Protein 5ZQ3 (pdb70)

B-factor: mean 50.2, std 24.48, range [11.94, 134.72]

InterPro domains:
  IPR021014 SidE, PDE domain [PF12252] (265-471)
  IPR043934 SidE, DUB domain [PF19049] (20-191)
  IPR043935 SidE, mono-ADP-ribosyltransferase domain [PF19048] (610-945)

Organism: Legionella pneumophila (NCBI:txid446)

Sequence (847 aa):
SVPTWNGFSLYTDETVRNAARYAYDNYLGKPYTGTVEATPVNFGGQMVYRQHHGLAHTLRTMAYAEIIVEEARKAKLRGESLKTFADGRTLADVTPEELRKIMIAQAFFVTGRDDEESSKNYEKYHEQSRDAFLKYVEENKSTLIPDVFKDEKDVKFYADVIEDKDHKWADSPAHVLVNQGHMVDLVRVKQPPESYLEYYFSQLQPWIGSTATEAVFATQRQFFHATYEAVAGFDSENKEPHLVVDGLGRYVIGQDGNPIREEGELKFFSQKKKLEENQRYMRVDEYLKLDEVQKRFPGAGKKLDGGLPGLKEYQYLQRLNSINRARCENDVDFCLGQLQTAHHQTKITSVPTWNGFSLYTDETVRNAARYAYDNYLGKPYTGTVEATPVNFGGQMVYRQHHGLAHTLRTMAYAEIIVEEARKAKLRGESLKTFADGRTLADVTPEELRKIMIAQAFFVTGRDDEESSKNYEKYHEQSRDAFLKYVEENKSTLIPDVFKDEKDVKFYADVIEDKDHKWADSPAHVLVNQGHMVDLVRVKQPPESYLEYYFSQLQPWIGSTATEAVFATQRQFFHATYEAVAGFDSENKEPHLVVDGLGRYVIGQDGNPIREESSGELKFFSQKKKLEENQRYMRVDEYLKLDEVQKRFPGAGKKLDGGLPGLKEYQYLQRLNSINRARCENDVDFCLGQLQTAHHQTKIMQIFVKTLTGKTITLEVEPSDTIENVKAKIQDKEGIPPDQQRLIFAGKQLEDGRTLSDYNIQKESTLHLVLRLRMQIFVKTLTGKTITLEVEPSDTIENVKAKIQDKEGIPPDQQRLIFAGKQLEDGRTLSDYNIQKESTLHLVLRLR

Solvent-accessible surface area: 37291 Å² total; per-residue (Å²): 111,38,35,125,74,92,49,17,19,0,10,40,22,135,31,0,46,74,0,1,92,38,0,42,83,68,46,6,17,103,65,13,116,23,129,55,88,14,91,48,23,76,0,72,47,61,74,2,61,17,65,49,15,1,2,0,4,2,0,0,6,0,0,1,0,9,8,0,1,45,15,0,40,98,0,62,109,116,66,60,115,16,104,76,18,119,95,49,68,14,0,0,29,0,50,6,83,20,2,33,12,0,0,0,0,3,0,0,14,5,3,4,32,30,9,21,32,104,76,166,32,66,99,98,7,18,52,64,1,49,67,3,0,62,114,11,6,98,103,49,100,106,94,6,37,101,103,16,0,144,53,124,167,17,11,115,84,9,1,58,1,0,27,9,98,103,87,100,105,53,87,15,2,1,23,1,1,2,13,19,0,40,35,2,1,36,21,8,50,71,21,3,15,6,2,16,28,8,46,4,7,26,67,0,55,59,14,0,8,40,79,0,0,80,31,2,16,58,23,2,51,13,0,2,15,11,0,6,16,12,1,16,2,12,48,9,88,8,112,8,44,7,18,17,22,105,58,102,0,31,34,0,13,12,149,67,77,92,27,41,100,100,197,62,144,25,69,90,12,42,73,172,97,184,73,96,152,106,40,101,59,1,69,1,8,36,12,5,125,26,104,69,0,86,176,97,5,74,11,4,65,61,154,82,100,8,7,11,74,64,30,136,5,47,78,6,7,93,34,13,16,29,59,2,12,0,24,0,6,35,46,10,53,1,0,1,10,0,0,14,10,7,8,15,14,98,97,11,111,129,32,28,126,81,98,62,22,20,0,4,41,23,129,33,0,35,76,0,0,85,33,0,43,85,60,46,5,16,102,68,15,119,29,121,54,103,15,111,43,23,88,2,52,61,66,86,3,67,18,44,44,13,1,2,0,3,2,0,1,6,0,0,0,0,8,5,0,1,49,22,0,34,95,0,58,128,121,66,56,115,16,101,73,17,116,102,47,68,10,0,0,22,0,47,8,89,24,2,44,11,0,0,0,0,3,0,0,15,5,4,4,35,29,6,24,26,96,83,166,47,59,110,105,12,20,64,61,1,56,69,2,0,67,113,6,7,108,104,50,88,115,88,1,34,92,127,14,0,139,64,132,169,21,10,113,84,10,2,60,0,0,33,7,148,101,87,119,101,59,72,18,3,2,21,0,0,2,6,17,0,38,29,3,0,38,20,8,60,68,22,4,13,4,2,15,23,6,52,7,5,26,69,0,54,55,12,0,10,46,74,0,0,89,33,2,16,38,16,4,32,5,0,2,4,6,0,1,15,12,1,11,4,4,40,7,81,7,113,7,44,6,14,14,25,109,55,101,0,34,38,1,9,8,141,85,64,83,44,45,81,68,162,126,136,14,132,20,72,88,8,51,77,192,98,169,57,121,162,117,42,103,62,4,68,1,5,32,15,4,116,25,108,68,0,71,175,92,1,60,0,50,63,58,139,52,107,17,7,5,57,60,27,109,27,77,35,10,11,116,14,18,23,25,9,1,10,0,41,0,6,38,26,10,52,0,0,0,1,14,0,4,17,1,5,32,19,65,121,151,66,78,0,48,0,22,4,19,18,38,93,62,5,51,4,151,4,100,58,90,31,38,0,63,64,0,15,42,72,0,72,125,123,42,36,1,43,50,113,28,9,63,1,28,40,77,74,115,95,6,67,97,53,130,28,0,64,79,36,104,5,104,150,132,17,25,1,36,3,38,29,84,45,234,79,55,0,46,0,28,3,20,6,41,62,68,16,60,9,125,5,104,59,56,47,45,0,77,57,2,27,44,60,0,70,125,122,48,39,0,26,56,95,2,11,60,1,33,41,70,75,109,91,3,137,52,64,95,12,2,58,78,19,115,6,120,135,94,18,28,3,36,2,41,46,83,17,141

Nearest PDB structures (foldseek):
  2w9n-assembly1_A  TM=9.853E-01  e=6.434E-13  Homo sapiens
  4pig-assembly5_A  TM=9.665E-01  e=4.383E-13  Homo sapiens
  6kbe-assembly1_G  TM=9.666E-01  e=6.859E-13  Homo sapiens
  4i6l-assembly1_B  TM=9.885E-01  e=1.910E-12  Homo sapiens
  5hpt-assembly1_B  TM=9.840E-01  e=2.314E-12  Homo sapiens

Radius of gyration: 30.12 Å; Cα contacts (8 Å, |Δi|>4): 1474; chains: 4; bounding box: 98×49×79 Å

Secondary structure (DSSP, 8-state):
--PPP-S--TTT-HHHHHHHHHHIIIIITSPP-SSTT---EEETTEEES-SSSSHHHHHHHHHHHHHHHHHHHHHHHTT------TTS--GGG--HHHHHHHHHHHHTTTTT-SS---STTHHHHHHHHHHHHHHHHHHTHHHHTTTTS-SHHHHHHHHHHHH-SS--TTSSHHHHHHHHHHHHGGGGT-SSHHHHHHHHHHHHHHHH-HHHHHHHHHHHHHHHHHTT-----EETT--SBPPBTTTTBB-EE-SSSSBPB---PBPPB-TT-PPPTT-EEPBHHHHHTSHHHHHH-TTTT-EE--S-TT--HHHHHHHHTSHHHHHHHH-HHHHHHHHHHHHHHHHH-/-PPPP----TTT-HHHHHHHHHHIIIIITSPP-SSTT-S-EEETTEEES-SSSSHHHHHHHHHHHHHHHHHHHHHHHTTPPPPP-TTS--GGG--HHHHHHHHHHHHTTTTT-SS--SSTTHHHHHHHHHHHHHHHHHHTHHHHTTTTS-SHHHHHHHHHHHH-TT--TTSSHHHHHHHHHHHHGGGGT-SSHHHHHHHHHHHHHHHH-HHHHHHHHHHHHHHHHHTT-PPPPEETT--SBP-BTTTTBB-EE-SSSSB-B-----PBPPB-TTS---TT-EEPBHHHHHHSHHHHHH---TT-EE--S-TT--HHHHHHHHTSHHHHHHHH-HHHHHHHHHHHHHHTT-/-EEEEE-TTS-EEEEE--TT-BHHHHHHHHHHHH---GGGEEEEETTEEPPTT-BSGGGT--TT-EEEEEE---/-EEEEEETTS-EEEEE--TT-BHHHHHHHHHHHH---GGG--EEETTEE--BTBBTGGGT--TT-EEEE-----

Foldseek 3Di:
DFDDAPVFDCLPDPLLLVLLVLLCVPFQVDQQQDPAQRDWDQLVHRIGRCLDPHSLLLVQLLLLLRLLLVLLLVLVVVVHDADAAPVGDASRHQYSLRSSLLSSLSSLLQRQHRYDDDDDCLQNSLLSSLVSSVVVCVVVVVPCPPVRQPDVVSSVVSSCLSNCPPVPQPNDSSSVSSVLSSVVSCCLPDPPNLLSLLVSLLSSDRRRHNVSSVVSVVLSQLLCVLLLTWWAWDALPFFAFRFPPVQRFFWKAAQPNDTDQDVNHTDTGHPPDDDDPRMGTHGSNRVLVPVVSVVRHVCSHPGGGIQDPPADDVRSVVSSSHVSNVCLRNPSSSVSVSSVCSNCVVVVD/DQDDADPQDCLPDVVLLVLLVLLCVPFQVDQQQDDAVRDWDDFAHDTGRPLDPHSLLLSQLLLLLVLLLVLLLVCVVVVHDADAAPVRDASSNQYSLNSSLLSSLSSLLQRQGNYDDDPDCLQRSLLSSLVSSVVVCVVCVVVVPPVRPPDPVSSVVSSCLSSCVPVPQPNDSSSVSNPLSSVVLCCLPDPPNLLSLLVSLLSSDRRRHNVSSVLSVVLSLLLCVLLLTWFDKAALPFFAFRFPPVQRFFWKAALPRHTDADPPVHHGDTDHNPDDDDPSMDTDGSNRVCPDPVSVVRDVSNRDTGDIADPPDDPVRSVSSSSHVSNVCLRNPSSSVSVSSVVSVVVSVD/DWEWEAEPVGDIDIDDDDQQDWVVSVVVRCCVVPVDHSQFWWKAFPNDTGDGPHTNVVVPADPHGYMYIDGDHD/DWEWEAEPVGDTDIDDDDQWPWPVVVLVVVCVPPVDDSVFWWKADPNRTHDTVGTHVVVPDDPYYYIYIDTHDD

Structure (mmCIF, N/CA/C/O backbone):
data_5ZQ3
#
_entry.id   5ZQ3
#
_cell.length_a   96.628
_cell.length_b   55.888
_cell.length_c   99.745
_cell.angle_alpha   90.00
_cell.angle_beta   110.50
_cell.angle_gamma   90.00
#
_symmetry.space_group_name_H-M   'P 1 21 1'
#
loop_
_entity.id
_entity.type
_entity.pdbx_description
1 polymer SidE
2 polymer Ubiquitin
3 water water
#
loop_
_atom_site.group_PDB
_atom_site.id
_atom_site.type_symbol
_atom_site.label_atom_id
_atom_site.label_alt_id
_atom_site.label_comp_id
_atom_site.label_asym_id
_atom_site.label_entity_id
_atom_site.label_seq_id
_atom_site.pdbx_PDB_ins_code
_atom_site.Cartn_x
_atom_site.Cartn_y
_atom_site.Cartn_z
_atom_site.occupancy
_atom_site.B_iso_or_equiv
_atom_site.auth_seq_id
_atom_site.auth_comp_id
_atom_site.auth_asym_id
_atom_site.auth_atom_id
_atom_site.pdbx_PDB_model_num
ATOM 1 N N . SER A 1 2 ? 15.424 -27.303 -47.013 1.00 69.30 222 SER A N 1
ATOM 2 C CA . SER A 1 2 ? 13.969 -27.298 -47.124 1.00 68.16 222 SER A CA 1
ATOM 3 C C . SER A 1 2 ? 13.418 -25.878 -47.098 1.00 60.70 222 SER A C 1
ATOM 4 O O . SER A 1 2 ? 12.348 -25.602 -47.636 1.00 58.54 222 SER A O 1
ATOM 7 N N . VAL A 1 3 ? 14.160 -24.979 -46.465 1.00 55.31 223 VAL A N 1
ATOM 8 C CA . VAL A 1 3 ? 13.694 -23.619 -46.247 1.00 52.67 223 VAL A CA 1
ATOM 9 C C . VAL A 1 3 ? 14.716 -22.602 -46.770 1.00 51.24 223 VAL A C 1
ATOM 10 O O . VAL A 1 3 ? 15.924 -22.792 -46.611 1.00 51.89 223 VAL A O 1
ATOM 14 N N . PRO A 1 4 ? 14.231 -21.531 -47.425 1.00 49.35 224 PRO A N 1
ATOM 15 C CA . PRO A 1 4 ? 15.088 -20.501 -48.031 1.00 49.61 224 PRO A CA 1
ATOM 16 C C . PRO A 1 4 ? 16.010 -19.791 -47.031 1.00 48.90 224 PRO A C 1
ATOM 17 O O . PRO A 1 4 ? 15.583 -19.453 -45.927 1.00 46.02 224 PRO A O 1
ATOM 21 N N . THR A 1 5 ? 17.262 -19.578 -47.436 1.00 49.46 225 THR A N 1
ATOM 22 C CA . THR A 1 5 ? 18.284 -18.945 -46.598 1.00 49.45 225 THR A CA 1
ATOM 23 C C . THR A 1 5 ? 17.912 -17.500 -46.250 1.00 47.30 225 THR A C 1
ATOM 24 O O . THR A 1 5 ? 17.492 -16.736 -47.118 1.00 48.90 225 THR A O 1
ATOM 28 N N . TRP A 1 6 ? 18.070 -17.130 -44.980 1.00 45.42 226 TRP A N 1
ATOM 29 C CA . TRP A 1 6 ? 17.618 -15.823 -44.510 1.00 49.39 226 TRP A CA 1
ATOM 30 C C . TRP A 1 6 ? 18.716 -14.754 -44.529 1.00 55.16 226 TRP A C 1
ATOM 31 O O . TRP A 1 6 ? 19.905 -15.049 -44.389 1.00 54.57 226 TRP A O 1
ATOM 42 N N . ASN A 1 7 ? 18.286 -13.506 -44.702 1.00 59.62 227 ASN A N 1
ATOM 43 C CA . ASN A 1 7 ? 19.172 -12.355 -44.864 1.00 61.83 227 ASN A CA 1
ATOM 44 C C . ASN A 1 7 ? 19.745 -11.830 -43.556 1.00 59.66 227 ASN A C 1
ATOM 45 O O . ASN A 1 7 ? 20.636 -10.982 -43.554 1.00 61.48 227 ASN A O 1
ATOM 50 N N . GLY A 1 8 ? 19.212 -12.327 -42.445 1.00 57.06 228 GLY A N 1
ATOM 51 C CA . GLY A 1 8 ? 19.347 -11.645 -41.174 1.00 53.00 228 GLY A CA 1
ATOM 52 C C . GLY A 1 8 ? 18.241 -10.606 -41.146 1.00 49.37 228 GLY A C 1
ATOM 53 O O . GLY A 1 8 ? 18.160 -9.775 -40.240 1.00 50.90 228 GLY A O 1
ATOM 54 N N . PHE A 1 9 ? 17.383 -10.669 -42.162 1.00 41.55 229 PHE A N 1
ATOM 55 C CA . PHE A 1 9 ? 16.296 -9.715 -42.327 1.00 37.41 229 PHE A CA 1
ATOM 56 C C . PHE A 1 9 ? 15.283 -9.824 -41.201 1.00 32.79 229 PHE A C 1
ATOM 57 O O . PHE A 1 9 ? 14.912 -10.920 -40.782 1.00 32.27 229 PHE A O 1
ATOM 65 N N . SER A 1 10 ? 14.826 -8.671 -40.734 1.00 29.60 230 SER A N 1
ATOM 66 C CA . SER A 1 10 ? 13.809 -8.609 -39.702 1.00 27.00 230 SER A CA 1
ATOM 67 C C . SER A 1 10 ? 13.146 -7.245 -39.723 1.00 27.07 230 SER A C 1
ATOM 68 O O . SER A 1 10 ? 13.792 -6.244 -40.040 1.00 26.64 230 SER A O 1
ATOM 71 N N . LEU A 1 11 ? 11.858 -7.218 -39.390 1.00 25.84 231 LEU A N 1
ATOM 72 C CA . LEU A 1 11 ? 11.105 -5.977 -39.238 1.00 21.48 231 LEU A CA 1
ATOM 73 C C . LEU A 1 11 ? 11.792 -5.021 -38.267 1.00 22.15 231 LEU A C 1
ATOM 74 O O . LEU A 1 11 ? 11.719 -3.801 -38.423 1.00 23.29 231 LEU A O 1
ATOM 79 N N . TYR A 1 12 ? 12.474 -5.584 -37.274 1.00 20.26 232 TYR A N 1
ATOM 80 C CA . TYR A 1 12 ? 13.018 -4.794 -36.177 1.00 25.98 232 TYR A CA 1
ATOM 81 C C . TYR A 1 12 ? 14.410 -4.228 -36.447 1.00 26.56 232 TYR A C 1
ATOM 82 O O . TYR A 1 12 ? 14.905 -3.411 -35.673 1.00 32.00 232 TYR A O 1
ATOM 91 N N . THR A 1 13 ? 15.035 -4.640 -37.545 1.00 28.50 233 THR A N 1
ATOM 92 C CA . THR A 1 13 ? 16.374 -4.146 -37.870 1.00 28.97 233 THR A CA 1
ATOM 93 C C . THR A 1 13 ? 16.477 -3.547 -39.271 1.00 31.04 233 THR A C 1
ATOM 94 O O . THR A 1 13 ? 17.317 -2.684 -39.517 1.00 32.22 233 THR A O 1
ATOM 98 N N . ASP A 1 14 ? 15.624 -3.994 -40.186 1.00 31.19 234 ASP A N 1
ATOM 99 C CA . ASP A 1 14 ? 15.686 -3.514 -41.562 1.00 28.98 234 ASP A CA 1
ATOM 100 C C . ASP A 1 14 ? 15.318 -2.036 -41.661 1.00 31.50 234 ASP A C 1
ATOM 101 O O . ASP A 1 14 ? 14.231 -1.626 -41.253 1.00 27.98 234 ASP A O 1
ATOM 106 N N . GLU A 1 15 ? 16.230 -1.246 -42.216 1.00 26.73 235 GLU A N 1
ATOM 107 C CA . GLU A 1 15 ? 16.050 0.199 -42.315 1.00 40.70 235 GLU A CA 1
ATOM 108 C C . GLU A 1 15 ? 15.006 0.590 -43.364 1.00 39.03 235 GLU A C 1
ATOM 109 O O . GLU A 1 15 ? 14.291 1.576 -43.192 1.00 35.56 235 GLU A O 1
ATOM 115 N N . THR A 1 16 ? 14.915 -0.187 -44.440 1.00 28.47 236 THR A N 1
ATOM 116 C CA . THR A 1 16 ? 13.986 0.122 -45.525 1.00 36.08 236 THR A CA 1
ATOM 117 C C . THR A 1 16 ? 12.544 0.051 -45.045 1.00 34.12 236 THR A C 1
ATOM 118 O O . THR A 1 16 ? 11.740 0.949 -45.299 1.00 33.12 236 THR A O 1
ATOM 122 N N . VAL A 1 17 ? 12.232 -1.029 -44.342 1.00 31.82 237 VAL A N 1
ATOM 123 C CA . VAL A 1 17 ? 10.899 -1.257 -43.807 1.00 30.42 237 VAL A CA 1
ATOM 124 C C . VAL A 1 17 ? 10.526 -0.192 -42.779 1.00 28.33 237 VAL A C 1
ATOM 125 O O . VAL A 1 17 ? 9.405 0.318 -42.774 1.00 28.76 237 VAL A O 1
ATOM 129 N N . ARG A 1 18 ? 11.478 0.152 -41.918 1.00 28.91 238 ARG A N 1
ATOM 130 C CA . ARG A 1 18 ? 11.254 1.170 -40.903 1.00 27.50 238 ARG A CA 1
ATOM 131 C C . ARG A 1 18 ? 11.074 2.548 -41.541 1.00 33.63 238 ARG A C 1
ATOM 132 O O . ARG A 1 18 ? 10.286 3.363 -41.060 1.00 34.82 238 ARG A O 1
ATOM 140 N N . ASN A 1 19 ? 11.803 2.802 -42.626 1.00 32.85 239 ASN A N 1
ATOM 141 C CA . ASN A 1 19 ? 11.661 4.056 -43.361 1.00 30.09 239 ASN A CA 1
ATOM 142 C C . ASN A 1 19 ? 10.262 4.216 -43.942 1.00 32.07 239 ASN A C 1
ATOM 143 O O . ASN A 1 19 ? 9.687 5.303 -43.914 1.00 33.80 239 ASN A O 1
ATOM 148 N N . ALA A 1 20 ? 9.720 3.124 -44.471 1.00 33.19 240 ALA A N 1
ATOM 149 C CA . ALA A 1 20 ? 8.382 3.142 -45.048 1.00 35.05 240 ALA A CA 1
ATOM 150 C C . ALA A 1 20 ? 7.343 3.445 -43.973 1.00 33.45 240 ALA A C 1
ATOM 151 O O . ALA A 1 20 ? 6.386 4.183 -44.211 1.00 32.28 240 ALA A O 1
ATOM 153 N N . ALA A 1 21 ? 7.548 2.875 -42.789 1.00 28.89 241 ALA A N 1
ATOM 154 C CA . ALA A 1 21 ? 6.650 3.090 -41.658 1.00 29.98 241 ALA A CA 1
ATOM 155 C C . ALA A 1 21 ? 6.666 4.548 -41.214 1.00 32.77 241 ALA A C 1
ATOM 156 O O . ALA A 1 21 ? 5.610 5.147 -40.996 1.00 30.69 241 ALA A O 1
ATOM 158 N N . ARG A 1 22 ? 7.870 5.104 -41.077 1.00 35.22 242 ARG A N 1
ATOM 159 C CA . ARG A 1 22 ? 8.051 6.515 -40.745 1.00 38.87 242 ARG A CA 1
ATOM 160 C C . ARG A 1 22 ? 7.338 7.404 -41.745 1.00 39.08 242 ARG A C 1
ATOM 161 O O . ARG A 1 22 ? 6.649 8.354 -41.371 1.00 40.01 242 ARG A O 1
ATOM 169 N N . TYR A 1 23 ? 7.521 7.089 -43.022 1.00 39.87 243 TYR A N 1
ATOM 170 C CA . TYR A 1 23 ? 6.890 7.835 -44.100 1.00 40.90 243 TYR A CA 1
ATOM 171 C C . TYR A 1 23 ? 5.371 7.751 -43.998 1.00 42.86 243 TYR A C 1
ATOM 172 O O . TYR A 1 23 ? 4.678 8.763 -44.102 1.00 42.72 243 TYR A O 1
ATOM 181 N N . ALA A 1 24 ? 4.861 6.539 -43.794 1.00 40.14 244 ALA A N 1
ATOM 182 C CA . ALA A 1 24 ? 3.423 6.323 -43.681 1.00 38.77 244 ALA A CA 1
ATOM 183 C C . ALA A 1 24 ? 2.840 7.092 -42.502 1.00 38.96 244 ALA A C 1
ATOM 184 O O . ALA A 1 24 ? 1.720 7.597 -42.580 1.00 39.93 244 ALA A O 1
ATOM 186 N N . TYR A 1 25 ? 3.600 7.183 -41.413 1.00 36.83 245 TYR A N 1
ATOM 187 C CA . TYR A 1 25 ? 3.151 7.940 -40.248 1.00 37.51 245 TYR A CA 1
ATOM 188 C C . TYR A 1 25 ? 3.210 9.446 -40.501 1.00 39.67 245 TYR A C 1
ATOM 189 O O . TYR A 1 25 ? 2.222 10.153 -40.300 1.00 41.43 245 TYR A O 1
ATOM 198 N N . ASP A 1 26 ? 4.376 9.926 -40.925 1.00 39.19 246 ASP A N 1
ATOM 199 C CA . ASP A 1 26 ? 4.605 11.355 -41.129 1.00 45.99 246 ASP A CA 1
ATOM 200 C C . ASP A 1 26 ? 3.603 11.997 -42.079 1.00 48.95 246 ASP A C 1
ATOM 201 O O . ASP A 1 26 ? 3.209 13.149 -41.893 1.00 52.77 246 ASP A O 1
ATOM 206 N N . ASN A 1 27 ? 3.186 11.250 -43.093 1.00 47.68 247 ASN A N 1
ATOM 207 C CA . ASN A 1 27 ? 2.390 11.829 -44.164 1.00 50.46 247 ASN A CA 1
ATOM 208 C C . ASN A 1 27 ? 0.927 11.389 -44.175 1.00 51.13 247 ASN A C 1
ATOM 209 O O . ASN A 1 27 ? 0.132 11.923 -44.945 1.00 53.23 247 ASN A O 1
ATOM 214 N N . TYR A 1 28 ? 0.564 10.421 -43.336 1.00 45.54 248 TYR A N 1
ATOM 215 C CA . TYR A 1 28 ? -0.816 9.930 -43.327 1.00 43.57 248 TYR A CA 1
ATOM 216 C C . TYR A 1 28 ? -1.319 9.532 -41.940 1.00 45.69 248 TYR A C 1
ATOM 217 O O . TYR A 1 28 ? -2.212 10.180 -41.392 1.00 46.37 248 TYR A O 1
ATOM 226 N N . LEU A 1 29 ? -0.750 8.466 -41.381 1.00 37.99 249 LEU A N 1
ATOM 227 C CA . LEU A 1 29 ? -1.246 7.888 -40.133 1.00 37.85 249 LEU A CA 1
ATOM 228 C C . LEU A 1 29 ? -1.194 8.873 -38.964 1.00 39.56 249 LEU A C 1
ATOM 229 O O . LEU A 1 29 ? -1.990 8.783 -38.031 1.00 37.55 249 LEU A O 1
ATOM 234 N N . GLY A 1 30 ? -0.260 9.815 -39.024 1.00 40.91 250 GLY A N 1
ATOM 235 C CA . GLY A 1 30 ? -0.119 10.808 -37.976 1.00 44.13 250 GLY A CA 1
ATOM 236 C C . GLY A 1 30 ? -0.944 12.059 -38.217 1.00 46.13 250 GLY A C 1
ATOM 237 O O . GLY A 1 30 ? -0.874 13.010 -37.440 1.00 48.48 250 GLY A O 1
ATOM 238 N N . LYS A 1 31 ? -1.726 12.057 -39.294 1.00 48.39 251 LYS A N 1
ATOM 239 C CA . LYS A 1 31 ? -2.572 13.197 -39.648 1.00 53.92 251 LYS A CA 1
ATOM 240 C C . LYS A 1 31 ? -4.017 12.968 -39.210 1.00 54.78 251 LYS A C 1
ATOM 241 O O . LYS A 1 31 ? -4.478 11.826 -39.155 1.00 53.54 251 LYS A O 1
ATOM 247 N N . PRO A 1 32 ? -4.740 14.056 -38.901 1.00 56.82 252 PRO A N 1
ATOM 248 C CA . PRO A 1 32 ? -6.158 13.956 -38.537 1.00 58.50 252 PRO A CA 1
ATOM 249 C C . PRO A 1 32 ? -7.009 13.327 -39.638 1.00 58.27 252 PRO A C 1
ATOM 250 O O . PRO A 1 32 ? -6.765 13.566 -40.820 1.00 56.39 252 PRO A O 1
ATOM 254 N N . TYR A 1 33 ? -7.990 12.523 -39.243 1.00 57.52 253 TYR A N 1
ATOM 255 C CA . TYR A 1 33 ? -8.991 12.020 -40.175 1.00 59.29 253 TYR A CA 1
ATOM 256 C C . TYR A 1 33 ? -9.795 13.189 -40.744 1.00 63.65 253 TYR A C 1
ATOM 257 O O . TYR A 1 33 ? -10.128 14.128 -40.019 1.00 65.92 253 TYR A O 1
ATOM 266 N N . THR A 1 34 ? -10.104 13.133 -42.036 1.00 64.62 254 THR A N 1
ATOM 267 C CA . THR A 1 34 ? -10.872 14.193 -42.685 1.00 70.48 254 THR A CA 1
ATOM 268 C C . THR A 1 34 ? -12.327 13.795 -42.905 1.00 73.54 254 THR A C 1
ATOM 269 O O . THR A 1 34 ? -13.159 14.639 -43.230 1.00 80.38 254 THR A O 1
ATOM 273 N N . GLY A 1 35 ? -12.629 12.509 -42.740 1.00 73.37 255 GLY A N 1
ATOM 274 C CA . GLY A 1 35 ? -14.004 12.035 -42.776 1.00 77.03 255 GLY A CA 1
ATOM 275 C C . GLY A 1 35 ? -14.749 12.427 -41.504 1.00 79.53 255 GLY A C 1
ATOM 276 O O . GLY A 1 35 ? -14.346 13.365 -40.811 1.00 80.05 255 GLY A O 1
ATOM 277 N N . THR A 1 36 ? -15.834 11.720 -41.186 1.00 80.92 256 THR A N 1
ATOM 278 C CA . THR A 1 36 ? -16.639 12.047 -39.999 1.00 86.19 256 THR A CA 1
ATOM 279 C C . THR A 1 36 ? -16.947 10.883 -39.049 1.00 86.76 256 THR A C 1
ATOM 280 O O . THR A 1 36 ? -17.369 11.126 -37.905 1.00 89.56 256 THR A O 1
ATOM 284 N N . VAL A 1 37 ? -16.745 9.642 -39.494 1.00 84.37 257 VAL A N 1
ATOM 285 C CA . VAL A 1 37 ? -16.963 8.510 -38.593 1.00 82.07 257 VAL A CA 1
ATOM 286 C C . VAL A 1 37 ? -15.764 8.321 -37.676 1.00 81.40 257 VAL A C 1
ATOM 287 O O . VAL A 1 37 ? -14.679 7.947 -38.129 1.00 78.76 257 VAL A O 1
ATOM 291 N N . GLU A 1 38 ? -15.975 8.608 -36.392 1.00 83.05 258 GLU A N 1
ATOM 292 C CA . GLU A 1 38 ? -14.944 8.512 -35.367 1.00 81.41 258 GLU A CA 1
ATOM 293 C C . GLU A 1 38 ? -13.680 9.268 -35.763 1.00 76.25 258 GLU A C 1
ATOM 294 O O . GLU A 1 38 ? -12.566 8.851 -35.446 1.00 71.33 258 GLU A O 1
ATOM 300 N N . ALA A 1 39 ? -13.867 10.389 -36.449 1.00 78.14 259 ALA A N 1
ATOM 301 C CA . ALA A 1 39 ? -12.751 11.190 -36.933 1.00 76.99 259 ALA A CA 1
ATOM 302 C C . ALA A 1 39 ? -12.236 12.155 -35.872 1.00 76.98 259 ALA A C 1
ATOM 303 O O . ALA A 1 39 ? -11.242 12.847 -36.089 1.00 75.67 259 ALA A O 1
ATOM 305 N N . THR A 1 40 ? -12.829 12.141 -34.700 1.00 78.82 260 THR A N 1
ATOM 306 C CA . THR A 1 40 ? -12.374 13.020 -33.643 1.00 80.64 260 THR A CA 1
ATOM 307 C C . THR A 1 40 ? -11.158 12.464 -32.916 1.00 75.71 260 THR A C 1
ATOM 308 O O . THR A 1 40 ? -11.176 11.360 -32.456 1.00 72.84 260 THR A O 1
ATOM 312 N N . PRO A 1 41 ? -10.090 13.252 -32.816 1.00 75.28 261 PRO A N 1
ATOM 313 C CA . PRO A 1 41 ? -8.843 12.815 -32.159 1.00 73.24 261 PRO A CA 1
ATOM 314 C C . PRO A 1 41 ? -8.894 12.719 -30.622 1.00 77.01 261 PRO A C 1
ATOM 315 O O . PRO A 1 41 ? -9.679 13.433 -29.998 1.00 80.69 261 PRO A O 1
ATOM 319 N N . VAL A 1 42 ? -8.063 11.856 -30.029 1.00 77.32 262 VAL A N 1
ATOM 320 C CA . VAL A 1 42 ? -7.949 11.768 -28.588 1.00 78.34 262 VAL A CA 1
ATOM 321 C C . VAL A 1 42 ? -6.652 12.282 -28.028 1.00 78.62 262 VAL A C 1
ATOM 322 O O . VAL A 1 42 ? -5.604 12.047 -28.579 1.00 77.04 262 VAL A O 1
ATOM 326 N N . ASN A 1 43 ? -6.742 12.971 -26.896 1.00 80.77 263 ASN A N 1
ATOM 327 C CA . ASN A 1 43 ? -5.566 13.488 -26.214 1.00 84.52 263 ASN A CA 1
ATOM 328 C C . ASN A 1 43 ? -5.177 12.497 -25.124 1.00 84.05 263 ASN A C 1
ATOM 329 O O . ASN A 1 43 ? -5.487 12.701 -23.950 1.00 85.82 263 ASN A O 1
ATOM 334 N N . PHE A 1 44 ? -4.512 11.419 -25.533 1.00 81.46 264 PHE A N 1
ATOM 335 C CA . PHE A 1 44 ? -4.082 10.348 -24.631 1.00 76.10 264 PHE A CA 1
ATOM 336 C C . PHE A 1 44 ? -3.448 10.831 -23.329 1.00 75.71 264 PHE A C 1
ATOM 337 O O . PHE A 1 44 ? -2.226 10.953 -23.230 1.00 73.21 264 PHE A O 1
ATOM 345 N N . GLY A 1 45 ? -4.292 11.090 -22.333 1.00 80.12 265 GLY A N 1
ATOM 346 C CA . GLY A 1 45 ? -3.846 11.552 -21.031 1.00 81.31 265 GLY A CA 1
ATOM 347 C C . GLY A 1 45 ? -2.881 12.717 -21.106 1.00 82.54 265 GLY A C 1
ATOM 348 O O . GLY A 1 45 ? -2.477 13.269 -20.083 1.00 82.71 265 GLY A O 1
ATOM 349 N N . GLY A 1 46 ? -2.509 13.090 -22.326 1.00 82.69 266 GLY A N 1
ATOM 350 C CA . GLY A 1 46 ? -1.588 14.176 -22.528 1.00 82.36 266 GLY A CA 1
ATOM 351 C C . GLY A 1 46 ? -1.248 14.555 -23.949 1.00 80.52 266 GLY A C 1
ATOM 352 O O . GLY A 1 46 ? -0.999 15.720 -24.212 1.00 84.57 266 GLY A O 1
ATOM 353 N N . GLN A 1 47 ? -1.211 13.604 -24.864 1.00 73.78 267 GLN A N 1
ATOM 354 C CA . GLN A 1 47 ? -0.884 13.943 -26.250 1.00 70.79 267 GLN A CA 1
ATOM 355 C C . GLN A 1 47 ? -1.933 13.442 -27.231 1.00 65.45 267 GLN A C 1
ATOM 356 O O . GLN A 1 47 ? -2.772 12.636 -26.887 1.00 64.54 267 GLN A O 1
ATOM 362 N N . MET A 1 48 ? -1.892 13.919 -28.459 1.00 61.14 268 MET A N 1
ATOM 363 C CA . MET A 1 48 ? -2.920 13.534 -29.423 1.00 57.79 268 MET A CA 1
ATOM 364 C C . MET A 1 48 ? -2.795 12.222 -30.189 1.00 50.91 268 MET A C 1
ATOM 365 O O . MET A 1 48 ? -1.775 11.932 -30.724 1.00 48.27 268 MET A O 1
ATOM 370 N N . VAL A 1 49 ? -3.854 11.450 -30.245 1.00 48.18 269 VAL A N 1
ATOM 371 C CA . VAL A 1 49 ? -3.871 10.318 -31.127 1.00 45.14 269 VAL A CA 1
ATOM 372 C C . VAL A 1 49 ? -4.988 10.425 -32.136 1.00 46.39 269 VAL A C 1
ATOM 373 O O . VAL A 1 49 ? -6.129 10.331 -31.814 1.00 47.36 269 VAL A O 1
ATOM 377 N N . TYR A 1 50 ? -4.615 10.638 -33.373 1.00 44.53 270 TYR A N 1
ATOM 378 C CA . TYR A 1 50 ? -5.568 10.805 -34.446 1.00 47.49 270 TYR A CA 1
ATOM 379 C C . TYR A 1 50 ? -6.320 9.591 -34.871 1.00 47.54 270 TYR A C 1
ATOM 380 O O . TYR A 1 50 ? -7.522 9.613 -34.996 1.00 45.56 270 TYR A O 1
ATOM 389 N N . ARG A 1 51 ? -5.584 8.502 -35.027 1.00 43.96 271 ARG A N 1
ATOM 390 C CA . ARG A 1 51 ? -6.149 7.242 -35.496 1.00 42.72 271 ARG A CA 1
ATOM 391 C C . ARG A 1 51 ? -5.795 6.112 -34.535 1.00 45.09 271 ARG A C 1
ATOM 392 O O . ARG A 1 51 ? -4.857 5.346 -34.769 1.00 41.22 271 ARG A O 1
ATOM 400 N N . GLN A 1 52 ? -6.553 6.023 -33.447 1.00 47.74 272 GLN A N 1
ATOM 401 C CA . GLN A 1 52 ? -6.298 5.043 -32.400 1.00 50.69 272 GLN A CA 1
ATOM 402 C C . GLN A 1 52 ? -6.557 3.618 -32.875 1.00 48.04 272 GLN A C 1
ATOM 403 O O . GLN A 1 52 ? -5.935 2.673 -32.391 1.00 47.03 272 GLN A O 1
ATOM 409 N N . HIS A 1 53 ? -7.479 3.466 -33.819 1.00 46.73 273 HIS A N 1
ATOM 410 C CA . HIS A 1 53 ? -7.856 2.140 -34.281 1.00 49.75 273 HIS A CA 1
ATOM 411 C C . HIS A 1 53 ? -7.000 1.704 -35.466 1.00 48.24 273 HIS A C 1
ATOM 412 O O . HIS A 1 53 ? -6.237 0.747 -35.366 1.00 47.92 273 HIS A O 1
ATOM 419 N N . HIS A 1 54 ? -7.124 2.405 -36.587 1.00 46.45 274 HIS A N 1
ATOM 420 C CA . HIS A 1 54 ? -6.323 2.078 -37.760 1.00 43.93 274 HIS A CA 1
ATOM 421 C C . HIS A 1 54 ? -5.189 3.073 -37.938 1.00 39.90 274 HIS A C 1
ATOM 422 O O . HIS A 1 54 ? -5.175 3.852 -38.888 1.00 42.31 274 HIS A O 1
ATOM 429 N N . GLY A 1 55 ? -4.235 3.039 -37.014 1.00 34.08 275 GLY A N 1
ATOM 430 C CA . GLY A 1 55 ? -3.125 3.970 -37.044 1.00 36.04 275 GLY A CA 1
ATOM 431 C C . GLY A 1 55 ? -1.779 3.283 -37.119 1.00 34.69 275 GLY A C 1
ATOM 432 O O . GLY A 1 55 ? -1.648 2.199 -37.690 1.00 34.87 275 GLY A O 1
ATOM 433 N N . LEU A 1 56 ? -0.776 3.925 -36.530 1.00 32.24 276 LEU A N 1
ATOM 434 C CA . LEU A 1 56 ? 0.591 3.427 -36.555 1.00 29.01 276 LEU A CA 1
ATOM 435 C C . LEU A 1 56 ? 0.764 2.088 -35.834 1.00 28.26 276 LEU A C 1
ATOM 436 O O . LEU A 1 56 ? 1.347 1.155 -36.388 1.00 25.33 276 LEU A O 1
ATOM 441 N N . ALA A 1 57 ? 0.273 1.995 -34.600 1.00 24.64 277 ALA A N 1
ATOM 442 C CA . ALA A 1 57 ? 0.448 0.774 -33.812 1.00 27.76 277 ALA A CA 1
ATOM 443 C C . ALA A 1 57 ? -0.254 -0.412 -34.471 1.00 24.24 277 ALA A C 1
ATOM 444 O O . ALA A 1 57 ? 0.279 -1.521 -34.496 1.00 24.88 277 ALA A O 1
ATOM 446 N N . HIS A 1 58 ? -1.447 -0.171 -35.008 1.00 24.57 278 HIS A N 1
ATOM 447 C CA . HIS A 1 58 ? -2.156 -1.190 -35.776 1.00 25.63 278 HIS A CA 1
ATOM 448 C C . HIS A 1 58 ? -1.313 -1.669 -36.952 1.00 31.06 278 HIS A C 1
ATOM 449 O O . HIS A 1 58 ? -1.104 -2.867 -37.136 1.00 30.16 278 HIS A O 1
ATOM 456 N N . THR A 1 59 ? -0.840 -0.714 -37.744 1.00 22.60 279 THR A N 1
ATOM 457 C CA . THR A 1 59 ? -0.054 -0.997 -38.937 1.00 25.53 279 THR A CA 1
ATOM 458 C C . THR A 1 59 ? 1.203 -1.803 -38.623 1.00 24.33 279 THR A C 1
ATOM 459 O O . THR A 1 59 ? 1.495 -2.793 -39.293 1.00 24.08 279 THR A O 1
ATOM 463 N N . LEU A 1 60 ? 1.937 -1.383 -37.597 1.00 21.43 280 LEU A N 1
ATOM 464 C CA . LEU A 1 60 ? 3.161 -2.073 -37.203 1.00 23.97 280 LEU A CA 1
ATOM 465 C C . LEU A 1 60 ? 2.875 -3.489 -36.704 1.00 25.19 280 LEU A C 1
ATOM 466 O O . LEU A 1 60 ? 3.658 -4.409 -36.952 1.00 17.01 280 LEU A O 1
ATOM 471 N N . ARG A 1 61 ? 1.751 -3.664 -36.011 1.00 21.74 281 ARG A N 1
ATOM 472 C CA . ARG A 1 61 ? 1.355 -4.990 -35.542 1.00 21.48 281 ARG A CA 1
ATOM 473 C C . ARG A 1 61 ? 1.097 -5.935 -36.719 1.00 21.82 281 ARG A C 1
ATOM 474 O O . ARG A 1 61 ? 1.486 -7.105 -36.667 1.00 19.48 281 ARG A O 1
ATOM 482 N N . THR A 1 62 ? 0.465 -5.434 -37.781 1.00 22.10 282 THR A N 1
ATOM 483 C CA . THR A 1 62 ? 0.230 -6.263 -38.963 1.00 22.66 282 THR A CA 1
ATOM 484 C C . THR A 1 62 ? 1.557 -6.733 -39.547 1.00 24.69 282 THR A C 1
ATOM 485 O O . THR A 1 62 ? 1.701 -7.896 -39.930 1.00 25.46 282 THR A O 1
ATOM 489 N N . MET A 1 63 ? 2.528 -5.827 -39.598 1.00 23.93 283 MET A N 1
ATOM 490 C CA . MET A 1 63 ? 3.859 -6.160 -40.095 1.00 24.37 283 MET A CA 1
ATOM 491 C C . MET A 1 63 ? 4.532 -7.177 -39.180 1.00 23.06 283 MET A C 1
ATOM 492 O O . MET A 1 63 ? 5.238 -8.075 -39.645 1.00 22.32 283 MET A O 1
ATOM 497 N N . ALA A 1 64 ? 4.296 -7.043 -37.879 1.00 21.17 284 ALA A N 1
ATOM 498 C CA . ALA A 1 64 ? 4.852 -7.975 -36.905 1.00 17.87 284 ALA A CA 1
ATOM 499 C C . ALA A 1 64 ? 4.189 -9.346 -37.021 1.00 21.09 284 ALA A C 1
ATOM 500 O O . ALA A 1 64 ? 4.834 -10.374 -36.815 1.00 16.48 284 ALA A O 1
ATOM 502 N N . TYR A 1 65 ? 2.899 -9.352 -37.348 1.00 19.15 285 TYR A N 1
ATOM 503 C CA . TYR A 1 65 ? 2.181 -10.594 -37.620 1.00 21.87 285 TYR A CA 1
ATOM 504 C C . TYR A 1 65 ? 2.822 -11.328 -38.792 1.00 25.13 285 TYR A C 1
ATOM 505 O O . TYR A 1 65 ? 3.007 -12.540 -38.747 1.00 27.55 285 TYR A O 1
ATOM 514 N N . ALA A 1 66 ? 3.158 -10.581 -39.840 1.00 23.07 286 ALA A N 1
ATOM 515 C CA . ALA A 1 66 ? 3.799 -11.150 -41.021 1.00 23.80 286 ALA A CA 1
ATOM 516 C C . ALA A 1 66 ? 5.127 -11.817 -40.669 1.00 26.34 286 ALA A C 1
ATOM 517 O O . ALA A 1 66 ? 5.417 -12.917 -41.138 1.00 29.19 286 ALA A O 1
ATOM 519 N N . GLU A 1 67 ? 5.923 -11.151 -39.837 1.00 23.84 287 GLU A N 1
ATOM 520 C CA . GLU A 1 67 ? 7.215 -11.684 -39.425 1.00 26.17 287 GLU A CA 1
ATOM 521 C C . GLU A 1 67 ? 7.063 -13.000 -38.662 1.00 26.30 287 GLU A C 1
ATOM 522 O O . GLU A 1 67 ? 7.778 -13.960 -38.936 1.00 27.32 287 GLU A O 1
ATOM 528 N N . ILE A 1 68 ? 6.123 -13.056 -37.723 1.00 23.59 288 ILE A N 1
ATOM 529 C CA . ILE A 1 68 ? 5.967 -14.258 -36.909 1.00 26.39 288 ILE A CA 1
ATOM 530 C C . ILE A 1 68 ? 5.259 -15.380 -37.686 1.00 22.24 288 ILE A C 1
ATOM 531 O O . ILE A 1 68 ? 5.542 -16.556 -37.469 1.00 22.29 288 ILE A O 1
ATOM 536 N N . ILE A 1 69 ? 4.368 -15.024 -38.608 1.00 23.80 289 ILE A N 1
ATOM 537 C CA . ILE A 1 69 ? 3.668 -16.030 -39.406 1.00 23.88 289 ILE A CA 1
ATOM 538 C C . ILE A 1 69 ? 4.655 -16.768 -40.318 1.00 29.36 289 ILE A C 1
ATOM 539 O O . ILE A 1 69 ? 4.609 -17.993 -40.439 1.00 32.93 289 ILE A O 1
ATOM 544 N N . VAL A 1 70 ? 5.561 -16.025 -40.942 1.00 24.92 290 VAL A N 1
ATOM 545 C CA . VAL A 1 70 ? 6.591 -16.639 -41.769 1.00 25.21 290 VAL A CA 1
ATOM 546 C C . VAL A 1 70 ? 7.564 -17.451 -40.909 1.00 25.34 290 VAL A C 1
ATOM 547 O O . VAL A 1 70 ? 7.918 -18.573 -41.267 1.00 25.21 290 VAL A O 1
ATOM 551 N N . GLU A 1 71 ? 7.975 -16.894 -39.772 1.00 26.04 291 GLU A N 1
ATOM 552 C CA . GLU A 1 71 ? 8.865 -17.603 -38.851 1.00 32.62 291 GLU A CA 1
ATOM 553 C C . GLU A 1 71 ? 8.300 -18.966 -38.467 1.00 29.98 291 GLU A C 1
ATOM 554 O O . GLU A 1 71 ? 9.006 -19.970 -38.494 1.00 27.30 291 GLU A O 1
ATOM 560 N N . GLU A 1 72 ? 7.020 -18.989 -38.109 1.00 29.16 292 GLU A N 1
ATOM 561 C CA . GLU A 1 72 ? 6.371 -20.219 -37.678 1.00 28.21 292 GLU A CA 1
ATOM 562 C C . GLU A 1 72 ? 6.058 -21.147 -38.856 1.00 31.27 292 GLU A C 1
ATOM 563 O O . GLU A 1 72 ? 5.995 -22.364 -38.690 1.00 32.87 292 GLU A O 1
ATOM 569 N N . ALA A 1 73 ? 5.864 -20.574 -40.041 1.00 29.14 293 ALA A N 1
ATOM 570 C CA . ALA A 1 73 ? 5.638 -21.378 -41.240 1.00 29.34 293 ALA A CA 1
ATOM 571 C C . ALA A 1 73 ? 6.899 -22.153 -41.603 1.00 30.37 293 ALA A C 1
ATOM 572 O O . ALA A 1 73 ? 6.833 -23.320 -41.998 1.00 29.23 293 ALA A O 1
ATOM 574 N N . ARG A 1 74 ? 8.045 -21.492 -41.468 1.00 29.17 294 ARG A N 1
ATOM 575 C CA . ARG A 1 74 ? 9.333 -22.125 -41.724 1.00 31.21 294 ARG A CA 1
ATOM 576 C C . ARG A 1 74 ? 9.566 -23.301 -40.772 1.00 32.20 294 ARG A C 1
ATOM 577 O O . ARG A 1 74 ? 9.951 -24.385 -41.206 1.00 33.66 294 ARG A O 1
ATOM 585 N N . LYS A 1 75 ? 9.314 -23.093 -39.482 1.00 31.83 295 LYS A N 1
ATOM 586 C CA . LYS A 1 75 ? 9.457 -24.165 -38.496 1.00 36.69 295 LYS A CA 1
ATOM 587 C C . LYS A 1 75 ? 8.489 -25.312 -38.771 1.00 34.50 295 LYS A C 1
ATOM 588 O O . LYS A 1 75 ? 8.810 -26.477 -38.536 1.00 34.55 295 LYS A O 1
ATOM 594 N N . ALA A 1 76 ? 7.300 -24.970 -39.259 1.00 34.37 296 ALA A N 1
ATOM 595 C CA . ALA A 1 76 ? 6.273 -25.961 -39.562 1.00 35.05 296 ALA A CA 1
ATOM 596 C C . ALA A 1 76 ? 6.676 -26.847 -40.737 1.00 35.92 296 ALA A C 1
ATOM 597 O O . ALA A 1 76 ? 6.428 -28.053 -40.726 1.00 39.46 296 ALA A O 1
ATOM 599 N N . LYS A 1 77 ? 7.294 -26.246 -41.750 1.00 35.15 297 LYS A N 1
ATOM 600 C CA . LYS A 1 77 ? 7.753 -27.001 -42.909 1.00 37.50 297 LYS A CA 1
ATOM 601 C C . LYS A 1 77 ? 8.902 -27.929 -42.525 1.00 40.47 297 LYS A C 1
ATOM 602 O O . LYS A 1 77 ? 8.979 -29.065 -42.992 1.00 40.85 297 LYS A O 1
ATOM 608 N N . LEU A 1 78 ? 9.791 -27.434 -41.668 1.00 41.95 298 LEU A N 1
ATOM 609 C CA . LEU A 1 78 ? 10.934 -28.213 -41.202 1.00 44.85 298 LEU A CA 1
ATOM 610 C C . LEU A 1 78 ? 10.504 -29.368 -40.303 1.00 49.18 298 LEU A C 1
ATOM 611 O O . LEU A 1 78 ? 11.245 -30.335 -40.131 1.00 55.34 298 LEU A O 1
ATOM 616 N N . ARG A 1 79 ? 9.310 -29.262 -39.722 1.00 47.07 299 ARG A N 1
ATOM 617 C CA . ARG A 1 79 ? 8.753 -30.354 -38.929 1.00 47.36 299 ARG A CA 1
ATOM 618 C C . ARG A 1 79 ? 8.166 -31.427 -39.835 1.00 48.64 299 ARG A C 1
ATOM 619 O O . ARG A 1 79 ? 7.824 -32.519 -39.380 1.00 50.60 299 ARG A O 1
ATOM 627 N N . GLY A 1 80 ? 8.042 -31.107 -41.118 1.00 46.79 300 GLY A N 1
ATOM 628 C CA . GLY A 1 80 ? 7.495 -32.042 -42.082 1.00 46.50 300 GLY A CA 1
ATOM 629 C C . GLY A 1 80 ? 5.999 -31.884 -42.276 1.00 47.53 300 GLY A C 1
ATOM 630 O O . GLY A 1 80 ? 5.359 -32.731 -42.893 1.00 50.13 300 GLY A O 1
ATOM 631 N N . GLU A 1 81 ? 5.436 -30.802 -41.747 1.00 49.41 301 GLU A N 1
ATOM 632 C CA . GLU A 1 81 ? 4.019 -30.519 -41.950 1.00 51.40 301 GLU A CA 1
ATOM 633 C C . GLU A 1 81 ? 3.776 -30.117 -43.401 1.00 54.10 301 GLU A C 1
ATOM 634 O O . GLU A 1 81 ? 4.656 -29.547 -44.049 1.00 55.55 301 GLU A O 1
ATOM 640 N N . SER A 1 82 ? 2.588 -30.419 -43.916 1.00 53.28 302 SER A N 1
ATOM 641 C CA . SER A 1 82 ? 2.257 -30.051 -45.287 1.00 53.88 302 SER A CA 1
ATOM 642 C C . SER A 1 82 ? 1.303 -28.865 -45.301 1.00 50.27 302 SER A C 1
ATOM 643 O O . SER A 1 82 ? 0.133 -28.988 -44.939 1.00 52.00 302 SER A O 1
ATOM 646 N N . LEU A 1 83 ? 1.818 -27.717 -45.725 1.00 44.63 303 LEU A N 1
ATOM 647 C CA . LEU A 1 83 ? 1.064 -26.472 -45.708 1.00 40.95 303 LEU A CA 1
ATOM 648 C C . LEU A 1 83 ? 0.360 -26.233 -47.042 1.00 41.25 303 LEU A C 1
ATOM 649 O O . LEU A 1 83 ? 0.769 -26.770 -48.069 1.00 42.67 303 LEU A O 1
ATOM 654 N N . LYS A 1 84 ? -0.699 -25.428 -47.022 1.00 40.29 304 LYS A N 1
ATOM 655 C CA . LYS A 1 84 ? -1.443 -25.119 -48.242 1.00 42.96 304 LYS A CA 1
ATOM 656 C C . LYS A 1 84 ? -0.547 -24.424 -49.263 1.00 43.57 304 LYS A C 1
ATOM 657 O O . LYS A 1 84 ? 0.252 -23.560 -48.910 1.00 41.62 304 LYS A O 1
ATOM 663 N N . THR A 1 85 ? -0.679 -24.810 -50.528 1.00 43.65 305 THR A N 1
ATOM 664 C CA . THR A 1 85 ? 0.176 -24.270 -51.578 1.00 46.25 305 THR A CA 1
ATOM 665 C C . THR A 1 85 ? -0.542 -23.267 -52.473 1.00 48.01 305 THR A C 1
ATOM 666 O O . THR A 1 85 ? -1.763 -23.317 -52.636 1.00 49.56 305 THR A O 1
ATOM 670 N N . PHE A 1 86 ? 0.235 -22.357 -53.051 1.00 45.80 306 PHE A N 1
ATOM 671 C CA . PHE A 1 86 ? -0.262 -21.468 -54.091 1.00 46.70 306 PHE A CA 1
ATOM 672 C C . PHE A 1 86 ? -0.072 -22.131 -55.453 1.00 49.28 306 PHE A C 1
ATOM 673 O O . PHE A 1 86 ? 0.380 -23.273 -55.535 1.00 50.81 306 PHE A O 1
ATOM 681 N N . ALA A 1 87 ? -0.417 -21.416 -56.518 1.00 48.77 307 ALA A N 1
ATOM 682 C CA . ALA A 1 87 ? -0.369 -21.979 -57.860 1.00 50.92 307 ALA A CA 1
ATOM 683 C C . ALA A 1 87 ? 1.058 -22.285 -58.320 1.00 51.62 307 ALA A C 1
ATOM 684 O O . ALA A 1 87 ? 1.266 -23.168 -59.150 1.00 50.50 307 ALA A O 1
ATOM 686 N N . ASP A 1 88 ? 2.037 -21.562 -57.780 1.00 47.73 308 ASP A N 1
ATOM 687 C CA . ASP A 1 88 ? 3.430 -21.770 -58.172 1.00 51.22 308 ASP A CA 1
ATOM 688 C C . ASP A 1 88 ? 4.097 -22.852 -57.326 1.00 49.08 308 ASP A C 1
ATOM 689 O O . ASP A 1 88 ? 5.293 -23.107 -57.460 1.00 47.74 308 ASP A O 1
ATOM 694 N N . GLY A 1 89 ? 3.316 -23.481 -56.452 1.00 46.71 309 GLY A N 1
ATOM 695 C CA . GLY A 1 89 ? 3.806 -24.577 -55.637 1.00 45.43 309 GLY A CA 1
ATOM 696 C C . GLY A 1 89 ? 4.352 -24.162 -54.284 1.00 42.98 309 GLY A C 1
ATOM 697 O O . GLY A 1 89 ? 4.558 -25.002 -53.411 1.00 45.79 309 GLY A O 1
ATOM 698 N N . ARG A 1 90 ? 4.583 -22.867 -54.103 1.00 40.59 310 ARG A N 1
ATOM 699 C CA . ARG A 1 90 ? 5.159 -22.370 -52.858 1.00 40.00 310 ARG A CA 1
ATOM 700 C C . ARG A 1 90 ? 4.153 -22.365 -51.712 1.00 38.52 310 ARG A C 1
ATOM 701 O O . ARG A 1 90 ? 2.946 -22.259 -51.928 1.00 39.32 310 ARG A O 1
ATOM 709 N N . THR A 1 91 ? 4.664 -22.498 -50.493 1.00 36.20 311 THR A N 1
ATOM 710 C CA . THR A 1 91 ? 3.871 -22.282 -49.290 1.00 35.90 311 THR A CA 1
ATOM 711 C C . THR A 1 91 ? 4.384 -21.011 -48.624 1.00 34.34 311 THR A C 1
ATOM 712 O O . THR A 1 91 ? 5.333 -20.395 -49.114 1.00 31.53 311 THR A O 1
ATOM 716 N N . LEU A 1 92 ? 3.771 -20.617 -47.512 1.00 30.59 312 LEU A N 1
ATOM 717 C CA . LEU A 1 92 ? 4.234 -19.440 -46.780 1.00 28.64 312 LEU A CA 1
ATOM 718 C C . LEU A 1 92 ? 5.638 -19.656 -46.212 1.00 30.20 312 LEU A C 1
ATOM 719 O O . LEU A 1 92 ? 6.339 -18.698 -45.885 1.00 30.84 312 LEU A O 1
ATOM 724 N N . ALA A 1 93 ? 6.048 -20.917 -46.105 1.00 30.10 313 ALA A N 1
ATOM 725 C CA . ALA A 1 93 ? 7.386 -21.243 -45.627 1.00 31.69 313 ALA A CA 1
ATOM 726 C C . ALA A 1 93 ? 8.434 -20.927 -46.684 1.00 31.79 313 ALA A C 1
ATOM 727 O O . ALA A 1 93 ? 9.626 -20.867 -46.385 1.00 33.10 313 ALA A O 1
ATOM 729 N N . ASP A 1 94 ? 7.990 -20.728 -47.920 1.00 32.28 314 ASP A N 1
ATOM 730 C CA . ASP A 1 94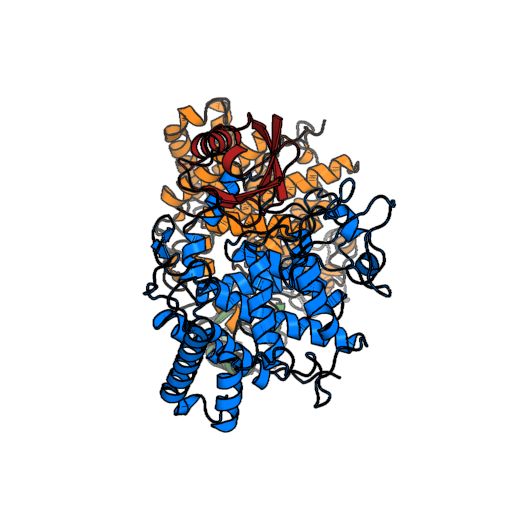 ? 8.919 -20.496 -49.022 1.00 35.58 314 ASP A CA 1
ATOM 731 C C . ASP A 1 94 ? 9.042 -19.012 -49.358 1.00 33.19 314 ASP A C 1
ATOM 732 O O . ASP A 1 94 ? 9.581 -18.647 -50.400 1.00 34.92 314 ASP A O 1
ATOM 737 N N . VAL A 1 95 ? 8.541 -18.157 -48.473 1.00 30.59 315 VAL A N 1
ATOM 738 C CA . VAL A 1 95 ? 8.713 -16.719 -48.640 1.00 30.13 315 VAL A CA 1
ATOM 739 C C . VAL A 1 95 ? 10.181 -16.347 -48.428 1.00 35.65 315 VAL A C 1
ATOM 740 O O . VAL A 1 95 ? 10.799 -16.749 -47.441 1.00 35.29 315 VAL A O 1
ATOM 744 N N . THR A 1 96 ? 10.738 -15.599 -49.374 1.00 36.51 316 THR A N 1
ATOM 745 C CA . THR A 1 96 ? 12.127 -15.157 -49.301 1.00 36.08 316 THR A CA 1
ATOM 746 C C . THR A 1 96 ? 12.237 -13.876 -48.468 1.00 32.55 316 THR A C 1
ATOM 747 O O . THR A 1 96 ? 11.231 -13.196 -48.249 1.00 29.69 316 THR A O 1
ATOM 751 N N . PRO A 1 97 ? 13.453 -13.548 -47.989 1.00 32.73 317 PRO A N 1
ATOM 752 C CA . PRO A 1 97 ? 13.646 -12.299 -47.238 1.00 32.77 317 PRO A CA 1
ATOM 753 C C . PRO A 1 97 ? 13.301 -11.056 -48.053 1.00 30.68 317 PRO A C 1
ATOM 754 O O . PRO A 1 97 ? 12.688 -10.126 -47.524 1.00 28.94 317 PRO A O 1
ATOM 758 N N . GLU A 1 98 ? 13.701 -11.050 -49.321 1.00 29.80 318 GLU A N 1
ATOM 759 C CA . GLU A 1 98 ? 13.446 -9.928 -50.218 1.00 35.03 318 GLU A CA 1
ATOM 760 C C . GLU A 1 98 ? 11.955 -9.744 -50.443 1.00 32.97 318 GLU A C 1
ATOM 761 O O . GLU A 1 98 ? 11.476 -8.624 -50.614 1.00 31.01 318 GLU A O 1
ATOM 767 N N . GLU A 1 99 ? 11.231 -10.858 -50.450 1.00 34.44 319 GLU A N 1
ATOM 768 C CA . GLU A 1 99 ? 9.791 -10.840 -50.661 1.00 34.79 319 GLU A CA 1
ATOM 769 C C . GLU A 1 99 ? 9.060 -10.333 -49.422 1.00 32.63 319 GLU A C 1
ATOM 770 O O . GLU A 1 99 ? 8.118 -9.548 -49.527 1.00 31.16 319 GLU A O 1
ATOM 776 N N . LEU A 1 100 ? 9.498 -10.784 -48.249 1.00 28.50 320 LEU A N 1
ATOM 777 C CA . LEU A 1 100 ? 8.866 -10.374 -47.002 1.00 28.82 320 LEU A CA 1
ATOM 778 C C . LEU A 1 100 ? 9.059 -8.881 -46.780 1.00 26.01 320 LEU A C 1
ATOM 779 O O . LEU A 1 100 ? 8.193 -8.214 -46.221 1.00 27.97 320 LEU A O 1
ATOM 784 N N . ARG A 1 101 ? 10.196 -8.363 -47.231 1.00 29.23 321 ARG A N 1
ATOM 785 C CA . ARG A 1 101 ? 10.482 -6.938 -47.131 1.00 31.06 321 ARG A CA 1
ATOM 786 C C . ARG A 1 101 ? 9.490 -6.120 -47.947 1.00 30.04 321 ARG A C 1
ATOM 787 O O . ARG A 1 101 ? 8.968 -5.113 -47.474 1.00 29.12 321 ARG A O 1
ATOM 795 N N . LYS A 1 102 ? 9.244 -6.555 -49.179 1.00 29.19 322 LYS A N 1
ATOM 796 C CA . LYS A 1 102 ? 8.299 -5.880 -50.058 1.00 31.85 322 LYS A CA 1
ATOM 797 C C . LYS A 1 102 ? 6.875 -5.956 -49.512 1.00 30.41 322 LYS A C 1
ATOM 798 O O . LYS A 1 102 ? 6.101 -5.010 -49.648 1.00 33.78 322 LYS A O 1
ATOM 804 N N . ILE A 1 103 ? 6.538 -7.083 -48.892 1.00 28.68 323 ILE A N 1
ATOM 805 C CA . ILE A 1 103 ? 5.217 -7.275 -48.302 1.00 28.91 323 ILE A CA 1
ATOM 806 C C . ILE A 1 103 ? 4.988 -6.305 -47.143 1.00 29.16 323 ILE A C 1
ATOM 807 O O . ILE A 1 103 ? 3.927 -5.680 -47.038 1.00 29.44 323 ILE A O 1
ATOM 812 N N . MET A 1 104 ? 5.995 -6.170 -46.285 1.00 24.51 324 MET A N 1
ATOM 813 C CA . MET A 1 104 ? 5.894 -5.297 -45.121 1.00 24.50 324 MET A CA 1
ATOM 814 C C . MET A 1 104 ? 5.784 -3.831 -45.518 1.00 25.80 324 MET A C 1
ATOM 815 O O . MET A 1 104 ? 5.061 -3.066 -44.883 1.00 25.63 324 MET A O 1
ATOM 820 N N . ILE A 1 105 ? 6.503 -3.442 -46.567 1.00 26.96 325 ILE A N 1
ATOM 821 C CA . ILE A 1 105 ? 6.395 -2.086 -47.094 1.00 28.25 325 ILE A CA 1
ATOM 822 C C . ILE A 1 105 ? 4.969 -1.826 -47.573 1.00 29.45 325 ILE A C 1
ATOM 823 O O . ILE A 1 105 ? 4.402 -0.758 -47.328 1.00 29.62 325 ILE A O 1
ATOM 828 N N . ALA A 1 106 ? 4.387 -2.813 -48.246 1.00 28.96 326 ALA A N 1
ATOM 829 C CA . ALA A 1 106 ? 3.004 -2.704 -48.692 1.00 33.45 326 ALA A CA 1
ATOM 830 C C . ALA A 1 106 ? 2.079 -2.585 -47.486 1.00 29.02 326 ALA A C 1
ATOM 831 O O . ALA A 1 106 ? 1.144 -1.788 -47.490 1.00 30.31 326 ALA A O 1
ATOM 833 N N . GLN A 1 107 ? 2.362 -3.374 -46.451 1.00 29.15 327 GLN A N 1
ATOM 834 C CA . GLN A 1 107 ? 1.569 -3.365 -45.224 1.00 27.19 327 GLN A CA 1
ATOM 835 C C . GLN A 1 107 ? 1.576 -2.008 -44.540 1.00 26.06 327 GLN A C 1
ATOM 836 O O . GLN A 1 107 ? 0.564 -1.583 -43.982 1.00 25.95 327 GLN A O 1
ATOM 842 N N . ALA A 1 108 ? 2.723 -1.338 -44.580 1.00 28.60 328 ALA A N 1
ATOM 843 C CA . ALA A 1 108 ? 2.867 -0.016 -43.982 1.00 29.65 328 ALA A CA 1
ATOM 844 C C . ALA A 1 108 ? 1.871 0.982 -44.564 1.00 29.27 328 ALA A C 1
ATOM 845 O O . ALA A 1 108 ? 1.474 1.932 -43.894 1.00 30.69 328 ALA A O 1
ATOM 847 N N . PHE A 1 109 ? 1.456 0.756 -45.806 1.00 33.07 329 PHE A N 1
ATOM 848 C CA . PHE A 1 109 ? 0.587 1.705 -46.495 1.00 38.79 329 PHE A CA 1
ATOM 849 C C . PHE A 1 109 ? -0.869 1.261 -46.580 1.00 37.76 329 PHE A C 1
ATOM 850 O O . PHE A 1 109 ? -1.696 1.962 -47.159 1.00 39.63 329 PHE A O 1
ATOM 858 N N . PHE A 1 110 ? -1.185 0.113 -45.991 1.00 36.10 330 PHE A N 1
ATOM 859 C CA . PHE A 1 110 ? -2.461 -0.539 -46.261 1.00 37.39 330 PHE A CA 1
ATOM 860 C C . PHE A 1 110 ? -3.680 0.256 -45.777 1.00 38.56 330 PHE A C 1
ATOM 861 O O . PHE A 1 110 ? -4.755 0.152 -46.367 1.00 40.43 330 PHE A O 1
ATOM 869 N N . VAL A 1 111 ? -3.520 1.052 -44.723 1.00 37.29 331 VAL A N 1
ATOM 870 C CA . VAL A 1 111 ? -4.631 1.877 -44.242 1.00 39.97 331 VAL A CA 1
ATOM 871 C C . VAL A 1 111 ? -4.306 3.372 -44.238 1.00 38.42 331 VAL A C 1
ATOM 872 O O . VAL A 1 111 ? -4.996 4.159 -43.590 1.00 41.65 331 VAL A O 1
ATOM 876 N N . THR A 1 112 ? -3.266 3.764 -44.966 1.00 35.84 332 THR A N 1
ATOM 877 C CA . THR A 1 112 ? -2.921 5.178 -45.089 1.00 40.31 332 THR A CA 1
ATOM 878 C C . THR A 1 112 ? -3.998 5.955 -45.837 1.00 41.69 332 THR A C 1
ATOM 879 O O . THR A 1 112 ? -4.163 7.154 -45.630 1.00 44.17 332 THR A O 1
ATOM 883 N N . GLY A 1 113 ? -4.730 5.264 -46.703 1.00 45.75 333 GLY A N 1
ATOM 884 C CA . GLY A 1 113 ? -5.704 5.907 -47.565 1.00 50.98 333 GLY A CA 1
ATOM 885 C C . GLY A 1 113 ? -7.038 6.230 -46.919 1.00 51.48 333 GLY A C 1
ATOM 886 O O . GLY A 1 113 ? -7.865 6.919 -47.515 1.00 53.23 333 GLY A O 1
ATOM 887 N N . ARG A 1 114 ? -7.258 5.736 -45.705 1.00 49.92 334 ARG A N 1
ATOM 888 C CA . ARG A 1 114 ? -8.518 5.983 -45.008 1.00 53.16 334 ARG A CA 1
ATOM 889 C C . ARG A 1 114 ? -8.704 7.459 -44.676 1.00 55.97 334 ARG A C 1
ATOM 890 O O . ARG A 1 114 ? -7.732 8.189 -44.482 1.00 54.87 334 ARG A O 1
ATOM 898 N N . ASP A 1 115 ? -9.960 7.889 -44.613 1.00 57.44 335 ASP A N 1
ATOM 899 C CA . ASP A 1 115 ? -10.285 9.254 -44.216 1.00 60.16 335 ASP A CA 1
ATOM 900 C C . ASP A 1 115 ? -11.069 9.257 -42.908 1.00 58.13 335 ASP A C 1
ATOM 901 O O . ASP A 1 115 ? -11.271 10.305 -42.297 1.00 60.35 335 ASP A O 1
ATOM 906 N N . ASP A 1 116 ? -11.503 8.070 -42.494 1.00 55.78 336 ASP A N 1
ATOM 907 C CA . ASP A 1 116 ? -12.095 7.854 -41.176 1.00 59.18 336 ASP A CA 1
ATOM 908 C C . ASP A 1 116 ? -12.207 6.355 -40.906 1.00 58.49 336 ASP A C 1
ATOM 909 O O . ASP A 1 116 ? -11.617 5.544 -41.621 1.00 55.77 336 ASP A O 1
ATOM 914 N N . GLU A 1 117 ? -12.971 5.991 -39.882 1.00 61.72 337 GLU A N 1
ATOM 915 C CA . GLU A 1 117 ? -13.115 4.589 -39.506 1.00 62.89 337 GLU A CA 1
ATOM 916 C C . GLU A 1 117 ? -14.398 3.971 -40.053 1.00 71.11 337 GLU A C 1
ATOM 917 O O . GLU A 1 117 ? -14.928 3.027 -39.469 1.00 71.92 337 GLU A O 1
ATOM 923 N N . GLU A 1 118 ? -14.897 4.499 -41.169 1.00 77.75 338 GLU A N 1
ATOM 924 C CA . GLU A 1 118 ? -16.136 3.996 -41.758 1.00 84.04 338 GLU A CA 1
ATOM 925 C C . GLU A 1 118 ? -15.993 2.547 -42.199 1.00 81.72 338 GLU A C 1
ATOM 926 O O . GLU A 1 118 ? -15.043 2.179 -42.893 1.00 77.03 338 GLU A O 1
ATOM 932 N N . SER A 1 119 ? -16.959 1.736 -41.785 1.00 86.81 339 SER A N 1
ATOM 933 C CA . SER A 1 119 ? -16.919 0.296 -41.984 1.00 88.59 339 SER A CA 1
ATOM 934 C C . SER A 1 119 ? -16.994 -0.122 -43.450 1.00 89.61 339 SER A C 1
ATOM 935 O O . SER A 1 119 ? -16.122 -0.839 -43.939 1.00 86.78 339 SER A O 1
ATOM 938 N N . SER A 1 120 ? -18.029 0.331 -44.151 1.00 93.25 340 SER A N 1
ATOM 939 C CA . SER A 1 120 ? -18.415 -0.309 -45.407 1.00 93.83 340 SER A CA 1
ATOM 940 C C . SER A 1 120 ? -18.244 0.526 -46.686 1.00 94.11 340 SER A C 1
ATOM 941 O O . SER A 1 120 ? -17.422 0.191 -47.536 1.00 93.02 340 SER A O 1
ATOM 944 N N . LYS A 1 121 ? -19.016 1.604 -46.815 1.00 95.70 341 LYS A N 1
ATOM 945 C CA . LYS A 1 121 ? -19.244 2.251 -48.116 1.00 96.97 341 LYS A CA 1
ATOM 946 C C . LYS A 1 121 ? -18.061 2.990 -48.756 1.00 93.10 341 LYS A C 1
ATOM 947 O O . LYS A 1 121 ? -18.169 3.457 -49.898 1.00 95.81 341 LYS A O 1
ATOM 953 N N . ASN A 1 122 ? -16.936 3.074 -48.055 1.00 85.24 342 ASN A N 1
ATOM 954 C CA . ASN A 1 122 ? -15.752 3.697 -48.633 1.00 80.64 342 ASN A CA 1
ATOM 955 C C . ASN A 1 122 ? -14.592 2.729 -48.877 1.00 77.49 342 ASN A C 1
ATOM 956 O O . ASN A 1 122 ? -13.437 3.153 -48.912 1.00 75.54 342 ASN A O 1
ATOM 961 N N . TYR A 1 123 ? -14.888 1.442 -49.054 1.00 77.09 343 TYR A N 1
ATOM 962 C CA . TYR A 1 123 ? -13.829 0.438 -49.177 1.00 74.20 343 TYR A CA 1
ATOM 963 C C . TYR A 1 123 ? -12.933 0.668 -50.396 1.00 70.95 343 TYR A C 1
ATOM 964 O O . TYR A 1 123 ? -11.710 0.755 -50.256 1.00 66.56 343 TYR A O 1
ATOM 973 N N . GLU A 1 124 ? -13.533 0.748 -51.582 1.00 71.86 344 GLU A N 1
ATOM 974 C CA . GLU A 1 124 ? -12.761 0.949 -52.807 1.00 73.53 344 GLU A CA 1
ATOM 975 C C . GLU A 1 124 ? -11.961 2.240 -52.750 1.00 69.33 344 GLU A C 1
ATOM 976 O O . GLU A 1 124 ? -10.754 2.235 -52.980 1.00 66.71 344 GLU A O 1
ATOM 982 N N . LYS A 1 125 ? -12.643 3.338 -52.443 1.00 69.72 345 LYS A N 1
ATOM 983 C CA . LYS A 1 125 ? -12.002 4.643 -52.358 1.00 67.35 345 LYS A CA 1
ATOM 984 C C . LYS A 1 125 ? -10.800 4.614 -51.417 1.00 63.50 345 LYS A C 1
ATOM 985 O O . L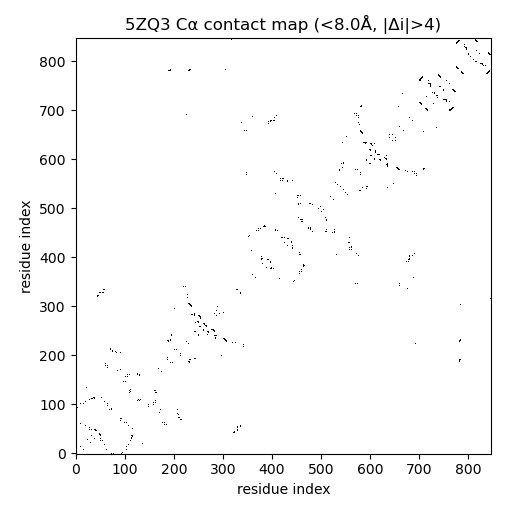YS A 1 125 ? -9.728 5.103 -51.763 1.00 60.79 345 LYS A O 1
ATOM 991 N N . TYR A 1 126 ? -10.973 4.015 -50.241 1.00 61.89 346 TYR A N 1
ATOM 992 C CA . TYR A 1 126 ? -9.927 4.028 -49.219 1.00 61.00 346 TYR A CA 1
ATOM 993 C C . TYR A 1 126 ? -8.670 3.245 -49.606 1.00 57.70 346 TYR A C 1
ATOM 994 O O . TYR A 1 126 ? -7.558 3.684 -49.304 1.00 59.04 346 TYR A O 1
ATOM 1003 N N . HIS A 1 127 ? -8.835 2.099 -50.265 1.00 55.91 347 HIS A N 1
ATOM 1004 C CA . HIS A 1 127 ? -7.679 1.323 -50.715 1.00 52.72 347 HIS A CA 1
ATOM 1005 C C . HIS A 1 127 ? -7.004 1.934 -51.938 1.00 53.59 347 HIS A C 1
ATOM 1006 O O . HIS A 1 127 ? -5.788 1.814 -52.096 1.00 49.31 347 HIS A O 1
ATOM 1013 N N . GLU A 1 128 ? -7.785 2.580 -52.801 1.00 51.51 348 GLU A N 1
ATOM 1014 C CA . GLU A 1 128 ? -7.215 3.323 -53.924 1.00 53.83 348 GLU A CA 1
ATOM 1015 C C . GLU A 1 128 ? -6.283 4.413 -53.414 1.00 56.37 348 GLU A C 1
ATOM 1016 O O . GLU A 1 128 ? -5.173 4.575 -53.918 1.00 55.61 348 GLU A O 1
ATOM 1022 N N . GLN A 1 129 ? -6.734 5.156 -52.408 1.00 53.40 349 GLN A N 1
ATOM 1023 C CA . GLN A 1 129 ? -5.907 6.206 -51.824 1.00 56.19 349 GLN A CA 1
ATOM 1024 C C . GLN A 1 129 ? -4.756 5.608 -51.018 1.00 54.26 349 GLN A C 1
ATOM 1025 O O . GLN A 1 129 ? -3.725 6.253 -50.832 1.00 55.38 349 GLN A O 1
ATOM 1031 N N . SER A 1 130 ? -4.926 4.373 -50.554 1.00 51.26 350 SER A N 1
ATOM 1032 C CA . SER A 1 130 ? -3.828 3.641 -49.927 1.00 48.04 350 SER A CA 1
ATOM 1033 C C . SER A 1 130 ? -2.811 3.215 -50.983 1.00 45.62 350 SER A C 1
ATOM 1034 O O . SER A 1 130 ? -1.602 3.317 -50.775 1.00 41.36 350 SER A O 1
ATOM 1037 N N . ARG A 1 131 ? -3.315 2.737 -52.116 1.00 49.52 351 ARG A N 1
ATOM 1038 C CA . ARG A 1 131 ? -2.470 2.386 -53.252 1.00 51.62 351 ARG A CA 1
ATOM 1039 C C . ARG A 1 131 ? -1.704 3.602 -53.763 1.00 54.30 351 ARG A C 1
ATOM 1040 O O . ARG A 1 131 ? -0.504 3.523 -54.029 1.00 52.95 351 ARG A O 1
ATOM 1048 N N . ASP A 1 132 ? -2.406 4.724 -53.892 1.00 55.27 352 ASP A N 1
ATOM 1049 C CA . ASP A 1 132 ? -1.805 5.956 -54.391 1.00 58.05 352 ASP A CA 1
ATOM 1050 C C . ASP A 1 132 ? -0.685 6.452 -53.476 1.00 53.38 352 ASP A C 1
ATOM 1051 O O . ASP A 1 132 ? 0.327 6.972 -53.947 1.00 53.68 352 ASP A O 1
ATOM 1056 N N . ALA A 1 133 ? -0.867 6.287 -52.170 1.00 49.89 353 ALA A N 1
ATOM 1057 C CA . ALA A 1 133 ? 0.157 6.677 -51.206 1.00 47.77 353 ALA A CA 1
ATOM 1058 C C . ALA A 1 133 ? 1.411 5.830 -51.386 1.00 45.45 353 ALA A C 1
ATOM 1059 O O . ALA A 1 133 ? 2.528 6.349 -51.374 1.00 47.07 353 ALA A O 1
ATOM 1061 N N . PHE A 1 134 ? 1.212 4.527 -51.562 1.00 44.72 354 PHE A N 1
ATOM 1062 C CA . PHE A 1 134 ? 2.313 3.592 -51.775 1.00 45.35 354 PHE A CA 1
ATOM 1063 C C . PHE A 1 134 ? 3.114 3.920 -53.032 1.00 46.87 354 PHE A C 1
ATOM 1064 O O . PHE A 1 134 ? 4.344 3.913 -53.011 1.00 46.52 354 PHE A O 1
ATOM 1072 N N . LEU A 1 135 ? 2.408 4.201 -54.123 1.00 49.27 355 LEU A N 1
ATOM 1073 C CA . LEU A 1 135 ? 3.054 4.531 -55.389 1.00 51.27 355 LEU A CA 1
ATOM 1074 C C . LEU A 1 135 ? 3.798 5.859 -55.308 1.00 50.64 355 LEU A C 1
ATOM 1075 O O . LEU A 1 135 ? 4.869 6.014 -55.893 1.00 51.87 355 LEU A O 1
ATOM 1080 N N . LYS A 1 136 ? 3.230 6.813 -54.578 1.00 51.11 356 LYS A N 1
ATOM 1081 C CA . LYS A 1 136 ? 3.867 8.112 -54.398 1.00 55.28 356 LYS A CA 1
ATOM 1082 C C . LYS A 1 136 ? 5.182 7.970 -53.634 1.00 53.12 356 LYS A C 1
ATOM 1083 O O . LYS A 1 136 ? 6.184 8.587 -53.988 1.00 56.27 356 LYS A O 1
ATOM 1089 N N . TYR A 1 137 ? 5.169 7.151 -52.587 1.00 50.42 357 TYR A N 1
ATOM 1090 C CA . TYR A 1 137 ? 6.365 6.901 -51.789 1.00 48.73 357 TYR A CA 1
ATOM 1091 C C . TYR A 1 137 ? 7.477 6.261 -52.617 1.00 50.65 357 TYR A C 1
ATOM 1092 O O . TYR A 1 137 ? 8.643 6.630 -52.486 1.00 46.16 357 TYR A O 1
ATOM 1101 N N . VAL A 1 138 ? 7.110 5.303 -53.464 1.00 50.79 358 VAL A N 1
ATOM 1102 C CA . VAL A 1 138 ? 8.078 4.612 -54.312 1.00 52.26 358 VAL A CA 1
ATOM 1103 C C . VAL A 1 138 ? 8.691 5.569 -55.327 1.00 56.23 358 VAL A C 1
ATOM 1104 O O . VAL A 1 138 ? 9.905 5.592 -55.524 1.00 59.00 358 VAL A O 1
ATOM 1108 N N . GLU A 1 139 ? 7.831 6.359 -55.960 1.00 58.90 359 GLU A N 1
ATOM 1109 C CA . GLU A 1 139 ? 8.241 7.345 -56.957 1.00 63.22 359 GLU A CA 1
ATOM 1110 C C . GLU A 1 139 ? 9.210 8.370 -56.389 1.00 63.52 359 GLU A C 1
ATOM 1111 O O . GLU A 1 139 ? 10.164 8.772 -57.058 1.00 66.30 359 GLU A O 1
ATOM 1117 N N . GLU A 1 140 ? 8.950 8.795 -55.156 1.00 62.67 360 GLU A N 1
ATOM 1118 C CA . GLU A 1 140 ? 9.802 9.762 -54.482 1.00 66.42 360 GLU A CA 1
ATOM 1119 C C . GLU A 1 140 ? 11.104 9.121 -54.010 1.00 65.33 360 GLU A C 1
ATOM 1120 O O . GLU A 1 140 ? 12.044 9.818 -53.623 1.00 68.75 360 GLU A O 1
ATOM 1126 N N . ASN A 1 141 ? 11.156 7.793 -54.049 1.00 59.68 361 ASN A N 1
ATOM 1127 C CA . ASN A 1 141 ? 12.354 7.070 -53.648 1.00 55.83 361 ASN A CA 1
ATOM 1128 C C . ASN A 1 141 ? 12.793 5.999 -54.653 1.00 56.61 361 ASN A C 1
ATOM 1129 O O . ASN A 1 141 ? 13.338 4.974 -54.242 1.00 53.52 361 ASN A O 1
ATOM 1134 N N . LYS A 1 142 ? 12.555 6.228 -55.952 1.00 58.45 362 LYS A N 1
ATOM 1135 C CA . LYS A 1 142 ? 13.048 5.316 -57.000 1.00 60.63 362 LYS A CA 1
ATOM 1136 C C . LYS A 1 142 ? 14.505 4.955 -56.833 1.00 62.22 362 LYS A C 1
ATOM 1137 O O . LYS A 1 142 ? 14.880 3.785 -56.894 1.00 60.30 362 LYS A O 1
ATOM 1143 N N . SER A 1 143 ? 15.319 5.993 -56.669 1.00 66.69 363 SER A N 1
ATOM 1144 C CA . SER A 1 143 ? 16.770 5.882 -56.633 1.00 69.60 363 SER A CA 1
ATOM 1145 C C . SER A 1 143 ? 17.253 4.782 -55.694 1.00 65.51 363 SER A C 1
ATOM 1146 O O . SER A 1 143 ? 18.167 4.029 -56.026 1.00 65.32 363 SER A O 1
ATOM 1149 N N . THR A 1 144 ? 16.621 4.679 -54.532 1.00 61.11 364 THR A N 1
ATOM 1150 C CA . THR A 1 144 ? 17.051 3.724 -53.520 1.00 58.01 364 THR A CA 1
ATOM 1151 C C . THR A 1 144 ? 16.249 2.423 -53.546 1.00 54.85 364 THR A C 1
ATOM 1152 O O . THR A 1 144 ? 16.741 1.382 -53.113 1.00 54.88 364 THR A O 1
ATOM 1156 N N . LEU A 1 145 ? 15.025 2.477 -54.063 1.00 55.59 365 LEU A N 1
ATOM 1157 C CA . LEU A 1 145 ? 14.124 1.324 -54.011 1.00 51.71 365 LEU A CA 1
ATOM 1158 C C . LEU A 1 145 ? 14.227 0.401 -55.225 1.00 53.62 365 LEU A C 1
ATOM 1159 O O . LEU A 1 145 ? 13.991 -0.801 -55.115 1.00 51.55 365 LEU A O 1
ATOM 1164 N N . ILE A 1 146 ? 14.565 0.962 -56.381 1.00 57.98 366 ILE A N 1
ATOM 1165 C CA . ILE A 1 146 ? 14.665 0.178 -57.609 1.00 61.28 366 ILE A CA 1
ATOM 1166 C C . ILE A 1 146 ? 16.072 0.277 -58.192 1.00 66.14 366 ILE A C 1
ATOM 1167 O O . ILE A 1 146 ? 16.589 1.379 -58.375 1.00 70.15 366 ILE A O 1
ATOM 1172 N N . PRO A 1 147 ? 16.696 -0.874 -58.501 1.00 67.14 367 PRO A N 1
ATOM 1173 C CA . PRO A 1 147 ? 16.163 -2.238 -58.402 1.00 66.40 367 PRO A CA 1
ATOM 1174 C C . PRO A 1 147 ? 16.485 -2.955 -57.089 1.00 65.64 367 PRO A C 1
ATOM 1175 O O . PRO A 1 147 ? 16.287 -4.166 -56.998 1.00 63.67 367 PRO A O 1
ATOM 1179 N N . ASP A 1 148 ? 16.961 -2.218 -56.092 1.00 64.87 368 ASP A N 1
ATOM 1180 C CA . ASP A 1 148 ? 17.508 -2.827 -54.883 1.00 64.07 368 ASP A CA 1
ATOM 1181 C C . ASP A 1 148 ? 16.461 -3.500 -53.990 1.00 59.47 368 ASP A C 1
ATOM 1182 O O . ASP A 1 148 ? 16.788 -4.398 -53.214 1.00 59.38 368 ASP A O 1
ATOM 1187 N N . VAL A 1 149 ? 15.207 -3.069 -54.096 1.00 54.07 369 VAL A N 1
ATOM 1188 C CA . VAL A 1 149 ? 14.143 -3.621 -53.261 1.00 49.37 369 VAL A CA 1
ATOM 1189 C C . VAL A 1 149 ? 13.010 -4.180 -54.114 1.00 46.85 369 VAL A C 1
ATOM 1190 O O . VAL A 1 149 ? 12.635 -5.346 -53.978 1.00 45.76 369 VAL A O 1
ATOM 1194 N N . PHE A 1 150 ? 12.456 -3.335 -54.975 1.00 45.97 370 PHE A N 1
ATOM 1195 C CA . PHE A 1 150 ? 11.520 -3.784 -55.997 1.00 46.39 370 PHE A CA 1
ATOM 1196 C C . PHE A 1 150 ? 12.284 -3.914 -57.311 1.00 52.77 370 PHE A C 1
ATOM 1197 O O . PHE A 1 150 ? 12.994 -2.989 -57.708 1.00 54.75 370 PHE A O 1
ATOM 1205 N N . LYS A 1 151 ? 12.148 -5.061 -57.972 1.00 53.85 371 LYS A N 1
ATOM 1206 C CA . LYS A 1 151 ? 12.912 -5.342 -59.186 1.00 58.29 371 LYS A CA 1
ATOM 1207 C C . LYS A 1 151 ? 12.656 -4.298 -60.267 1.00 61.02 371 LYS A C 1
ATOM 1208 O O . LYS A 1 151 ? 13.594 -3.764 -60.859 1.00 64.32 371 LYS A O 1
ATOM 1214 N N . ASP A 1 152 ? 11.383 -4.009 -60.515 1.00 59.31 372 ASP A N 1
ATOM 1215 C CA . ASP A 1 152 ? 11.009 -2.983 -61.482 1.00 64.05 372 ASP A CA 1
ATOM 1216 C C . ASP A 1 152 ? 9.586 -2.484 -61.250 1.00 63.20 372 ASP A C 1
ATOM 1217 O O . ASP A 1 152 ? 9.013 -2.678 -60.179 1.00 58.69 372 ASP A O 1
ATOM 1222 N N . GLU A 1 153 ? 9.021 -1.848 -62.270 1.00 67.28 373 GLU A N 1
ATOM 1223 C CA . GLU A 1 153 ? 7.687 -1.265 -62.181 1.00 68.79 373 GLU A CA 1
ATOM 1224 C C . GLU A 1 153 ? 6.618 -2.350 -62.112 1.00 64.01 373 GLU A C 1
ATOM 1225 O O . GLU A 1 153 ? 5.577 -2.171 -61.480 1.00 62.66 373 GLU A O 1
ATOM 1231 N N . LYS A 1 154 ? 6.885 -3.475 -62.767 1.00 62.51 374 LYS A N 1
ATOM 1232 C CA . LYS A 1 154 ? 5.988 -4.624 -62.724 1.00 61.34 374 LYS A CA 1
ATOM 1233 C C . LYS A 1 154 ? 5.932 -5.192 -61.307 1.00 55.21 374 LYS A C 1
ATOM 1234 O O . LYS A 1 154 ? 4.863 -5.559 -60.815 1.00 48.84 374 LYS A O 1
ATOM 1240 N N . ASP A 1 155 ? 7.089 -5.248 -60.654 1.00 51.78 375 ASP A N 1
ATOM 1241 C CA . ASP A 1 155 ? 7.172 -5.683 -59.266 1.00 49.08 375 ASP A CA 1
ATOM 1242 C C . ASP A 1 155 ? 6.405 -4.712 -58.371 1.00 50.24 375 ASP A C 1
ATOM 1243 O O . ASP A 1 155 ? 5.581 -5.125 -57.555 1.00 50.95 375 ASP A O 1
ATOM 1248 N N . VAL A 1 156 ? 6.679 -3.421 -58.541 1.00 51.77 376 VAL A N 1
ATOM 1249 C CA . VAL A 1 156 ? 5.973 -2.365 -57.819 1.00 50.29 376 VAL A CA 1
ATOM 1250 C C . VAL A 1 156 ? 4.461 -2.459 -58.020 1.00 50.35 376 VAL A C 1
ATOM 1251 O O . VAL A 1 156 ? 3.690 -2.323 -57.069 1.00 45.87 376 VAL A O 1
ATOM 1255 N N . LYS A 1 157 ? 4.051 -2.707 -59.261 1.00 47.54 377 LYS A N 1
ATOM 1256 C CA . LYS A 1 157 ? 2.636 -2.790 -59.611 1.00 51.60 377 LYS A CA 1
ATOM 1257 C C . LYS A 1 157 ? 1.923 -3.909 -58.857 1.00 47.91 377 LYS A C 1
ATOM 1258 O O . LYS A 1 157 ? 0.782 -3.746 -58.424 1.00 46.43 377 LYS A O 1
ATOM 1264 N N . PHE A 1 158 ? 2.601 -5.043 -58.707 1.00 46.95 378 PHE A N 1
ATOM 1265 C CA . PHE A 1 158 ? 2.025 -6.201 -58.033 1.00 45.28 378 PHE A CA 1
ATOM 1266 C C . PHE A 1 158 ? 1.609 -5.865 -56.605 1.00 43.48 378 PHE A C 1
ATOM 1267 O O . PHE A 1 158 ? 0.521 -6.225 -56.163 1.00 41.24 378 PHE A O 1
ATOM 1275 N N . TYR A 1 159 ? 2.479 -5.171 -55.884 1.00 43.98 379 TYR A N 1
ATOM 1276 C CA . TYR A 1 159 ? 2.198 -4.847 -54.494 1.00 40.36 379 TYR A CA 1
ATOM 1277 C C . TYR A 1 159 ? 1.226 -3.679 -54.389 1.00 43.18 379 TYR A C 1
ATOM 1278 O O . TYR A 1 159 ? 0.462 -3.586 -53.430 1.00 42.94 379 TYR A O 1
ATOM 1287 N N . ALA A 1 160 ? 1.240 -2.805 -55.389 1.00 40.14 380 ALA A N 1
ATOM 1288 C CA . ALA A 1 160 ? 0.260 -1.731 -55.467 1.00 45.70 380 ALA A CA 1
ATOM 1289 C C . ALA A 1 160 ? -1.141 -2.312 -55.641 1.00 47.71 380 ALA A C 1
ATOM 1290 O O . ALA A 1 160 ? -2.118 -1.780 -55.113 1.00 48.98 380 ALA A O 1
ATOM 1292 N N . ASP A 1 161 ? -1.227 -3.411 -56.384 1.00 46.98 381 ASP A N 1
ATOM 1293 C CA . ASP A 1 161 ? -2.500 -4.078 -56.623 1.00 45.79 381 ASP A CA 1
ATOM 1294 C C . ASP A 1 161 ? -2.981 -4.823 -55.380 1.00 44.34 381 ASP A C 1
ATOM 1295 O O . ASP A 1 161 ? -4.177 -4.845 -55.088 1.00 42.47 381 ASP A O 1
ATOM 1300 N N . VAL A 1 162 ? -2.048 -5.437 -54.658 1.00 39.06 382 VAL A N 1
ATOM 1301 C CA . VAL A 1 162 ? -2.370 -6.101 -53.398 1.00 38.16 382 VAL A CA 1
ATOM 1302 C C . VAL A 1 162 ? -3.011 -5.112 -52.433 1.00 39.56 382 VAL A C 1
ATOM 1303 O O . VAL A 1 162 ? -4.026 -5.405 -51.800 1.00 40.22 382 VAL A O 1
ATOM 1307 N N . ILE A 1 163 ? -2.407 -3.933 -52.340 1.00 39.30 383 ILE A N 1
ATOM 1308 C CA . ILE A 1 163 ? -2.927 -2.853 -51.513 1.00 38.90 383 ILE A CA 1
ATOM 1309 C C . ILE A 1 163 ? -4.294 -2.410 -52.011 1.00 45.36 383 ILE A C 1
ATOM 1310 O O . ILE A 1 163 ? -5.236 -2.239 -51.234 1.00 46.65 383 ILE A O 1
ATOM 1315 N N . GLU A 1 164 ? -4.386 -2.239 -53.324 1.00 47.43 384 GLU A N 1
ATOM 1316 C CA . GLU A 1 164 ? -5.612 -1.803 -53.969 1.00 50.36 384 GLU A CA 1
ATOM 1317 C C . GLU A 1 164 ? -6.753 -2.788 -53.703 1.00 50.15 384 GLU A C 1
ATOM 1318 O O . GLU A 1 164 ? -7.857 -2.378 -53.346 1.00 48.87 384 GLU A O 1
ATOM 1324 N N . ASP A 1 165 ? -6.473 -4.080 -53.869 1.00 52.19 385 ASP A N 1
ATOM 1325 C CA . ASP A 1 165 ? -7.426 -5.149 -53.555 1.00 56.61 385 ASP A CA 1
ATOM 1326 C C . ASP A 1 165 ? -8.776 -4.976 -54.259 1.00 61.50 385 ASP A C 1
ATOM 1327 O O . ASP A 1 165 ? -9.833 -5.104 -53.640 1.00 63.33 385 ASP A O 1
ATOM 1332 N N . LYS A 1 166 ? -8.745 -4.691 -55.555 1.00 63.95 386 LYS A N 1
ATOM 1333 C CA . LYS A 1 166 ? -9.975 -4.392 -56.285 1.00 71.76 386 LYS A CA 1
ATOM 1334 C C . LYS A 1 166 ? -10.864 -5.601 -56.530 1.00 72.75 386 LYS A C 1
ATOM 1335 O O . LYS A 1 166 ? -12.051 -5.450 -56.824 1.00 75.57 386 LYS A O 1
ATOM 1341 N N . ASP A 1 167 ? -10.302 -6.795 -56.408 1.00 71.79 387 ASP A N 1
ATOM 1342 C CA . ASP A 1 167 ? -11.064 -7.991 -56.719 1.00 76.39 387 ASP A CA 1
ATOM 1343 C C . ASP A 1 167 ? -11.104 -8.985 -55.561 1.00 73.33 387 ASP A C 1
ATOM 1344 O O . ASP A 1 167 ? -11.785 -10.007 -55.641 1.00 74.11 387 ASP A O 1
ATOM 1349 N N . HIS A 1 168 ? -10.388 -8.663 -54.486 1.00 69.75 388 HIS A N 1
ATOM 1350 C CA . HIS A 1 168 ? -10.396 -9.447 -53.248 1.00 67.08 388 HIS A CA 1
ATOM 1351 C C . HIS A 1 168 ? -9.825 -10.854 -53.426 1.00 63.03 388 HIS A C 1
ATOM 1352 O O . HIS A 1 168 ? -10.396 -11.828 -52.931 1.00 62.20 388 HIS A O 1
ATOM 1359 N N . LYS A 1 169 ? -8.697 -10.952 -54.129 1.00 60.18 389 LYS A N 1
ATOM 1360 C CA . LYS A 1 169 ? -7.967 -12.214 -54.250 1.00 55.62 389 LYS A CA 1
ATOM 1361 C C . LYS A 1 169 ? -7.064 -12.427 -53.036 1.00 47.45 389 LYS A C 1
ATOM 1362 O O . LYS A 1 169 ? -5.840 -12.390 -53.147 1.00 41.33 389 LYS A O 1
ATOM 1368 N N . TRP A 1 170 ? -7.668 -12.667 -51.880 1.00 46.11 390 TRP A N 1
ATOM 1369 C CA . TRP A 1 170 ? -6.924 -12.674 -50.625 1.00 46.56 390 TRP A CA 1
ATOM 1370 C C . TRP A 1 170 ? -6.061 -13.921 -50.428 1.00 43.97 390 TRP A C 1
ATOM 1371 O O . TRP A 1 170 ? -5.366 -14.040 -49.421 1.00 38.49 390 TRP A O 1
ATOM 1382 N N . ALA A 1 171 ? -6.088 -14.840 -51.387 1.00 45.04 391 ALA A N 1
ATOM 1383 C CA . ALA A 1 171 ? -5.317 -16.072 -51.257 1.00 42.09 391 ALA A CA 1
ATOM 1384 C C . ALA A 1 171 ? -4.446 -16.349 -52.481 1.00 43.49 391 ALA A C 1
ATOM 1385 O O . ALA A 1 171 ? -3.883 -17.435 -52.613 1.00 46.15 391 ALA A O 1
ATOM 1387 N N . ASP A 1 172 ? -4.324 -15.361 -53.364 1.00 44.25 392 ASP A N 1
ATOM 1388 C CA . ASP A 1 172 ? -3.594 -15.537 -54.619 1.00 49.44 392 ASP A CA 1
ATOM 1389 C C . ASP A 1 172 ? -2.092 -15.738 -54.435 1.00 47.67 392 ASP A C 1
ATOM 1390 O O . ASP A 1 172 ? -1.444 -16.392 -55.252 1.00 49.97 392 ASP A O 1
ATOM 1395 N N . SER A 1 173 ? -1.541 -15.177 -53.366 1.00 42.23 393 SER A N 1
ATOM 1396 C CA . SER A 1 173 ? -0.096 -15.186 -53.169 1.00 40.79 393 SER A CA 1
ATOM 1397 C C . SER A 1 173 ? 0.253 -14.936 -51.704 1.00 37.63 393 SER A C 1
ATOM 1398 O O . SER A 1 173 ? -0.594 -14.465 -50.939 1.00 33.55 393 SER A O 1
ATOM 1401 N N . PRO A 1 174 ? 1.497 -15.267 -51.305 1.00 36.83 394 PRO A N 1
ATOM 1402 C CA . PRO A 1 174 ? 1.964 -14.951 -49.952 1.00 34.61 394 PRO A CA 1
ATOM 1403 C C . PRO A 1 174 ? 1.715 -13.493 -49.579 1.00 36.46 394 PRO A C 1
ATOM 1404 O O . PRO A 1 174 ? 1.316 -13.212 -48.448 1.00 34.43 394 PRO A O 1
ATOM 1408 N N . ALA A 1 175 ? 1.939 -12.582 -50.522 1.00 35.38 395 ALA A N 1
ATOM 1409 C CA . ALA A 1 175 ? 1.666 -11.167 -50.295 1.00 35.43 395 ALA A CA 1
ATOM 1410 C C . ALA A 1 175 ? 0.190 -10.928 -49.977 1.00 35.02 395 ALA A C 1
ATOM 1411 O O . ALA A 1 175 ? -0.133 -10.187 -49.052 1.00 35.03 395 ALA A O 1
ATOM 1413 N N . HIS A 1 176 ? -0.700 -11.556 -50.741 1.00 35.05 396 HIS A N 1
ATOM 1414 C CA . HIS A 1 176 ? -2.137 -11.388 -50.528 1.00 33.79 396 HIS A CA 1
ATOM 1415 C C . HIS A 1 176 ? -2.577 -11.943 -49.175 1.00 33.59 396 HIS A C 1
ATOM 1416 O O . HIS A 1 176 ? -3.303 -11.284 -48.429 1.00 34.31 396 HIS A O 1
ATOM 1423 N N . VAL A 1 177 ? -2.132 -13.156 -48.867 1.00 32.19 397 VAL A N 1
ATOM 1424 C CA . VAL A 1 177 ? -2.485 -13.816 -47.614 1.00 29.63 397 VAL A CA 1
ATOM 1425 C C . VAL A 1 177 ? -1.999 -13.034 -46.392 1.00 29.01 397 VAL A C 1
ATOM 1426 O O . VAL A 1 177 ? -2.755 -12.811 -45.450 1.00 29.38 397 VAL A O 1
ATOM 1430 N N . LEU A 1 178 ? -0.741 -12.607 -46.415 1.00 31.70 398 LEU A N 1
ATOM 1431 C CA . LEU A 1 178 ? -0.142 -11.952 -45.251 1.00 30.87 398 LEU A CA 1
ATOM 1432 C C . LEU A 1 178 ? -0.687 -10.543 -45.024 1.00 29.46 398 LEU A C 1
ATOM 1433 O O . LEU A 1 178 ? -0.927 -10.149 -43.886 1.00 22.84 398 LEU A O 1
ATOM 1438 N N . VAL A 1 179 ? -0.880 -9.786 -46.100 1.00 30.86 399 VAL A N 1
ATOM 1439 C CA . VAL A 1 179 ? -1.416 -8.434 -45.981 1.00 31.18 399 VAL A CA 1
ATOM 1440 C C . VAL A 1 179 ? -2.856 -8.460 -45.473 1.00 35.56 399 VAL A C 1
ATOM 1441 O O . VAL A 1 179 ? -3.226 -7.687 -44.589 1.00 33.98 399 VAL A O 1
ATOM 1445 N N . ASN A 1 180 ? -3.663 -9.364 -46.017 1.00 33.90 400 ASN A N 1
ATOM 1446 C CA . ASN A 1 180 ? -5.073 -9.421 -45.650 1.00 34.83 400 ASN A CA 1
ATOM 1447 C C . ASN A 1 180 ? -5.338 -10.089 -44.301 1.00 33.40 400 ASN A C 1
ATOM 1448 O O . ASN A 1 180 ? -6.127 -9.583 -43.509 1.00 31.11 400 ASN A O 1
ATOM 1453 N N . GLN A 1 181 ? -4.689 -11.217 -44.031 1.00 32.83 401 GLN A N 1
ATOM 1454 C CA . GLN A 1 181 ? -4.907 -11.894 -42.753 1.00 34.49 401 GLN A CA 1
ATOM 1455 C C . GLN A 1 181 ? -4.215 -11.151 -41.613 1.00 33.53 401 GLN A C 1
ATOM 1456 O O . GLN A 1 181 ? -4.714 -11.133 -40.490 1.00 32.31 401 GLN A O 1
ATOM 1462 N N . GLY A 1 182 ? -3.078 -10.526 -41.905 1.00 29.26 402 GLY A N 1
ATOM 1463 C CA . GLY A 1 182 ? -2.394 -9.708 -40.919 1.00 27.16 402 GLY A CA 1
ATOM 1464 C C . GLY A 1 182 ? -3.267 -8.545 -40.487 1.00 29.02 402 GLY A C 1
ATOM 1465 O O . GLY A 1 182 ? -3.383 -8.239 -39.298 1.00 29.32 402 GLY A O 1
ATOM 1466 N N . HIS A 1 183 ? -3.892 -7.899 -41.465 1.00 31.38 403 HIS A N 1
ATOM 1467 C CA . HIS A 1 183 ? -4.837 -6.823 -41.200 1.00 31.25 403 HIS A CA 1
ATOM 1468 C C . HIS A 1 183 ? -6.033 -7.344 -40.420 1.00 35.01 403 HIS A C 1
ATOM 1469 O O . HIS A 1 183 ? -6.531 -6.687 -39.507 1.00 34.51 403 HIS A O 1
ATOM 1476 N N . MET A 1 184 ? -6.481 -8.540 -40.782 1.00 37.90 404 MET A N 1
ATOM 1477 C CA . MET A 1 184 ? -7.710 -9.098 -40.233 1.00 40.05 404 MET A CA 1
ATOM 1478 C C . MET A 1 184 ? -7.557 -9.565 -38.785 1.00 34.10 404 MET A C 1
ATOM 1479 O O . MET A 1 184 ? -8.420 -9.290 -37.951 1.00 30.81 404 MET A O 1
ATOM 1484 N N . VAL A 1 185 ? -6.466 -10.265 -38.483 1.00 31.43 405 VAL A N 1
ATOM 1485 C CA . VAL A 1 185 ? -6.293 -10.844 -37.153 1.00 29.10 405 VAL A CA 1
ATOM 1486 C C . VAL A 1 185 ? -6.154 -9.778 -36.068 1.00 27.57 405 VAL A C 1
ATOM 1487 O O . VAL A 1 185 ? -6.316 -10.072 -34.883 1.00 25.39 405 VAL A O 1
ATOM 1491 N N . ASP A 1 186 ? -5.868 -8.541 -36.464 1.00 27.93 406 ASP A N 1
ATOM 1492 C CA . ASP A 1 186 ? -5.687 -7.475 -35.485 1.00 28.46 406 ASP A CA 1
ATOM 1493 C C . ASP A 1 186 ? -7.009 -7.094 -34.835 1.00 31.06 406 ASP A C 1
ATOM 1494 O O . ASP A 1 186 ? -7.029 -6.412 -33.814 1.00 29.42 406 ASP A O 1
ATOM 1499 N N . LEU A 1 187 ? -8.113 -7.548 -35.422 1.00 31.20 407 LEU A N 1
ATOM 1500 C CA . LEU A 1 187 ? -9.443 -7.242 -34.903 1.00 31.33 407 LEU A CA 1
ATOM 1501 C C . LEU A 1 187 ? -9.756 -7.998 -33.612 1.00 29.82 407 LEU A C 1
ATOM 1502 O O . LEU A 1 187 ? -10.776 -7.746 -32.973 1.00 33.05 407 LEU A O 1
ATOM 1507 N N . VAL A 1 188 ? -8.875 -8.921 -33.233 1.00 31.72 408 VAL A N 1
ATOM 1508 C CA . VAL A 1 188 ? -8.999 -9.645 -31.971 1.00 29.43 408 VAL A CA 1
ATOM 1509 C C . VAL A 1 188 ? -8.992 -8.654 -30.801 1.00 32.32 408 VAL A C 1
ATOM 1510 O O . VAL A 1 188 ? -9.543 -8.921 -29.731 1.00 30.44 408 VAL A O 1
ATOM 1514 N N . ARG A 1 189 ? -8.400 -7.487 -31.032 1.00 30.10 409 ARG A N 1
ATOM 1515 C CA . ARG A 1 189 ? -8.340 -6.445 -30.019 1.00 34.28 409 ARG A CA 1
ATOM 1516 C C . ARG A 1 189 ? -9.702 -5.829 -29.694 1.00 34.99 409 ARG A C 1
ATOM 1517 O O . ARG A 1 189 ? -9.808 -5.059 -28.744 1.00 31.78 409 ARG A O 1
ATOM 1525 N N . VAL A 1 190 ? -10.741 -6.155 -30.461 1.00 34.24 410 VAL A N 1
ATOM 1526 C CA . VAL A 1 190 ? -12.020 -5.470 -30.274 1.00 40.23 410 VAL A CA 1
ATOM 1527 C C . VAL A 1 190 ? -13.272 -6.352 -30.438 1.00 39.53 410 VAL A C 1
ATOM 1528 O O . VAL A 1 190 ? -14.308 -6.073 -29.840 1.00 41.95 410 VAL A O 1
ATOM 1532 N N . LYS A 1 191 ? -13.178 -7.422 -31.221 1.00 41.33 411 LYS A N 1
ATOM 1533 C CA . LYS A 1 191 ? -14.370 -8.176 -31.616 1.00 41.74 411 LYS A CA 1
ATOM 1534 C C . LYS A 1 191 ? -14.957 -9.071 -30.517 1.00 39.45 411 LYS A C 1
ATOM 1535 O O . LYS A 1 191 ? -14.228 -9.696 -29.744 1.00 33.19 411 LYS A O 1
ATOM 1541 N N . GLN A 1 192 ? -16.288 -9.124 -30.468 1.00 35.48 412 GLN A N 1
ATOM 1542 C CA . GLN A 1 192 ? -17.017 -9.992 -29.544 1.00 44.67 412 GLN A CA 1
ATOM 1543 C C . GLN A 1 192 ? -18.141 -10.729 -30.276 1.00 43.35 412 GLN A C 1
ATOM 1544 O O . GLN A 1 192 ? -18.745 -10.178 -31.194 1.00 42.05 412 GLN A O 1
ATOM 1550 N N . PRO A 1 193 ? -18.438 -11.975 -29.867 1.00 47.16 413 PRO A N 1
ATOM 1551 C CA . PRO A 1 193 ? -17.775 -12.729 -28.795 1.00 47.53 413 PRO A CA 1
ATOM 1552 C C . PRO A 1 193 ? -16.374 -13.197 -29.183 1.00 45.43 413 PRO A C 1
ATOM 1553 O O . PRO A 1 193 ? -16.181 -13.706 -30.288 1.00 42.90 413 PRO A O 1
ATOM 1557 N N . PRO A 1 194 ? -15.401 -13.010 -28.280 1.00 40.76 414 PRO A N 1
ATOM 1558 C CA . PRO A 1 194 ? -13.998 -13.345 -28.549 1.00 36.24 414 PRO A CA 1
ATOM 1559 C C . PRO A 1 194 ? -13.805 -14.802 -28.971 1.00 35.83 414 PRO A C 1
ATOM 1560 O O . PRO A 1 194 ? -12.973 -15.072 -29.832 1.00 30.67 414 PRO A O 1
ATOM 1564 N N . GLU A 1 195 ? -14.570 -15.718 -28.385 1.00 37.25 415 GLU A N 1
ATOM 1565 C CA . GLU A 1 195 ? -14.436 -17.136 -28.710 1.00 41.05 415 GLU A CA 1
ATOM 1566 C C . GLU A 1 195 ? -14.796 -17.423 -30.167 1.00 44.22 415 GLU A C 1
ATOM 1567 O O . GLU A 1 195 ? -14.128 -18.211 -30.839 1.00 40.65 415 GLU A O 1
ATOM 1573 N N . SER A 1 196 ? -15.857 -16.782 -30.649 1.00 43.90 416 SER A N 1
ATOM 1574 C CA . SER A 1 196 ? -16.301 -16.973 -32.022 1.00 41.96 416 SER A CA 1
ATOM 1575 C C . SER A 1 196 ? -15.270 -16.443 -33.005 1.00 38.99 416 SER A C 1
ATOM 1576 O O . SER A 1 196 ? -14.937 -17.105 -33.988 1.00 37.67 416 SER A O 1
ATOM 1579 N N . TYR A 1 197 ? -14.765 -15.244 -32.739 1.00 34.25 417 TYR A N 1
ATOM 1580 C CA . TYR A 1 197 ? -13.801 -14.624 -33.639 1.00 38.46 417 TYR A CA 1
ATOM 1581 C C . TYR A 1 197 ? -12.453 -15.337 -33.620 1.00 34.66 417 TYR A C 1
ATOM 1582 O O . TYR A 1 197 ? -11.828 -15.508 -34.666 1.00 33.43 417 TYR A O 1
ATOM 1591 N N . LEU A 1 198 ? -12.003 -15.759 -32.442 1.00 35.43 418 LEU A N 1
ATOM 1592 C CA . LEU A 1 198 ? -10.731 -16.468 -32.359 1.00 35.81 418 LEU A CA 1
ATOM 1593 C C . LEU A 1 198 ? -10.787 -17.771 -33.152 1.00 37.43 418 LEU A C 1
ATOM 1594 O O . LEU A 1 198 ? -9.880 -18.062 -33.927 1.00 36.42 418 LEU A O 1
ATOM 1599 N N . GLU A 1 199 ? -11.855 -18.543 -32.965 1.00 38.49 419 GLU A N 1
ATOM 1600 C CA . GLU A 1 199 ? -12.025 -19.790 -33.705 1.00 42.36 419 GLU A CA 1
ATOM 1601 C C . GLU A 1 199 ? -12.037 -19.521 -35.206 1.00 40.01 419 GLU A C 1
ATOM 1602 O O . GLU A 1 199 ? -11.446 -20.272 -35.983 1.00 40.39 419 GLU A O 1
ATOM 1608 N N . TYR A 1 200 ? -12.707 -18.446 -35.610 1.00 37.17 420 TYR A N 1
ATOM 1609 C CA . TYR A 1 200 ? -12.793 -18.102 -37.023 1.00 37.76 420 TYR A CA 1
ATOM 1610 C C . TYR A 1 200 ? -11.426 -17.772 -37.616 1.00 35.03 420 TYR A C 1
ATOM 1611 O O . TYR A 1 200 ? -10.997 -18.402 -38.585 1.00 31.53 420 TYR A O 1
ATOM 1620 N N . TYR A 1 201 ? -10.750 -16.783 -37.036 1.00 32.59 421 TYR A N 1
ATOM 1621 C CA . TYR A 1 201 ? -9.443 -16.354 -37.531 1.00 35.51 421 TYR A CA 1
ATOM 1622 C C . TYR A 1 201 ? -8.430 -17.493 -37.506 1.00 34.23 421 TYR A C 1
ATOM 1623 O O . TYR A 1 201 ? -7.595 -17.610 -38.405 1.00 38.20 421 TYR A O 1
ATOM 1632 N N . PHE A 1 202 ? -8.510 -18.326 -36.473 1.00 33.11 422 PHE A N 1
ATOM 1633 C CA . PHE A 1 202 ? -7.646 -19.498 -36.355 1.00 34.30 422 PHE A CA 1
ATOM 1634 C C . PHE A 1 202 ? -7.824 -20.395 -37.571 1.00 35.53 422 PHE A C 1
ATOM 1635 O O . PHE A 1 202 ? -6.848 -20.846 -38.165 1.00 36.72 422 PHE A O 1
ATOM 1643 N N . SER A 1 203 ? -9.077 -20.647 -37.936 1.00 33.51 423 SER A N 1
ATOM 1644 C CA . SER A 1 203 ? -9.382 -21.548 -39.041 1.00 36.84 423 SER A CA 1
ATOM 1645 C C . SER A 1 203 ? -9.014 -20.938 -40.392 1.00 34.74 423 SER A C 1
ATOM 1646 O O . SER A 1 203 ? -8.835 -21.657 -41.373 1.00 36.68 423 SER A O 1
ATOM 1649 N N . GLN A 1 204 ? -8.904 -19.614 -40.442 1.00 34.52 424 GLN A N 1
ATOM 1650 C CA . GLN A 1 204 ? -8.494 -18.933 -41.666 1.00 34.69 424 GLN A CA 1
ATOM 1651 C C . GLN A 1 204 ? -6.995 -19.071 -41.886 1.00 33.37 424 GLN A C 1
ATOM 1652 O O . GLN A 1 204 ? -6.527 -19.183 -43.018 1.00 36.73 424 GLN A O 1
ATOM 1658 N N . LEU A 1 205 ? -6.249 -19.066 -40.789 1.00 31.98 425 LEU A N 1
ATOM 1659 C CA . LEU A 1 205 ? -4.795 -19.077 -40.843 1.00 31.36 425 LEU A CA 1
ATOM 1660 C C . LEU A 1 205 ? -4.241 -20.499 -40.868 1.00 34.44 425 LEU A C 1
ATOM 1661 O O . LEU A 1 205 ? -3.255 -20.776 -41.552 1.00 33.96 425 LEU A O 1
ATOM 1666 N N . GLN A 1 206 ? -4.893 -21.390 -40.126 1.00 32.37 426 GLN A N 1
ATOM 1667 C CA . GLN A 1 206 ? -4.415 -22.759 -39.916 1.00 35.31 426 GLN A CA 1
ATOM 1668 C C . GLN A 1 206 ? -4.006 -23.535 -41.184 1.00 34.18 426 GLN A C 1
ATOM 1669 O O . GLN A 1 206 ? -2.982 -24.223 -41.166 1.00 30.19 426 GLN A O 1
ATOM 1675 N N . PRO A 1 207 ? -4.795 -23.452 -42.277 1.00 32.22 427 PRO A N 1
ATOM 1676 C CA . PRO A 1 207 ? -4.387 -24.236 -43.452 1.00 36.45 427 PRO A CA 1
ATOM 1677 C C . PRO A 1 207 ? -3.035 -23.822 -44.031 1.00 37.38 427 PRO A C 1
ATOM 1678 O O . PRO A 1 207 ? -2.374 -24.632 -44.679 1.00 39.01 427 PRO A O 1
ATOM 1682 N N . TRP A 1 208 ? -2.628 -22.580 -43.793 1.00 36.03 428 TRP A N 1
ATOM 1683 C CA . TRP A 1 208 ? -1.406 -22.062 -44.389 1.00 34.06 428 TRP A CA 1
ATOM 1684 C C . TRP A 1 208 ? -0.149 -22.416 -43.595 1.00 34.77 428 TRP A C 1
ATOM 1685 O O . TRP A 1 208 ? 0.926 -22.563 -44.175 1.00 34.73 428 TRP A O 1
ATOM 1696 N N . ILE A 1 209 ? -0.271 -22.546 -42.275 1.00 30.94 429 ILE A N 1
ATOM 1697 C CA . ILE A 1 209 ? 0.919 -22.744 -41.450 1.00 31.25 429 ILE A CA 1
ATOM 1698 C C . ILE A 1 209 ? 0.802 -23.885 -40.438 1.00 31.44 429 ILE A C 1
ATOM 1699 O O . ILE A 1 209 ? 1.770 -24.212 -39.757 1.00 32.20 429 ILE A O 1
ATOM 1704 N N . GLY A 1 210 ? -0.372 -24.497 -40.340 1.00 29.98 430 GLY A N 1
ATOM 1705 C CA . GLY A 1 210 ? -0.557 -25.605 -39.419 1.00 31.53 430 GLY A CA 1
ATOM 1706 C C . GLY A 1 210 ? -1.004 -25.151 -38.042 1.00 35.77 430 GLY A C 1
ATOM 1707 O O . GLY A 1 210 ? -0.811 -23.993 -37.670 1.00 30.74 430 GLY A O 1
ATOM 1708 N N . SER A 1 211 ? -1.593 -26.070 -37.281 1.00 41.08 431 SER A N 1
ATOM 1709 C CA . SER A 1 211 ? -2.187 -25.744 -35.987 1.00 41.75 431 SER A CA 1
ATOM 1710 C C . SER A 1 211 ? -1.175 -25.229 -34.967 1.00 38.04 431 SER A C 1
ATOM 1711 O O . SER A 1 211 ? -1.447 -24.265 -34.252 1.00 37.99 431 SER A O 1
ATOM 1714 N N . THR A 1 212 ? -0.014 -25.872 -34.892 1.00 36.43 432 THR A N 1
ATOM 1715 C CA . THR A 1 212 ? 0.991 -25.498 -33.902 1.00 34.49 432 THR A CA 1
ATOM 1716 C C . THR A 1 212 ? 1.516 -24.091 -34.163 1.00 34.87 432 THR A C 1
ATOM 1717 O O . THR A 1 212 ? 1.687 -23.300 -33.232 1.00 32.22 432 THR A O 1
ATOM 1721 N N . ALA A 1 213 ? 1.756 -23.778 -35.432 1.00 31.42 433 ALA A N 1
ATOM 1722 C CA . ALA A 1 213 ? 2.244 -22.456 -35.808 1.00 31.03 433 ALA A CA 1
ATOM 1723 C C . ALA A 1 213 ? 1.188 -21.386 -35.539 1.00 31.85 433 ALA A C 1
ATOM 1724 O O . ALA A 1 213 ? 1.509 -20.276 -35.116 1.00 28.36 433 ALA A O 1
ATOM 1726 N N . THR A 1 214 ? -0.072 -21.730 -35.784 1.00 28.76 434 THR A N 1
ATOM 1727 C CA . THR A 1 214 ? -1.171 -20.790 -35.607 1.00 29.08 434 THR A CA 1
ATOM 1728 C C . THR A 1 214 ? -1.347 -20.421 -34.135 1.00 29.39 434 THR A C 1
ATOM 1729 O O . THR A 1 214 ? -1.543 -19.249 -33.804 1.00 30.16 434 THR A O 1
ATOM 1733 N N . GLU A 1 215 ? -1.271 -21.420 -33.258 1.00 29.76 435 GLU A N 1
ATOM 1734 C CA . GLU A 1 215 ? -1.325 -21.187 -31.814 1.00 32.84 435 GLU A CA 1
ATOM 1735 C C . GLU A 1 215 ? -0.239 -20.220 -31.349 1.00 27.89 435 GLU A C 1
ATOM 1736 O O . GLU A 1 215 ? -0.492 -19.323 -30.542 1.00 27.44 435 GLU A O 1
ATOM 1742 N N . ALA A 1 216 ? 0.972 -20.419 -31.856 1.00 23.92 436 ALA A N 1
ATOM 1743 C CA . ALA A 1 216 ? 2.100 -19.564 -31.510 1.00 23.99 436 ALA A CA 1
ATOM 1744 C C . ALA A 1 216 ? 1.856 -18.121 -31.959 1.00 28.39 436 ALA A C 1
ATOM 1745 O O . ALA A 1 216 ? 2.271 -17.177 -31.285 1.00 23.81 436 ALA A O 1
ATOM 1747 N N . VAL A 1 217 ? 1.176 -17.956 -33.091 1.00 30.36 437 VAL A N 1
ATOM 1748 C CA . VAL A 1 217 ? 0.872 -16.624 -33.608 1.00 26.02 437 VAL A CA 1
ATOM 1749 C C . VAL A 1 217 ? -0.082 -15.871 -32.677 1.00 21.94 437 VAL A C 1
ATOM 1750 O O . VAL A 1 217 ? 0.171 -14.722 -32.310 1.00 22.53 437 VAL A O 1
ATOM 1754 N N . PHE A 1 218 ? -1.171 -16.521 -32.280 1.00 25.75 438 PHE A N 1
ATOM 1755 C CA . PHE A 1 218 ? -2.150 -15.867 -31.422 1.00 25.04 438 PHE A CA 1
ATOM 1756 C C . PHE A 1 218 ? -1.649 -15.713 -29.988 1.00 25.06 438 PHE A C 1
ATOM 1757 O O . PHE A 1 218 ? -2.026 -14.768 -29.299 1.00 31.24 438 PHE A O 1
ATOM 1765 N N . ALA A 1 219 ? -0.790 -16.625 -29.547 1.00 24.04 439 ALA A N 1
ATOM 1766 C CA . ALA A 1 219 ? -0.141 -16.481 -28.248 1.00 25.38 439 ALA A CA 1
ATOM 1767 C C . ALA A 1 219 ? 0.804 -15.280 -28.260 1.00 24.22 439 ALA A C 1
ATOM 1768 O O . ALA A 1 219 ? 0.878 -14.520 -27.296 1.00 19.75 439 ALA A O 1
ATOM 1770 N N . THR A 1 220 ? 1.524 -15.107 -29.363 1.00 24.09 440 THR A N 1
ATOM 1771 C CA . THR A 1 220 ? 2.432 -13.978 -29.498 1.00 21.61 440 THR A CA 1
ATOM 1772 C C . THR A 1 220 ? 1.645 -12.679 -29.665 1.00 21.13 440 THR A C 1
ATOM 1773 O O . THR A 1 220 ? 2.036 -11.633 -29.145 1.00 21.48 440 THR A O 1
ATOM 1777 N N . GLN A 1 221 ? 0.527 -12.757 -30.384 1.00 20.18 441 GLN A N 1
ATOM 1778 C CA . GLN A 1 221 ? -0.327 -11.595 -30.600 1.00 20.14 441 GLN A CA 1
ATOM 1779 C C . GLN A 1 221 ? -0.769 -10.972 -29.276 1.00 22.83 441 GLN A C 1
ATOM 1780 O O . GLN A 1 221 ? -0.780 -9.747 -29.129 1.00 17.19 441 GLN A O 1
ATOM 1786 N N . ARG A 1 222 ? -1.122 -11.820 -28.315 1.00 21.30 442 ARG A N 1
ATOM 1787 C CA . ARG A 1 222 ? -1.576 -11.346 -27.013 1.00 22.93 442 ARG A CA 1
ATOM 1788 C C . ARG A 1 222 ? -0.504 -10.478 -26.370 1.00 22.57 442 ARG A C 1
ATOM 1789 O O . ARG A 1 222 ? -0.803 -9.429 -25.795 1.00 22.45 442 ARG A O 1
ATOM 1797 N N . GLN A 1 223 ? 0.747 -10.908 -26.493 1.00 22.58 443 GLN A N 1
ATOM 1798 C CA . GLN A 1 223 ? 1.865 -10.160 -25.937 1.00 16.07 443 GLN A CA 1
ATOM 1799 C C . GLN A 1 223 ? 2.147 -8.901 -26.762 1.00 22.53 443 GLN A C 1
ATOM 1800 O O . GLN A 1 223 ? 2.577 -7.885 -26.213 1.00 15.89 443 GLN A O 1
ATOM 1806 N N . PHE A 1 224 ? 1.905 -8.971 -28.073 1.00 20.30 444 PHE A N 1
ATOM 1807 C CA . PHE A 1 224 ? 1.955 -7.780 -28.927 1.00 16.98 444 PHE A CA 1
ATOM 1808 C C . PHE A 1 224 ? 0.960 -6.728 -28.430 1.00 20.11 444 PHE A C 1
ATOM 1809 O O . PHE A 1 224 ? 1.249 -5.534 -28.428 1.00 18.57 444 PHE A O 1
ATOM 1817 N N . PHE A 1 225 ? -0.220 -7.183 -28.021 1.00 23.18 445 PHE A N 1
ATOM 1818 C CA . PHE A 1 225 ? -1.256 -6.286 -27.523 1.00 23.78 445 PHE A CA 1
ATOM 1819 C C . PHE A 1 225 ? -0.861 -5.662 -26.185 1.00 25.14 445 PHE A C 1
ATOM 1820 O O . PHE A 1 225 ? -0.969 -4.447 -26.010 1.00 26.82 445 PHE A O 1
ATOM 1828 N N . HIS A 1 226 ? -0.409 -6.488 -25.244 1.00 20.36 446 HIS A N 1
ATOM 1829 C CA . HIS A 1 226 ? 0.061 -5.979 -23.952 1.00 22.61 446 HIS A CA 1
ATOM 1830 C C . HIS A 1 226 ? 1.164 -4.940 -24.130 1.00 20.01 446 HIS A C 1
ATOM 1831 O O . HIS A 1 226 ? 1.149 -3.894 -23.480 1.00 20.01 446 HIS A O 1
ATOM 1838 N N . ALA A 1 227 ? 2.101 -5.223 -25.031 1.00 18.96 447 ALA A N 1
ATOM 1839 C CA . ALA A 1 227 ? 3.260 -4.359 -25.242 1.00 17.00 447 ALA A CA 1
ATOM 1840 C C . ALA A 1 227 ? 2.892 -3.034 -25.912 1.00 23.34 447 ALA A C 1
ATOM 1841 O O . ALA A 1 227 ? 3.597 -2.039 -25.750 1.00 18.05 447 ALA A O 1
ATOM 1843 N N . THR A 1 228 ? 1.798 -3.018 -26.669 1.00 22.57 448 THR A N 1
ATOM 1844 C CA . THR A 1 228 ? 1.367 -1.785 -27.325 1.00 21.89 448 THR A CA 1
ATOM 1845 C C . THR A 1 228 ? 0.112 -1.199 -26.677 1.00 27.15 448 THR A C 1
ATOM 1846 O O . THR A 1 228 ? -0.589 -0.394 -27.287 1.00 24.29 448 THR A O 1
ATOM 1850 N N . TYR A 1 229 ? -0.151 -1.607 -25.438 1.00 27.17 449 TYR A N 1
ATOM 1851 C CA . TYR A 1 229 ? -1.249 -1.068 -24.638 1.00 25.59 449 TYR A CA 1
ATOM 1852 C C . TYR A 1 229 ? -2.584 -1.192 -25.360 1.00 29.68 449 TYR A C 1
ATOM 1853 O O . TYR A 1 229 ? -3.390 -0.261 -25.392 1.00 29.51 449 TYR A O 1
ATOM 1862 N N . GLU A 1 230 ? -2.792 -2.371 -25.933 1.00 23.81 450 GLU A N 1
ATOM 1863 C CA . GLU A 1 230 ? -4.020 -2.713 -26.626 1.00 27.22 450 GLU A CA 1
ATOM 1864 C C . GLU A 1 230 ? -4.719 -3.826 -25.844 1.00 29.72 450 GLU A C 1
ATOM 1865 O O . GLU A 1 230 ? -4.074 -4.580 -25.115 1.00 27.90 450 GLU A O 1
ATOM 1871 N N . ALA A 1 231 ? -6.036 -3.920 -25.983 1.00 29.90 451 ALA A N 1
ATOM 1872 C CA . ALA A 1 231 ? -6.831 -4.820 -25.152 1.00 29.65 451 ALA A CA 1
ATOM 1873 C C . ALA A 1 231 ? -6.622 -6.296 -25.489 1.00 30.33 451 ALA A C 1
ATOM 1874 O O . ALA A 1 231 ? -6.576 -6.676 -26.661 1.00 28.52 451 ALA A O 1
ATOM 1876 N N . VAL A 1 232 ? -6.500 -7.122 -24.452 1.00 29.41 452 VAL A N 1
ATOM 1877 C CA . VAL A 1 232 ? -6.349 -8.565 -24.630 1.00 30.81 452 VAL A CA 1
ATOM 1878 C C . VAL A 1 232 ? -7.634 -9.279 -24.224 1.00 35.38 452 VAL A C 1
ATOM 1879 O O . VAL A 1 232 ? -8.051 -9.222 -23.066 1.00 36.97 452 VAL A O 1
ATOM 1883 N N . ALA A 1 233 ? -8.254 -9.952 -25.186 1.00 33.73 453 ALA A N 1
ATOM 1884 C CA . ALA A 1 233 ? -9.570 -10.548 -24.988 1.00 34.94 453 ALA A CA 1
ATOM 1885 C C . ALA A 1 233 ? -9.543 -11.747 -24.049 1.00 37.28 453 ALA A C 1
ATOM 1886 O O . ALA A 1 233 ? -8.523 -12.423 -23.902 1.00 36.06 453 ALA A O 1
ATOM 18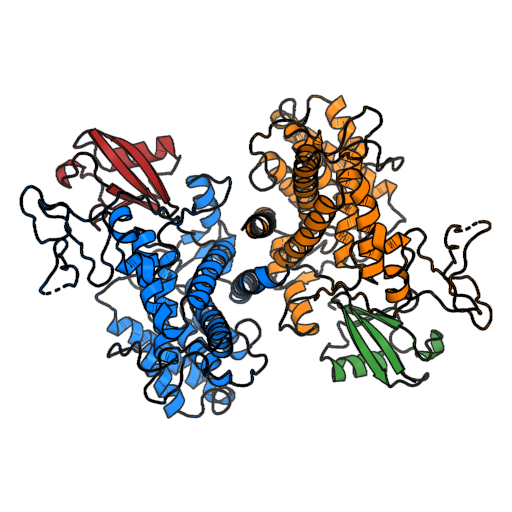88 N N . GLY A 1 234 ? -10.678 -12.005 -23.412 1.00 39.96 454 GLY A N 1
ATOM 1889 C CA . GLY A 1 234 ? -10.832 -13.189 -22.593 1.00 40.43 454 GLY A CA 1
ATOM 1890 C C . GLY A 1 234 ? -11.335 -14.338 -23.442 1.00 43.43 454 GLY A C 1
ATOM 1891 O O . GLY A 1 234 ? -11.833 -14.131 -24.547 1.00 42.73 454 GLY A O 1
ATOM 1892 N N . PHE A 1 235 ? -11.190 -15.555 -22.930 1.00 44.64 455 PHE A N 1
ATOM 1893 C CA . PHE A 1 235 ? -11.730 -16.732 -23.594 1.00 44.76 455 PHE A CA 1
ATOM 1894 C C . PHE A 1 235 ? -12.359 -17.650 -22.559 1.00 48.69 455 PHE A C 1
ATOM 1895 O O . PHE A 1 235 ? -11.695 -18.088 -21.616 1.00 48.21 455 PHE A O 1
ATOM 1903 N N . ASP A 1 236 ? -13.643 -17.933 -22.741 1.00 50.68 456 ASP A N 1
ATOM 1904 C CA . ASP A 1 236 ? -14.353 -18.872 -21.888 1.00 51.12 456 ASP A CA 1
ATOM 1905 C C . ASP A 1 236 ? -15.102 -19.871 -22.757 1.00 49.96 456 ASP A C 1
ATOM 1906 O O . ASP A 1 236 ? -15.991 -19.500 -23.520 1.00 44.89 456 ASP A O 1
ATOM 1911 N N . SER A 1 237 ? -14.734 -21.142 -22.636 1.00 54.48 457 SER A N 1
ATOM 1912 C CA . SER A 1 237 ? -15.359 -22.197 -23.420 1.00 57.83 457 SER A CA 1
ATOM 1913 C C . SER A 1 237 ? -16.761 -22.515 -22.916 1.00 60.57 457 SER A C 1
ATOM 1914 O O . SER A 1 237 ? -17.482 -23.296 -23.533 1.00 62.65 457 SER A O 1
ATOM 1917 N N . GLU A 1 238 ? -17.139 -21.915 -21.791 1.00 60.82 458 GLU A N 1
ATOM 1918 C CA . GLU A 1 238 ? -18.469 -22.114 -21.226 1.00 63.24 458 GLU A CA 1
ATOM 1919 C C . GLU A 1 238 ? -19.323 -20.863 -21.396 1.00 61.39 458 GLU A C 1
ATOM 1920 O O . GLU A 1 238 ? -20.349 -20.706 -20.735 1.00 65.45 458 GLU A O 1
ATOM 1926 N N . ASN A 1 239 ? -18.882 -19.971 -22.279 1.00 57.03 459 ASN A N 1
ATOM 1927 C CA . ASN A 1 239 ? -19.644 -18.775 -22.617 1.00 56.43 459 ASN A CA 1
ATOM 1928 C C . ASN A 1 239 ? -21.020 -19.161 -23.154 1.00 58.44 459 ASN A C 1
ATOM 1929 O O . ASN A 1 239 ? -21.126 -19.964 -24.081 1.00 58.62 459 ASN A O 1
ATOM 1934 N N . LYS A 1 240 ? -22.071 -18.596 -22.565 1.00 59.05 460 LYS A N 1
ATOM 1935 C CA . LYS A 1 240 ? -23.436 -18.986 -22.913 1.00 60.95 460 LYS A CA 1
ATOM 1936 C C . LYS A 1 240 ? -24.101 -18.041 -23.911 1.00 58.54 460 LYS A C 1
ATOM 1937 O O . LYS A 1 240 ? -25.233 -18.276 -24.327 1.00 59.38 460 LYS A O 1
ATOM 1943 N N . GLU A 1 241 ? -23.412 -16.970 -24.290 1.00 56.10 461 GLU A N 1
ATOM 1944 C CA . GLU A 1 241 ? -23.971 -16.036 -25.262 1.00 57.89 461 GLU A CA 1
ATOM 1945 C C . GLU A 1 241 ? -24.026 -16.700 -26.639 1.00 59.10 461 GLU A C 1
ATOM 1946 O O . GLU A 1 241 ? -23.281 -17.647 -26.898 1.00 57.41 461 GLU A O 1
ATOM 1952 N N . PRO A 1 242 ? -24.925 -16.225 -27.519 1.00 59.11 462 PRO A N 1
ATOM 1953 C CA . PRO A 1 242 ? -25.075 -16.854 -28.837 1.00 59.78 462 PRO A CA 1
ATOM 1954 C C . PRO A 1 242 ? -23.796 -16.827 -29.672 1.00 59.49 462 PRO A C 1
ATOM 1955 O O . PRO A 1 242 ? -23.131 -15.792 -29.763 1.00 54.92 462 PRO A O 1
ATOM 1959 N N . HIS A 1 243 ? -23.457 -17.969 -30.264 1.00 60.62 463 HIS A N 1
ATOM 1960 C CA . HIS A 1 243 ? -22.324 -18.061 -31.177 1.00 60.08 463 HIS A CA 1
ATOM 1961 C C . HIS A 1 243 ? -22.550 -17.174 -32.393 1.00 55.44 463 HIS A C 1
ATOM 1962 O O . HIS A 1 243 ? -23.648 -17.132 -32.946 1.00 58.44 463 HIS A O 1
ATOM 1969 N N . LEU A 1 244 ? -21.515 -16.451 -32.798 1.00 52.86 464 LEU A N 1
ATOM 1970 C CA . LEU A 1 244 ? -21.606 -15.619 -33.988 1.00 50.15 464 LEU A CA 1
ATOM 1971 C C . LEU A 1 244 ? -20.886 -16.272 -35.160 1.00 48.68 464 LEU A C 1
ATOM 1972 O O . LEU A 1 244 ? -19.685 -16.539 -35.093 1.00 45.72 464 LEU A O 1
ATOM 1977 N N . VAL A 1 245 ? -21.631 -16.539 -36.228 1.00 50.30 465 VAL A N 1
ATOM 1978 C CA . VAL A 1 245 ? -21.035 -16.999 -37.473 1.00 49.22 465 VAL A CA 1
ATOM 1979 C C . VAL A 1 245 ? -20.416 -15.797 -38.172 1.00 50.65 465 VAL A C 1
ATOM 1980 O O . VAL A 1 245 ? -21.121 -15.004 -38.794 1.00 53.30 465 VAL A O 1
ATOM 1984 N N . VAL A 1 246 ? -19.099 -15.667 -38.059 1.00 49.50 466 VAL A N 1
ATOM 1985 C CA . VAL A 1 246 ? -18.400 -14.459 -38.489 1.00 50.97 466 VAL A CA 1
ATOM 1986 C C . VAL A 1 246 ? -18.574 -14.156 -39.976 1.00 52.29 466 VAL A C 1
ATOM 1987 O O . VAL A 1 246 ? -18.900 -13.028 -40.345 1.00 53.38 466 VAL A O 1
ATOM 1991 N N . ASP A 1 247 ? -18.358 -15.154 -40.827 1.00 53.35 467 ASP A N 1
ATOM 1992 C CA . ASP A 1 247 ? -18.558 -14.975 -42.260 1.00 56.64 467 ASP A CA 1
ATOM 1993 C C . ASP A 1 247 ? -20.041 -14.781 -42.549 1.00 58.82 467 ASP A C 1
ATOM 1994 O O . ASP A 1 247 ? -20.817 -15.736 -42.520 1.00 61.51 467 ASP A O 1
ATOM 1999 N N . GLY A 1 248 ? -20.430 -13.540 -42.819 1.00 59.59 468 GLY A N 1
ATOM 2000 C CA . GLY A 1 248 ? -21.820 -13.226 -43.094 1.00 60.71 468 GLY A CA 1
ATOM 2001 C C . GLY A 1 248 ? -22.577 -12.757 -41.864 1.00 60.93 468 GLY A C 1
ATOM 2002 O O . GLY A 1 248 ? -23.765 -12.444 -41.948 1.00 65.49 468 GLY A O 1
ATOM 2003 N N . LEU A 1 249 ? -21.884 -12.715 -40.727 1.00 54.41 469 LEU A N 1
ATOM 2004 C CA . LEU A 1 249 ? -22.450 -12.231 -39.466 1.00 53.94 469 LEU A CA 1
ATOM 2005 C C . LEU A 1 249 ? -23.796 -12.873 -39.133 1.00 54.05 469 LEU A C 1
ATOM 2006 O O . LEU A 1 249 ? -24.783 -12.179 -38.903 1.00 56.45 469 LEU A O 1
ATOM 2011 N N . GLY A 1 250 ? -23.827 -14.201 -39.103 1.00 54.53 470 GLY A N 1
ATOM 2012 C CA . GLY A 1 250 ? -25.067 -14.925 -38.899 1.00 56.95 470 GLY A CA 1
ATOM 2013 C C . GLY A 1 250 ? -25.113 -15.772 -37.642 1.00 56.54 470 GLY A C 1
ATOM 2014 O O . GLY A 1 250 ? -24.365 -15.538 -36.692 1.00 55.31 470 GLY A O 1
ATOM 2015 N N . ARG A 1 251 ? -26.005 -16.760 -37.643 1.00 55.60 471 ARG A N 1
ATOM 2016 C CA . ARG A 1 251 ? -26.222 -17.619 -36.483 1.00 56.35 471 ARG A CA 1
ATOM 2017 C C . ARG A 1 251 ? -26.383 -19.088 -36.876 1.00 57.83 471 ARG A C 1
ATOM 2018 O O . ARG A 1 251 ? -26.596 -19.413 -38.043 1.00 57.55 471 ARG A O 1
ATOM 2026 N N . TYR A 1 252 ? -26.270 -19.969 -35.887 1.00 59.88 472 TYR A N 1
ATOM 2027 C CA . TYR A 1 252 ? -26.695 -21.357 -36.028 1.00 62.30 472 TYR A CA 1
ATOM 2028 C C . TYR A 1 252 ? -27.858 -21.587 -35.070 1.00 64.87 472 TYR A C 1
ATOM 2029 O O . TYR A 1 252 ? -27.968 -20.906 -34.051 1.00 64.20 472 TYR A O 1
ATOM 2038 N N . VAL A 1 253 ? -28.727 -22.538 -35.394 1.00 67.29 473 VAL A N 1
ATOM 2039 C CA . VAL A 1 253 ? -29.949 -22.724 -34.623 1.00 72.10 473 VAL A CA 1
ATOM 2040 C C . VAL A 1 253 ? -30.131 -24.161 -34.135 1.00 75.97 473 VAL A C 1
ATOM 2041 O O . VAL A 1 253 ? -29.874 -25.120 -34.866 1.00 76.43 473 VAL A O 1
ATOM 2045 N N . ILE A 1 254 ? -30.555 -24.290 -32.881 1.00 77.59 474 ILE A N 1
ATOM 2046 C CA . ILE A 1 254 ? -31.017 -25.558 -32.335 1.00 81.45 474 ILE A CA 1
ATOM 2047 C C . ILE A 1 254 ? -32.536 -25.648 -32.511 1.00 85.05 474 ILE A C 1
ATOM 2048 O O . ILE A 1 254 ? -33.261 -24.749 -32.087 1.00 86.57 474 ILE A O 1
ATOM 2053 N N . GLY A 1 255 ? -33.014 -26.718 -33.144 1.00 88.89 475 GLY A N 1
ATOM 2054 C CA . GLY A 1 255 ? -34.446 -26.960 -33.276 1.00 93.86 475 GLY A CA 1
ATOM 2055 C C . GLY A 1 255 ? -35.068 -27.594 -32.036 1.00 97.73 475 GLY A C 1
ATOM 2056 O O . GLY A 1 255 ? -34.621 -27.335 -30.920 1.00 96.93 475 GLY A O 1
ATOM 2057 N N . GLN A 1 256 ? -36.095 -28.427 -32.226 1.00 101.18 476 GLN A N 1
ATOM 2058 C CA . GLN A 1 256 ? -36.786 -29.067 -31.098 1.00 103.30 476 GLN A CA 1
ATOM 2059 C C . GLN A 1 256 ? -36.100 -30.370 -30.772 1.00 102.45 476 GLN A C 1
ATOM 2060 O O . GLN A 1 256 ? -36.090 -30.824 -29.620 1.00 102.24 476 GLN A O 1
ATOM 2066 N N . ASP A 1 257 ? -35.537 -30.969 -31.810 1.00 102.74 477 ASP A N 1
ATOM 2067 C CA . ASP A 1 257 ? -34.515 -31.970 -31.642 1.00 104.07 477 ASP A CA 1
ATOM 2068 C C . ASP A 1 257 ? -33.466 -31.481 -30.650 1.00 99.77 477 ASP A C 1
ATOM 2069 O O . ASP A 1 257 ? -33.300 -30.278 -30.461 1.00 98.05 477 ASP A O 1
ATOM 2074 N N . GLY A 1 258 ? -32.739 -32.397 -30.024 1.00 99.34 478 GLY A N 1
ATOM 2075 C CA . GLY A 1 258 ? -31.607 -31.980 -29.218 1.00 96.27 478 GLY A CA 1
ATOM 2076 C C . GLY A 1 258 ? -30.555 -31.368 -30.128 1.00 91.54 478 GLY A C 1
ATOM 2077 O O . GLY A 1 258 ? -29.668 -30.632 -29.693 1.00 87.52 478 GLY A O 1
ATOM 2078 N N . ASN A 1 259 ? -30.697 -31.669 -31.415 1.00 92.74 479 ASN A N 1
ATOM 2079 C CA . ASN A 1 259 ? -29.713 -31.368 -32.442 1.00 90.24 479 ASN A CA 1
ATOM 2080 C C . ASN A 1 259 ? -29.808 -29.958 -33.027 1.00 86.38 479 ASN A C 1
ATOM 2081 O O . ASN A 1 259 ? -30.856 -29.313 -32.949 1.00 86.04 479 ASN A O 1
ATOM 2086 N N . PRO A 1 260 ? -28.702 -29.477 -33.619 1.00 85.03 480 PRO A N 1
ATOM 2087 C CA . PRO A 1 260 ? -28.716 -28.239 -34.403 1.00 83.44 480 PRO A CA 1
ATOM 2088 C C . PRO A 1 260 ? -29.114 -28.499 -35.855 1.00 85.27 480 PRO A C 1
ATOM 2089 O O . PRO A 1 260 ? -28.884 -29.592 -36.372 1.00 85.73 480 PRO A O 1
ATOM 2093 N N . ILE A 1 261 ? -29.705 -27.497 -36.498 1.00 86.18 481 ILE A N 1
ATOM 2094 C CA . ILE A 1 261 ? -30.234 -27.652 -37.848 1.00 88.53 481 ILE A CA 1
ATOM 2095 C C . ILE A 1 261 ? -29.135 -27.661 -38.903 1.00 86.94 481 ILE A C 1
ATOM 2096 O O . ILE A 1 261 ? -28.314 -26.745 -38.968 1.00 84.73 481 ILE A O 1
ATOM 2101 N N . ARG A 1 262 ? -29.131 -28.699 -39.734 1.00 88.49 482 ARG A N 1
ATOM 2102 C CA . ARG A 1 262 ? -28.126 -28.837 -40.780 1.00 88.71 482 ARG A CA 1
ATOM 2103 C C . ARG A 1 262 ? -28.747 -28.928 -42.169 1.00 91.86 482 ARG A C 1
ATOM 2104 O O . ARG A 1 262 ? -29.905 -29.317 -42.326 1.00 95.95 482 ARG A O 1
ATOM 2112 N N . GLU A 1 263 ? -27.959 -28.559 -43.172 1.00 91.02 483 GLU A N 1
ATOM 2113 C CA . GLU A 1 263 ? -28.368 -28.658 -44.566 1.00 94.05 483 GLU A CA 1
ATOM 2114 C C . GLU A 1 263 ? -28.154 -30.066 -45.099 1.00 97.15 483 GLU A C 1
ATOM 2115 O O . GLU A 1 263 ? -27.642 -30.938 -44.396 1.00 96.66 483 GLU A O 1
ATOM 2121 N N . GLU A 1 264 ? -28.549 -30.283 -46.348 1.00 99.84 484 GLU A N 1
ATOM 2122 C CA . GLU A 1 264 ? -28.159 -31.489 -47.062 1.00 101.63 484 GLU A CA 1
ATOM 2123 C C . GLU A 1 264 ? -27.928 -31.171 -48.534 1.00 100.51 484 GLU A C 1
ATOM 2124 O O . GLU A 1 264 ? -27.056 -30.368 -48.870 1.00 95.81 484 GLU A O 1
ATOM 2130 N N . GLY A 1 274 ? -24.265 -33.486 -42.406 1.00 92.04 494 GLY A N 1
ATOM 2131 C CA . GLY A 1 274 ? -24.214 -32.391 -43.357 1.00 91.56 494 GLY A CA 1
ATOM 2132 C C . GLY A 1 274 ? -23.810 -31.082 -42.708 1.00 89.86 494 GLY A C 1
ATOM 2133 O O . GLY A 1 274 ? -23.787 -30.969 -41.483 1.00 89.17 494 GLY A O 1
ATOM 2134 N N . GLU A 1 275 ? -23.497 -30.087 -43.533 1.00 88.49 495 GLU A N 1
ATOM 2135 C CA . GLU A 1 275 ? -23.034 -28.793 -43.043 1.00 84.67 495 GLU A CA 1
ATOM 2136 C C . GLU A 1 275 ? -24.099 -28.056 -42.236 1.00 80.94 495 GLU A C 1
ATOM 2137 O O . GLU A 1 275 ? -25.292 -28.148 -42.530 1.00 82.73 495 GLU A O 1
ATOM 2143 N N . LEU A 1 276 ? -23.652 -27.329 -41.215 1.00 75.36 496 LEU A N 1
ATOM 2144 C CA . LEU A 1 276 ? -24.539 -26.526 -40.381 1.00 72.20 49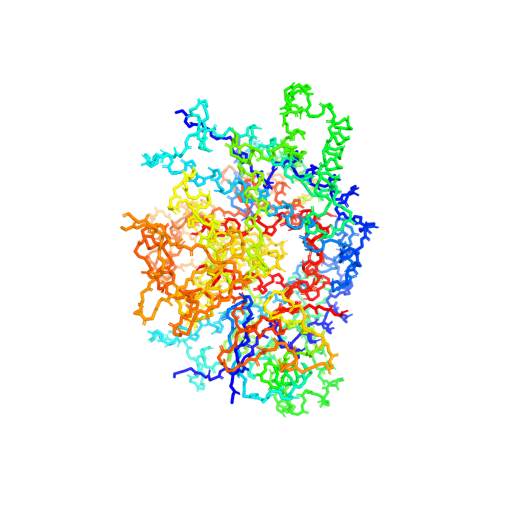6 LEU A CA 1
ATOM 2145 C C . LEU A 1 276 ? -25.227 -25.443 -41.205 1.00 70.75 496 LEU A C 1
ATOM 2146 O O . LEU A 1 276 ? -24.592 -24.773 -42.018 1.00 70.19 496 LEU A O 1
ATOM 2151 N N . LYS A 1 277 ? -26.527 -25.274 -40.992 1.00 71.38 497 LYS A N 1
ATOM 2152 C CA . LYS A 1 277 ? -27.301 -24.316 -41.770 1.00 70.75 497 LYS A CA 1
ATOM 2153 C C . LYS A 1 277 ? -27.094 -22.889 -41.282 1.00 66.79 497 LYS A C 1
ATOM 2154 O O . LYS A 1 277 ? -27.358 -22.576 -40.122 1.00 66.27 497 LYS A O 1
ATOM 2160 N N . PHE A 1 278 ? -26.620 -22.028 -42.177 1.00 65.89 498 PHE A N 1
ATOM 2161 C CA . PHE A 1 278 ? -26.447 -20.614 -41.865 1.00 64.45 498 PHE A CA 1
ATOM 2162 C C . PHE A 1 278 ? -27.800 -19.933 -41.693 1.00 66.62 498 PHE A C 1
ATOM 2163 O O . PHE A 1 278 ? -28.726 -20.168 -42.467 1.00 67.12 498 PHE A O 1
ATOM 2171 N N . PHE A 1 279 ? -27.898 -19.086 -40.674 1.00 68.09 499 PHE A N 1
ATOM 2172 C CA . PHE A 1 279 ? -29.103 -18.308 -40.407 1.00 73.46 499 PHE A CA 1
ATOM 2173 C C . PHE A 1 279 ? -28.760 -16.821 -40.332 1.00 74.27 499 PHE A C 1
ATOM 2174 O O . PHE A 1 279 ? -27.827 -16.433 -39.629 1.00 70.97 499 PHE A O 1
ATOM 2182 N N . SER A 1 280 ? -29.504 -15.992 -41.060 1.00 77.60 500 SER A N 1
ATOM 2183 C CA . SER A 1 280 ? -29.302 -14.546 -41.005 1.00 77.72 500 SER A CA 1
ATOM 2184 C C . SER A 1 280 ? -29.827 -13.986 -39.688 1.00 78.84 500 SER A C 1
ATOM 2185 O O . SER A 1 280 ? -30.644 -14.618 -39.021 1.00 80.15 500 SER A O 1
ATOM 2188 N N . GLN A 1 281 ? -29.356 -12.799 -39.317 1.00 78.59 501 GLN A N 1
ATOM 2189 C CA . GLN A 1 281 ? -29.776 -12.164 -38.071 1.00 81.39 501 GLN A CA 1
ATOM 2190 C C . GLN A 1 281 ? -31.254 -11.787 -38.089 1.00 85.08 501 GLN A C 1
ATOM 2191 O O . GLN A 1 281 ? -31.905 -11.753 -37.045 1.00 85.03 501 GLN A O 1
ATOM 2197 N N . LYS A 1 282 ? -31.782 -11.507 -39.276 1.00 89.05 502 LYS A N 1
ATOM 2198 C CA . LYS A 1 282 ? -33.163 -11.053 -39.399 1.00 95.28 502 LYS A CA 1
ATOM 2199 C C . LYS A 1 282 ? -34.135 -12.173 -39.749 1.00 98.74 502 LYS A C 1
ATOM 2200 O O . LYS A 1 282 ? -35.340 -11.943 -39.852 1.00 102.15 502 LYS A O 1
ATOM 2206 N N . LYS A 1 283 ? -33.623 -13.383 -39.938 1.00 98.26 503 LYS A N 1
ATOM 2207 C CA . LYS A 1 283 ? -34.505 -14.503 -40.231 1.00 101.04 503 LYS A CA 1
ATOM 2208 C C . LYS A 1 283 ? -35.106 -15.026 -38.931 1.00 101.93 503 LYS A C 1
ATOM 2209 O O . LYS A 1 283 ? -34.480 -15.810 -38.215 1.00 100.44 503 LYS A O 1
ATOM 2215 N N . LYS A 1 284 ? -36.368 -14.707 -38.697 1.00 104.85 504 LYS A N 1
ATOM 2216 C CA . LYS A 1 284 ? -37.092 -15.132 -37.517 1.00 106.57 504 LYS A CA 1
ATOM 2217 C C . LYS A 1 284 ? -37.306 -16.640 -37.408 1.00 103.82 504 LYS A C 1
ATOM 2218 O O . LYS A 1 284 ? -37.398 -17.316 -38.408 1.00 102.14 504 LYS A O 1
ATOM 2224 N N . LEU A 1 285 ? -37.330 -17.144 -36.174 1.00 103.37 505 LEU A N 1
ATOM 2225 C CA . LEU A 1 285 ? -37.375 -18.575 -35.843 1.00 103.89 505 LEU A CA 1
ATOM 2226 C C . LEU A 1 285 ? -38.745 -19.239 -35.540 1.00 109.89 505 LEU A C 1
ATOM 2227 O O . LEU A 1 285 ? -39.722 -18.586 -35.229 1.00 111.43 505 LEU A O 1
ATOM 2232 N N . GLU A 1 286 ? -38.769 -20.562 -35.632 1.00 112.47 506 GLU A N 1
ATOM 2233 C CA . GLU A 1 286 ? -39.865 -21.384 -35.151 1.00 118.48 506 GLU A CA 1
ATOM 2234 C C . GLU A 1 286 ? -39.893 -21.410 -33.628 1.00 116.52 506 GLU A C 1
ATOM 2235 O O . GLU A 1 286 ? -38.880 -21.234 -32.972 1.00 112.30 506 GLU A O 1
ATOM 2241 N N . GLU A 1 287 ? -41.068 -21.671 -33.079 1.00 117.57 507 GLU A N 1
ATOM 2242 C CA . GLU A 1 287 ? -41.200 -21.801 -31.646 1.00 117.45 507 GLU A CA 1
ATOM 2243 C C . GLU A 1 287 ? -40.392 -23.007 -31.279 1.00 114.32 507 GLU A C 1
ATOM 2244 O O . GLU A 1 287 ? -40.352 -23.960 -32.019 1.00 114.71 507 GLU A O 1
ATOM 2250 N N . ASN A 1 288 ? -39.739 -22.959 -30.137 1.00 110.95 508 ASN A N 1
ATOM 2251 C CA . ASN A 1 288 ? -38.864 -24.042 -29.723 1.00 107.25 508 ASN A CA 1
ATOM 2252 C C . ASN A 1 288 ? -37.644 -24.315 -30.616 1.00 108.49 508 ASN A C 1
ATOM 2253 O O . ASN A 1 288 ? -37.152 -25.433 -30.691 1.00 108.41 508 ASN A O 1
ATOM 2258 N N . GLN A 1 289 ? -37.156 -23.260 -31.246 1.00 102.71 509 GLN A N 1
ATOM 2259 C CA . GLN A 1 289 ? -35.865 -23.241 -31.888 1.00 94.55 509 GLN A CA 1
ATOM 2260 C C . GLN A 1 289 ? -35.107 -22.241 -31.065 1.00 89.03 509 GLN A C 1
ATOM 2261 O O . GLN A 1 289 ? -35.707 -21.395 -30.431 1.00 89.10 509 GLN A O 1
ATOM 2267 N N . ARG A 1 290 ? -33.793 -22.366 -31.026 1.00 84.28 510 ARG A N 1
ATOM 2268 C CA . ARG A 1 290 ? -32.942 -21.327 -30.465 1.00 78.07 510 ARG A CA 1
ATOM 2269 C C . ARG A 1 290 ? -31.568 -21.279 -31.099 1.00 73.05 510 ARG A C 1
ATOM 2270 O O . ARG A 1 290 ? -31.078 -22.260 -31.618 1.00 71.72 510 ARG A O 1
ATOM 2278 N N . TYR A 1 291 ? -30.954 -20.112 -31.001 1.00 70.97 511 TYR A N 1
ATOM 2279 C CA . TYR A 1 291 ? -29.603 -19.889 -31.463 1.00 67.62 511 TYR A CA 1
ATOM 2280 C C . TYR A 1 291 ? -28.650 -20.753 -30.688 1.00 67.33 511 TYR A C 1
ATOM 2281 O O . TYR A 1 291 ? -28.813 -20.976 -29.509 1.00 64.91 511 TYR A O 1
ATOM 2290 N N . MET A 1 292 ? -27.645 -21.239 -31.387 1.00 64.06 512 MET A N 1
ATOM 2291 C CA . MET A 1 292 ? -26.583 -22.046 -30.799 1.00 62.45 512 MET A CA 1
ATOM 2292 C C . MET A 1 292 ? -25.667 -21.170 -29.948 1.00 60.35 512 MET A C 1
ATOM 2293 O O . MET A 1 292 ? -25.259 -20.090 -30.374 1.00 58.77 512 MET A O 1
ATOM 2298 N N . ARG A 1 293 ? -25.352 -21.633 -28.743 1.00 59.65 513 ARG A N 1
ATOM 2299 C CA . ARG A 1 293 ? -24.483 -20.880 -27.849 1.00 57.14 513 ARG A CA 1
ATOM 2300 C C . ARG A 1 293 ? -23.013 -21.131 -28.176 1.00 55.19 513 ARG A C 1
ATOM 2301 O O . ARG A 1 293 ? -22.675 -22.109 -28.848 1.00 52.00 513 ARG A O 1
ATOM 2309 N N . VAL A 1 294 ? -22.148 -20.240 -27.699 1.00 53.20 514 VAL A N 1
ATOM 2310 C CA . VAL A 1 294 ? -20.710 -20.369 -27.911 1.00 52.24 514 VAL A CA 1
ATOM 2311 C C . VAL A 1 294 ? -20.189 -21.692 -27.357 1.00 54.86 514 VAL A C 1
ATOM 2312 O O . VAL A 1 294 ? -19.410 -22.385 -28.014 1.00 53.23 514 VAL A O 1
ATOM 2316 N N . ASP A 1 295 ? -20.635 -22.048 -26.155 1.00 56.87 515 ASP A N 1
ATOM 2317 C CA . ASP A 1 295 ? -20.155 -23.265 -25.510 1.00 56.73 515 ASP A CA 1
ATOM 2318 C C . ASP A 1 295 ? -20.577 -24.500 -26.302 1.00 55.44 515 ASP A C 1
ATOM 2319 O O . ASP A 1 295 ? -19.831 -25.470 -26.376 1.00 53.35 515 ASP A O 1
ATOM 2324 N N . GLU A 1 296 ? -21.759 -24.448 -26.913 1.00 55.68 516 GLU A N 1
ATOM 2325 C CA . GLU A 1 296 ? -22.245 -25.549 -27.741 1.00 57.96 516 GLU A CA 1
ATOM 2326 C C . GLU A 1 296 ? -21.422 -25.704 -29.015 1.00 52.89 516 GLU A C 1
ATOM 2327 O O . GLU A 1 296 ? -21.091 -26.819 -29.418 1.00 53.40 516 GLU A O 1
ATOM 2333 N N . TYR A 1 297 ? -21.104 -24.581 -29.650 1.00 51.27 517 TYR A N 1
ATOM 2334 C CA . TYR A 1 297 ? -20.322 -24.599 -30.881 1.00 55.60 517 TYR A CA 1
ATOM 2335 C C . TYR A 1 297 ? -18.932 -25.181 -30.654 1.00 56.42 517 TYR A C 1
ATOM 2336 O O . TYR A 1 297 ? -18.396 -25.883 -31.510 1.00 58.05 517 TYR A O 1
ATOM 2345 N N . LEU A 1 298 ? -18.354 -24.888 -29.495 1.00 55.68 518 LEU A N 1
ATOM 2346 C CA . LEU A 1 298 ? -16.978 -25.280 -29.218 1.00 55.46 518 LEU A CA 1
ATOM 2347 C C . LEU A 1 298 ? -16.817 -26.785 -28.990 1.00 62.80 518 LEU A C 1
ATOM 2348 O O . LEU A 1 298 ? -15.741 -27.329 -29.229 1.00 64.35 518 LEU A O 1
ATOM 2353 N N . LYS A 1 299 ? -17.867 -27.466 -28.537 1.00 66.83 519 LYS A N 1
ATOM 2354 C CA . LYS A 1 299 ? -17.762 -28.916 -28.376 1.00 70.89 519 LYS A CA 1
ATOM 2355 C C . LYS A 1 299 ? -18.317 -29.674 -29.576 1.00 72.31 519 LYS A C 1
ATOM 2356 O O . LYS A 1 299 ? -18.395 -30.901 -29.550 1.00 74.82 519 LYS A O 1
ATOM 2362 N N . LEU A 1 300 ? -18.701 -28.948 -30.622 1.00 72.41 520 LEU A N 1
ATOM 2363 C CA . LEU A 1 300 ? -19.008 -29.584 -31.897 1.00 72.83 520 LEU A CA 1
ATOM 2364 C C . LEU A 1 300 ? -17.763 -30.329 -32.355 1.00 72.54 520 LEU A C 1
ATOM 2365 O O . LEU A 1 300 ? -16.667 -29.768 -32.357 1.00 71.32 520 LEU A O 1
ATOM 2370 N N . ASP A 1 301 ? -17.932 -31.594 -32.725 1.00 72.70 521 ASP A N 1
ATOM 2371 C CA . ASP A 1 301 ? -16.794 -32.460 -33.012 1.00 71.90 521 ASP A CA 1
ATOM 2372 C C . ASP A 1 301 ? -15.915 -31.941 -34.146 1.00 66.76 521 ASP A C 1
ATOM 2373 O O . ASP A 1 301 ? -14.696 -32.116 -34.117 1.00 63.54 521 ASP A O 1
ATOM 2378 N N . GLU A 1 302 ? -16.525 -31.298 -35.137 1.00 67.11 522 GLU A N 1
ATOM 2379 C CA . GLU A 1 302 ? -15.758 -30.768 -36.257 1.00 66.45 522 GLU A CA 1
ATOM 2380 C C . GLU A 1 302 ? -14.939 -29.562 -35.808 1.00 62.91 522 GLU A C 1
ATOM 2381 O O . GLU A 1 302 ? -13.883 -29.276 -36.371 1.00 63.43 522 GLU A O 1
ATOM 2387 N N . VAL A 1 303 ? -15.426 -28.868 -34.783 1.00 60.01 523 VAL A N 1
ATOM 2388 C CA . VAL A 1 303 ? -14.732 -27.706 -34.236 1.00 55.34 523 VAL A CA 1
ATOM 2389 C C . VAL A 1 303 ? -13.631 -28.155 -33.282 1.00 56.61 523 VAL A C 1
ATOM 2390 O O . VAL A 1 303 ? -12.541 -27.582 -33.259 1.00 54.69 523 VAL A O 1
ATOM 2394 N N . GLN A 1 304 ? -13.926 -29.192 -32.502 1.00 61.01 524 GLN A N 1
ATOM 2395 C CA . GLN A 1 304 ? -12.953 -29.790 -31.594 1.00 63.86 524 GLN A CA 1
ATOM 2396 C C . GLN A 1 304 ? -11.703 -30.262 -32.333 1.00 63.86 524 GLN A C 1
ATOM 2397 O O . GLN A 1 304 ? -10.584 -30.097 -31.847 1.00 62.33 524 GLN A O 1
ATOM 2403 N N . LYS A 1 305 ? -11.908 -30.847 -33.511 1.00 66.47 525 LYS A N 1
ATOM 2404 C CA . LYS A 1 305 ? -10.815 -31.404 -34.303 1.00 67.33 525 LYS A CA 1
ATOM 2405 C C . LYS A 1 305 ? -9.917 -30.335 -34.923 1.00 64.45 525 LYS A C 1
ATOM 2406 O O . LYS A 1 305 ? -8.707 -30.530 -35.035 1.00 66.33 525 LYS A O 1
ATOM 2412 N N . ARG A 1 306 ? -10.503 -29.209 -35.324 1.00 61.94 526 ARG A N 1
ATOM 2413 C CA . ARG A 1 306 ? -9.746 -28.172 -36.022 1.00 56.20 526 ARG A CA 1
ATOM 2414 C C . ARG A 1 306 ? -9.217 -27.087 -35.085 1.00 51.20 526 ARG A C 1
ATOM 2415 O O . ARG A 1 306 ? -8.231 -26.420 -35.396 1.00 47.24 526 ARG A O 1
ATOM 2423 N N . PHE A 1 307 ? -9.867 -26.911 -33.940 1.00 52.79 527 PHE A N 1
ATOM 2424 C CA . PHE A 1 307 ? -9.502 -25.836 -33.024 1.00 51.74 527 PHE A CA 1
ATOM 2425 C C . PHE A 1 307 ? -9.106 -26.380 -31.652 1.00 57.83 527 PHE A C 1
ATOM 2426 O O . PHE A 1 307 ? -9.966 -26.709 -30.835 1.00 60.68 527 PHE A O 1
ATOM 2434 N N . PRO A 1 308 ? -7.791 -26.475 -31.399 1.00 58.41 528 PRO A N 1
ATOM 2435 C CA . PRO A 1 308 ? -7.240 -27.069 -30.173 1.00 60.49 528 PRO A CA 1
ATOM 2436 C C . PRO A 1 308 ? -7.552 -26.287 -28.895 1.00 60.10 528 PRO A C 1
ATOM 2437 O O . PRO A 1 308 ? -7.447 -26.851 -27.806 1.00 60.75 528 PRO A O 1
ATOM 2441 N N . GLY A 1 309 ? -7.925 -25.019 -29.020 1.00 57.86 529 GLY A N 1
ATOM 2442 C CA . GLY A 1 309 ? -8.227 -24.208 -27.853 1.00 55.88 529 GLY A CA 1
ATOM 2443 C C . GLY A 1 309 ? -9.707 -24.182 -27.525 1.00 57.47 529 GLY A C 1
ATOM 2444 O O . GLY A 1 309 ? -10.189 -23.262 -26.864 1.00 59.05 529 GLY A O 1
ATOM 2445 N N . ALA A 1 310 ? -10.427 -25.204 -27.977 1.00 56.95 530 ALA A N 1
ATOM 2446 C CA . ALA A 1 310 ? -11.883 -25.230 -27.870 1.00 58.71 530 ALA A CA 1
ATOM 2447 C C . ALA A 1 310 ? -12.388 -25.321 -26.429 1.00 60.09 530 ALA A C 1
ATOM 2448 O O . ALA A 1 310 ? -13.429 -24.753 -26.102 1.00 60.06 530 ALA A O 1
ATOM 2450 N N . GLY A 1 311 ? -11.660 -26.035 -25.575 1.00 61.00 531 GLY A N 1
ATOM 2451 C CA . GLY A 1 311 ? -12.091 -26.245 -24.202 1.00 61.80 531 GLY A CA 1
ATOM 2452 C C . GLY A 1 311 ? -11.297 -25.446 -23.186 1.00 58.90 531 GLY A C 1
ATOM 2453 O O . GLY A 1 311 ? -11.377 -25.694 -21.981 1.00 59.83 531 GLY A O 1
ATOM 2454 N N . LYS A 1 312 ? -10.532 -24.479 -23.681 1.00 54.49 532 LYS A N 1
ATOM 2455 C CA . LYS A 1 312 ? -9.669 -23.655 -22.845 1.00 53.57 532 LYS A CA 1
ATOM 2456 C C . LYS A 1 312 ? -10.462 -22.623 -22.038 1.00 53.57 532 LYS A C 1
ATOM 2457 O O . LYS A 1 312 ? -11.551 -22.206 -22.437 1.00 52.43 532 LYS A O 1
ATOM 2463 N N . LYS A 1 313 ? -9.926 -22.246 -20.881 1.00 52.75 533 LYS A N 1
ATOM 2464 C CA . LYS A 1 313 ? -10.414 -21.081 -20.156 1.00 54.39 533 LYS A CA 1
ATOM 2465 C C . LYS A 1 313 ? -9.235 -20.162 -19.869 1.00 51.50 533 LYS A C 1
ATOM 2466 O O . LYS A 1 313 ? -8.289 -20.546 -19.180 1.00 50.23 533 LYS A O 1
ATOM 2472 N N . LEU A 1 314 ? -9.288 -18.952 -20.412 1.00 50.77 534 LEU A N 1
ATOM 2473 C CA . LEU A 1 314 ? -8.167 -18.026 -20.318 1.00 48.54 534 LEU A CA 1
ATOM 2474 C C . LEU A 1 314 ? -8.667 -16.597 -20.139 1.00 49.90 534 LEU A C 1
ATOM 2475 O O . LEU A 1 314 ? -9.231 -16.010 -21.062 1.00 50.35 534 LEU A O 1
ATOM 2480 N N . ASP A 1 315 ? -8.466 -16.043 -18.948 1.00 49.68 535 ASP A N 1
ATOM 2481 C CA . ASP A 1 315 ? -8.940 -14.697 -18.646 1.00 50.90 535 ASP A CA 1
ATOM 2482 C C . ASP A 1 315 ? -8.205 -13.650 -19.480 1.00 42.83 535 ASP A C 1
ATOM 2483 O O . ASP A 1 315 ? -7.044 -13.837 -19.841 1.00 39.00 535 ASP A O 1
ATOM 2488 N N . GLY A 1 316 ? -8.894 -12.556 -19.793 1.00 41.75 536 GLY A N 1
ATOM 2489 C CA . GLY A 1 316 ? -8.304 -11.466 -20.549 1.00 38.45 536 GLY A CA 1
ATOM 2490 C C . GLY A 1 316 ? -7.826 -10.358 -19.631 1.00 40.04 536 GLY A C 1
ATOM 2491 O O . GLY A 1 316 ? -7.813 -10.521 -18.411 1.00 39.34 536 GLY A O 1
ATOM 2492 N N . GLY A 1 317 ? -7.441 -9.227 -20.214 1.00 38.45 537 GLY A N 1
ATOM 2493 C CA . GLY A 1 317 ? -6.897 -8.127 -19.441 1.00 40.78 537 GLY A CA 1
ATOM 2494 C C . GLY A 1 317 ? -5.597 -8.524 -18.765 1.00 41.49 537 GLY A C 1
ATOM 2495 O O . GLY A 1 317 ? -4.841 -9.343 -19.289 1.00 41.12 537 GLY A O 1
ATOM 2496 N N . LEU A 1 318 ? -5.340 -7.950 -17.595 1.00 43.07 538 LEU A N 1
ATOM 2497 C CA . LEU A 1 318 ? -4.139 -8.274 -16.834 1.00 42.05 538 LEU A CA 1
ATOM 2498 C C . LEU A 1 318 ? -4.476 -8.813 -15.452 1.00 43.34 538 LEU A C 1
ATOM 2499 O O . LEU A 1 318 ? -5.467 -8.405 -14.848 1.00 45.36 538 LEU A O 1
ATOM 2504 N N . PRO A 1 319 ? -3.645 -9.737 -14.946 1.00 46.60 539 PRO A N 1
ATOM 2505 C CA . PRO A 1 319 ? -3.792 -10.264 -13.585 1.00 45.56 539 PRO A CA 1
ATOM 2506 C C . PRO A 1 319 ? -3.793 -9.160 -12.532 1.00 45.27 539 PRO A C 1
ATOM 2507 O O . PRO A 1 319 ? -2.878 -8.338 -12.504 1.00 46.04 539 PRO A O 1
ATOM 2511 N N . GLY A 1 320 ? -4.818 -9.137 -11.685 1.00 42.86 540 GLY A N 1
ATOM 2512 C CA . GLY A 1 320 ? -4.862 -8.205 -10.574 1.00 44.17 540 GLY A CA 1
ATOM 2513 C C . GLY A 1 320 ? -5.512 -6.863 -10.861 1.00 47.81 540 GLY A C 1
ATOM 2514 O O . GLY A 1 320 ? -5.727 -6.074 -9.943 1.00 52.31 540 GLY A O 1
ATOM 2515 N N . LEU A 1 321 ? -5.823 -6.595 -12.127 1.00 48.49 541 LEU A N 1
ATOM 2516 C CA . LEU A 1 321 ? -6.494 -5.350 -12.500 1.00 48.89 541 LEU A CA 1
ATOM 2517 C C . LEU A 1 321 ? -7.987 -5.575 -12.746 1.00 51.85 541 LEU A C 1
ATOM 2518 O O . LEU A 1 321 ? -8.382 -6.599 -13.303 1.00 51.41 541 LEU A O 1
ATOM 2523 N N . LYS A 1 322 ? -8.809 -4.614 -12.328 1.00 54.38 542 LYS A N 1
ATOM 2524 C CA . LYS A 1 322 ? -10.249 -4.655 -12.586 1.00 55.83 542 LYS A CA 1
ATOM 2525 C C . LYS A 1 322 ? -10.568 -3.824 -13.834 1.00 53.74 542 LYS A C 1
ATOM 2526 O O . LYS A 1 322 ? -9.693 -3.116 -14.333 1.00 55.08 542 LYS A O 1
ATOM 2532 N N . GLU A 1 323 ? -11.801 -3.920 -14.339 1.00 49.60 543 GLU A N 1
ATOM 2533 C CA . GLU A 1 323 ? -12.155 -3.323 -15.635 1.00 49.67 543 GLU A CA 1
ATOM 2534 C C . GLU A 1 323 ? -11.699 -1.892 -15.852 1.00 50.59 543 GLU A C 1
ATOM 2535 O O . GLU A 1 323 ? -11.064 -1.582 -16.865 1.00 46.69 543 GLU A O 1
ATOM 2541 N N . TYR A 1 324 ? -12.050 -1.012 -14.923 1.00 50.77 544 TYR A N 1
ATOM 2542 C CA . TYR A 1 324 ? -11.745 0.391 -15.117 1.00 52.75 544 TYR A CA 1
ATOM 2543 C C . TYR A 1 324 ? -10.258 0.646 -14.917 1.00 49.83 544 TYR A C 1
ATOM 2544 O O . TYR A 1 324 ? -9.693 1.542 -15.538 1.00 49.85 544 TYR A O 1
ATOM 2553 N N . GLN A 1 325 ? -9.631 -0.140 -14.048 1.00 49.62 545 GLN A N 1
ATOM 2554 C CA . GLN A 1 325 ? -8.186 -0.071 -13.877 1.00 49.80 545 GLN A CA 1
ATOM 2555 C C . GLN A 1 325 ? -7.482 -0.453 -15.174 1.00 44.09 545 GLN A C 1
ATOM 2556 O O . GLN A 1 325 ? -6.594 0.260 -15.641 1.00 41.50 545 GLN A O 1
ATOM 2562 N N . TYR A 1 326 ? -7.890 -1.578 -15.755 1.00 40.26 546 TYR A N 1
ATOM 2563 C CA . TYR A 1 326 ? -7.321 -2.036 -17.018 1.00 37.77 546 TYR A CA 1
ATOM 2564 C C . TYR A 1 326 ? -7.550 -1.004 -18.116 1.00 36.00 546 TYR A C 1
ATOM 2565 O O . TYR A 1 326 ? -6.655 -0.722 -18.908 1.00 37.62 546 TYR A O 1
ATOM 2574 N N . LEU A 1 327 ? -8.750 -0.432 -18.143 1.00 42.03 547 LEU A N 1
ATOM 2575 C CA . LEU A 1 327 ? -9.098 0.581 -19.134 1.00 40.21 547 LEU A CA 1
ATOM 2576 C C . LEU A 1 327 ? -8.207 1.808 -18.982 1.00 40.81 547 LEU A C 1
ATOM 2577 O O . LEU A 1 327 ? -7.733 2.369 -19.972 1.00 41.22 547 LEU A O 1
ATOM 2582 N N . GLN A 1 328 ? -7.983 2.220 -17.737 1.00 40.80 548 GLN A N 1
ATOM 2583 C CA . GLN A 1 328 ? -7.114 3.354 -17.453 1.00 43.37 548 GLN A CA 1
ATOM 2584 C C . GLN A 1 328 ? -5.682 3.093 -17.920 1.00 41.41 548 GLN A C 1
ATOM 2585 O O . GLN A 1 328 ? -4.993 4.012 -18.361 1.00 40.09 548 GLN A O 1
ATOM 2591 N N . ARG A 1 329 ? -5.239 1.842 -17.832 1.00 42.95 549 ARG A N 1
ATOM 2592 C CA . ARG A 1 329 ? -3.919 1.474 -18.340 1.00 41.08 549 ARG A CA 1
ATOM 2593 C C . ARG A 1 329 ? -3.864 1.627 -19.855 1.00 39.36 549 ARG A C 1
ATOM 2594 O O . ARG A 1 329 ? -2.897 2.160 -20.401 1.00 38.37 549 ARG A O 1
ATOM 2602 N N . LEU A 1 330 ? -4.911 1.159 -20.530 1.00 40.27 550 LEU A N 1
ATOM 2603 C CA . LEU A 1 330 ? -5.000 1.266 -21.983 1.00 41.55 550 LEU A CA 1
ATOM 2604 C C . LEU A 1 330 ? -5.153 2.727 -22.410 1.00 47.28 550 LEU A C 1
ATOM 2605 O O . LEU A 1 330 ? -5.013 3.058 -23.588 1.00 50.75 550 LEU A O 1
ATOM 2610 N N . ASN A 1 331 ? -5.435 3.587 -21.433 1.00 49.86 551 ASN A N 1
ATOM 2611 C CA . ASN A 1 331 ? -5.649 5.017 -21.648 1.00 54.76 551 ASN A CA 1
ATOM 2612 C C . ASN A 1 331 ? -4.387 5.853 -21.505 1.00 48.32 551 ASN A C 1
ATOM 2613 O O . ASN A 1 331 ? -4.366 7.027 -21.876 1.00 48.88 551 ASN A O 1
ATOM 2618 N N . SER A 1 332 ? -3.350 5.251 -20.937 1.00 43.70 552 SER A N 1
ATOM 2619 C CA . SER A 1 332 ? -2.169 5.993 -20.519 1.00 43.88 552 SER A CA 1
ATOM 2620 C C . SER A 1 332 ? -1.429 6.644 -21.684 1.00 40.91 552 SER A C 1
ATOM 2621 O O . SER A 1 332 ? -1.712 6.372 -22.850 1.00 31.22 552 SER A O 1
ATOM 2624 N N . ILE A 1 333 ? -0.473 7.504 -21.348 1.00 37.58 553 ILE A N 1
ATOM 2625 C CA . ILE A 1 333 ? 0.338 8.199 -22.339 1.00 38.33 553 ILE A CA 1
ATOM 2626 C C . ILE A 1 333 ? 1.227 7.227 -23.115 1.00 40.47 553 ILE A C 1
ATOM 2627 O O . ILE A 1 333 ? 1.661 7.521 -24.231 1.00 38.99 553 ILE A O 1
ATOM 2632 N N . ASN A 1 334 ? 1.477 6.060 -22.526 1.00 34.88 554 ASN A N 1
ATOM 2633 C CA . ASN A 1 334 ? 2.320 5.053 -23.155 1.00 34.24 554 ASN A CA 1
ATOM 2634 C C . ASN A 1 334 ? 1.662 4.430 -24.374 1.00 25.91 554 ASN A C 1
ATOM 2635 O O . ASN A 1 334 ? 2.345 3.998 -25.300 1.00 25.59 554 ASN A O 1
ATOM 2640 N N . ARG A 1 335 ? 0.337 4.381 -24.380 1.00 30.66 555 ARG A N 1
ATOM 2641 C CA . ARG A 1 335 ? -0.374 3.927 -25.565 1.00 30.91 555 ARG A CA 1
ATOM 2642 C C . ARG A 1 335 ? -0.202 4.947 -26.688 1.00 34.71 555 ARG A C 1
ATOM 2643 O O . ARG A 1 335 ? 0.012 4.582 -27.844 1.00 37.59 555 ARG A O 1
ATOM 2651 N N . ALA A 1 336 ? -0.285 6.225 -26.330 1.00 36.09 556 ALA A N 1
ATOM 2652 C CA . ALA A 1 336 ? -0.092 7.316 -27.282 1.00 39.18 556 ALA A CA 1
ATOM 2653 C C . ALA A 1 336 ? 1.306 7.289 -27.886 1.00 38.00 556 ALA A C 1
ATOM 2654 O O . ALA A 1 336 ? 1.493 7.616 -29.058 1.00 35.77 556 ALA A O 1
ATOM 2656 N N . ARG A 1 337 ? 2.287 6.906 -27.075 1.00 33.39 557 ARG A N 1
ATOM 2657 C CA . ARG A 1 337 ? 3.663 6.813 -27.541 1.00 37.20 557 ARG A CA 1
ATOM 2658 C C . ARG A 1 337 ? 3.807 5.709 -28.582 1.00 36.61 557 ARG A C 1
ATOM 2659 O O . ARG A 1 337 ? 4.591 5.834 -29.523 1.00 34.12 557 ARG A O 1
ATOM 2667 N N . CYS A 1 338 ? 3.038 4.636 -28.418 1.00 35.88 558 CYS A N 1
ATOM 2668 C CA . CYS A 1 338 ? 3.031 3.556 -29.398 1.00 34.14 558 CYS A CA 1
ATOM 2669 C C . CYS A 1 338 ? 2.379 4.016 -30.697 1.00 32.27 558 CYS A C 1
ATOM 2670 O O . CYS A 1 338 ? 2.757 3.574 -31.779 1.00 30.91 558 CYS A O 1
ATOM 2673 N N . GLU A 1 339 ? 1.404 4.913 -30.583 1.00 35.41 559 GLU A N 1
ATOM 2674 C CA . GLU A 1 339 ? 0.659 5.385 -31.748 1.00 35.55 559 GLU A CA 1
ATOM 2675 C C . GLU A 1 339 ? 1.338 6.547 -32.480 1.00 35.12 559 GLU A C 1
ATOM 2676 O O . GLU A 1 339 ? 0.862 6.976 -33.531 1.00 39.75 559 GLU A O 1
ATOM 2682 N N . ASN A 1 340 ? 2.442 7.055 -31.937 1.00 30.35 560 ASN A N 1
ATOM 2683 C CA . ASN A 1 340 ? 3.064 8.259 -32.490 1.00 34.50 560 ASN A CA 1
ATOM 2684 C C . ASN A 1 340 ? 4.576 8.166 -32.691 1.00 36.27 560 ASN A C 1
ATOM 2685 O O . ASN A 1 340 ? 5.172 9.031 -33.334 1.00 40.37 560 ASN A O 1
ATOM 2690 N N . ASP A 1 341 ? 5.192 7.121 -32.146 1.00 34.03 561 ASP A N 1
ATOM 2691 C CA . ASP A 1 341 ? 6.639 6.946 -32.237 1.00 32.03 561 ASP A CA 1
ATOM 2692 C C . ASP A 1 341 ? 6.977 5.576 -32.830 1.00 29.97 561 ASP A C 1
ATOM 2693 O O . ASP A 1 341 ? 6.878 4.549 -32.154 1.00 26.61 561 ASP A O 1
ATOM 2698 N N . VAL A 1 342 ? 7.387 5.578 -34.096 1.00 28.84 562 VAL A N 1
ATOM 2699 C CA . VAL A 1 342 ? 7.722 4.356 -34.819 1.00 25.97 562 VAL A CA 1
ATOM 2700 C C . VAL A 1 342 ? 8.767 3.506 -34.095 1.00 25.51 562 VAL A C 1
ATOM 2701 O O . VAL A 1 342 ? 8.585 2.299 -33.933 1.00 25.85 562 VAL A O 1
ATOM 2705 N N . ASP A 1 343 ? 9.857 4.135 -33.661 1.00 27.60 563 ASP A N 1
ATOM 2706 C CA . ASP A 1 343 ? 10.931 3.418 -32.977 1.00 28.62 563 ASP A CA 1
ATOM 2707 C C . ASP A 1 343 ? 10.453 2.791 -31.672 1.00 25.46 563 ASP A C 1
ATOM 2708 O O . ASP A 1 343 ? 10.753 1.635 -31.385 1.00 24.60 563 ASP A O 1
ATOM 2713 N N . PHE A 1 344 ? 9.714 3.565 -30.885 1.00 25.91 564 PHE A N 1
ATOM 2714 C CA . PHE A 1 344 ? 9.225 3.106 -29.591 1.00 24.17 564 PHE A CA 1
ATOM 2715 C C . PHE A 1 344 ? 8.283 1.917 -29.756 1.00 21.37 564 PHE A C 1
ATOM 2716 O O . PHE A 1 344 ? 8.375 0.930 -29.025 1.00 19.32 564 PHE A O 1
ATOM 2724 N N . CYS A 1 345 ? 7.384 2.010 -30.730 1.00 20.00 565 CYS A N 1
ATOM 2725 C CA . CYS A 1 345 ? 6.426 0.939 -30.970 1.00 19.54 565 CYS A CA 1
ATOM 2726 C C . CYS A 1 345 ? 7.126 -0.326 -31.462 1.00 24.33 565 CYS A C 1
ATOM 2727 O O . CYS A 1 345 ? 6.822 -1.426 -31.002 1.00 21.95 565 CYS A O 1
ATOM 2730 N N . LEU A 1 346 ? 8.071 -0.168 -32.386 1.00 23.72 566 LEU A N 1
ATOM 2731 C CA . LEU A 1 346 ? 8.850 -1.306 -32.871 1.00 23.55 566 LEU A CA 1
ATOM 2732 C C . LEU A 1 346 ? 9.673 -1.942 -31.749 1.00 17.74 566 LEU A C 1
ATOM 2733 O O . LEU A 1 346 ? 9.826 -3.163 -31.700 1.00 19.32 566 LEU A O 1
ATOM 2738 N N . GLY A 1 347 ? 10.196 -1.114 -30.850 1.00 17.90 567 GLY A N 1
ATOM 2739 C CA . GLY A 1 347 ? 10.905 -1.610 -29.684 1.00 17.56 567 GLY A CA 1
ATOM 2740 C C . GLY A 1 347 ? 10.024 -2.505 -28.828 1.00 18.11 567 GLY A C 1
ATOM 2741 O O . GLY A 1 347 ? 10.438 -3.586 -28.417 1.00 18.51 567 GLY A O 1
ATOM 2742 N N . GLN A 1 348 ? 8.800 -2.052 -28.567 1.00 19.26 568 GLN A N 1
ATOM 2743 C CA . GLN A 1 348 ? 7.842 -2.823 -27.777 1.00 17.49 568 GLN A CA 1
ATOM 2744 C C . GLN A 1 348 ? 7.513 -4.166 -28.430 1.00 15.76 568 GLN A C 1
ATOM 2745 O O . GLN A 1 348 ? 7.469 -5.202 -27.763 1.00 16.23 568 GLN A O 1
ATOM 2751 N N . LEU A 1 349 ? 7.282 -4.138 -29.738 1.00 15.61 569 LEU A N 1
ATOM 2752 C CA . LEU A 1 349 ? 6.927 -5.338 -30.485 1.00 15.34 569 LEU A CA 1
ATOM 2753 C C . LEU A 1 349 ? 8.089 -6.319 -30.510 1.00 15.92 569 LEU A C 1
ATOM 2754 O O . LEU A 1 349 ? 7.898 -7.525 -30.326 1.00 17.91 569 LEU A O 1
ATOM 2759 N N . GLN A 1 350 ? 9.294 -5.794 -30.720 1.00 16.73 570 GLN A N 1
ATOM 2760 C CA . GLN A 1 350 ? 10.497 -6.613 -30.723 1.00 18.05 570 GLN A CA 1
ATOM 2761 C C . GLN A 1 350 ? 10.680 -7.330 -29.389 1.00 19.83 570 GLN A C 1
ATOM 2762 O O . GLN A 1 350 ? 11.043 -8.509 -29.348 1.00 17.04 570 GLN A O 1
ATOM 2768 N N . THR A 1 351 ? 10.423 -6.611 -28.301 1.00 16.70 571 THR A N 1
ATOM 2769 C CA . THR A 1 351 ? 10.532 -7.172 -26.959 1.00 14.12 571 THR A CA 1
ATOM 2770 C C . THR A 1 351 ? 9.551 -8.325 -26.743 1.00 20.55 571 THR A C 1
ATOM 2771 O O . THR A 1 351 ? 9.914 -9.367 -26.194 1.00 16.84 571 THR A O 1
ATOM 2775 N N . ALA A 1 352 ? 8.306 -8.133 -27.172 1.00 16.66 572 ALA A N 1
ATOM 2776 C CA . ALA A 1 352 ? 7.273 -9.156 -27.015 1.00 17.80 572 ALA A CA 1
ATOM 2777 C C . ALA A 1 352 ? 7.522 -10.349 -27.939 1.00 19.06 572 ALA A C 1
ATOM 2778 O O . ALA A 1 352 ? 7.235 -11.494 -27.595 1.00 18.20 572 ALA A O 1
ATOM 2780 N N . HIS A 1 353 ? 8.058 -10.065 -29.116 1.00 14.59 573 HIS A N 1
ATOM 2781 C CA . HIS A 1 353 ? 8.347 -11.094 -30.102 1.00 21.96 573 HIS A CA 1
ATOM 2782 C C . HIS A 1 353 ? 9.364 -12.111 -29.591 1.00 27.31 573 HIS A C 1
ATOM 2783 O O . HIS A 1 353 ? 9.213 -13.316 -29.802 1.00 20.99 573 HIS A O 1
ATOM 2790 N N . HIS A 1 354 ? 10.395 -11.626 -28.908 1.00 26.22 574 HIS A N 1
ATOM 2791 C CA . HIS A 1 354 ? 11.517 -12.484 -28.545 1.00 28.48 574 HIS A CA 1
ATOM 2792 C C . HIS A 1 354 ? 11.487 -12.923 -27.093 1.00 29.12 574 HIS A C 1
ATOM 2793 O O . HIS A 1 354 ? 12.346 -13.681 -26.654 1.00 33.10 574 HIS A O 1
ATOM 2800 N N . GLN A 1 355 ? 10.479 -12.462 -26.362 1.00 29.49 575 GLN A N 1
ATOM 2801 C CA . GLN A 1 355 ? 10.407 -12.677 -24.924 1.00 36.68 575 GLN A CA 1
ATOM 2802 C C . GLN A 1 355 ? 10.485 -14.154 -24.507 1.00 40.50 575 GLN A C 1
ATOM 2803 O O . GLN A 1 355 ? 11.232 -14.493 -23.592 1.00 40.22 575 GLN A O 1
ATOM 2809 N N . THR A 1 356 ? 9.731 -15.027 -25.173 1.00 44.71 576 THR A N 1
ATOM 2810 C CA . THR A 1 356 ? 9.737 -16.453 -24.824 1.00 48.86 576 THR A CA 1
ATOM 2811 C C . THR A 1 356 ? 11.095 -17.111 -25.061 1.00 48.48 576 THR A C 1
ATOM 2812 O O . THR A 1 356 ? 11.405 -18.143 -24.467 1.00 50.25 576 THR A O 1
ATOM 2816 N N . LYS A 1 357 ? 11.899 -16.506 -25.926 1.00 47.16 577 LYS A N 1
ATOM 2817 C CA . LYS A 1 357 ? 13.183 -17.078 -26.310 1.00 47.08 577 LYS A CA 1
ATOM 2818 C C . LYS A 1 357 ? 14.306 -16.752 -25.320 1.00 45.55 577 LYS A C 1
ATOM 2819 O O . LYS A 1 357 ? 15.388 -17.333 -25.394 1.00 48.50 577 LYS A O 1
ATOM 2825 N N . ILE A 1 358 ? 14.053 -15.831 -24.396 1.00 41.28 578 ILE A N 1
ATOM 2826 C CA . ILE A 1 358 ? 15.059 -15.468 -23.401 1.00 39.98 578 ILE A CA 1
ATOM 2827 C C . ILE A 1 358 ? 15.143 -16.556 -22.327 1.00 44.87 578 ILE A C 1
ATOM 2828 O O . ILE A 1 358 ? 16.229 -16.888 -21.850 1.00 47.61 578 ILE A O 1
ATOM 2833 N N . THR A 1 359 ? 13.994 -17.123 -21.967 1.00 46.80 579 THR A N 1
ATOM 2834 C CA . THR A 1 359 ? 13.954 -18.271 -21.065 1.00 48.66 579 THR A CA 1
ATOM 2835 C C . THR A 1 359 ? 13.268 -19.457 -21.734 1.00 49.32 579 THR A C 1
ATOM 2836 O O . THR A 1 359 ? 13.930 -20.391 -22.184 1.00 49.21 579 THR A O 1
ATOM 2840 N N . SER B 1 2 ? 2.931 -21.751 9.539 1.00 75.94 222 SER B N 1
ATOM 2841 C CA . SER B 1 2 ? 3.291 -20.409 9.980 1.00 73.34 222 SER B CA 1
ATOM 2842 C C . SER B 1 2 ? 3.486 -19.472 8.792 1.00 65.40 222 SER B C 1
ATOM 2843 O O . SER B 1 2 ? 3.624 -18.259 8.965 1.00 64.63 222 SER B O 1
ATOM 2846 N N . VAL B 1 3 ? 3.512 -20.041 7.590 1.00 56.04 223 VAL B N 1
ATOM 2847 C CA . VAL B 1 3 ? 3.529 -19.240 6.371 1.00 44.99 223 VAL B CA 1
ATOM 2848 C C . VAL B 1 3 ? 2.247 -18.426 6.312 1.00 39.49 223 VAL B C 1
ATOM 2849 O O . VAL B 1 3 ? 1.150 -18.984 6.366 1.00 38.42 223 VAL B O 1
ATOM 2853 N N . PRO B 1 4 ? 2.379 -17.096 6.226 1.00 34.38 224 PRO B N 1
ATOM 2854 C CA . PRO B 1 4 ? 1.193 -16.236 6.222 1.00 32.40 224 PRO B CA 1
ATOM 2855 C C . PRO B 1 4 ? 0.365 -16.405 4.953 1.00 32.77 224 PRO B C 1
ATOM 2856 O O . PRO B 1 4 ? 0.922 -16.633 3.877 1.00 31.96 224 PRO B O 1
ATOM 2860 N N . THR B 1 5 ? -0.952 -16.310 5.090 1.00 30.82 225 THR B N 1
ATOM 2861 C CA . THR B 1 5 ? -1.838 -16.220 3.940 1.00 31.18 225 THR B CA 1
ATOM 2862 C C . THR B 1 5 ? -1.515 -14.956 3.149 1.00 33.96 225 THR B C 1
ATOM 2863 O O . THR B 1 5 ? -1.003 -13.983 3.707 1.00 32.80 225 THR B O 1
ATOM 2867 N N . TRP B 1 6 ? -1.800 -14.965 1.852 1.00 32.36 226 TRP B N 1
ATOM 2868 C CA . TRP B 1 6 ? -1.572 -13.775 1.041 1.00 29.20 226 TRP B CA 1
ATOM 2869 C C . TRP B 1 6 ? -2.893 -13.074 0.752 1.00 28.92 226 TRP B C 1
ATOM 2870 O O . TRP B 1 6 ? -3.955 -13.697 0.794 1.00 31.55 226 TRP B O 1
ATOM 2881 N N . ASN B 1 7 ? -2.820 -11.779 0.460 1.00 30.24 227 ASN B N 1
ATOM 2882 C CA . ASN B 1 7 ? -4.015 -10.967 0.258 1.00 33.06 227 ASN B CA 1
ATOM 2883 C C . ASN B 1 7 ? -4.053 -10.290 -1.109 1.00 33.56 227 ASN B C 1
ATOM 2884 O O . ASN B 1 7 ? -4.742 -9.287 -1.291 1.00 31.50 227 ASN B O 1
ATOM 2889 N N . GLY B 1 8 ? -3.294 -10.824 -2.060 1.00 31.18 228 GLY B N 1
ATOM 2890 C CA . GLY B 1 8 ? -3.272 -10.276 -3.404 1.00 30.15 228 GLY B CA 1
ATOM 2891 C C . GLY B 1 8 ? -2.305 -9.121 -3.592 1.00 28.38 228 GLY B C 1
ATOM 2892 O O . GLY B 1 8 ? -2.241 -8.533 -4.673 1.00 30.82 228 GLY B O 1
ATOM 2893 N N . PHE B 1 9 ? -1.553 -8.791 -2.545 1.00 25.05 229 PHE B N 1
ATOM 2894 C CA . PHE B 1 9 ? -0.553 -7.732 -2.637 1.00 25.55 229 PHE B CA 1
ATOM 2895 C C . PHE B 1 9 ? 0.436 -7.969 -3.773 1.00 26.58 229 PHE B C 1
ATOM 2896 O O . PHE B 1 9 ? 0.960 -9.071 -3.939 1.00 26.51 229 PHE B O 1
ATOM 2904 N N . SER B 1 10 ? 0.702 -6.919 -4.540 1.00 25.67 230 SER B N 1
ATOM 2905 C CA . SER B 1 10 ? 1.642 -7.008 -5.648 1.00 24.84 230 SER B CA 1
ATOM 2906 C C . SER B 1 10 ? 2.285 -5.661 -5.938 1.00 21.73 230 SER B C 1
ATOM 2907 O O . SER B 1 10 ? 1.633 -4.613 -5.858 1.00 20.79 230 SER B O 1
ATOM 2910 N N . LEU B 1 11 ? 3.569 -5.701 -6.280 1.00 20.41 231 LEU B N 1
ATOM 2911 C CA . LEU B 1 11 ? 4.313 -4.514 -6.679 1.00 21.07 231 LEU B CA 1
ATOM 2912 C C . LEU B 1 11 ? 3.616 -3.767 -7.814 1.00 17.01 231 LEU B C 1
ATOM 2913 O O . LEU B 1 11 ? 3.668 -2.544 -7.895 1.00 18.30 231 LEU B O 1
ATOM 2918 N N . TYR B 1 12 ? 2.945 -4.518 -8.675 1.00 15.97 232 TYR B N 1
ATOM 2919 C CA . TYR B 1 12 ? 2.407 -3.975 -9.911 1.00 21.34 232 TYR B CA 1
ATOM 2920 C C . TYR B 1 12 ? 1.004 -3.397 -9.774 1.00 23.54 232 TYR B C 1
ATOM 2921 O O . TYR B 1 12 ? 0.488 -2.803 -10.723 1.00 20.31 232 TYR B O 1
ATOM 2930 N N . THR B 1 13 ? 0.384 -3.558 -8.606 1.00 19.75 233 THR B N 1
ATOM 2931 C CA . THR B 1 13 ? -0.970 -3.039 -8.407 1.00 22.93 233 THR B CA 1
ATOM 2932 C C . THR B 1 13 ? -1.104 -2.161 -7.161 1.00 24.13 233 THR B C 1
ATOM 2933 O O . THR B 1 13 ? -2.014 -1.336 -7.078 1.00 29.10 233 THR B O 1
ATOM 2937 N N . ASP B 1 14 ? -0.205 -2.334 -6.196 1.00 22.53 234 ASP B N 1
ATOM 2938 C CA . ASP B 1 14 ? -0.267 -1.553 -4.960 1.00 23.50 234 ASP B CA 1
ATOM 2939 C C . ASP B 1 14 ? 0.173 -0.110 -5.199 1.00 25.62 234 ASP B C 1
ATOM 2940 O O . ASP B 1 14 ? 1.316 0.141 -5.584 1.00 20.83 234 ASP B O 1
ATOM 2945 N N . GLU B 1 15 ? -0.733 0.835 -4.955 1.00 23.37 235 GLU B N 1
ATOM 2946 C CA . GLU B 1 15 ? -0.481 2.240 -5.276 1.00 29.52 235 GLU B CA 1
ATOM 2947 C C . GLU B 1 15 ? 0.424 2.948 -4.274 1.00 26.73 235 GLU B C 1
ATOM 2948 O O . GLU B 1 15 ? 1.053 3.953 -4.610 1.00 24.66 235 GLU B O 1
ATOM 2954 N N . THR B 1 16 ? 0.489 2.436 -3.048 1.00 26.15 236 THR B N 1
ATOM 2955 C CA . THR B 1 16 ? 1.384 3.006 -2.044 1.00 25.89 236 THR B CA 1
ATOM 2956 C C . THR B 1 16 ? 2.836 2.812 -2.471 1.00 22.08 236 THR B C 1
ATOM 2957 O O . THR B 1 16 ? 3.636 3.745 -2.447 1.00 25.43 236 THR B O 1
ATOM 2961 N N . VAL B 1 17 ? 3.159 1.591 -2.875 1.00 22.47 237 VAL B N 1
ATOM 2962 C CA . VAL B 1 17 ? 4.498 1.255 -3.341 1.00 19.91 237 VAL B CA 1
ATOM 2963 C C . VAL B 1 17 ? 4.849 2.028 -4.624 1.00 19.53 237 VAL B C 1
ATOM 2964 O O . VAL B 1 17 ? 5.974 2.508 -4.784 1.00 19.45 237 VAL B O 1
ATOM 2968 N N . ARG B 1 18 ? 3.875 2.165 -5.520 1.00 17.82 238 ARG B N 1
ATOM 2969 C CA . ARG B 1 18 ? 4.069 2.902 -6.768 1.00 21.94 238 ARG B CA 1
ATOM 2970 C C . ARG B 1 18 ? 4.347 4.391 -6.537 1.00 24.59 238 ARG B C 1
ATOM 2971 O O . ARG B 1 18 ? 5.176 4.988 -7.226 1.00 22.77 238 ARG B O 1
ATOM 2979 N N . ASN B 1 19 ? 3.655 4.991 -5.572 1.00 24.36 239 ASN B N 1
ATOM 2980 C CA . ASN B 1 19 ? 3.843 6.412 -5.291 1.00 25.69 239 ASN B CA 1
ATOM 2981 C C . ASN B 1 19 ? 5.150 6.689 -4.564 1.00 22.94 239 ASN B C 1
ATOM 2982 O O . ASN B 1 19 ? 5.713 7.776 -4.682 1.00 26.81 239 ASN B O 1
ATOM 2987 N N . ALA B 1 20 ? 5.624 5.708 -3.804 1.00 21.64 240 ALA B N 1
ATOM 2988 C CA . ALA B 1 20 ? 6.949 5.799 -3.205 1.00 24.25 240 ALA B CA 1
ATOM 2989 C C . ALA B 1 20 ? 7.991 5.909 -4.315 1.00 23.31 240 ALA B C 1
ATOM 2990 O O . ALA B 1 20 ? 8.929 6.696 -4.218 1.00 25.53 240 ALA B O 1
ATOM 2992 N N . ALA B 1 21 ? 7.803 5.125 -5.375 1.00 22.49 241 ALA B N 1
ATOM 2993 C CA . ALA B 1 21 ? 8.707 5.137 -6.523 1.00 22.07 241 ALA B CA 1
ATOM 2994 C C . ALA B 1 21 ? 8.590 6.436 -7.312 1.00 24.46 241 ALA B C 1
ATOM 2995 O O . ALA B 1 21 ? 9.603 6.999 -7.732 1.00 21.31 241 ALA B O 1
ATOM 2997 N N . ARG B 1 22 ? 7.360 6.905 -7.517 1.00 25.65 242 ARG B N 1
ATOM 2998 C CA . ARG B 1 22 ? 7.136 8.210 -8.137 1.00 27.04 242 ARG B CA 1
ATOM 2999 C C . ARG B 1 22 ? 7.872 9.298 -7.379 1.00 26.21 242 ARG B C 1
ATOM 3000 O O . ARG B 1 22 ? 8.576 10.115 -7.974 1.00 26.74 242 ARG B O 1
ATOM 3008 N N . TYR B 1 23 ? 7.680 9.316 -6.062 1.00 25.73 243 TYR B N 1
ATOM 3009 C CA . TYR B 1 23 ? 8.306 10.322 -5.217 1.00 28.19 243 TYR B CA 1
ATOM 3010 C C . TYR B 1 23 ? 9.824 10.234 -5.325 1.00 26.79 243 TYR B C 1
ATOM 3011 O O . TYR B 1 23 ? 10.507 11.256 -5.414 1.00 30.11 243 TYR B O 1
ATOM 3020 N N . ALA B 1 24 ? 10.343 9.011 -5.313 1.00 23.68 244 ALA B N 1
ATOM 3021 C CA . ALA B 1 24 ? 11.784 8.794 -5.399 1.00 26.39 244 ALA B CA 1
ATOM 3022 C C . ALA B 1 24 ? 12.336 9.297 -6.731 1.00 23.17 244 ALA B C 1
ATOM 3023 O O . ALA B 1 24 ? 13.447 9.820 -6.791 1.00 27.96 244 ALA B O 1
ATOM 3025 N N . TYR B 1 25 ? 11.561 9.137 -7.799 1.00 23.85 245 TYR B N 1
ATOM 3026 C CA . TYR B 1 25 ? 11.993 9.624 -9.102 1.00 26.90 245 TYR B CA 1
ATOM 3027 C C . TYR B 1 25 ? 11.832 11.139 -9.202 1.00 27.75 245 TYR B C 1
ATOM 3028 O O . TYR B 1 25 ? 12.770 11.834 -9.588 1.00 26.88 245 TYR B O 1
ATOM 3037 N N . ASP B 1 26 ? 10.673 11.649 -8.827 1.00 24.87 246 ASP B N 1
ATOM 3038 C CA . ASP B 1 26 ? 10.326 13.043 -8.974 1.00 26.58 246 ASP B CA 1
ATOM 3039 C C . ASP B 1 26 ? 11.329 13.893 -8.190 1.00 28.12 246 ASP B C 1
ATOM 3040 O O . ASP B 1 26 ? 11.793 14.866 -8.661 1.00 30.06 246 ASP B O 1
ATOM 3045 N N . ASN B 1 27 ? 11.683 13.466 -7.006 1.00 27.53 247 ASN B N 1
ATOM 3046 C CA . ASN B 1 27 ? 12.597 14.197 -6.170 1.00 32.72 247 ASN B CA 1
ATOM 3047 C C . ASN B 1 27 ? 14.091 13.854 -6.145 1.00 30.79 247 ASN B C 1
ATOM 3048 O O . ASN B 1 27 ? 14.852 14.618 -5.664 1.00 31.44 247 ASN B O 1
ATOM 3053 N N . TYR B 1 28 ? 14.487 12.712 -6.662 1.00 27.55 248 TYR B N 1
ATOM 3054 C CA . TYR B 1 28 ? 15.868 12.296 -6.628 1.00 32.70 248 TYR B CA 1
ATOM 3055 C C . TYR B 1 28 ? 16.396 11.630 -7.888 1.00 32.63 248 TYR B C 1
ATOM 3056 O O . TYR B 1 28 ? 17.333 12.078 -8.484 1.00 28.24 248 TYR B O 1
ATOM 3065 N N . LEU B 1 29 ? 15.804 10.506 -8.244 1.00 24.99 249 LEU B N 1
ATOM 3066 C CA . LEU B 1 29 ? 16.309 9.655 -9.298 1.00 28.99 249 LEU B CA 1
ATOM 3067 C C . LEU B 1 29 ? 16.285 10.356 -10.634 1.00 28.44 249 LEU B C 1
ATOM 3068 O O . LEU B 1 29 ? 17.064 10.078 -11.467 1.00 28.07 249 LEU B O 1
ATOM 3073 N N . GLY B 1 30 ? 15.328 11.239 -10.803 1.00 29.15 250 GLY B N 1
ATOM 3074 C CA . GLY B 1 30 ? 15.157 11.944 -12.060 1.00 33.50 250 GLY B CA 1
ATOM 3075 C C . GLY B 1 30 ? 15.966 13.226 -12.143 1.00 34.90 250 GLY B C 1
ATOM 3076 O O . GLY B 1 30 ? 15.893 13.948 -13.136 1.00 36.72 250 GLY B O 1
ATOM 3077 N N . LYS B 1 31 ? 16.734 13.504 -11.094 1.00 35.03 251 LYS B N 1
ATOM 3078 C CA . LYS B 1 31 ? 17.596 14.681 -11.040 1.00 38.65 251 LYS B CA 1
ATOM 3079 C C . LYS B 1 31 ? 18.991 14.376 -11.573 1.00 41.13 251 LYS B C 1
ATOM 3080 O O . LYS B 1 31 ? 19.461 13.241 -11.472 1.00 32.23 251 LYS B O 1
ATOM 3086 N N . PRO B 1 32 ? 19.664 15.397 -12.129 1.00 39.27 252 PRO B N 1
ATOM 3087 C CA . PRO B 1 32 ? 21.075 15.275 -12.509 1.00 43.14 252 PRO B CA 1
ATOM 3088 C C . PRO B 1 32 ? 21.950 14.891 -11.323 1.00 43.06 252 PRO B C 1
ATOM 3089 O O . PRO B 1 32 ? 21.702 15.352 -10.209 1.00 44.78 252 PRO B O 1
ATOM 3093 N N . TYR B 1 33 ? 22.949 14.049 -11.559 1.00 42.13 253 TYR B N 1
ATOM 3094 C CA . TYR B 1 33 ? 23.978 13.796 -10.560 1.00 41.56 253 TYR B CA 1
ATOM 3095 C C . TYR B 1 33 ? 24.749 15.085 -10.290 1.00 45.91 253 TYR B C 1
ATOM 3096 O O . TYR B 1 33 ? 24.994 15.865 -11.209 1.00 49.48 253 TYR B O 1
ATOM 3105 N N . THR B 1 34 ? 25.127 15.311 -9.036 1.00 46.21 254 THR B N 1
ATOM 3106 C CA . THR B 1 34 ? 25.926 16.484 -8.686 1.00 50.52 254 THR B CA 1
ATOM 3107 C C . THR B 1 34 ? 27.394 16.112 -8.498 1.00 51.75 254 THR B C 1
ATOM 3108 O O . THR B 1 34 ? 28.261 16.982 -8.433 1.00 53.54 254 THR B O 1
ATOM 3112 N N . GLY B 1 35 ? 27.663 14.812 -8.417 1.00 51.51 255 GLY B N 1
ATOM 3113 C CA . GLY B 1 35 ? 29.009 14.320 -8.185 1.00 51.40 255 GLY B CA 1
ATOM 3114 C C . GLY B 1 35 ? 29.880 14.318 -9.426 1.00 54.97 255 GLY B C 1
ATOM 3115 O O . GLY B 1 35 ? 29.665 15.102 -10.350 1.00 48.04 255 GLY B O 1
ATOM 3116 N N . THR B 1 36 ? 30.862 13.422 -9.448 1.00 57.21 256 THR B N 1
ATOM 3117 C CA . THR B 1 36 ? 31.868 13.400 -10.505 1.00 61.26 256 THR B CA 1
ATOM 3118 C C . THR B 1 36 ? 31.777 12.170 -11.406 1.00 61.90 256 THR B C 1
ATOM 3119 O O . THR B 1 36 ? 31.719 12.289 -12.631 1.00 63.57 256 THR B O 1
ATOM 3123 N N . VAL B 1 37 ? 31.768 10.993 -10.788 1.00 59.07 257 VAL B N 1
ATOM 3124 C CA . VAL B 1 37 ? 31.862 9.729 -11.513 1.00 58.47 257 VAL B CA 1
ATOM 3125 C C . VAL B 1 37 ? 30.636 9.430 -12.373 1.00 59.89 257 VAL B C 1
ATOM 3126 O O . VAL B 1 37 ? 29.536 9.237 -11.851 1.00 57.98 257 VAL B O 1
ATOM 3130 N N . GLU B 1 38 ? 30.846 9.385 -13.689 1.00 62.17 258 GLU B N 1
ATOM 3131 C CA . GLU B 1 38 ? 29.796 9.081 -14.662 1.00 62.97 258 GLU B CA 1
ATOM 3132 C C . GLU B 1 38 ? 28.546 9.922 -14.427 1.00 60.54 258 GLU B C 1
ATOM 3133 O O . GLU B 1 38 ? 27.423 9.427 -14.525 1.00 59.76 258 GLU B O 1
ATOM 3139 N N . ALA B 1 39 ? 28.753 11.198 -14.115 1.00 59.83 259 ALA B N 1
ATOM 3140 C CA . ALA B 1 39 ? 27.662 12.082 -13.727 1.00 56.46 259 ALA B CA 1
ATOM 3141 C C . ALA B 1 39 ? 27.003 12.756 -14.925 1.00 53.22 259 ALA B C 1
ATOM 3142 O O . ALA B 1 39 ? 25.903 13.296 -14.809 1.00 52.93 259 ALA B O 1
ATOM 3144 N N . THR B 1 40 ? 27.675 12.732 -16.072 1.00 52.92 260 THR B N 1
ATOM 3145 C CA . THR B 1 40 ? 27.108 13.322 -17.280 1.00 53.07 260 THR B CA 1
ATOM 3146 C C . THR B 1 40 ? 25.879 12.542 -17.725 1.00 52.17 260 THR B C 1
ATOM 3147 O O . THR B 1 40 ? 25.952 11.332 -17.948 1.00 50.84 260 THR B O 1
ATOM 3151 N N . PRO B 1 41 ? 24.738 13.235 -17.840 1.00 51.87 261 PRO B N 1
ATOM 3152 C CA . PRO B 1 41 ? 23.522 12.600 -18.352 1.00 49.09 261 PRO B CA 1
ATOM 3153 C C . PRO B 1 41 ? 23.705 12.208 -19.811 1.00 49.69 261 PRO B C 1
ATOM 3154 O O . PRO B 1 41 ? 24.462 12.866 -20.524 1.00 53.87 261 PRO B O 1
ATOM 3158 N N . VAL B 1 42 ? 23.034 11.146 -20.240 1.00 47.68 262 VAL B N 1
ATOM 3159 C CA . VAL B 1 42 ? 23.133 10.689 -21.620 1.00 46.02 262 VAL B CA 1
ATOM 3160 C C . VAL B 1 42 ? 21.795 10.866 -22.337 1.00 44.60 262 VAL B C 1
ATOM 3161 O O . VAL B 1 42 ? 20.764 11.079 -21.701 1.00 43.06 262 VAL B O 1
ATOM 3165 N N . ASN B 1 43 ? 21.822 10.789 -23.663 1.00 49.65 263 ASN B N 1
ATOM 3166 C CA . ASN B 1 43 ? 20.628 10.984 -24.478 1.00 53.66 263 ASN B CA 1
ATOM 3167 C C . ASN B 1 43 ? 20.255 9.643 -25.103 1.00 49.54 263 ASN B C 1
ATOM 3168 O O . ASN B 1 43 ? 20.988 9.114 -25.935 1.00 51.04 263 ASN B O 1
ATOM 3173 N N . PHE B 1 44 ? 19.123 9.089 -24.674 1.00 46.00 264 PHE B N 1
ATOM 3174 C CA . PHE B 1 44 ? 18.602 7.845 -25.238 1.00 41.53 264 PHE B CA 1
ATOM 3175 C C . PHE B 1 44 ? 17.370 8.126 -26.093 1.00 42.52 264 PHE B C 1
ATOM 3176 O O . PHE B 1 44 ? 16.277 8.332 -25.567 1.00 44.01 264 PHE B O 1
ATOM 3184 N N . GLY B 1 45 ? 17.562 8.153 -27.408 1.00 45.02 265 GLY B N 1
ATOM 3185 C CA . GLY B 1 45 ? 16.469 8.252 -28.362 1.00 47.44 265 GLY B CA 1
ATOM 3186 C C . GLY B 1 45 ? 15.502 9.419 -28.238 1.00 50.70 265 GLY B C 1
ATOM 3187 O O . GLY B 1 45 ? 14.333 9.287 -28.598 1.00 50.05 265 GLY B O 1
ATOM 3188 N N . GLY B 1 46 ? 15.976 10.559 -27.744 1.00 55.21 266 GLY B N 1
ATOM 3189 C CA . GLY B 1 46 ? 15.132 11.736 -27.636 1.00 54.53 266 GLY B CA 1
ATOM 3190 C C . GLY B 1 46 ? 14.993 12.275 -26.224 1.00 53.76 266 GLY B C 1
ATOM 3191 O O . GLY B 1 46 ? 14.741 13.464 -26.034 1.00 55.64 266 GLY B O 1
ATOM 3192 N N . GLN B 1 47 ? 15.154 11.404 -25.231 1.00 51.22 267 GLN B N 1
ATOM 3193 C CA . GLN B 1 47 ? 15.037 11.814 -23.835 1.00 49.70 267 GLN B CA 1
ATOM 3194 C C . GLN B 1 47 ? 16.374 11.749 -23.109 1.00 47.16 267 GLN B C 1
ATOM 3195 O O . GLN B 1 47 ? 17.228 10.921 -23.426 1.00 48.13 267 GLN B O 1
ATOM 3201 N N . MET B 1 48 ? 16.546 12.626 -22.127 1.00 43.28 268 MET B N 1
ATOM 3202 C CA . MET B 1 48 ? 17.740 12.614 -21.296 1.00 39.98 268 MET B CA 1
ATOM 3203 C C . MET B 1 48 ? 17.590 11.602 -20.168 1.00 37.78 268 MET B C 1
ATOM 3204 O O . MET B 1 48 ? 16.526 11.492 -19.560 1.00 36.88 268 MET B O 1
ATOM 3209 N N . VAL B 1 49 ? 18.655 10.853 -19.905 1.00 33.09 269 VAL B N 1
ATOM 3210 C CA . VAL B 1 49 ? 18.688 9.942 -18.770 1.00 32.07 269 VAL B CA 1
ATOM 3211 C C . VAL B 1 49 ? 19.827 10.332 -17.840 1.00 31.66 269 VAL B C 1
ATOM 3212 O O . VAL B 1 49 ? 20.997 10.275 -18.219 1.00 33.02 269 VAL B O 1
ATOM 3216 N N . TYR B 1 50 ? 19.483 10.730 -16.623 1.00 31.03 270 TYR B N 1
ATOM 3217 C CA . TYR B 1 50 ? 20.483 11.225 -15.688 1.00 36.87 270 TYR B CA 1
ATOM 3218 C C . TYR B 1 50 ? 21.206 10.110 -14.937 1.00 33.93 270 TYR B C 1
ATOM 3219 O O . TYR B 1 50 ? 22.396 10.229 -14.642 1.00 36.65 270 TYR B O 1
ATOM 3228 N N . ARG B 1 51 ? 20.496 9.029 -14.627 1.00 28.54 271 ARG B N 1
ATOM 3229 C CA . ARG B 1 51 ? 21.090 7.926 -13.876 1.00 27.51 271 ARG B CA 1
ATOM 3230 C C . ARG B 1 51 ? 20.758 6.586 -14.520 1.00 30.84 271 ARG B C 1
ATOM 3231 O O . ARG B 1 51 ? 19.867 5.867 -14.058 1.00 30.56 271 ARG B O 1
ATOM 3239 N N . GLN B 1 52 ? 21.474 6.248 -15.588 1.00 29.74 272 GLN B N 1
ATOM 3240 C CA . GLN B 1 52 ? 21.161 5.037 -16.342 1.00 31.11 272 GLN B CA 1
ATOM 3241 C C . GLN B 1 52 ? 21.508 3.774 -15.565 1.00 30.53 272 GLN B C 1
ATOM 3242 O O . GLN B 1 52 ? 20.922 2.717 -15.805 1.00 32.73 272 GLN B O 1
ATOM 3248 N N . HIS B 1 53 ? 22.452 3.870 -14.634 1.00 29.91 273 HIS B N 1
ATOM 3249 C CA . HIS B 1 53 ? 22.854 2.684 -13.887 1.00 34.27 273 HIS B CA 1
ATOM 3250 C C . HIS B 1 53 ? 22.050 2.542 -12.594 1.00 30.36 273 HIS B C 1
ATOM 3251 O O . HIS B 1 53 ? 21.227 1.638 -12.471 1.00 30.99 273 HIS B O 1
ATOM 3258 N N . HIS B 1 54 ? 22.275 3.430 -11.634 1.00 30.20 274 HIS B N 1
ATOM 3259 C CA . HIS B 1 54 ? 21.497 3.394 -10.401 1.00 25.57 274 HIS B CA 1
ATOM 3260 C C . HIS B 1 54 ? 20.357 4.411 -10.436 1.00 29.07 274 HIS B C 1
ATOM 3261 O O . HIS B 1 54 ? 20.350 5.388 -9.686 1.00 22.96 274 HIS B O 1
ATOM 3268 N N . GLY B 1 55 ? 19.390 4.162 -11.313 1.00 21.24 275 GLY B N 1
ATOM 3269 C CA . GLY B 1 55 ? 18.264 5.059 -11.488 1.00 24.58 275 GLY B CA 1
ATOM 3270 C C . GLY B 1 55 ? 16.936 4.383 -11.225 1.00 20.51 275 GLY B C 1
ATOM 3271 O O . GLY B 1 55 ? 16.837 3.508 -10.366 1.00 19.57 275 GLY B O 1
ATOM 3272 N N . LEU B 1 56 ? 15.913 4.787 -11.972 1.00 21.35 276 LEU B N 1
ATOM 3273 C CA . LEU B 1 56 ? 14.557 4.294 -11.751 1.00 23.17 276 LEU B CA 1
ATOM 3274 C C . LEU B 1 56 ? 14.393 2.817 -12.122 1.00 19.70 276 LEU B C 1
ATOM 3275 O O . LEU B 1 56 ? 13.836 2.035 -11.348 1.00 17.69 276 LEU B O 1
ATOM 3280 N N . ALA B 1 57 ? 14.861 2.443 -13.309 1.00 17.18 277 ALA B N 1
ATOM 3281 C CA . ALA B 1 57 ? 14.703 1.072 -13.785 1.00 19.31 277 ALA B CA 1
ATOM 3282 C C . ALA B 1 57 ? 15.404 0.083 -12.857 1.00 18.18 277 ALA B C 1
ATOM 3283 O O . ALA B 1 57 ? 14.848 -0.963 -12.520 1.00 17.44 277 ALA B O 1
ATOM 3285 N N . HIS B 1 58 ? 16.623 0.424 -12.449 1.00 20.04 278 HIS B N 1
ATOM 3286 C CA . HIS B 1 58 ? 17.352 -0.356 -11.454 1.00 22.32 278 HIS B CA 1
ATOM 3287 C C . HIS B 1 58 ? 16.562 -0.520 -10.164 1.00 22.02 278 HIS B C 1
ATOM 3288 O O . HIS B 1 58 ? 16.399 -1.629 -9.657 1.00 24.94 278 HIS B O 1
ATOM 3295 N N . THR B 1 59 ? 16.094 0.600 -9.628 1.00 16.88 279 THR B N 1
ATOM 3296 C CA . THR B 1 59 ? 15.366 0.599 -8.369 1.00 19.15 279 THR B CA 1
ATOM 3297 C C . THR B 1 59 ? 14.127 -0.286 -8.452 1.00 20.96 279 THR B C 1
ATOM 3298 O O . THR B 1 59 ? 13.881 -1.109 -7.570 1.00 18.90 279 THR B O 1
ATOM 3302 N N . LEU B 1 60 ? 13.362 -0.127 -9.528 1.00 18.50 280 LEU B N 1
ATOM 3303 C CA . LEU B 1 60 ? 12.140 -0.904 -9.710 1.00 19.13 280 LEU B CA 1
ATOM 3304 C C . LEU B 1 60 ? 12.443 -2.389 -9.866 1.00 17.65 280 LEU B C 1
ATOM 3305 O O . LEU B 1 60 ? 11.670 -3.236 -9.412 1.00 17.89 280 LEU B O 1
ATOM 3310 N N . ARG B 1 61 ? 13.569 -2.706 -10.500 1.00 16.66 281 ARG B N 1
ATOM 3311 C CA . ARG B 1 61 ? 13.974 -4.099 -10.651 1.00 18.30 281 ARG B CA 1
ATOM 3312 C C . ARG B 1 61 ? 14.313 -4.724 -9.299 1.00 20.30 281 ARG B C 1
ATOM 3313 O O . ARG B 1 61 ? 14.041 -5.904 -9.085 1.00 20.21 281 ARG B O 1
ATOM 3321 N N . THR B 1 62 ? 14.888 -3.942 -8.383 1.00 17.89 282 THR B N 1
ATOM 3322 C CA . THR B 1 62 ? 15.212 -4.473 -7.056 1.00 15.44 282 THR B CA 1
ATOM 3323 C C . THR B 1 62 ? 13.940 -4.814 -6.293 1.00 13.63 282 THR B C 1
ATOM 3324 O O . THR B 1 62 ? 13.877 -5.818 -5.587 1.00 18.00 282 THR B O 1
ATOM 3328 N N . MET B 1 63 ? 12.926 -3.972 -6.445 1.00 14.04 283 MET B N 1
ATOM 3329 C CA . MET B 1 63 ? 11.627 -4.224 -5.840 1.00 16.86 283 MET B CA 1
ATOM 3330 C C . MET B 1 63 ? 10.977 -5.455 -6.471 1.00 19.00 283 MET B C 1
ATOM 3331 O O . MET B 1 63 ? 10.359 -6.259 -5.775 1.00 19.31 283 MET B O 1
ATOM 3336 N N . ALA B 1 64 ? 11.140 -5.612 -7.784 1.00 16.16 284 ALA B N 1
ATOM 3337 C CA . ALA B 1 64 ? 10.620 -6.785 -8.485 1.00 12.04 284 ALA B CA 1
ATOM 3338 C C . ALA B 1 64 ? 11.333 -8.064 -8.046 1.00 20.62 284 ALA B C 1
ATOM 3339 O O . ALA B 1 64 ? 10.715 -9.124 -7.961 1.00 18.35 284 ALA B O 1
ATOM 3341 N N . TYR B 1 65 ? 12.633 -7.965 -7.773 1.00 16.98 285 TYR B N 1
ATOM 3342 C CA . TYR B 1 65 ? 13.376 -9.103 -7.236 1.00 14.82 285 TYR B CA 1
ATOM 3343 C C . TYR B 1 65 ? 12.812 -9.517 -5.883 1.00 16.22 285 TYR B C 1
ATOM 3344 O O . TYR B 1 65 ? 12.596 -10.700 -5.632 1.00 20.27 285 TYR B O 1
ATOM 3353 N N . ALA B 1 66 ? 12.586 -8.537 -5.010 1.00 17.16 286 ALA B N 1
ATOM 3354 C CA . ALA B 1 66 ? 12.048 -8.807 -3.679 1.00 18.18 286 ALA B CA 1
ATOM 3355 C C . ALA B 1 66 ? 10.739 -9.579 -3.772 1.00 18.07 286 ALA B C 1
ATOM 3356 O O . ALA B 1 66 ? 10.512 -10.526 -3.017 1.00 22.44 286 ALA B O 1
ATOM 3358 N N . GLU B 1 67 ? 9.886 -9.174 -4.709 1.00 19.34 287 GLU B N 1
ATOM 3359 C CA . GLU B 1 67 ? 8.602 -9.835 -4.916 1.00 23.38 287 GLU B CA 1
ATOM 3360 C C . GLU B 1 67 ? 8.752 -11.313 -5.297 1.00 21.53 287 GLU B C 1
ATOM 3361 O O . GLU B 1 67 ? 8.081 -12.168 -4.726 1.00 21.27 287 GLU B O 1
ATOM 3367 N N . ILE B 1 68 ? 9.623 -11.623 -6.254 1.00 18.37 288 ILE B N 1
ATOM 3368 C CA . ILE B 1 68 ? 9.713 -13.005 -6.715 1.00 20.25 288 ILE B CA 1
ATOM 3369 C C . ILE B 1 68 ? 10.519 -13.864 -5.753 1.00 20.79 288 ILE B C 1
ATOM 3370 O O . ILE B 1 68 ? 10.280 -15.066 -5.652 1.00 20.62 288 ILE B O 1
ATOM 3375 N N . ILE B 1 69 ? 11.455 -13.253 -5.035 1.00 20.32 289 ILE B N 1
ATOM 3376 C CA . ILE B 1 69 ? 12.202 -13.979 -4.016 1.00 20.63 289 ILE B CA 1
ATOM 3377 C C . ILE B 1 69 ? 11.255 -14.463 -2.921 1.00 20.30 289 ILE B C 1
ATOM 3378 O O . ILE B 1 69 ? 11.285 -15.635 -2.532 1.00 23.33 289 ILE B O 1
ATOM 3383 N N . VAL B 1 70 ? 10.402 -13.565 -2.435 1.00 16.82 290 VAL B N 1
ATOM 3384 C CA . VAL B 1 70 ? 9.422 -13.933 -1.419 1.00 17.77 290 VAL B CA 1
ATOM 3385 C C . VAL B 1 70 ? 8.434 -14.960 -1.970 1.00 20.80 290 VAL B C 1
ATOM 3386 O O . VAL B 1 70 ? 8.131 -15.951 -1.307 1.00 24.54 290 VAL B O 1
ATOM 3390 N N . GLU B 1 71 ? 7.951 -14.724 -3.189 1.00 20.87 291 GLU B N 1
ATOM 3391 C CA . GLU B 1 71 ? 7.065 -15.667 -3.873 1.00 22.89 291 GLU B CA 1
ATOM 3392 C C . GLU B 1 71 ? 7.676 -17.061 -3.933 1.00 24.83 291 GLU B C 1
ATOM 3393 O O . GLU B 1 71 ? 7.032 -18.053 -3.591 1.00 24.48 291 GLU B O 1
ATOM 3399 N N . GLU B 1 72 ? 8.927 -17.130 -4.371 1.00 22.90 292 GLU B N 1
ATOM 3400 C CA . GLU B 1 72 ? 9.591 -18.414 -4.534 1.00 19.88 292 GLU B CA 1
ATOM 3401 C C . GLU B 1 72 ? 9.970 -19.038 -3.192 1.00 21.55 292 GLU B C 1
ATOM 3402 O O . GLU B 1 72 ? 9.997 -20.262 -3.068 1.00 25.53 292 GLU B O 1
ATOM 3408 N N . ALA B 1 73 ? 10.249 -18.208 -2.188 1.00 20.84 293 ALA B N 1
ATOM 3409 C CA . ALA B 1 73 ? 10.546 -18.725 -0.849 1.00 26.21 293 ALA B CA 1
ATOM 3410 C C . ALA B 1 73 ? 9.300 -19.366 -0.252 1.00 24.89 293 ALA B C 1
ATOM 3411 O O . ALA B 1 73 ? 9.372 -20.412 0.399 1.00 25.37 293 ALA B O 1
ATOM 3413 N N . ARG B 1 74 ? 8.158 -18.729 -0.482 1.00 22.57 294 ARG B N 1
ATOM 3414 C CA . ARG B 1 74 ? 6.884 -19.240 0.006 1.00 28.12 294 ARG B CA 1
ATOM 3415 C C . ARG B 1 74 ? 6.584 -20.615 -0.584 1.00 28.67 294 ARG B C 1
ATOM 3416 O O . ARG B 1 74 ? 6.203 -21.532 0.144 1.00 29.46 294 ARG B O 1
ATOM 3424 N N . LYS B 1 75 ? 6.768 -20.761 -1.896 1.00 27.91 295 LYS B N 1
ATOM 3425 C CA . LYS B 1 75 ? 6.565 -22.057 -2.542 1.00 27.10 295 LYS B CA 1
ATOM 3426 C C . LYS B 1 75 ? 7.513 -23.105 -1.979 1.00 29.21 295 LYS B C 1
ATOM 3427 O O . LYS B 1 75 ? 7.136 -24.266 -1.810 1.00 29.26 295 LYS B O 1
ATOM 3433 N N . ALA B 1 76 ? 8.747 -22.690 -1.704 1.00 26.42 296 ALA B N 1
ATOM 3434 C CA . ALA B 1 76 ? 9.763 -23.591 -1.177 1.00 28.23 296 ALA B CA 1
ATOM 3435 C C . ALA B 1 76 ? 9.344 -24.168 0.172 1.00 32.23 296 ALA B C 1
ATOM 3436 O O . ALA B 1 76 ? 9.406 -25.382 0.379 1.00 32.38 296 ALA B O 1
ATOM 3438 N N . LYS B 1 77 ? 8.914 -23.301 1.085 1.00 29.87 297 LYS B N 1
ATOM 3439 C CA . LYS B 1 77 ? 8.529 -23.751 2.418 1.00 36.11 297 LYS B CA 1
ATOM 3440 C C . LYS B 1 77 ? 7.268 -24.609 2.374 1.00 33.94 297 LYS B C 1
ATOM 3441 O O . LYS B 1 77 ? 7.143 -25.572 3.128 1.00 38.52 297 LYS B O 1
ATOM 3447 N N . LEU B 1 78 ? 6.346 -24.265 1.478 1.00 33.52 298 LEU B N 1
ATOM 3448 C CA . LEU B 1 78 ? 5.122 -25.039 1.299 1.00 35.47 298 LEU B CA 1
ATOM 3449 C C . LEU B 1 78 ? 5.415 -26.421 0.712 1.00 39.85 298 LEU B C 1
ATOM 3450 O O . LEU B 1 78 ? 4.619 -27.346 0.867 1.00 45.36 298 LEU B O 1
ATOM 3455 N N . ARG B 1 79 ? 6.557 -26.559 0.043 1.00 37.48 299 ARG B N 1
ATOM 3456 C CA . ARG B 1 79 ? 7.013 -27.867 -0.426 1.00 39.09 299 ARG B CA 1
ATOM 3457 C C . ARG B 1 79 ? 7.702 -28.651 0.685 1.00 40.80 299 ARG B C 1
ATOM 3458 O O . ARG B 1 79 ? 8.067 -29.811 0.499 1.00 45.22 299 ARG B O 1
ATOM 3466 N N . GLY B 1 80 ? 7.893 -28.013 1.834 1.00 39.31 300 GLY B N 1
ATOM 3467 C CA . GLY B 1 80 ? 8.539 -28.671 2.953 1.00 40.97 300 GLY B CA 1
ATOM 3468 C C . GLY B 1 80 ? 10.049 -28.522 2.952 1.00 47.93 300 GLY B C 1
ATOM 3469 O O . GLY B 1 80 ? 10.740 -29.175 3.731 1.00 48.30 300 GLY B O 1
ATOM 3470 N N . GLU B 1 81 ? 10.569 -27.669 2.073 1.00 46.55 301 GLU B N 1
ATOM 3471 C CA . GLU B 1 81 ? 11.993 -27.354 2.085 1.00 45.07 301 GLU B CA 1
ATOM 3472 C C . GLU B 1 81 ? 12.327 -26.588 3.356 1.00 43.53 301 GLU B C 1
ATOM 3473 O O . GLU B 1 81 ? 11.513 -25.807 3.846 1.00 43.06 301 GLU B O 1
ATOM 3479 N N . SER B 1 82 ? 13.516 -26.817 3.898 1.00 46.54 302 SER B N 1
ATOM 3480 C CA . SER B 1 82 ? 13.947 -26.076 5.074 1.00 50.77 302 SER B CA 1
ATOM 3481 C C . SER B 1 82 ? 14.834 -24.916 4.648 1.00 46.52 302 SER B C 1
ATOM 3482 O O . SER B 1 82 ? 15.850 -25.105 3.980 1.00 47.73 302 SER B O 1
ATOM 3485 N N . LEU B 1 83 ? 14.429 -23.712 5.028 1.00 43.98 303 LEU B N 1
ATOM 3486 C CA . LEU B 1 83 ? 15.123 -22.501 4.621 1.00 38.33 303 LEU B CA 1
ATOM 3487 C C . LEU B 1 83 ? 15.969 -21.964 5.766 1.00 41.35 303 LEU B C 1
ATOM 3488 O O . LEU B 1 83 ? 15.701 -22.261 6.930 1.00 39.94 303 LEU B O 1
ATOM 3493 N N . LYS B 1 84 ? 16.989 -21.178 5.437 1.00 40.25 304 LYS B N 1
ATOM 3494 C CA . LYS B 1 84 ? 17.860 -20.617 6.462 1.00 41.75 304 LYS B CA 1
ATOM 3495 C C . LYS B 1 84 ? 17.073 -19.676 7.367 1.00 40.70 304 LYS B C 1
ATOM 3496 O O . LYS B 1 84 ? 16.257 -18.878 6.900 1.00 33.68 304 LYS B O 1
ATOM 3502 N N . THR B 1 85 ? 17.319 -19.781 8.666 1.00 38.10 305 THR B N 1
ATOM 3503 C CA . THR B 1 85 ? 16.582 -19.000 9.647 1.00 40.72 305 THR B CA 1
ATOM 3504 C C . THR B 1 85 ? 17.363 -17.788 10.134 1.00 40.99 305 THR B C 1
ATOM 3505 O O . THR B 1 85 ? 18.595 -17.788 10.152 1.00 43.43 305 THR B O 1
ATOM 3509 N N . PHE B 1 86 ? 16.630 -16.756 10.533 1.00 37.22 306 PHE B N 1
ATOM 3510 C CA . PHE B 1 86 ? 17.220 -15.631 11.239 1.00 45.54 306 PHE B CA 1
ATOM 3511 C C . PHE B 1 86 ? 17.306 -15.957 12.732 1.00 50.48 306 PHE B C 1
ATOM 3512 O O . PHE B 1 86 ? 17.049 -17.093 13.141 1.00 50.44 306 PHE B O 1
ATOM 3520 N N . ALA B 1 87 ? 17.667 -14.967 13.543 1.00 51.72 307 ALA B N 1
ATOM 3521 C CA . ALA B 1 87 ? 17.868 -15.190 14.970 1.00 58.56 307 ALA B CA 1
ATOM 3522 C C . ALA B 1 87 ? 16.565 -15.541 15.686 1.00 59.23 307 ALA B C 1
ATOM 3523 O O . ALA B 1 87 ? 16.568 -16.297 16.660 1.00 62.93 307 ALA B O 1
ATOM 3525 N N . ASP B 1 88 ? 15.452 -14.999 15.199 1.00 53.34 308 ASP B N 1
ATOM 3526 C CA . ASP B 1 88 ? 14.161 -15.221 15.841 1.00 52.28 308 ASP B CA 1
ATOM 3527 C C . ASP B 1 88 ? 13.421 -16.434 15.275 1.00 52.07 308 ASP B C 1
ATOM 3528 O O . ASP B 1 88 ? 12.254 -16.657 15.592 1.00 53.44 308 ASP B O 1
ATOM 3533 N N . GLY B 1 89 ? 14.101 -17.209 14.435 1.00 47.74 309 GLY B N 1
ATOM 3534 C CA . GLY B 1 89 ? 13.523 -18.423 13.887 1.00 46.85 309 GLY B CA 1
ATOM 3535 C C . GLY B 1 89 ? 12.776 -18.244 12.577 1.00 44.21 309 GLY B C 1
ATOM 3536 O O . GLY B 1 89 ? 12.411 -19.226 11.928 1.00 43.59 309 GLY B O 1
ATOM 3537 N N . ARG B 1 90 ? 12.545 -16.996 12.182 1.00 41.57 310 ARG B N 1
ATOM 3538 C CA . ARG B 1 90 ? 11.843 -16.717 10.933 1.00 41.37 310 ARG B CA 1
ATOM 3539 C C . ARG B 1 90 ? 12.680 -17.065 9.708 1.00 39.16 310 ARG B C 1
ATOM 3540 O O . ARG B 1 90 ? 13.905 -17.165 9.785 1.00 38.91 310 ARG B O 1
ATOM 3548 N N . THR B 1 91 ? 12.002 -17.250 8.578 1.00 33.27 311 THR B N 1
ATOM 3549 C CA . THR B 1 91 ? 12.664 -17.388 7.286 1.00 31.31 311 THR B CA 1
ATOM 3550 C C . THR B 1 91 ? 12.090 -16.343 6.336 1.00 31.44 311 THR B C 1
ATOM 3551 O O . THR B 1 91 ? 11.191 -15.588 6.709 1.00 32.74 311 THR B O 1
ATOM 3555 N N . LEU B 1 92 ? 12.598 -16.304 5.109 1.00 28.46 312 LEU B N 1
ATOM 3556 C CA . LEU B 1 92 ? 12.064 -15.387 4.105 1.00 24.68 312 LEU B CA 1
ATOM 3557 C C . LEU B 1 92 ? 10.623 -15.729 3.747 1.00 25.62 312 LEU B C 1
ATOM 3558 O O . LEU B 1 92 ? 9.886 -14.886 3.242 1.00 25.19 312 LEU B O 1
ATOM 3563 N N . ALA B 1 93 ? 10.228 -16.970 4.012 1.00 26.82 313 ALA B N 1
ATOM 3564 C CA . ALA B 1 93 ? 8.874 -17.419 3.717 1.00 31.40 313 ALA B CA 1
ATOM 3565 C C . ALA B 1 93 ? 7.868 -16.875 4.728 1.00 33.60 313 ALA B C 1
ATOM 3566 O O . ALA B 1 93 ? 6.658 -17.003 4.540 1.00 34.57 313 ALA B O 1
ATOM 3568 N N . ASP B 1 94 ? 8.366 -16.269 5.801 1.00 32.65 314 ASP B N 1
ATOM 3569 C CA . ASP B 1 94 ? 7.488 -15.758 6.849 1.00 34.51 314 ASP B CA 1
ATOM 3570 C C . ASP B 1 94 ? 7.133 -14.292 6.633 1.00 31.16 314 ASP B C 1
ATOM 3571 O O . ASP B 1 94 ? 6.409 -13.704 7.430 1.00 34.78 314 ASP B O 1
ATOM 3576 N N . VAL B 1 95 ? 7.640 -13.709 5.551 1.00 29.88 315 VAL B N 1
ATOM 3577 C CA . VAL B 1 95 ? 7.365 -12.310 5.231 1.00 26.38 315 VAL B CA 1
ATOM 3578 C C . VAL B 1 95 ? 5.888 -12.086 4.908 1.00 29.04 315 VAL B C 1
ATOM 3579 O O . VAL B 1 95 ? 5.332 -12.737 4.026 1.00 27.88 315 VAL B O 1
ATOM 3583 N N . THR B 1 96 ? 5.256 -11.165 5.632 1.00 31.42 316 THR B N 1
ATOM 3584 C CA . THR B 1 96 ? 3.841 -10.863 5.431 1.00 30.36 316 THR B CA 1
ATOM 3585 C C . THR B 1 96 ? 3.661 -9.839 4.305 1.00 27.82 316 THR B C 1
ATOM 3586 O O . THR B 1 96 ? 4.611 -9.140 3.947 1.00 27.54 316 THR B O 1
ATOM 3590 N N . PRO B 1 97 ? 2.445 -9.755 3.733 1.00 26.67 317 PRO B N 1
ATOM 3591 C CA . PRO B 1 97 ? 2.187 -8.726 2.716 1.00 24.83 317 PRO B CA 1
ATOM 3592 C C . PRO B 1 97 ? 2.468 -7.306 3.218 1.00 24.85 317 PRO B C 1
ATOM 3593 O O . PRO B 1 97 ? 3.037 -6.500 2.485 1.00 23.78 317 PRO B O 1
ATOM 3597 N N . GLU B 1 98 ? 2.074 -7.009 4.453 1.00 25.53 318 GLU B N 1
ATOM 3598 C CA . GLU B 1 98 ? 2.300 -5.686 5.023 1.00 29.13 318 GLU B CA 1
ATOM 3599 C C . GLU B 1 98 ? 3.793 -5.400 5.155 1.00 28.16 318 GLU B C 1
ATOM 3600 O O . GLU B 1 98 ? 4.247 -4.276 4.928 1.00 21.61 318 GLU B O 1
ATOM 3606 N N . GLU B 1 99 ? 4.552 -6.427 5.524 1.00 27.05 319 GLU B N 1
ATOM 3607 C CA . GLU B 1 99 ? 5.991 -6.290 5.710 1.00 28.34 319 GLU B CA 1
ATOM 3608 C C . GLU B 1 99 ? 6.730 -6.143 4.381 1.00 28.62 319 GLU B C 1
ATOM 3609 O O . GLU B 1 99 ? 7.723 -5.419 4.291 1.00 28.83 319 GLU B O 1
ATOM 3615 N N . LEU B 1 100 ? 6.250 -6.827 3.348 1.00 23.97 320 LEU B N 1
ATOM 3616 C CA . LEU B 1 100 ? 6.887 -6.727 2.041 1.00 21.04 320 LEU B CA 1
ATOM 3617 C C . LEU B 1 100 ? 6.674 -5.338 1.444 1.00 22.39 320 LEU B C 1
ATOM 3618 O O . LEU B 1 100 ? 7.544 -4.819 0.750 1.00 24.34 320 LEU B O 1
ATOM 3623 N N . ARG B 1 101 ? 5.522 -4.732 1.721 1.00 26.05 321 ARG B N 1
ATOM 3624 C CA . ARG B 1 101 ? 5.257 -3.385 1.226 1.00 28.75 321 ARG B CA 1
ATOM 3625 C C . ARG B 1 101 ? 6.252 -2.388 1.810 1.00 27.40 321 ARG B C 1
ATOM 3626 O O . ARG B 1 101 ? 6.811 -1.562 1.089 1.00 22.68 321 ARG B O 1
ATOM 3634 N N . LYS B 1 102 ? 6.470 -2.471 3.118 1.00 28.77 322 LYS B N 1
ATOM 3635 C CA . LYS B 1 102 ? 7.432 -1.597 3.781 1.00 30.58 322 LYS B CA 1
ATOM 3636 C C . LYS B 1 102 ? 8.843 -1.804 3.227 1.00 26.96 322 LYS B C 1
ATOM 3637 O O . LYS B 1 102 ? 9.585 -0.845 3.022 1.00 27.62 322 LYS B O 1
ATOM 3643 N N . ILE B 1 103 ? 9.203 -3.060 2.979 1.00 26.28 323 ILE B N 1
ATOM 3644 C CA . ILE B 1 103 ? 10.504 -3.390 2.410 1.00 24.52 323 ILE B CA 1
ATOM 3645 C C . ILE B 1 103 ? 10.686 -2.759 1.027 1.00 24.68 323 ILE B C 1
ATOM 3646 O O . ILE B 1 103 ? 11.744 -2.202 0.728 1.00 27.40 323 ILE B O 1
ATOM 3651 N N . MET B 1 104 ? 9.649 -2.836 0.195 1.00 21.98 324 MET B N 1
ATOM 3652 C CA . MET B 1 104 ? 9.698 -2.278 -1.156 1.00 23.19 324 MET B CA 1
ATOM 3653 C C . MET B 1 104 ? 9.747 -0.754 -1.139 1.00 25.12 324 MET B C 1
ATOM 3654 O O . MET B 1 104 ? 10.321 -0.128 -2.034 1.00 23.74 324 MET B O 1
ATOM 3659 N N . ILE B 1 105 ? 9.120 -0.160 -0.129 1.00 25.07 325 ILE B N 1
ATOM 3660 C CA . ILE B 1 105 ? 9.159 1.283 0.038 1.00 24.64 325 ILE B CA 1
ATOM 3661 C C . ILE B 1 105 ? 10.578 1.711 0.400 1.00 23.18 325 ILE B C 1
ATOM 3662 O O . ILE B 1 105 ? 11.085 2.707 -0.115 1.00 22.58 325 ILE B O 1
ATOM 3667 N N . ALA B 1 106 ? 11.220 0.942 1.276 1.00 22.81 326 ALA B N 1
ATOM 3668 C CA . ALA B 1 106 ? 12.624 1.173 1.601 1.00 27.53 326 ALA B CA 1
ATOM 3669 C C . ALA B 1 106 ? 13.491 1.035 0.351 1.00 25.75 326 ALA B C 1
ATOM 3670 O O . ALA B 1 106 ? 14.373 1.859 0.105 1.00 27.07 326 ALA B O 1
ATOM 3672 N N . GLN B 1 107 ? 13.232 -0.006 -0.436 1.00 25.34 327 GLN B N 1
ATOM 3673 C CA . GLN B 1 107 ? 13.983 -0.246 -1.667 1.00 23.09 327 GLN B CA 1
ATOM 3674 C C . GLN B 1 107 ? 13.896 0.920 -2.646 1.00 20.70 327 GLN B C 1
ATOM 3675 O O . GLN B 1 107 ? 14.867 1.233 -3.337 1.00 19.12 327 GLN B O 1
ATOM 3681 N N . ALA B 1 108 ? 12.730 1.558 -2.704 1.00 22.05 328 ALA B N 1
ATOM 3682 C CA . ALA B 1 108 ? 12.509 2.653 -3.644 1.00 22.89 328 ALA B CA 1
ATOM 3683 C C . ALA B 1 108 ? 13.443 3.829 -3.373 1.00 22.83 328 ALA B C 1
ATOM 3684 O O . ALA B 1 108 ? 13.699 4.638 -4.262 1.00 21.73 328 ALA B O 1
ATOM 3686 N N . PHE B 1 109 ? 13.964 3.913 -2.152 1.00 27.37 329 PHE B N 1
ATOM 3687 C CA . PHE B 1 109 ? 14.835 5.021 -1.774 1.00 27.27 329 PHE B CA 1
ATOM 3688 C C . PHE B 1 109 ? 16.301 4.629 -1.595 1.00 26.90 329 PHE B C 1
ATOM 3689 O O . PHE B 1 109 ? 17.133 5.471 -1.259 1.00 30.88 329 PHE B O 1
ATOM 3697 N N . PHE B 1 110 ? 16.618 3.362 -1.843 1.00 23.37 330 PHE B N 1
ATOM 3698 C CA . PHE B 1 110 ? 17.928 2.822 -1.480 1.00 26.64 330 PHE B CA 1
ATOM 3699 C C . PHE B 1 110 ? 19.108 3.496 -2.191 1.00 24.41 330 PHE B C 1
ATOM 3700 O O . PHE B 1 110 ? 20.223 3.487 -1.676 1.00 25.67 330 PHE B O 1
ATOM 3708 N N . VAL B 1 111 ? 18.880 4.083 -3.362 1.00 25.69 331 VAL B N 1
ATOM 3709 C CA . VAL B 1 111 ? 19.966 4.791 -4.045 1.00 27.28 331 VAL B CA 1
ATOM 3710 C C . VAL B 1 111 ? 19.600 6.228 -4.404 1.00 26.91 331 VAL B C 1
ATOM 3711 O O . VAL B 1 111 ? 20.228 6.837 -5.270 1.00 30.61 331 VAL B O 1
ATOM 3715 N N . THR B 1 112 ? 18.594 6.778 -3.730 1.00 24.59 332 THR B N 1
ATOM 3716 C CA . THR B 1 112 ? 18.203 8.161 -3.979 1.00 26.22 332 THR B CA 1
ATOM 3717 C C . THR B 1 112 ? 19.257 9.138 -3.476 1.00 26.83 332 THR B C 1
ATOM 3718 O O . THR B 1 112 ? 19.354 10.259 -3.968 1.00 27.94 332 THR B O 1
ATOM 3722 N N . GLY B 1 113 ? 20.054 8.705 -2.504 1.00 27.26 333 GLY B N 1
ATOM 3723 C CA . GLY B 1 113 ? 21.070 9.564 -1.920 1.00 32.82 333 GLY B CA 1
ATOM 3724 C C . GLY B 1 113 ? 22.373 9.668 -2.698 1.00 33.19 333 GLY B C 1
ATOM 3725 O O . GLY B 1 113 ? 23.262 10.429 -2.314 1.00 34.43 333 GLY B O 1
ATOM 3726 N N . ARG B 1 114 ? 22.496 8.912 -3.786 1.00 33.00 334 ARG B N 1
ATOM 3727 C CA . ARG B 1 114 ? 23.717 8.941 -4.594 1.00 37.49 334 ARG B CA 1
ATOM 3728 C C . ARG B 1 114 ? 23.935 10.286 -5.284 1.00 38.33 334 ARG B C 1
ATOM 3729 O O . ARG B 1 114 ? 23.001 10.873 -5.835 1.00 37.78 334 ARG B O 1
ATOM 3737 N N . ASP B 1 115 ? 25.178 10.762 -5.254 1.00 38.72 335 ASP B N 1
ATOM 3738 C CA . ASP B 1 115 ? 25.554 11.985 -5.954 1.00 42.71 335 ASP B CA 1
ATOM 3739 C C . ASP B 1 115 ? 26.201 11.663 -7.297 1.00 41.63 335 ASP B C 1
ATOM 3740 O O . ASP B 1 115 ? 26.303 12.528 -8.168 1.00 43.12 335 ASP B O 1
ATOM 3745 N N . ASP B 1 116 ? 26.643 10.416 -7.450 1.00 39.60 336 ASP B N 1
ATOM 3746 C CA . ASP B 1 116 ? 27.172 9.918 -8.719 1.00 41.59 336 ASP B CA 1
ATOM 3747 C C . ASP B 1 116 ? 27.315 8.401 -8.669 1.00 42.56 336 ASP B C 1
ATOM 3748 O O . ASP B 1 116 ? 26.713 7.744 -7.820 1.00 45.93 336 ASP B O 1
ATOM 3753 N N . GLU B 1 117 ? 28.122 7.848 -9.569 1.00 44.23 337 GLU B N 1
ATOM 3754 C CA . GLU B 1 117 ? 28.285 6.400 -9.649 1.00 44.32 337 GLU B CA 1
ATOM 3755 C C . GLU B 1 117 ? 29.564 5.905 -8.977 1.00 50.53 337 GLU B C 1
ATOM 3756 O O . GLU B 1 117 ? 30.097 4.860 -9.351 1.00 51.70 337 GLU B O 1
ATOM 3762 N N . GLU B 1 118 ? 30.050 6.646 -7.987 1.00 56.13 338 GLU B N 1
ATOM 3763 C CA . GLU B 1 118 ? 31.255 6.246 -7.264 1.00 64.57 338 GLU B CA 1
ATOM 3764 C C . GLU B 1 118 ? 31.058 4.909 -6.549 1.00 67.76 338 GLU B C 1
ATOM 3765 O O . GLU B 1 118 ? 30.059 4.691 -5.862 1.00 66.32 338 GLU B O 1
ATOM 3771 N N . SER B 1 119 ? 32.036 4.027 -6.729 1.00 74.19 339 SER B N 1
ATOM 3772 C CA . SER B 1 119 ? 32.016 2.672 -6.197 1.00 77.31 339 SER B CA 1
ATOM 3773 C C . SER B 1 119 ? 31.894 2.601 -4.683 1.00 79.41 339 SER B C 1
ATOM 3774 O O . SER B 1 119 ? 30.914 2.085 -4.145 1.00 78.02 339 SER B O 1
ATOM 3777 N N . SER B 1 120 ? 32.912 3.113 -4.001 1.00 81.59 340 SER B N 1
ATOM 3778 C CA . SER B 1 120 ? 33.133 2.768 -2.604 1.00 82.34 340 SER B CA 1
ATOM 3779 C C . SER B 1 120 ? 33.322 3.971 -1.691 1.00 81.84 340 SER B C 1
ATOM 3780 O O . SER B 1 120 ? 32.907 3.956 -0.533 1.00 81.58 340 SER B O 1
ATOM 3783 N N . LYS B 1 121 ? 33.960 5.005 -2.228 1.00 79.72 341 LYS B N 1
ATOM 3784 C CA . LYS B 1 121 ? 34.460 6.132 -1.447 1.00 77.98 341 LYS B CA 1
ATOM 3785 C C . LYS B 1 121 ? 33.399 6.868 -0.620 1.00 73.80 341 LYS B C 1
ATOM 3786 O O . LYS B 1 121 ? 33.674 7.295 0.502 1.00 76.92 341 LYS B O 1
ATOM 3792 N N . ASN B 1 122 ? 32.190 7.002 -1.156 1.00 65.01 342 ASN B N 1
ATOM 3793 C CA . ASN B 1 122 ? 31.154 7.789 -0.486 1.00 58.35 342 ASN B CA 1
ATOM 3794 C C . ASN B 1 122 ? 29.985 6.957 0.029 1.00 54.34 342 ASN B C 1
ATOM 3795 O O . ASN B 1 122 ? 28.841 7.411 0.001 1.00 51.95 342 ASN B O 1
ATOM 3800 N N . TYR B 1 123 ? 30.274 5.751 0.508 1.00 51.78 343 TYR B N 1
ATOM 3801 C CA . TYR B 1 123 ? 29.221 4.826 0.920 1.00 49.14 343 TYR B CA 1
ATOM 3802 C C . TYR B 1 123 ? 28.325 5.409 2.012 1.00 47.05 343 TYR B C 1
ATOM 3803 O O . TYR B 1 123 ? 27.106 5.466 1.851 1.00 45.31 343 TYR B O 1
ATOM 3812 N N . GLU B 1 124 ? 28.929 5.841 3.115 1.00 44.69 344 GLU B N 1
ATOM 3813 C CA . GLU B 1 124 ? 28.168 6.380 4.237 1.00 49.71 344 GLU B CA 1
ATOM 3814 C C . GLU B 1 124 ? 27.339 7.595 3.834 1.00 47.46 344 GLU B C 1
ATOM 3815 O O . GLU B 1 124 ? 26.153 7.675 4.153 1.00 45.64 344 GLU B O 1
ATOM 3821 N N . LYS B 1 125 ? 27.967 8.529 3.127 1.00 44.19 345 LYS B N 1
ATOM 3822 C CA . LYS B 1 125 ? 27.298 9.752 2.697 1.00 43.55 345 LYS B CA 1
ATOM 3823 C C . LYS B 1 125 ? 26.045 9.466 1.866 1.00 42.06 345 LYS B C 1
ATOM 3824 O O . LYS B 1 125 ? 24.961 9.969 2.169 1.00 38.27 345 LYS B O 1
ATOM 3830 N N . TYR B 1 126 ? 26.197 8.649 0.828 1.00 38.68 346 TYR B N 1
ATOM 3831 C CA . TYR B 1 126 ? 25.096 8.373 -0.087 1.00 37.66 346 TYR B CA 1
ATOM 3832 C C . TYR B 1 126 ? 23.971 7.618 0.614 1.00 37.27 346 TYR B C 1
ATOM 3833 O O . TYR B 1 126 ? 22.792 7.866 0.356 1.00 37.15 346 TYR B O 1
ATOM 3842 N N . HIS B 1 127 ? 24.336 6.703 1.504 1.00 36.79 347 HIS B N 1
ATOM 3843 C CA . HIS B 1 127 ? 23.342 5.927 2.236 1.00 39.63 347 HIS B CA 1
ATOM 3844 C C . HIS B 1 127 ? 22.630 6.769 3.291 1.00 39.63 347 HIS B C 1
ATOM 3845 O O . HIS B 1 127 ? 21.430 6.606 3.512 1.00 35.23 347 HIS B O 1
ATOM 3852 N N . GLU B 1 128 ? 23.366 7.672 3.934 1.00 38.14 348 GLU B N 1
ATOM 3853 C CA . GLU B 1 128 ? 22.756 8.615 4.863 1.00 43.41 348 GLU B CA 1
ATOM 3854 C C . GLU B 1 128 ? 21.810 9.561 4.123 1.00 44.40 348 GLU B C 1
ATOM 3855 O O . GLU B 1 128 ? 20.743 9.909 4.630 1.00 34.21 348 GLU B O 1
ATOM 3861 N N . GLN B 1 129 ? 22.202 9.967 2.919 1.00 40.45 349 GLN B N 1
ATOM 3862 C CA . GLN B 1 129 ? 21.379 10.870 2.124 1.00 42.58 349 GLN B CA 1
ATOM 3863 C C . GLN B 1 129 ? 20.161 10.127 1.577 1.00 41.46 349 GLN B C 1
ATOM 3864 O O . GLN B 1 129 ? 19.111 10.725 1.347 1.00 40.02 349 GLN B O 1
ATOM 3870 N N . SER B 1 130 ? 20.297 8.817 1.396 1.00 34.19 350 SER B N 1
ATOM 3871 C CA . SER B 1 130 ? 19.161 7.991 1.009 1.00 31.40 350 SER B CA 1
ATOM 3872 C C . SER B 1 130 ? 18.200 7.826 2.183 1.00 31.66 350 SER B C 1
ATOM 3873 O O . SER B 1 130 ? 16.983 7.820 2.002 1.00 30.04 350 SER B O 1
ATOM 3876 N N . ARG B 1 131 ? 18.753 7.692 3.384 1.00 29.86 351 ARG B N 1
ATOM 3877 C CA . ARG B 1 131 ? 17.938 7.607 4.588 1.00 31.63 351 ARG B CA 1
ATOM 3878 C C . ARG B 1 131 ? 17.130 8.888 4.774 1.00 33.78 351 ARG B C 1
ATOM 3879 O O . ARG B 1 131 ? 15.935 8.842 5.076 1.00 31.82 351 ARG B O 1
ATOM 3887 N N . ASP B 1 132 ? 17.788 10.028 4.577 1.00 32.76 352 ASP B N 1
ATOM 3888 C CA . ASP B 1 132 ? 17.137 11.327 4.720 1.00 37.18 352 ASP B CA 1
ATOM 3889 C C . ASP B 1 132 ? 16.008 11.506 3.708 1.00 37.33 352 ASP B C 1
ATOM 3890 O O . ASP B 1 132 ? 14.980 12.110 4.016 1.00 32.13 352 ASP B O 1
ATOM 3895 N N . ALA B 1 133 ? 16.205 10.978 2.502 1.00 31.81 353 ALA B N 1
ATOM 3896 C CA . ALA B 1 133 ? 15.187 11.056 1.462 1.00 30.96 353 ALA B CA 1
ATOM 3897 C C . ALA B 1 133 ? 13.940 10.277 1.877 1.00 31.55 353 ALA B C 1
ATOM 3898 O O . ALA B 1 133 ? 12.823 10.788 1.801 1.00 32.65 353 ALA B O 1
ATOM 3900 N N . PHE B 1 134 ? 14.147 9.040 2.318 1.00 30.42 354 PHE B N 1
ATOM 3901 C CA . PHE B 1 134 ? 13.065 8.195 2.817 1.00 30.54 354 PHE B CA 1
ATOM 3902 C C . PHE B 1 134 ? 12.292 8.889 3.940 1.00 27.11 354 PHE B C 1
ATOM 3903 O O . PHE B 1 134 ? 11.063 8.864 3.969 1.00 29.92 354 PHE B O 1
ATOM 3911 N N . LEU B 1 135 ? 13.022 9.538 4.840 1.00 28.93 355 LEU B N 1
ATOM 3912 C CA . LEU B 1 135 ? 12.419 10.217 5.984 1.00 32.35 355 LEU B CA 1
ATOM 3913 C C . LEU B 1 135 ? 11.602 11.451 5.593 1.00 34.60 355 LEU B C 1
ATOM 3914 O O . LEU B 1 135 ? 10.562 11.721 6.191 1.00 32.30 355 LEU B O 1
ATOM 3919 N N . LYS B 1 136 ? 12.074 12.205 4.605 1.00 31.65 356 LYS B N 1
ATOM 3920 C CA . LYS B 1 136 ? 11.333 13.369 4.131 1.00 32.61 356 LYS B CA 1
ATOM 3921 C C . LYS B 1 136 ? 10.036 12.930 3.453 1.00 31.16 356 LYS B C 1
ATOM 3922 O O . LYS B 1 136 ? 8.982 13.536 3.646 1.00 32.10 356 LYS B O 1
ATOM 3928 N N . TYR B 1 137 ? 10.132 11.868 2.660 1.00 29.07 357 TYR B N 1
ATOM 3929 C CA . TYR B 1 137 ? 8.978 11.271 1.997 1.00 27.66 357 TYR B CA 1
ATOM 3930 C C . TYR B 1 137 ? 7.913 10.836 3.000 1.00 31.58 357 TYR B C 1
ATOM 3931 O O . TYR B 1 137 ? 6.731 11.126 2.820 1.00 33.17 357 TYR B O 1
ATOM 3940 N N . VAL B 1 138 ? 8.342 10.150 4.056 1.00 28.03 358 VAL B N 1
ATOM 3941 C CA . VAL B 1 138 ? 7.430 9.687 5.096 1.00 28.56 358 VAL B CA 1
ATOM 3942 C C . VAL B 1 138 ? 6.728 10.860 5.783 1.00 35.74 358 VAL B C 1
ATOM 3943 O O . VAL B 1 138 ? 5.513 10.844 5.966 1.00 31.12 358 VAL B O 1
ATOM 3947 N N . GLU B 1 139 ? 7.481 11.877 6.123 1.00 35.12 359 GLU B N 1
ATOM 3948 C CA . GLU B 1 139 ? 6.969 13.047 6.774 1.00 37.90 359 GLU B CA 1
ATOM 3949 C C . GLU B 1 139 ? 5.918 13.739 5.933 1.00 39.17 359 GLU B C 1
ATOM 3950 O O . GLU B 1 139 ? 4.874 14.052 6.401 1.00 36.29 359 GLU B O 1
ATOM 3956 N N . GLU B 1 140 ? 6.193 13.861 4.658 1.00 34.22 360 GLU B N 1
ATOM 3957 C CA . GLU B 1 140 ? 5.297 14.538 3.722 1.00 34.17 360 GLU B CA 1
ATOM 3958 C C . GLU B 1 140 ? 4.109 13.658 3.328 1.00 33.87 360 GLU B C 1
ATOM 3959 O O . GLU B 1 140 ? 3.161 14.128 2.698 1.00 34.75 360 GLU B O 1
ATOM 3965 N N . ASN B 1 141 ? 4.163 12.384 3.704 1.00 33.25 361 ASN B N 1
ATOM 3966 C CA . ASN B 1 141 ? 3.088 11.443 3.403 1.00 30.17 361 ASN B CA 1
ATOM 3967 C C . ASN B 1 141 ? 2.595 10.703 4.645 1.00 30.55 361 ASN B C 1
ATOM 3968 O O . ASN B 1 141 ? 2.100 9.576 4.556 1.00 29.38 361 ASN B O 1
ATOM 3973 N N . LYS B 1 142 ? 2.723 11.353 5.796 1.00 32.48 362 LYS B N 1
ATOM 3974 C CA . LYS B 1 142 ? 2.489 10.713 7.087 1.00 37.11 362 LYS B CA 1
ATOM 3975 C C . LYS B 1 142 ? 1.051 10.247 7.297 1.00 36.82 362 LYS B C 1
ATOM 3976 O O . LYS B 1 142 ? 0.824 9.163 7.833 1.00 33.31 362 LYS B O 1
ATOM 3982 N N . SER B 1 143 ? 0.086 11.065 6.886 1.00 36.86 363 SER B N 1
ATOM 3983 C CA . SER B 1 143 ? -1.324 10.738 7.092 1.00 39.59 363 SER B CA 1
ATOM 3984 C C . SER B 1 143 ? -1.705 9.430 6.420 1.00 40.49 363 SER B C 1
ATOM 3985 O O . SER B 1 143 ? -2.499 8.650 6.945 1.00 41.40 363 SER B O 1
ATOM 3988 N N . THR B 1 144 ? -1.128 9.206 5.248 1.00 37.66 364 THR B N 1
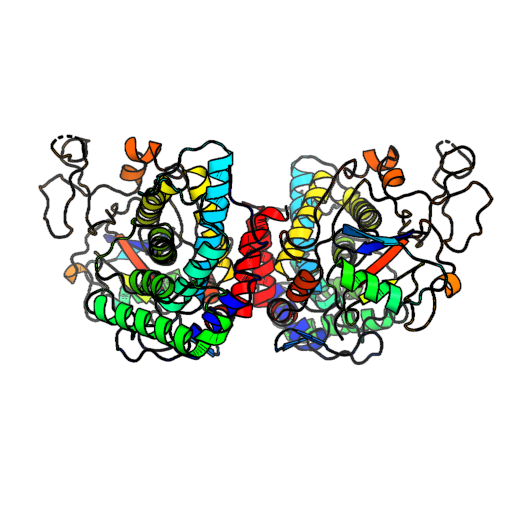ATOM 3989 C CA . THR B 1 144 ? -1.374 8.004 4.476 1.00 39.33 364 THR B CA 1
ATOM 3990 C C . THR B 1 144 ? -0.543 6.824 4.983 1.00 35.26 364 THR B C 1
ATOM 3991 O O . THR B 1 144 ? -1.005 5.680 4.983 1.00 33.10 364 THR B O 1
ATOM 3995 N N . LEU B 1 145 ? 0.700 7.094 5.304 1.00 34.46 365 LEU B N 1
ATOM 3996 C CA . LEU B 1 145 ? 1.621 6.116 5.815 1.00 30.11 365 LEU B CA 1
ATOM 3997 C C . LEU B 1 145 ? 1.450 5.557 7.210 1.00 34.34 365 LEU B C 1
ATOM 3998 O O . LEU B 1 145 ? 1.695 4.424 7.425 1.00 35.44 365 LEU B O 1
ATOM 4003 N N . ILE B 1 146 ? 1.074 6.383 8.162 1.00 37.12 366 ILE B N 1
ATOM 4004 C CA . ILE B 1 146 ? 1.007 5.989 9.548 1.00 45.21 366 ILE B CA 1
ATOM 4005 C C . ILE B 1 146 ? -0.393 6.197 10.055 1.00 52.75 366 ILE B C 1
ATOM 4006 O O . ILE B 1 146 ? -0.910 7.231 9.847 1.00 58.46 366 ILE B O 1
ATOM 4011 N N . PRO B 1 147 ? -0.969 5.189 10.706 1.00 53.39 367 PRO B N 1
ATOM 4012 C CA . PRO B 1 147 ? -0.276 3.913 10.947 1.00 47.86 367 PRO B CA 1
ATOM 4013 C C . PRO B 1 147 ? -0.588 2.770 9.966 1.00 40.29 367 PRO B C 1
ATOM 4014 O O . PRO B 1 147 ? -0.032 1.684 10.132 1.00 38.16 367 PRO B O 1
ATOM 4018 N N . ASP B 1 148 ? -1.453 2.994 8.980 1.00 38.84 368 ASP B N 1
ATOM 4019 C CA . ASP B 1 148 ? -1.859 1.942 8.075 1.00 37.54 368 ASP B CA 1
ATOM 4020 C C . ASP B 1 148 ? -0.697 1.206 7.359 1.00 36.25 368 ASP B C 1
ATOM 4021 O O . ASP B 1 148 ? -0.820 0.073 7.023 1.00 33.51 368 ASP B O 1
ATOM 4026 N N . VAL B 1 149 ? 0.406 1.881 7.109 1.00 35.01 369 VAL B N 1
ATOM 4027 C CA . VAL B 1 149 ? 1.528 1.251 6.404 1.00 34.16 369 VAL B CA 1
ATOM 4028 C C . VAL B 1 149 ? 2.707 1.021 7.346 1.00 36.21 369 VAL B C 1
ATOM 4029 O O . VAL B 1 149 ? 3.156 -0.111 7.527 1.00 37.77 369 VAL B O 1
ATOM 4033 N N . PHE B 1 150 ? 3.212 2.098 7.936 1.00 35.28 370 PHE B N 1
ATOM 4034 C CA . PHE B 1 150 ? 4.175 1.983 9.021 1.00 34.56 370 PHE B CA 1
ATOM 4035 C C . PHE B 1 150 ? 3.440 2.173 10.338 1.00 37.45 370 PHE B C 1
ATOM 4036 O O . PHE B 1 150 ? 2.672 3.124 10.495 1.00 41.25 370 PHE B O 1
ATOM 4044 N N . LYS B 1 151 ? 3.668 1.264 11.278 1.00 37.86 371 LYS B N 1
ATOM 4045 C CA . LYS B 1 151 ? 2.945 1.280 12.545 1.00 44.52 371 LYS B CA 1
ATOM 4046 C C . LYS B 1 151 ? 3.192 2.568 13.326 1.00 44.43 371 LYS B C 1
ATOM 4047 O O . LYS B 1 151 ? 2.248 3.215 13.780 1.00 47.33 371 LYS B O 1
ATOM 4053 N N . ASP B 1 152 ? 4.460 2.941 13.471 1.00 40.87 372 ASP B N 1
ATOM 4054 C CA . ASP B 1 152 ? 4.826 4.123 14.247 1.00 43.76 372 ASP B CA 1
ATOM 4055 C C . ASP B 1 152 ? 6.211 4.645 13.875 1.00 40.86 372 ASP B C 1
ATOM 4056 O O . ASP B 1 152 ? 6.805 4.205 12.892 1.00 35.08 372 ASP B O 1
ATOM 4061 N N . GLU B 1 153 ? 6.717 5.580 14.674 1.00 43.56 373 GLU B N 1
ATOM 4062 C CA . GLU B 1 153 ? 8.047 6.147 14.469 1.00 48.43 373 GLU B CA 1
ATOM 4063 C C . GLU B 1 153 ? 9.135 5.088 14.590 1.00 43.40 373 GLU B C 1
ATOM 4064 O O . GLU B 1 153 ? 10.132 5.129 13.872 1.00 46.87 373 GLU B O 1
ATOM 4070 N N . LYS B 1 154 ? 8.939 4.144 15.505 1.00 42.48 374 LYS B N 1
ATOM 4071 C CA . LYS B 1 154 ? 9.899 3.065 15.706 1.00 44.15 374 LYS B CA 1
ATOM 4072 C C . LYS B 1 154 ? 9.938 2.149 14.488 1.00 40.93 374 LYS B C 1
ATOM 4073 O O . LYS B 1 154 ? 11.004 1.697 14.073 1.00 39.65 374 LYS B O 1
ATOM 4079 N N . ASP B 1 155 ? 8.767 1.880 13.920 1.00 34.86 375 ASP B N 1
ATOM 4080 C CA . ASP B 1 155 ? 8.669 1.043 12.732 1.00 33.97 375 ASP B CA 1
ATOM 4081 C C . ASP B 1 155 ? 9.332 1.750 11.550 1.00 33.36 375 ASP B C 1
ATOM 4082 O O . ASP B 1 155 ? 10.086 1.138 10.794 1.00 33.37 375 ASP B O 1
ATOM 4087 N N . VAL B 1 156 ? 9.060 3.045 11.407 1.00 31.93 376 VAL B N 1
ATOM 4088 C CA . VAL B 1 156 ? 9.694 3.856 10.369 1.00 34.18 376 VAL B CA 1
ATOM 4089 C C . VAL B 1 156 ? 11.212 3.832 10.515 1.00 35.31 376 VAL B C 1
ATOM 4090 O O . VAL B 1 156 ? 11.938 3.642 9.539 1.00 35.09 376 VAL B O 1
ATOM 4094 N N . LYS B 1 157 ? 11.676 4.018 11.747 1.00 39.56 377 LYS B N 1
ATOM 4095 C CA . LYS B 1 157 ? 13.101 4.053 12.058 1.00 41.74 377 LYS B CA 1
ATOM 4096 C C . LYS B 1 157 ? 13.815 2.766 11.648 1.00 38.74 377 LYS B C 1
ATOM 4097 O O . LYS B 1 157 ? 14.973 2.804 11.234 1.00 42.26 377 LYS B O 1
ATOM 4103 N N . PHE B 1 158 ? 13.124 1.634 11.755 1.00 33.39 378 PHE B N 1
ATOM 4104 C CA . PHE B 1 158 ? 13.725 0.348 11.407 1.00 35.14 378 PHE B CA 1
ATOM 4105 C C . PHE B 1 158 ? 14.141 0.304 9.940 1.00 32.36 378 PHE B C 1
ATOM 4106 O O . PHE B 1 158 ? 15.221 -0.184 9.605 1.00 32.33 378 PHE B O 1
ATOM 4114 N N . TYR B 1 159 ? 13.282 0.816 9.066 1.00 32.76 379 TYR B N 1
ATOM 4115 C CA . TYR B 1 159 ? 13.546 0.772 7.634 1.00 31.56 379 TYR B CA 1
ATOM 4116 C C . TYR B 1 159 ? 14.454 1.918 7.209 1.00 31.77 379 TYR B C 1
ATOM 4117 O O . TYR B 1 159 ? 15.213 1.788 6.250 1.00 33.07 379 TYR B O 1
ATOM 4126 N N . ALA B 1 160 ? 14.388 3.029 7.933 1.00 29.97 380 ALA B N 1
ATOM 4127 C CA . ALA B 1 160 ? 15.370 4.093 7.764 1.00 35.13 380 ALA B CA 1
ATOM 4128 C C . ALA B 1 160 ? 16.759 3.549 8.082 1.00 34.20 380 ALA B C 1
ATOM 4129 O O . ALA B 1 160 ? 17.729 3.852 7.389 1.00 33.73 380 ALA B O 1
ATOM 4131 N N . ASP B 1 161 ? 16.840 2.732 9.130 1.00 34.43 381 ASP B N 1
ATOM 4132 C CA . ASP B 1 161 ? 18.097 2.105 9.535 1.00 36.82 381 ASP B CA 1
ATOM 4133 C C . ASP B 1 161 ? 18.612 1.136 8.475 1.00 35.69 381 ASP B C 1
ATOM 4134 O O . ASP B 1 161 ? 19.808 1.102 8.189 1.00 34.61 381 ASP B O 1
ATOM 4139 N N . VAL B 1 162 ? 17.707 0.345 7.903 1.00 32.58 382 VAL B N 1
ATOM 4140 C CA . VAL B 1 162 ? 18.074 -0.595 6.847 1.00 31.48 382 VAL B CA 1
ATOM 4141 C C . VAL B 1 162 ? 18.729 0.138 5.679 1.00 32.76 382 VAL B C 1
ATOM 4142 O O . VAL B 1 162 ? 19.764 -0.289 5.160 1.00 31.93 382 VAL B O 1
ATOM 4146 N N . ILE B 1 163 ? 18.129 1.258 5.288 1.00 29.31 383 ILE B N 1
ATOM 4147 C CA . ILE B 1 163 ? 18.630 2.059 4.175 1.00 29.70 383 ILE B CA 1
ATOM 4148 C C . ILE B 1 163 ? 19.997 2.693 4.470 1.00 33.52 383 ILE B C 1
ATOM 4149 O O . ILE B 1 163 ? 20.872 2.700 3.606 1.00 33.38 383 ILE B O 1
ATOM 4154 N N . GLU B 1 164 ? 20.188 3.215 5.682 1.00 34.59 384 GLU B N 1
ATOM 4155 C CA . GLU B 1 164 ? 21.474 3.810 6.043 1.00 40.75 384 GLU B CA 1
ATOM 4156 C C . GLU B 1 164 ? 22.577 2.751 6.065 1.00 42.46 384 GLU B C 1
ATOM 4157 O O . GLU B 1 164 ? 23.720 3.034 5.701 1.00 32.56 384 GLU B O 1
ATOM 4163 N N . ASP B 1 165 ? 22.221 1.542 6.498 1.00 38.75 385 ASP B N 1
ATOM 4164 C CA . ASP B 1 165 ? 23.138 0.402 6.516 1.00 40.85 385 ASP B CA 1
ATOM 4165 C C . ASP B 1 165 ? 24.454 0.743 7.218 1.00 45.39 385 ASP B C 1
ATOM 4166 O O . ASP B 1 165 ? 25.536 0.534 6.668 1.00 46.88 385 ASP B O 1
ATOM 4171 N N . LYS B 1 166 ? 24.358 1.270 8.434 1.00 46.54 386 LYS B N 1
ATOM 4172 C CA . LYS B 1 166 ? 25.526 1.843 9.091 1.00 54.48 386 LYS B CA 1
ATOM 4173 C C . LYS B 1 166 ? 26.586 0.790 9.439 1.00 58.40 386 LYS B C 1
ATOM 4174 O O . LYS B 1 166 ? 27.785 1.062 9.344 1.00 59.92 386 LYS B O 1
ATOM 4180 N N . ASP B 1 167 ? 26.156 -0.412 9.818 1.00 58.77 387 ASP B N 1
ATOM 4181 C CA . ASP B 1 167 ? 27.114 -1.452 10.198 1.00 63.13 387 ASP B CA 1
ATOM 4182 C C . ASP B 1 167 ? 27.042 -2.702 9.317 1.00 59.85 387 ASP B C 1
ATOM 4183 O O . ASP B 1 167 ? 27.573 -3.751 9.682 1.00 59.39 387 ASP B O 1
ATOM 4188 N N . HIS B 1 168 ? 26.377 -2.585 8.171 1.00 58.63 388 HIS B N 1
ATOM 4189 C CA . HIS B 1 168 ? 26.381 -3.630 7.143 1.00 60.43 388 HIS B CA 1
ATOM 4190 C C . HIS B 1 168 ? 25.897 -4.999 7.627 1.00 54.76 388 HIS B C 1
ATOM 4191 O O . HIS B 1 168 ? 26.500 -6.024 7.306 1.00 54.40 388 HIS B O 1
ATOM 4198 N N . LYS B 1 169 ? 24.808 -5.015 8.390 1.00 49.27 389 LYS B N 1
ATOM 4199 C CA . LYS B 1 169 ? 24.202 -6.269 8.826 1.00 45.73 389 LYS B CA 1
ATOM 4200 C C . LYS B 1 169 ? 23.239 -6.784 7.758 1.00 42.43 389 LYS B C 1
ATOM 4201 O O . LYS B 1 169 ? 22.018 -6.734 7.932 1.00 38.29 389 LYS B O 1
ATOM 4207 N N . TRP B 1 170 ? 23.802 -7.290 6.663 1.00 37.38 390 TRP B N 1
ATOM 4208 C CA . TRP B 1 170 ? 23.029 -7.638 5.472 1.00 38.64 390 TRP B CA 1
ATOM 4209 C C . TRP B 1 170 ? 22.158 -8.881 5.636 1.00 37.47 390 TRP B C 1
ATOM 4210 O O . TRP B 1 170 ? 21.273 -9.126 4.822 1.00 36.18 390 TRP B O 1
ATOM 4221 N N . ALA B 1 171 ? 22.414 -9.668 6.676 1.00 39.27 391 ALA B N 1
ATOM 4222 C CA . ALA B 1 171 ? 21.650 -10.892 6.904 1.00 40.07 391 ALA B CA 1
ATOM 4223 C C . ALA B 1 171 ? 20.934 -10.852 8.249 1.00 39.04 391 ALA B C 1
ATOM 4224 O O . ALA B 1 171 ? 20.597 -11.890 8.814 1.00 42.72 391 ALA B O 1
ATOM 4226 N N . ASP B 1 172 ? 20.693 -9.645 8.749 1.00 37.60 392 ASP B N 1
ATOM 4227 C CA . ASP B 1 172 ? 20.149 -9.463 10.089 1.00 44.10 392 ASP B CA 1
ATOM 4228 C C . ASP B 1 172 ? 18.655 -9.774 10.172 1.00 40.46 392 ASP B C 1
ATOM 4229 O O . ASP B 1 172 ? 18.171 -10.244 11.200 1.00 41.94 392 ASP B O 1
ATOM 4234 N N . SER B 1 173 ? 17.931 -9.505 9.091 1.00 35.50 393 SER B N 1
ATOM 4235 C CA . SER B 1 173 ? 16.483 -9.679 9.064 1.00 32.05 393 SER B CA 1
ATOM 4236 C C . SER B 1 173 ? 16.024 -9.884 7.620 1.00 35.05 393 SER B C 1
ATOM 4237 O O . SER B 1 173 ? 16.806 -9.666 6.696 1.00 32.37 393 SER B O 1
ATOM 4240 N N . PRO B 1 174 ? 14.768 -10.328 7.417 1.00 33.76 394 PRO B N 1
ATOM 4241 C CA . PRO B 1 174 ? 14.234 -10.429 6.053 1.00 30.37 394 PRO B CA 1
ATOM 4242 C C . PRO B 1 174 ? 14.409 -9.142 5.248 1.00 27.27 394 PRO B C 1
ATOM 4243 O O . PRO B 1 174 ? 14.769 -9.198 4.074 1.00 28.81 394 PRO B O 1
ATOM 4247 N N . ALA B 1 175 ? 14.173 -7.999 5.883 1.00 28.43 395 ALA B N 1
ATOM 4248 C CA . ALA B 1 175 ? 14.330 -6.709 5.222 1.00 26.72 395 ALA B CA 1
ATOM 4249 C C . ALA B 1 175 ? 15.765 -6.481 4.765 1.00 26.73 395 ALA B C 1
ATOM 4250 O O . ALA B 1 175 ? 16.001 -5.998 3.656 1.00 25.64 395 ALA B O 1
ATOM 4252 N N . HIS B 1 176 ? 16.723 -6.833 5.618 1.00 29.41 396 HIS B N 1
ATOM 4253 C CA . HIS B 1 176 ? 18.134 -6.622 5.304 1.00 30.51 396 HIS B CA 1
ATOM 4254 C C . HIS B 1 176 ? 18.594 -7.488 4.133 1.00 29.86 396 HIS B C 1
ATOM 4255 O O . HIS B 1 176 ? 19.355 -7.037 3.281 1.00 30.73 396 HIS B O 1
ATOM 4262 N N . VAL B 1 177 ? 18.130 -8.732 4.098 1.00 30.55 397 VAL B N 1
ATOM 4263 C CA . VAL B 1 177 ? 18.494 -9.654 3.027 1.00 32.53 397 VAL B CA 1
ATOM 4264 C C . VAL B 1 177 ? 17.904 -9.216 1.686 1.00 29.25 397 VAL B C 1
ATOM 4265 O O . VAL B 1 177 ? 18.606 -9.153 0.681 1.00 25.58 397 VAL B O 1
ATOM 4269 N N . LEU B 1 178 ? 16.615 -8.902 1.677 1.00 30.43 398 LEU B N 1
ATOM 4270 C CA . LEU B 1 178 ? 15.937 -8.531 0.438 1.00 28.29 398 LEU B CA 1
ATOM 4271 C C . LEU B 1 178 ? 16.444 -7.212 -0.143 1.00 24.29 398 LEU B C 1
ATOM 4272 O O . LEU B 1 178 ? 16.631 -7.093 -1.354 1.00 20.87 398 LEU B O 1
ATOM 4277 N N . VAL B 1 179 ? 16.670 -6.223 0.715 1.00 23.21 399 VAL B N 1
ATOM 4278 C CA . VAL B 1 179 ? 17.150 -4.928 0.246 1.00 24.24 399 VAL B CA 1
ATOM 4279 C C . VAL B 1 179 ? 18.574 -5.029 -0.307 1.00 24.76 399 VAL B C 1
ATOM 4280 O O . VAL B 1 179 ? 18.854 -4.555 -1.404 1.00 24.09 399 VAL B O 1
ATOM 4284 N N . ASN B 1 180 ? 19.474 -5.657 0.441 1.00 25.39 400 ASN B N 1
ATOM 4285 C CA . ASN B 1 180 ? 20.872 -5.688 0.022 1.00 25.65 400 ASN B CA 1
ATOM 4286 C C . ASN B 1 180 ? 21.138 -6.672 -1.115 1.00 25.08 400 ASN B C 1
ATOM 4287 O O . ASN B 1 180 ? 21.835 -6.336 -2.068 1.00 25.69 400 ASN B O 1
ATOM 4292 N N . GLN B 1 181 ? 20.572 -7.873 -1.038 1.00 25.80 401 GLN B N 1
ATOM 4293 C CA . GLN B 1 181 ? 20.748 -8.840 -2.122 1.00 28.17 401 GLN B CA 1
ATOM 4294 C C . GLN B 1 181 ? 19.972 -8.416 -3.371 1.00 27.39 401 GLN B C 1
ATOM 4295 O O . GLN B 1 181 ? 20.415 -8.660 -4.492 1.00 20.87 401 GLN B O 1
ATOM 4301 N N . GLY B 1 182 ? 18.816 -7.786 -3.175 1.00 25.43 402 GLY B N 1
ATOM 4302 C CA . GLY B 1 182 ? 18.053 -7.247 -4.289 1.00 23.09 402 GLY B CA 1
ATOM 4303 C C . GLY B 1 182 ? 18.868 -6.199 -5.026 1.00 26.29 402 GLY B C 1
ATOM 4304 O O . GLY B 1 182 ? 18.892 -6.159 -6.253 1.00 23.10 402 GLY B O 1
ATOM 4305 N N . HIS B 1 183 ? 19.550 -5.355 -4.262 1.00 22.87 403 HIS B N 1
ATOM 4306 C CA . HIS B 1 183 ? 20.453 -4.363 -4.826 1.00 25.29 403 HIS B CA 1
ATOM 4307 C C . HIS B 1 183 ? 21.638 -5.013 -5.544 1.00 25.46 403 HIS B C 1
ATOM 4308 O O . HIS B 1 183 ? 22.002 -4.605 -6.648 1.00 22.32 403 HIS B O 1
ATOM 4315 N N . MET B 1 184 ? 22.225 -6.032 -4.923 1.00 27.23 404 MET B N 1
ATOM 4316 C CA . MET B 1 184 ? 23.436 -6.666 -5.452 1.00 27.74 404 MET B CA 1
ATOM 4317 C C . MET B 1 184 ? 23.222 -7.430 -6.756 1.00 23.84 404 MET B C 1
ATOM 4318 O O . MET B 1 184 ? 23.999 -7.277 -7.697 1.00 25.34 404 MET B O 1
ATOM 4323 N N . VAL B 1 185 ? 22.181 -8.257 -6.814 1.00 19.40 405 VAL B N 1
ATOM 4324 C CA . VAL B 1 185 ? 22.002 -9.148 -7.960 1.00 23.80 405 VAL B CA 1
ATOM 4325 C C . VAL B 1 185 ? 21.707 -8.401 -9.259 1.00 18.76 405 VAL B C 1
ATOM 4326 O O . VAL B 1 185 ? 21.805 -8.977 -10.338 1.00 18.14 405 VAL B O 1
ATOM 4330 N N . ASP B 1 186 ? 21.361 -7.121 -9.171 1.00 19.00 406 ASP B N 1
ATOM 4331 C CA . ASP B 1 186 ? 21.119 -6.342 -10.384 1.00 20.45 406 ASP B CA 1
ATOM 4332 C C . ASP B 1 186 ? 22.425 -6.127 -11.143 1.00 21.04 406 ASP B C 1
ATOM 4333 O O . ASP B 1 186 ? 22.415 -5.752 -12.311 1.00 19.61 406 ASP B O 1
ATOM 4338 N N . LEU B 1 187 ? 23.550 -6.378 -10.479 1.00 20.12 407 LEU B N 1
ATOM 4339 C CA . LEU B 1 187 ? 24.863 -6.197 -11.093 1.00 20.77 407 LEU B CA 1
ATOM 4340 C C . LEU B 1 187 ? 25.150 -7.240 -12.167 1.00 16.21 407 LEU B C 1
ATOM 4341 O O . LEU B 1 187 ? 26.142 -7.139 -12.884 1.00 24.74 407 LEU B O 1
ATOM 4346 N N . VAL B 1 188 ? 24.277 -8.237 -12.281 1.00 22.71 408 VAL B N 1
ATOM 4347 C CA . VAL B 1 188 ? 24.380 -9.241 -13.334 1.00 25.15 408 VAL B CA 1
ATOM 4348 C C . VAL B 1 188 ? 24.281 -8.571 -14.715 1.00 24.04 408 VAL B C 1
ATOM 4349 O O . VAL B 1 188 ? 24.706 -9.132 -15.724 1.00 26.13 408 VAL B O 1
ATOM 4353 N N . ARG B 1 189 ? 23.757 -7.348 -14.751 1.00 22.57 409 ARG B N 1
ATOM 4354 C CA . ARG B 1 189 ? 23.657 -6.602 -16.005 1.00 23.51 409 ARG B CA 1
ATOM 4355 C C . ARG B 1 189 ? 25.006 -6.054 -16.491 1.00 24.78 409 ARG B C 1
ATOM 4356 O O . ARG B 1 189 ? 25.108 -5.612 -17.634 1.00 20.93 409 ARG B O 1
ATOM 4364 N N . VAL B 1 190 ? 26.035 -6.090 -15.643 1.00 25.52 410 VAL B N 1
ATOM 4365 C CA . VAL B 1 190 ? 27.320 -5.476 -15.999 1.00 31.18 410 VAL B CA 1
ATOM 4366 C C . VAL B 1 190 ? 28.575 -6.308 -15.645 1.00 29.82 410 VAL B C 1
ATOM 4367 O O . VAL B 1 190 ? 29.633 -6.109 -16.240 1.00 31.63 410 VAL B O 1
ATOM 4371 N N . LYS B 1 191 ? 28.463 -7.265 -14.728 1.00 24.67 411 LYS B N 1
ATOM 4372 C CA . LYS B 1 191 ? 29.660 -7.947 -14.215 1.00 26.62 411 LYS B CA 1
ATOM 4373 C C . LYS B 1 191 ? 30.186 -9.080 -15.106 1.00 27.43 411 LYS B C 1
ATOM 4374 O O . LYS B 1 191 ? 29.412 -9.882 -15.624 1.00 26.03 411 LYS B O 1
ATOM 4380 N N . GLN B 1 192 ? 31.510 -9.127 -15.265 1.00 24.86 412 GLN B N 1
ATOM 4381 C CA . GLN B 1 192 ? 32.206 -10.177 -16.017 1.00 25.95 412 GLN B CA 1
ATOM 4382 C C . GLN B 1 192 ? 33.384 -10.743 -15.221 1.00 29.99 412 GLN B C 1
ATOM 4383 O O . GLN B 1 192 ? 34.041 -10.002 -14.490 1.00 34.82 412 GLN B O 1
ATOM 4389 N N . PRO B 1 193 ? 33.682 -12.049 -15.379 1.00 30.40 413 PRO B N 1
ATOM 4390 C CA . PRO B 1 193 ? 32.969 -13.046 -16.191 1.00 29.44 413 PRO B CA 1
ATOM 4391 C C . PRO B 1 193 ? 31.607 -13.399 -15.612 1.00 28.45 413 PRO B C 1
ATOM 4392 O O . PRO B 1 193 ? 31.480 -13.544 -14.398 1.00 29.27 413 PRO B O 1
ATOM 4396 N N . PRO B 1 194 ? 30.599 -13.532 -16.482 1.00 24.75 414 PRO B N 1
ATOM 4397 C CA . PRO B 1 194 ? 29.201 -13.722 -16.074 1.00 25.05 414 PRO B CA 1
ATOM 4398 C C . PRO B 1 194 ? 29.010 -14.966 -15.220 1.00 23.07 414 PRO B C 1
ATOM 4399 O O . PRO B 1 194 ? 28.217 -14.953 -14.278 1.00 24.18 414 PRO B O 1
ATOM 4403 N N . GLU B 1 195 ? 29.750 -16.022 -15.536 1.00 23.27 415 GLU B N 1
ATOM 4404 C CA . GLU B 1 195 ? 29.608 -17.291 -14.834 1.00 26.60 415 GLU B CA 1
ATOM 4405 C C . GLU B 1 195 ? 30.075 -17.198 -13.384 1.00 29.96 415 GLU B C 1
ATOM 4406 O O . GLU B 1 195 ? 29.406 -17.702 -12.478 1.00 29.75 415 GLU B O 1
ATOM 4412 N N . SER B 1 196 ? 31.219 -16.555 -13.166 1.00 30.86 416 SER B N 1
ATOM 4413 C CA . SER B 1 196 ? 31.760 -16.410 -11.817 1.00 30.74 416 SER B CA 1
ATOM 4414 C C . SER B 1 196 ? 30.808 -15.608 -10.940 1.00 31.35 416 SER B C 1
ATOM 4415 O O . SER B 1 196 ? 30.586 -15.945 -9.779 1.00 32.49 416 SER B O 1
ATOM 4418 N N . TYR B 1 197 ? 30.242 -14.546 -11.503 1.00 24.01 417 TYR B N 1
ATOM 4419 C CA . TYR B 1 197 ? 29.338 -13.694 -10.746 1.00 32.45 417 TYR B CA 1
ATOM 4420 C C . TYR B 1 197 ? 27.990 -14.365 -10.500 1.00 24.87 417 TYR B C 1
ATOM 4421 O O . TYR B 1 197 ? 27.425 -14.231 -9.418 1.00 25.99 417 TYR B O 1
ATOM 4430 N N . LEU B 1 198 ? 27.482 -15.092 -11.490 1.00 26.12 418 LEU B N 1
ATOM 4431 C CA . LEU B 1 198 ? 26.196 -15.765 -11.334 1.00 27.66 418 LEU B CA 1
ATOM 4432 C C . LEU B 1 198 ? 26.271 -16.848 -10.257 1.00 26.78 418 LEU B C 1
ATOM 4433 O O . LEU B 1 198 ? 25.351 -16.995 -9.460 1.00 26.39 418 LEU B O 1
ATOM 4438 N N . GLU B 1 199 ? 27.368 -17.595 -10.224 1.00 25.65 419 GLU B N 1
ATOM 4439 C CA . GLU B 1 199 ? 27.528 -18.625 -9.208 1.00 28.94 419 GLU B CA 1
ATOM 4440 C C . GLU B 1 199 ? 27.637 -17.993 -7.829 1.00 31.21 419 GLU B C 1
ATOM 4441 O O . GLU B 1 199 ? 27.110 -18.524 -6.852 1.00 28.34 419 GLU B O 1
ATOM 4447 N N . TYR B 1 200 ? 28.327 -16.860 -7.749 1.00 30.63 420 TYR B N 1
ATOM 4448 C CA . TYR B 1 200 ? 28.484 -16.174 -6.474 1.00 34.20 420 TYR B CA 1
ATOM 4449 C C . TYR B 1 200 ? 27.144 -15.652 -5.945 1.00 33.73 420 TYR B C 1
ATOM 4450 O O . TYR B 1 200 ? 26.776 -15.923 -4.804 1.00 35.24 420 TYR B O 1
ATOM 4459 N N . TYR B 1 201 ? 26.423 -14.901 -6.771 1.00 27.09 421 TYR B N 1
ATOM 4460 C CA . TYR B 1 201 ? 25.120 -14.381 -6.369 1.00 28.57 421 TYR B CA 1
ATOM 4461 C C . TYR B 1 201 ? 24.153 -15.519 -6.054 1.00 29.12 421 TYR B C 1
ATOM 4462 O O . TYR B 1 201 ? 23.367 -15.434 -5.112 1.00 29.22 421 TYR B O 1
ATOM 4471 N N . PHE B 1 202 ? 24.226 -16.585 -6.847 1.00 30.08 422 PHE B N 1
ATOM 4472 C CA . PHE B 1 202 ? 23.413 -17.776 -6.621 1.00 27.26 422 PHE B CA 1
ATOM 4473 C C . PHE B 1 202 ? 23.667 -18.343 -5.227 1.00 28.99 422 PHE B C 1
ATOM 4474 O O . PHE B 1 202 ? 22.734 -18.714 -4.514 1.00 29.16 422 PHE B O 1
ATOM 4482 N N . SER B 1 203 ? 24.937 -18.399 -4.844 1.00 27.58 423 SER B N 1
ATOM 4483 C CA . SER B 1 203 ? 25.326 -19.014 -3.581 1.00 32.45 423 SER B CA 1
ATOM 4484 C C . SER B 1 203 ? 24.978 -18.134 -2.385 1.00 31.76 423 SER B C 1
ATOM 4485 O O . SER B 1 203 ? 24.800 -18.626 -1.275 1.00 34.54 423 SER B O 1
ATOM 4488 N N . GLN B 1 204 ? 24.881 -16.831 -2.618 1.00 33.41 424 GLN B N 1
ATOM 4489 C CA . GLN B 1 204 ? 24.503 -15.897 -1.566 1.00 32.83 424 GLN B CA 1
ATOM 4490 C C . GLN B 1 204 ? 23.022 -16.009 -1.227 1.00 31.62 424 GLN B C 1
ATOM 4491 O O . GLN B 1 204 ? 22.624 -15.830 -0.078 1.00 32.06 424 GLN B O 1
ATOM 4497 N N . LEU B 1 205 ? 22.211 -16.311 -2.235 1.00 29.41 425 LEU B N 1
ATOM 4498 C CA . LEU B 1 205 ? 20.759 -16.315 -2.081 1.00 26.16 425 LEU B CA 1
ATOM 4499 C C . LEU B 1 205 ? 20.203 -17.696 -1.732 1.00 28.84 425 LEU B C 1
ATOM 4500 O O . LEU B 1 205 ? 19.249 -17.811 -0.964 1.00 30.20 425 LEU B O 1
ATOM 4505 N N . GLN B 1 206 ? 20.814 -18.736 -2.292 1.00 30.17 426 GLN B N 1
ATOM 4506 C CA . GLN B 1 206 ? 20.307 -20.107 -2.188 1.00 31.13 426 GLN B CA 1
ATOM 4507 C C . GLN B 1 206 ? 19.989 -20.607 -0.766 1.00 30.46 426 GLN B C 1
ATOM 4508 O O . GLN B 1 206 ? 18.965 -21.262 -0.573 1.00 33.05 426 GLN B O 1
ATOM 4514 N N . PRO B 1 207 ? 20.858 -20.329 0.227 1.00 31.40 427 PRO B N 1
ATOM 4515 C CA . PRO B 1 207 ? 20.492 -20.849 1.555 1.00 34.19 427 PRO B CA 1
ATOM 4516 C C . PRO B 1 207 ? 19.190 -20.264 2.111 1.00 33.06 427 PRO B C 1
ATOM 4517 O O . PRO B 1 207 ? 18.525 -20.911 2.921 1.00 30.74 427 PRO B O 1
ATOM 4521 N N . TRP B 1 208 ? 18.823 -19.069 1.665 1.00 30.27 428 TRP B N 1
ATOM 4522 C CA . TRP B 1 208 ? 17.643 -18.399 2.192 1.00 29.65 428 TRP B CA 1
ATOM 4523 C C . TRP B 1 208 ? 16.335 -18.918 1.601 1.00 29.51 428 TRP B C 1
ATOM 4524 O O . TRP B 1 208 ? 15.292 -18.829 2.244 1.00 29.52 428 TRP B O 1
ATOM 4535 N N . ILE B 1 209 ? 16.379 -19.449 0.381 1.00 30.05 429 ILE B N 1
ATOM 4536 C CA . ILE B 1 209 ? 15.141 -19.823 -0.309 1.00 26.02 429 ILE B CA 1
ATOM 4537 C C . ILE B 1 209 ? 15.215 -21.184 -1.007 1.00 25.62 429 ILE B C 1
ATOM 4538 O O . ILE B 1 209 ? 14.210 -21.673 -1.522 1.00 26.28 429 ILE B O 1
ATOM 4543 N N . GLY B 1 210 ? 16.395 -21.796 -1.026 1.00 27.09 430 GLY B N 1
ATOM 4544 C CA . GLY B 1 210 ? 16.556 -23.093 -1.665 1.00 26.11 430 GLY B CA 1
ATOM 4545 C C . GLY B 1 210 ? 16.941 -22.966 -3.128 1.00 31.84 430 GLY B C 1
ATOM 4546 O O . GLY B 1 210 ? 16.785 -21.903 -3.728 1.00 31.14 430 GLY B O 1
ATOM 4547 N N . SER B 1 211 ? 17.432 -24.054 -3.711 1.00 32.49 431 SER B N 1
ATOM 4548 C CA . SER B 1 211 ? 18.003 -24.004 -5.053 1.00 34.35 431 SER B CA 1
ATOM 4549 C C . SER B 1 211 ? 16.948 -23.908 -6.155 1.00 32.97 431 SER B C 1
ATOM 4550 O O . SER B 1 211 ? 17.148 -23.207 -7.149 1.00 31.23 431 SER B O 1
ATOM 4553 N N . THR B 1 212 ? 15.832 -24.611 -5.984 1.00 31.38 432 THR B N 1
ATOM 4554 C CA . THR B 1 212 ? 14.740 -24.547 -6.953 1.00 29.80 432 THR B CA 1
ATOM 4555 C C . THR B 1 212 ? 14.209 -23.123 -7.073 1.00 30.42 432 THR B C 1
ATOM 4556 O O . THR B 1 212 ? 14.032 -22.600 -8.177 1.00 25.31 432 THR B O 1
ATOM 4560 N N . ALA B 1 213 ? 13.964 -22.504 -5.924 1.00 27.14 433 ALA B N 1
ATOM 4561 C CA . ALA B 1 213 ? 13.514 -21.123 -5.874 1.00 28.25 433 ALA B CA 1
ATOM 4562 C C . ALA B 1 213 ? 14.564 -20.184 -6.470 1.00 27.58 433 ALA B C 1
ATOM 4563 O O . ALA B 1 213 ? 14.234 -19.271 -7.226 1.00 24.59 433 ALA B O 1
ATOM 4565 N N . THR B 1 214 ? 15.828 -20.420 -6.134 1.00 25.83 434 THR B N 1
ATOM 4566 C CA . THR B 1 214 ? 16.909 -19.554 -6.593 1.00 26.14 434 THR B CA 1
ATOM 4567 C C . THR B 1 214 ? 17.051 -19.599 -8.114 1.00 26.29 434 THR B C 1
ATOM 4568 O O . THR B 1 214 ? 17.285 -18.568 -8.749 1.00 18.98 434 THR B O 1
ATOM 4572 N N . GLU B 1 215 ? 16.895 -20.784 -8.700 1.00 28.54 435 GLU B N 1
ATOM 4573 C CA . GLU B 1 215 ? 16.922 -20.908 -10.156 1.00 27.09 435 GLU B CA 1
ATOM 4574 C C . GLU B 1 215 ? 15.849 -20.039 -10.798 1.00 22.63 435 GLU B C 1
ATOM 4575 O O . GLU B 1 215 ? 16.115 -19.320 -11.759 1.00 24.35 435 GLU B O 1
ATOM 4581 N N . ALA B 1 216 ? 14.635 -20.115 -10.260 1.00 21.89 436 ALA B N 1
ATOM 4582 C CA . ALA B 1 216 ? 13.504 -19.376 -10.808 1.00 18.42 436 ALA B CA 1
ATOM 4583 C C . ALA B 1 216 ? 13.731 -17.866 -10.718 1.00 18.92 436 ALA B C 1
ATOM 4584 O O . ALA B 1 216 ? 13.366 -17.123 -11.627 1.00 20.19 436 ALA B O 1
ATOM 4586 N N . VAL B 1 217 ? 14.346 -17.422 -9.625 1.00 21.96 437 VAL B N 1
ATOM 4587 C CA . VAL B 1 217 ? 14.639 -16.006 -9.429 1.00 16.30 437 VAL B CA 1
ATOM 4588 C C . VAL B 1 217 ? 15.573 -15.466 -10.521 1.00 21.04 437 VAL B C 1
ATOM 4589 O O . VAL B 1 217 ? 15.329 -14.399 -11.086 1.00 16.16 437 VAL B O 1
ATOM 4593 N N . PHE B 1 218 ? 16.631 -16.209 -10.828 1.00 21.17 438 PHE B N 1
ATOM 4594 C CA . PHE B 1 218 ? 17.610 -15.751 -11.808 1.00 20.14 438 PHE B CA 1
ATOM 4595 C C . PHE B 1 218 ? 17.127 -15.939 -13.236 1.00 17.57 438 PHE B C 1
ATOM 4596 O O . PHE B 1 218 ? 17.516 -15.182 -14.126 1.00 20.38 438 PHE B O 1
ATOM 4604 N N . ALA B 1 219 ? 16.272 -16.932 -13.456 1.00 19.16 439 ALA B N 1
ATOM 4605 C CA . ALA B 1 219 ? 15.635 -17.094 -14.760 1.00 18.36 439 ALA B CA 1
ATOM 4606 C C . ALA B 1 219 ? 14.691 -15.925 -15.033 1.00 17.75 439 ALA B C 1
ATOM 4607 O O . ALA B 1 219 ? 14.656 -15.390 -16.140 1.00 17.71 439 ALA B O 1
ATOM 4609 N N . THR B 1 220 ? 13.929 -15.529 -14.017 1.00 18.19 440 THR B N 1
ATOM 4610 C CA . THR B 1 220 ? 13.000 -14.405 -14.146 1.00 19.17 440 THR B CA 1
ATOM 4611 C C . THR B 1 220 ? 13.748 -13.077 -14.314 1.00 18.70 440 THR B C 1
ATOM 4612 O O . THR B 1 220 ? 13.273 -12.164 -14.997 1.00 17.58 440 THR B O 1
ATOM 4616 N N . GLN B 1 221 ? 14.921 -12.979 -13.693 1.00 17.79 441 GLN B N 1
ATOM 4617 C CA . GLN B 1 221 ? 15.749 -11.781 -13.807 1.00 17.91 441 GLN B CA 1
ATOM 4618 C C . GLN B 1 221 ? 16.101 -11.480 -15.263 1.00 15.19 441 GLN B C 1
ATOM 4619 O O . GLN B 1 221 ? 16.037 -10.329 -15.701 1.00 18.25 441 GLN B O 1
ATOM 4625 N N . ARG B 1 222 ? 16.471 -12.523 -16.003 1.00 15.07 442 ARG B N 1
ATOM 4626 C CA . ARG B 1 222 ? 16.752 -12.400 -17.432 1.00 18.67 442 ARG B CA 1
ATOM 4627 C C . ARG B 1 222 ? 15.569 -11.777 -18.171 1.00 15.26 442 ARG B C 1
ATOM 4628 O O . ARG B 1 222 ? 15.749 -10.928 -19.048 1.00 12.95 442 ARG B O 1
ATOM 4636 N N . GLN B 1 223 ? 14.359 -12.185 -17.798 1.00 15.01 443 GLN B N 1
ATOM 4637 C CA . GLN B 1 223 ? 13.149 -11.608 -18.383 1.00 13.35 443 GLN B CA 1
ATOM 4638 C C . GLN B 1 223 ? 12.983 -10.147 -17.972 1.00 14.80 443 GLN B C 1
ATOM 4639 O O . GLN B 1 223 ? 12.583 -9.312 -18.781 1.00 20.49 443 GLN B O 1
ATOM 4645 N N . PHE B 1 224 ? 13.294 -9.842 -16.714 1.00 14.38 444 PHE B N 1
ATOM 4646 C CA . PHE B 1 224 ? 13.196 -8.475 -16.212 1.00 14.57 444 PHE B CA 1
ATOM 4647 C C . PHE B 1 224 ? 14.179 -7.535 -16.922 1.00 15.59 444 PHE B C 1
ATOM 4648 O O . PHE B 1 224 ? 13.845 -6.387 -17.210 1.00 15.76 444 PHE B O 1
ATOM 4656 N N . PHE B 1 225 ? 15.390 -8.021 -17.188 1.00 15.90 445 PHE B N 1
ATOM 4657 C CA . PHE B 1 225 ? 16.387 -7.252 -17.938 1.00 17.09 445 PHE B CA 1
ATOM 4658 C C . PHE B 1 225 ? 15.912 -7.018 -19.365 1.00 19.22 445 PHE B C 1
ATOM 4659 O O . PHE B 1 225 ? 15.950 -5.894 -19.877 1.00 17.59 445 PHE B O 1
ATOM 4667 N N . HIS B 1 226 ? 15.471 -8.097 -20.001 1.00 17.50 446 HIS B N 1
ATOM 4668 C CA . HIS B 1 226 ? 14.950 -8.039 -21.358 1.00 17.43 446 HIS B CA 1
ATOM 4669 C C . HIS B 1 226 ? 13.846 -6.987 -21.491 1.00 20.46 446 HIS B C 1
ATOM 4670 O O . HIS B 1 226 ? 13.873 -6.170 -22.403 1.00 19.78 446 HIS B O 1
ATOM 4677 N N . ALA B 1 227 ? 12.896 -6.994 -20.559 1.00 18.68 447 ALA B N 1
ATOM 4678 C CA . ALA B 1 227 ? 11.724 -6.128 -20.657 1.00 14.98 447 ALA B CA 1
ATOM 4679 C C . ALA B 1 227 ? 12.026 -4.665 -20.328 1.00 16.65 447 ALA B C 1
ATOM 4680 O O . ALA B 1 227 ? 11.289 -3.768 -20.739 1.00 17.96 447 ALA B O 1
ATOM 4682 N N . THR B 1 228 ? 13.102 -4.418 -19.590 1.00 18.81 448 THR B N 1
ATOM 4683 C CA . THR B 1 228 ? 13.457 -3.044 -19.251 1.00 17.21 448 THR B CA 1
ATOM 4684 C C . THR B 1 228 ? 14.653 -2.566 -20.070 1.00 16.91 448 THR B C 1
ATOM 4685 O O . THR B 1 228 ? 15.344 -1.636 -19.670 1.00 21.50 448 THR B O 1
ATOM 4689 N N . TYR B 1 229 ? 14.876 -3.213 -21.214 1.00 17.53 449 TYR B N 1
ATOM 4690 C CA . TYR B 1 229 ? 15.859 -2.783 -22.209 1.00 17.61 449 TYR B CA 1
ATOM 4691 C C . TYR B 1 229 ? 17.254 -2.649 -21.605 1.00 19.02 449 TYR B C 1
ATOM 4692 O O . TYR B 1 229 ? 17.996 -1.711 -21.905 1.00 19.62 449 TYR B O 1
ATOM 4701 N N . GLU B 1 230 ? 17.590 -3.627 -20.767 1.00 19.02 450 GLU B N 1
ATOM 4702 C CA . GLU B 1 230 ? 18.862 -3.700 -20.057 1.00 20.37 450 GLU B CA 1
ATOM 4703 C C . GLU B 1 230 ? 19.592 -4.966 -20.505 1.00 20.93 450 GLU B C 1
ATOM 4704 O O . GLU B 1 230 ? 18.966 -5.878 -21.041 1.00 20.92 450 GLU B O 1
ATOM 4710 N N . ALA B 1 231 ? 20.908 -5.020 -20.304 1.00 22.03 451 ALA B N 1
ATOM 4711 C CA . ALA B 1 231 ? 21.727 -6.104 -20.853 1.00 23.49 451 ALA B CA 1
ATOM 4712 C C . ALA B 1 231 ? 21.406 -7.477 -20.264 1.00 23.44 451 ALA B C 1
ATOM 4713 O O . ALA B 1 231 ? 21.338 -7.647 -19.046 1.00 19.78 451 ALA B O 1
ATOM 4715 N N . VAL B 1 232 ? 21.216 -8.453 -21.146 1.00 24.21 452 VAL B N 1
ATOM 4716 C CA . VAL B 1 232 ? 21.036 -9.843 -20.745 1.00 24.41 452 VAL B CA 1
ATOM 4717 C C . VAL B 1 232 ? 22.340 -10.611 -20.964 1.00 31.53 452 VAL B C 1
ATOM 4718 O O . VAL B 1 232 ? 22.806 -10.746 -22.094 1.00 32.19 452 VAL B O 1
ATOM 4722 N N . ALA B 1 233 ? 22.927 -11.104 -19.877 1.00 29.02 453 ALA B N 1
ATOM 4723 C CA . ALA B 1 233 ? 24.226 -11.766 -19.934 1.00 27.41 453 ALA B CA 1
ATOM 4724 C C . ALA B 1 233 ? 24.143 -13.147 -20.568 1.00 29.64 453 ALA B C 1
ATOM 4725 O O . ALA B 1 233 ? 23.109 -13.814 -20.508 1.00 29.29 453 ALA B O 1
ATOM 4727 N N . GLY B 1 234 ? 25.243 -13.570 -21.180 1.00 28.26 454 GLY B N 1
ATOM 4728 C CA . GLY B 1 234 ? 25.367 -14.938 -21.645 1.00 25.13 454 GLY B CA 1
ATOM 4729 C C . GLY B 1 234 ? 25.896 -15.779 -20.505 1.00 26.71 454 GLY B C 1
ATOM 4730 O O . GLY B 1 234 ? 26.414 -15.239 -19.530 1.00 28.84 454 GLY B O 1
ATOM 4731 N N . PHE B 1 235 ? 25.737 -17.095 -20.606 1.00 30.02 455 PHE B N 1
ATOM 4732 C CA . PHE B 1 235 ? 26.378 -18.023 -19.681 1.00 31.58 455 PHE B CA 1
ATOM 4733 C C . PHE B 1 235 ? 26.961 -19.170 -20.484 1.00 35.23 455 PHE B C 1
ATOM 4734 O O . PHE B 1 235 ? 26.251 -19.857 -21.218 1.00 34.81 455 PHE B O 1
ATOM 4742 N N . ASP B 1 236 ? 28.260 -19.378 -20.335 1.00 36.30 456 ASP B N 1
ATOM 4743 C CA . ASP B 1 236 ? 28.941 -20.427 -21.067 1.00 40.73 456 ASP B CA 1
ATOM 4744 C C . ASP B 1 236 ? 29.831 -21.213 -20.110 1.00 40.74 456 ASP B C 1
ATOM 4745 O O . ASP B 1 236 ? 30.803 -20.684 -19.570 1.00 36.57 456 ASP B O 1
ATOM 4750 N N . SER B 1 237 ? 29.478 -22.477 -19.895 1.00 38.57 457 SER B N 1
ATOM 4751 C CA . SER B 1 237 ? 30.220 -23.339 -18.982 1.00 41.11 457 SER B CA 1
ATOM 4752 C C . SER B 1 237 ? 31.559 -23.767 -19.570 1.00 40.75 457 SER B C 1
ATOM 4753 O O . SER B 1 237 ? 32.368 -24.393 -18.886 1.00 40.17 457 SER B O 1
ATOM 4756 N N . GLU B 1 238 ? 31.789 -23.435 -20.837 1.00 40.50 458 GLU B N 1
ATOM 4757 C CA . GLU B 1 238 ? 33.055 -23.756 -21.487 1.00 42.82 458 GLU B CA 1
ATOM 4758 C C . GLU B 1 238 ? 33.951 -22.525 -21.596 1.00 43.01 458 GLU B C 1
ATOM 4759 O O . GLU B 1 238 ? 34.965 -22.548 -22.293 1.00 44.67 458 GLU B O 1
ATOM 4765 N N . ASN B 1 239 ? 33.568 -21.453 -20.905 1.00 41.01 459 ASN B N 1
ATOM 4766 C CA . ASN B 1 239 ? 34.372 -20.236 -20.865 1.00 38.48 459 ASN B CA 1
ATOM 4767 C C . ASN B 1 239 ? 35.760 -20.529 -20.291 1.00 37.49 459 ASN B C 1
ATOM 4768 O O . ASN B 1 239 ? 35.887 -21.030 -19.172 1.00 37.84 459 ASN B O 1
ATOM 4773 N N . LYS B 1 240 ? 36.793 -20.215 -21.069 1.00 37.85 460 LYS B N 1
ATOM 4774 C CA . LYS B 1 240 ? 38.166 -20.560 -20.713 1.00 41.08 460 LYS B CA 1
ATOM 4775 C C . LYS B 1 240 ? 38.909 -19.411 -20.034 1.00 39.39 460 LYS B C 1
ATOM 4776 O O . LYS B 1 240 ? 40.056 -19.569 -19.623 1.00 39.41 460 LYS B O 1
ATOM 4782 N N . GLU B 1 241 ? 38.264 -18.255 -19.918 1.00 38.18 461 GLU B N 1
ATOM 4783 C CA . GLU B 1 241 ? 38.905 -17.103 -19.287 1.00 37.64 461 GLU B CA 1
ATOM 4784 C C . GLU B 1 241 ? 39.112 -17.373 -17.797 1.00 36.81 461 GLU B C 1
ATOM 4785 O O . GLU B 1 241 ? 38.417 -18.210 -17.219 1.00 36.64 461 GLU B O 1
ATOM 4791 N N . PRO B 1 242 ? 40.077 -16.678 -17.172 1.00 35.72 462 PRO B N 1
ATOM 4792 C CA . PRO B 1 242 ? 40.324 -16.918 -15.747 1.00 38.01 462 PRO B CA 1
ATOM 4793 C C . PRO B 1 242 ? 39.080 -16.695 -14.894 1.00 37.34 462 PRO B C 1
ATOM 4794 O O . PRO B 1 242 ? 38.376 -15.702 -15.071 1.00 35.94 462 PRO B O 1
ATOM 4798 N N . HIS B 1 243 ? 38.806 -17.639 -14.000 1.00 35.79 463 HIS B N 1
ATOM 4799 C CA . HIS B 1 243 ? 37.718 -17.502 -13.049 1.00 34.41 463 HIS B CA 1
ATOM 4800 C C . HIS B 1 243 ? 38.018 -16.380 -12.068 1.00 35.07 463 HIS B C 1
ATOM 4801 O O . HIS B 1 243 ? 39.156 -16.216 -11.631 1.00 36.28 463 HIS B O 1
ATOM 4808 N N . LEU B 1 244 ? 36.994 -15.605 -11.729 1.00 32.89 464 LEU B N 1
ATOM 4809 C CA . LEU B 1 244 ? 37.146 -14.536 -10.756 1.00 36.11 464 LEU B CA 1
ATOM 4810 C C . LEU B 1 244 ? 36.542 -14.919 -9.408 1.00 34.98 464 LEU B C 1
ATOM 4811 O O . LEU B 1 244 ? 35.356 -15.225 -9.317 1.00 33.19 464 LEU B O 1
ATOM 4816 N N . VAL B 1 245 ? 37.367 -14.917 -8.367 1.00 37.82 465 VAL B N 1
ATOM 4817 C CA . VAL B 1 245 ? 36.866 -15.084 -7.008 1.00 36.54 465 VAL B CA 1
ATOM 4818 C C . VAL B 1 245 ? 36.247 -13.764 -6.566 1.00 35.73 465 VAL B C 1
ATOM 4819 O O . VAL B 1 245 ? 36.960 -12.831 -6.193 1.00 37.42 465 VAL B O 1
ATOM 4823 N N . VAL B 1 246 ? 34.922 -13.690 -6.627 1.00 33.68 466 VAL B N 1
ATOM 4824 C CA . VAL B 1 246 ? 34.203 -12.431 -6.433 1.00 37.35 466 VAL B CA 1
ATOM 4825 C C . VAL B 1 246 ? 34.475 -11.797 -5.068 1.00 40.21 466 VAL B C 1
ATOM 4826 O O . VAL B 1 246 ? 34.716 -10.593 -4.976 1.00 39.96 466 VAL B O 1
ATOM 4830 N N . ASP B 1 247 ? 34.444 -12.605 -4.014 1.00 42.00 467 ASP B N 1
ATOM 4831 C CA . ASP B 1 247 ? 34.767 -12.112 -2.680 1.00 49.46 467 ASP B CA 1
ATOM 4832 C C . ASP B 1 247 ? 36.274 -11.890 -2.560 1.00 51.47 467 ASP B C 1
ATOM 4833 O O . ASP B 1 247 ? 37.031 -12.828 -2.307 1.00 51.49 467 ASP B O 1
ATOM 4838 N N . GLY B 1 248 ? 36.701 -10.645 -2.753 1.00 51.00 468 GLY B N 1
ATOM 4839 C CA . GLY B 1 248 ? 38.108 -10.300 -2.675 1.00 49.96 468 GLY B CA 1
ATOM 4840 C C . GLY B 1 248 ? 38.720 -9.997 -4.030 1.00 50.05 468 GLY B C 1
AT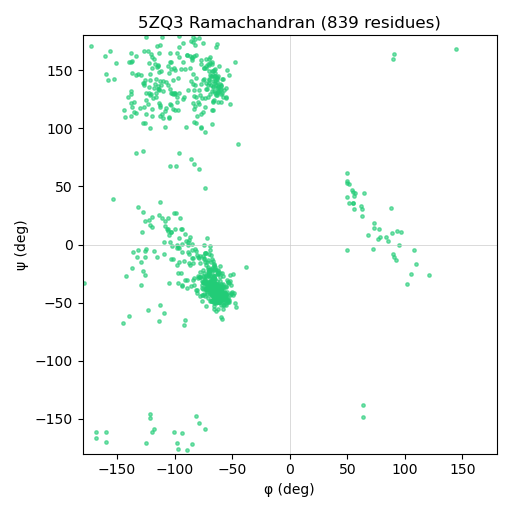OM 4841 O O . GLY B 1 248 ? 39.885 -9.595 -4.112 1.00 50.76 468 GLY B O 1
ATOM 4842 N N . LEU B 1 249 ? 37.930 -10.188 -5.087 1.00 45.45 469 LEU B N 1
ATOM 4843 C CA . LEU B 1 249 ? 38.374 -9.982 -6.468 1.00 42.76 469 LEU B CA 1
ATOM 4844 C C . LEU B 1 249 ? 39.702 -10.685 -6.755 1.00 40.61 469 LEU B C 1
ATOM 4845 O O . LEU B 1 249 ? 40.650 -10.064 -7.236 1.00 40.63 469 LEU B O 1
ATOM 4850 N N . GLY B 1 250 ? 39.764 -11.979 -6.457 1.00 40.86 470 GLY B N 1
ATOM 4851 C CA . GLY B 1 250 ? 40.995 -12.734 -6.605 1.00 44.83 470 GLY B CA 1
ATOM 4852 C C . GLY B 1 250 ? 40.918 -13.907 -7.564 1.00 47.08 470 GLY B C 1
ATOM 4853 O O . GLY B 1 250 ? 40.024 -13.981 -8.407 1.00 47.72 470 GLY B O 1
ATOM 4854 N N . ARG B 1 251 ? 41.869 -14.828 -7.429 1.00 46.97 471 ARG B N 1
ATOM 4855 C CA . ARG B 1 251 ? 41.977 -15.974 -8.327 1.00 45.04 471 ARG B CA 1
ATOM 4856 C C . ARG B 1 251 ? 42.175 -17.284 -7.569 1.00 45.00 471 ARG B C 1
ATOM 4857 O O . ARG B 1 251 ? 42.546 -17.290 -6.395 1.00 45.27 471 ARG B O 1
ATOM 4865 N N . TYR B 1 252 ? 41.915 -18.392 -8.254 1.00 45.15 472 TYR B N 1
ATOM 4866 C CA . TYR B 1 252 ? 42.320 -19.711 -7.786 1.00 45.81 472 TYR B CA 1
ATOM 4867 C C . TYR B 1 252 ? 43.366 -20.228 -8.768 1.00 50.09 472 TYR B C 1
ATOM 4868 O O . TYR B 1 252 ? 43.322 -19.902 -9.954 1.00 46.23 472 TYR B O 1
ATOM 4877 N N . VAL B 1 253 ? 44.316 -21.018 -8.295 1.00 51.28 473 VAL B N 1
ATOM 4878 C CA . VAL B 1 253 ? 45.495 -21.384 -9.065 1.00 52.51 473 VAL B CA 1
ATOM 4879 C C . VAL B 1 253 ? 45.615 -22.864 -9.238 1.00 53.17 473 VAL B C 1
ATOM 4880 O O . VAL B 1 253 ? 45.313 -23.615 -8.367 1.00 54.11 473 VAL B O 1
ATOM 4884 N N . ILE B 1 254 ? 46.048 -23.263 -10.404 1.00 53.49 474 ILE B N 1
ATOM 4885 C CA . ILE B 1 254 ? 46.298 -24.637 -10.686 1.00 65.50 474 ILE B CA 1
ATOM 4886 C C . ILE B 1 254 ? 47.801 -24.891 -10.621 1.00 68.53 474 ILE B C 1
ATOM 4887 O O . ILE B 1 254 ? 48.572 -24.194 -11.231 1.00 67.48 474 ILE B O 1
ATOM 4892 N N . GLY B 1 255 ? 48.179 -25.919 -9.880 1.00 73.35 475 GLY B N 1
ATOM 4893 C CA . GLY B 1 255 ? 49.563 -26.307 -9.640 1.00 77.37 475 GLY B CA 1
ATOM 4894 C C . GLY B 1 255 ? 50.333 -27.004 -10.753 1.00 81.64 475 GLY B C 1
ATOM 4895 O O . GLY B 1 255 ? 49.807 -27.303 -11.811 1.00 81.35 475 GLY B O 1
ATOM 4896 N N . GLN B 1 256 ? 51.625 -27.203 -10.522 1.00 83.83 476 GLN B N 1
ATOM 4897 C CA . GLN B 1 256 ? 52.490 -27.784 -11.532 1.00 85.97 476 GLN B CA 1
ATOM 4898 C C . GLN B 1 256 ? 51.985 -29.172 -11.872 1.00 84.92 476 GLN B C 1
ATOM 4899 O O . GLN B 1 256 ? 51.898 -29.538 -13.026 1.00 80.43 476 GLN B O 1
ATOM 4905 N N . ASP B 1 257 ? 51.600 -29.925 -10.862 1.00 91.19 477 ASP B N 1
ATOM 4906 C CA . ASP B 1 257 ? 50.747 -31.067 -11.074 1.00 94.72 477 ASP B CA 1
ATOM 4907 C C . ASP B 1 257 ? 49.436 -30.415 -11.372 1.00 90.81 477 ASP B C 1
ATOM 4908 O O . ASP B 1 257 ? 49.089 -29.471 -10.681 1.00 91.14 477 ASP B O 1
ATOM 4913 N N . GLY B 1 258 ? 48.661 -30.903 -12.325 1.00 87.26 478 GLY B N 1
ATOM 4914 C CA . GLY B 1 258 ? 47.570 -30.087 -12.823 1.00 80.75 478 GLY B CA 1
ATOM 4915 C C . GLY B 1 258 ? 46.423 -30.146 -11.854 1.00 75.78 478 GLY B C 1
ATOM 4916 O O . GLY B 1 258 ? 45.363 -30.638 -12.148 1.00 73.81 478 GLY B O 1
ATOM 4917 N N . ASN B 1 259 ? 46.664 -29.622 -10.674 1.00 75.60 479 ASN B N 1
ATOM 4918 C CA . ASN B 1 259 ? 45.713 -29.729 -9.605 1.00 72.92 479 ASN B CA 1
ATOM 4919 C C . ASN B 1 259 ? 45.586 -28.430 -8.868 1.00 66.40 479 ASN B C 1
ATOM 4920 O O . ASN B 1 259 ? 46.529 -27.681 -8.750 1.00 66.94 479 ASN B O 1
ATOM 4925 N N . PRO B 1 260 ? 44.388 -28.153 -8.367 1.00 62.10 480 PRO B N 1
ATOM 4926 C CA . PRO B 1 260 ? 44.130 -26.895 -7.658 1.00 58.36 480 PRO B CA 1
ATOM 4927 C C . PRO B 1 260 ? 44.930 -26.777 -6.363 1.00 59.65 480 PRO B C 1
ATOM 4928 O O . PRO B 1 260 ? 45.085 -27.762 -5.641 1.00 62.45 480 PRO B O 1
ATOM 4932 N N . ILE B 1 261 ? 45.425 -25.577 -6.076 1.00 60.23 481 ILE B N 1
ATOM 4933 C CA . ILE B 1 261 ? 46.126 -25.321 -4.860 1.00 62.40 481 ILE B CA 1
ATOM 4934 C C . ILE B 1 261 ? 45.166 -25.004 -3.737 1.00 64.75 481 ILE B C 1
ATOM 4935 O O . ILE B 1 261 ? 44.436 -24.042 -3.772 1.00 60.34 481 ILE B O 1
ATOM 4940 N N . ARG B 1 262 ? 45.247 -25.803 -2.696 1.00 68.92 482 ARG B N 1
ATOM 4941 C CA . ARG B 1 262 ? 44.409 -25.600 -1.525 1.00 71.15 482 ARG B CA 1
ATOM 4942 C C . ARG B 1 262 ? 45.238 -25.253 -0.289 1.00 74.52 482 ARG B C 1
ATOM 4943 O O . ARG B 1 262 ? 46.466 -25.332 -0.303 1.00 75.03 482 ARG B O 1
ATOM 4951 N N . GLU B 1 263 ? 44.553 -24.865 0.779 1.00 76.41 483 GLU B N 1
ATOM 4952 C CA . GLU B 1 263 ? 45.206 -24.564 2.046 1.00 79.91 483 GLU B CA 1
ATOM 4953 C C . GLU B 1 263 ? 45.485 -25.820 2.855 1.00 81.34 483 GLU B C 1
ATOM 4954 O O . GLU B 1 263 ? 45.050 -26.911 2.485 1.00 79.15 483 GLU B O 1
ATOM 4960 N N . GLU B 1 264 ? 46.228 -25.654 3.948 1.00 85.82 484 GLU B N 1
ATOM 4961 C CA . GLU B 1 264 ? 46.581 -26.768 4.821 1.00 91.61 484 GLU B CA 1
ATOM 4962 C C . GLU B 1 264 ? 45.338 -27.550 5.222 1.00 86.42 484 GLU B C 1
ATOM 4963 O O . GLU B 1 264 ? 44.399 -26.996 5.793 1.00 81.33 484 GLU B O 1
ATOM 4969 N N . SER B 1 265 ? 45.338 -28.836 4.889 1.00 86.92 485 SER B N 1
ATOM 4970 C CA . SER B 1 265 ? 44.202 -29.707 5.153 1.00 85.68 485 SER B CA 1
ATOM 4971 C C . SER B 1 265 ? 44.439 -30.556 6.397 1.00 87.71 485 SER B C 1
ATOM 4972 O O . SER B 1 265 ? 45.171 -31.545 6.357 1.00 89.24 485 SER B O 1
ATOM 4975 N N . SER B 1 273 ? 39.025 -32.579 1.146 1.00 93.45 493 SER B N 1
ATOM 4976 C CA . SER B 1 273 ? 40.243 -31.776 1.162 1.00 92.94 493 SER B CA 1
ATOM 4977 C C . SER B 1 273 ? 39.967 -30.354 1.652 1.00 90.40 493 SER B C 1
ATOM 4978 O O . SER B 1 273 ? 38.825 -29.998 1.944 1.00 88.41 493 SER B O 1
ATOM 4981 N N . GLY B 1 274 ? 41.018 -29.545 1.736 1.00 90.98 494 GLY B N 1
ATOM 4982 C CA . GLY B 1 274 ? 40.905 -28.199 2.267 1.00 89.37 494 GLY B CA 1
ATOM 4983 C C . GLY B 1 274 ? 40.336 -27.188 1.290 1.00 85.95 494 GLY B C 1
ATOM 4984 O O . GLY B 1 274 ? 40.051 -27.511 0.137 1.00 85.27 494 GLY B O 1
ATOM 4985 N N . GLU B 1 275 ? 40.172 -25.956 1.762 1.00 87.40 495 GLU B N 1
ATOM 4986 C CA . GLU B 1 275 ? 39.642 -24.871 0.945 1.00 81.40 495 GLU B CA 1
ATOM 4987 C C . GLU B 1 275 ? 40.644 -24.441 -0.120 1.00 76.16 495 GLU B C 1
ATOM 4988 O O . GLU B 1 275 ? 41.848 -24.420 0.128 1.00 79.03 495 GLU B O 1
ATOM 4994 N N . LEU B 1 276 ? 40.141 -24.103 -1.303 1.00 68.10 496 LEU B N 1
ATOM 4995 C CA . LEU B 1 276 ? 40.970 -23.550 -2.368 1.00 62.01 496 LEU B CA 1
ATOM 4996 C C . LEU B 1 276 ? 41.628 -22.256 -1.884 1.00 61.34 496 LEU B C 1
ATOM 4997 O O . LEU B 1 276 ? 40.949 -21.380 -1.351 1.00 60.16 496 LEU B O 1
ATOM 5002 N N . LYS B 1 277 ? 42.943 -22.143 -2.048 1.00 60.41 497 LYS B N 1
ATOM 5003 C CA . LYS B 1 277 ? 43.656 -20.957 -1.586 1.00 61.16 497 LYS B CA 1
ATOM 5004 C C . LYS B 1 277 ? 43.388 -19.750 -2.480 1.00 55.37 497 LYS B C 1
ATOM 5005 O O . LYS B 1 277 ? 43.552 -19.807 -3.699 1.00 52.82 497 LYS B O 1
ATOM 5011 N N . PHE B 1 278 ? 42.949 -18.670 -1.845 1.00 53.96 498 PHE B N 1
ATOM 5012 C CA . PHE B 1 278 ? 42.751 -17.383 -2.491 1.00 53.09 498 PHE B CA 1
ATOM 5013 C C . PHE B 1 278 ? 44.090 -16.797 -2.919 1.00 54.74 498 PHE B C 1
ATOM 5014 O O . PHE B 1 278 ? 45.041 -16.774 -2.141 1.00 58.82 498 PHE B O 1
ATOM 5022 N N . PHE B 1 279 ? 44.167 -16.339 -4.163 1.00 53.28 499 PHE B N 1
ATOM 5023 C CA . PHE B 1 279 ? 45.338 -15.608 -4.625 1.00 54.26 499 PHE B CA 1
ATOM 5024 C C . PHE B 1 279 ? 44.946 -14.187 -4.985 1.00 55.39 499 PHE B C 1
ATOM 5025 O O . PHE B 1 279 ? 43.973 -13.969 -5.710 1.00 50.71 499 PHE B O 1
ATOM 5033 N N . SER B 1 280 ? 45.693 -13.220 -4.468 1.00 59.88 500 SER B N 1
ATOM 5034 C CA . SER B 1 280 ? 45.558 -11.851 -4.935 1.00 63.66 500 SER B CA 1
ATOM 5035 C C . SER B 1 280 ? 45.926 -11.826 -6.411 1.00 62.08 500 SER B C 1
ATOM 5036 O O . SER B 1 280 ? 46.806 -12.567 -6.844 1.00 62.22 500 SER B O 1
ATOM 5039 N N . GLN B 1 281 ? 45.271 -10.993 -7.175 1.00 58.03 501 GLN B N 1
ATOM 5040 C CA . GLN B 1 281 ? 45.620 -10.881 -8.564 1.00 59.36 501 GLN B CA 1
ATOM 5041 C C . GLN B 1 281 ? 47.071 -10.468 -8.603 1.00 65.28 501 GLN B C 1
ATOM 5042 O O . GLN B 1 281 ? 47.814 -10.866 -9.486 1.00 66.76 501 GLN B O 1
ATOM 5048 N N . LYS B 1 282 ? 47.437 -9.651 -7.628 1.00 65.30 502 LYS B N 1
ATOM 5049 C CA . LYS B 1 282 ? 48.755 -9.121 -7.436 1.00 69.77 502 LYS B CA 1
ATOM 5050 C C . LYS B 1 282 ? 49.797 -10.187 -7.171 1.00 73.77 502 LYS B C 1
ATOM 5051 O O . LYS B 1 282 ? 50.938 -9.942 -7.402 1.00 78.41 502 LYS B O 1
ATOM 5057 N N . LYS B 1 283 ? 49.424 -11.345 -6.658 1.00 75.21 503 LYS B N 1
ATOM 5058 C CA . LYS B 1 283 ? 50.419 -12.359 -6.323 1.00 80.96 503 LYS B CA 1
ATOM 5059 C C . LYS B 1 283 ? 51.185 -12.899 -7.501 1.00 85.43 503 LYS B C 1
ATOM 5060 O O . LYS B 1 283 ? 50.611 -13.396 -8.435 1.00 84.02 503 LYS B O 1
ATOM 5066 N N . LYS B 1 284 ? 52.505 -12.895 -7.392 1.00 90.32 504 LYS B N 1
ATOM 5067 C CA . LYS B 1 284 ? 53.351 -13.448 -8.432 1.00 95.47 504 LYS B CA 1
ATOM 5068 C C . LYS B 1 284 ? 53.200 -14.934 -8.464 1.00 96.87 504 LYS B C 1
ATOM 5069 O O . LYS B 1 284 ? 53.030 -15.548 -7.442 1.00 96.66 504 LYS B O 1
ATOM 5075 N N . LEU B 1 285 ? 53.291 -15.510 -9.645 1.00 98.47 505 LEU B N 1
ATOM 5076 C CA . LEU B 1 285 ? 53.033 -16.924 -9.834 1.00 99.40 505 LEU B CA 1
ATOM 5077 C C . LEU B 1 285 ? 54.263 -17.741 -10.253 1.00 101.41 505 LEU B C 1
ATOM 5078 O O . LEU B 1 285 ? 54.987 -17.392 -11.156 1.00 102.49 505 LEU B O 1
ATOM 5083 N N . GLU B 1 286 ? 54.456 -18.870 -9.618 1.00 101.07 506 GLU B N 1
ATOM 5084 C CA . GLU B 1 286 ? 55.598 -19.705 -9.896 1.00 102.62 506 GLU B CA 1
ATOM 5085 C C . GLU B 1 286 ? 55.468 -20.310 -11.271 1.00 101.33 506 GLU B C 1
ATOM 5086 O O . GLU B 1 286 ? 54.408 -20.303 -11.855 1.00 97.03 506 GLU B O 1
ATOM 5092 N N . GLU B 1 287 ? 56.573 -20.782 -11.815 1.00 105.04 507 GLU B N 1
ATOM 5093 C CA . GLU B 1 287 ? 56.568 -21.348 -13.148 1.00 106.40 507 GLU B CA 1
ATOM 5094 C C . GLU B 1 287 ? 55.683 -22.563 -13.115 1.00 103.45 507 GLU B C 1
ATOM 5095 O O . GLU B 1 287 ? 55.622 -23.241 -12.119 1.00 109.13 507 GLU B O 1
ATOM 5101 N N . ASN B 1 288 ? 54.962 -22.815 -14.187 1.00 93.60 508 ASN B N 1
ATOM 5102 C CA . ASN B 1 288 ? 54.093 -23.972 -14.224 1.00 87.44 508 ASN B CA 1
ATOM 5103 C C . ASN B 1 288 ? 52.834 -23.846 -13.368 1.00 83.40 508 ASN B C 1
ATOM 5104 O O . ASN B 1 288 ? 52.211 -24.826 -13.038 1.00 84.16 508 ASN B O 1
ATOM 5109 N N . GLN B 1 289 ? 52.465 -22.641 -12.998 1.00 80.07 509 GLN B N 1
ATOM 5110 C CA . GLN B 1 289 ? 51.186 -22.425 -12.342 1.00 73.43 509 GLN B CA 1
ATOM 5111 C C . GLN B 1 289 ? 50.360 -21.560 -13.263 1.00 66.60 509 GLN B C 1
ATOM 5112 O O . GLN B 1 289 ? 50.894 -20.720 -13.925 1.00 65.16 509 GLN B O 1
ATOM 5118 N N . ARG B 1 290 ? 49.062 -21.806 -13.343 1.00 63.74 510 ARG B N 1
ATOM 5119 C CA . ARG B 1 290 ? 48.138 -20.937 -14.071 1.00 56.77 510 ARG B CA 1
ATOM 5120 C C . ARG B 1 290 ? 46.833 -20.758 -13.323 1.00 53.35 510 ARG B C 1
ATOM 5121 O O . ARG B 1 290 ? 46.470 -21.580 -12.519 1.00 52.50 510 ARG B O 1
ATOM 5129 N N . TYR B 1 291 ? 46.136 -19.673 -13.609 1.00 49.69 511 TYR B N 1
ATOM 5130 C CA . TYR B 1 291 ? 44.875 -19.413 -12.972 1.00 46.65 511 TYR B CA 1
ATOM 5131 C C . TYR B 1 291 ? 43.876 -20.432 -13.368 1.00 46.07 511 TYR B C 1
ATOM 5132 O O . TYR B 1 291 ? 43.877 -20.928 -14.471 1.00 43.42 511 TYR B O 1
ATOM 5141 N N . MET B 1 292 ? 43.020 -20.762 -12.428 1.00 44.94 512 MET B N 1
ATOM 5142 C CA . MET B 1 292 ? 41.892 -21.626 -12.731 1.00 43.64 512 MET B CA 1
ATOM 5143 C C . MET B 1 292 ? 40.933 -20.931 -13.683 1.00 41.83 512 MET B C 1
ATOM 5144 O O . MET B 1 292 ? 40.574 -19.773 -13.479 1.00 38.97 512 MET B O 1
ATOM 5149 N N . ARG B 1 293 ? 40.525 -21.644 -14.726 1.00 42.39 513 ARG B N 1
ATOM 5150 C CA . ARG B 1 293 ? 39.577 -21.106 -15.688 1.00 39.30 513 ARG B CA 1
ATOM 5151 C C . ARG B 1 293 ? 38.148 -21.238 -15.173 1.00 36.42 513 ARG B C 1
ATOM 5152 O O . ARG B 1 293 ? 37.880 -22.007 -14.246 1.00 38.91 513 ARG B O 1
ATOM 5160 N N . VAL B 1 294 ? 37.235 -20.487 -15.780 1.00 44.30 514 VAL B N 1
ATOM 5161 C CA . VAL B 1 294 ? 35.823 -20.556 -15.426 1.00 37.36 514 VAL B CA 1
ATOM 5162 C C . VAL B 1 294 ? 35.269 -21.967 -15.617 1.00 38.15 514 VAL B C 1
ATOM 5163 O O . VAL B 1 294 ? 34.556 -22.481 -14.754 1.00 37.80 514 VAL B O 1
ATOM 5167 N N . ASP B 1 295 ? 35.608 -22.596 -16.740 1.00 39.43 515 ASP B N 1
ATOM 5168 C CA . ASP B 1 295 ? 35.077 -23.918 -17.050 1.00 40.44 515 ASP B CA 1
ATOM 5169 C C . ASP B 1 295 ? 35.560 -24.953 -16.040 1.00 41.94 515 ASP B C 1
ATOM 5170 O O . ASP B 1 295 ? 34.865 -25.929 -15.763 1.00 45.31 515 ASP B O 1
ATOM 5175 N N . GLU B 1 296 ? 36.744 -24.728 -15.481 1.00 42.82 516 GLU B N 1
ATOM 5176 C CA . GLU B 1 296 ? 37.294 -25.635 -14.482 1.00 44.39 516 GLU B CA 1
ATOM 5177 C C . GLU B 1 296 ? 36.600 -25.460 -13.138 1.00 43.25 516 GLU B C 1
ATOM 5178 O O . GLU B 1 296 ? 36.275 -26.440 -12.469 1.00 44.15 516 GLU B O 1
ATOM 5184 N N . TYR B 1 297 ? 36.385 -24.208 -12.742 1.00 41.47 517 TYR B N 1
ATOM 5185 C CA . TYR B 1 297 ? 35.722 -23.908 -11.476 1.00 41.49 517 TYR B CA 1
ATOM 5186 C C . TYR B 1 297 ? 34.319 -24.498 -11.446 1.00 43.07 517 TYR B C 1
ATOM 5187 O O . TYR B 1 297 ? 33.901 -25.075 -10.444 1.00 40.13 517 TYR B O 1
ATOM 5196 N N . LEU B 1 298 ? 33.603 -24.362 -12.558 1.00 44.09 518 LEU B N 1
ATOM 5197 C CA . LEU B 1 298 ? 32.231 -24.845 -12.658 1.00 44.46 518 LEU B CA 1
ATOM 5198 C C . LEU B 1 298 ? 32.158 -26.372 -12.613 1.00 48.37 518 LEU B C 1
ATOM 5199 O O . LEU B 1 298 ? 31.107 -26.940 -12.318 1.00 50.58 518 LEU B O 1
ATOM 5204 N N . LYS B 1 299 ? 33.274 -27.034 -12.902 1.00 47.83 519 LYS B N 1
ATOM 5205 C CA . LYS B 1 299 ? 33.300 -28.494 -12.924 1.00 51.23 519 LYS B CA 1
ATOM 5206 C C . LYS B 1 299 ? 33.746 -29.089 -11.591 1.00 52.49 519 LYS B C 1
ATOM 5207 O O . LYS B 1 299 ? 33.703 -30.304 -11.407 1.00 47.48 519 LYS B O 1
ATOM 5213 N N . LEU B 1 300 ? 34.168 -28.233 -10.664 1.00 51.67 520 LEU B N 1
ATOM 5214 C CA . LEU B 1 300 ? 34.497 -28.677 -9.313 1.00 51.64 520 LEU B CA 1
ATOM 5215 C C . LEU B 1 300 ? 33.283 -29.325 -8.660 1.00 51.94 520 LEU B C 1
ATOM 5216 O O . LEU B 1 300 ? 32.167 -28.812 -8.764 1.00 46.86 520 LEU B O 1
ATOM 5221 N N . ASP B 1 301 ? 33.504 -30.453 -7.991 1.00 56.74 521 ASP B N 1
ATOM 5222 C CA . ASP B 1 301 ? 32.417 -31.198 -7.366 1.00 61.32 521 ASP B CA 1
ATOM 5223 C C . ASP B 1 301 ? 31.673 -30.370 -6.324 1.00 57.39 521 ASP B C 1
ATOM 5224 O O . ASP B 1 301 ? 30.449 -30.445 -6.229 1.00 55.11 521 ASP B O 1
ATOM 5229 N N . GLU B 1 302 ? 32.411 -29.581 -5.549 1.00 54.94 522 GLU B N 1
ATOM 5230 C CA . GLU B 1 302 ? 31.796 -28.733 -4.534 1.00 53.86 522 GLU B CA 1
ATOM 5231 C C . GLU B 1 302 ? 30.923 -27.656 -5.184 1.00 51.15 522 GLU B C 1
ATOM 5232 O O . GLU B 1 302 ? 29.925 -27.223 -4.609 1.00 50.77 522 GLU B O 1
ATOM 5238 N N . VAL B 1 303 ? 31.295 -27.238 -6.391 1.00 48.71 523 VAL B N 1
ATOM 5239 C CA . VAL B 1 303 ? 30.535 -26.225 -7.115 1.00 45.95 523 VAL B CA 1
ATOM 5240 C C . VAL B 1 303 ? 29.315 -26.849 -7.791 1.00 48.03 523 VAL B C 1
ATOM 5241 O O . VAL B 1 303 ? 28.236 -26.258 -7.808 1.00 45.07 523 VAL B O 1
ATOM 5245 N N . GLN B 1 304 ? 29.489 -28.051 -8.334 1.00 50.84 524 GLN B N 1
ATOM 5246 C CA . GLN B 1 304 ? 28.393 -28.756 -8.994 1.00 54.41 524 GLN B CA 1
ATOM 5247 C C . GLN B 1 304 ? 27.297 -29.156 -8.007 1.00 56.13 524 GLN B C 1
ATOM 5248 O O . GLN B 1 304 ? 26.118 -29.177 -8.358 1.00 53.37 524 GLN B O 1
ATOM 5254 N N . LYS B 1 305 ? 27.691 -29.481 -6.779 1.00 56.65 525 LYS B N 1
ATOM 5255 C CA . LYS B 1 305 ? 26.728 -29.771 -5.722 1.00 58.18 525 LYS B CA 1
ATOM 5256 C C . LYS B 1 305 ? 25.933 -28.513 -5.392 1.00 55.26 525 LYS B C 1
ATOM 5257 O O . LYS B 1 305 ? 24.754 -28.571 -5.051 1.00 54.46 525 LYS B O 1
ATOM 5263 N N . ARG B 1 306 ? 26.607 -27.376 -5.512 1.00 54.68 526 ARG B N 1
ATOM 5264 C CA . ARG B 1 306 ? 26.102 -26.096 -5.035 1.00 54.00 526 ARG B CA 1
ATOM 5265 C C . ARG B 1 306 ? 25.370 -25.318 -6.123 1.00 51.49 526 ARG B C 1
ATOM 5266 O O . ARG B 1 306 ? 24.390 -24.621 -5.854 1.00 49.94 526 ARG B O 1
ATOM 5274 N N . PHE B 1 307 ? 25.852 -25.449 -7.353 1.00 48.93 527 PHE B N 1
ATOM 5275 C CA . PHE B 1 307 ? 25.379 -24.626 -8.456 1.00 47.04 527 PHE B CA 1
ATOM 5276 C C . PHE B 1 307 ? 25.136 -25.461 -9.707 1.00 50.64 527 PHE B C 1
ATOM 5277 O O . PHE B 1 307 ? 26.076 -26.006 -10.287 1.00 51.91 527 PHE B O 1
ATOM 5285 N N . PRO B 1 308 ? 23.867 -25.565 -10.131 1.00 53.92 528 PRO B N 1
ATOM 5286 C CA . PRO B 1 308 ? 23.513 -26.329 -11.333 1.00 57.79 528 PRO B CA 1
ATOM 5287 C C . PRO B 1 308 ? 23.922 -25.618 -12.621 1.00 59.18 528 PRO B C 1
ATOM 5288 O O . PRO B 1 308 ? 23.108 -25.498 -13.536 1.00 58.17 528 PRO B O 1
ATOM 5292 N N . GLY B 1 309 ? 25.167 -25.152 -12.684 1.00 58.17 529 GLY B N 1
ATOM 5293 C CA . GLY B 1 309 ? 25.682 -24.485 -13.865 1.00 58.31 529 GLY B CA 1
ATOM 5294 C C . GLY B 1 309 ? 26.580 -25.417 -14.651 1.00 61.11 529 GLY B C 1
ATOM 5295 O O . GLY B 1 309 ? 27.288 -25.005 -15.571 1.00 60.11 529 GLY B O 1
ATOM 5296 N N . ALA B 1 310 ? 26.554 -26.689 -14.276 1.00 65.73 530 ALA B N 1
ATOM 5297 C CA . ALA B 1 310 ? 27.329 -27.701 -14.973 1.00 71.55 530 ALA B CA 1
ATOM 5298 C C . ALA B 1 310 ? 26.801 -27.894 -16.386 1.00 71.89 530 ALA B C 1
ATOM 5299 O O . ALA B 1 310 ? 25.658 -28.309 -16.581 1.00 74.82 530 ALA B O 1
ATOM 5301 N N . GLY B 1 311 ? 27.632 -27.571 -17.371 1.00 69.80 531 GLY B N 1
ATOM 5302 C CA . GLY B 1 311 ? 27.294 -27.799 -18.763 1.00 67.81 531 GLY B CA 1
ATOM 5303 C C . GLY B 1 311 ? 26.161 -26.942 -19.297 1.00 63.01 531 GLY B C 1
ATOM 5304 O O . GLY B 1 311 ? 25.693 -27.157 -20.414 1.00 64.69 531 GLY B O 1
ATOM 5305 N N . LYS B 1 312 ? 25.715 -25.971 -18.506 1.00 57.43 532 LYS B N 1
ATOM 5306 C CA . LYS B 1 312 ? 24.648 -25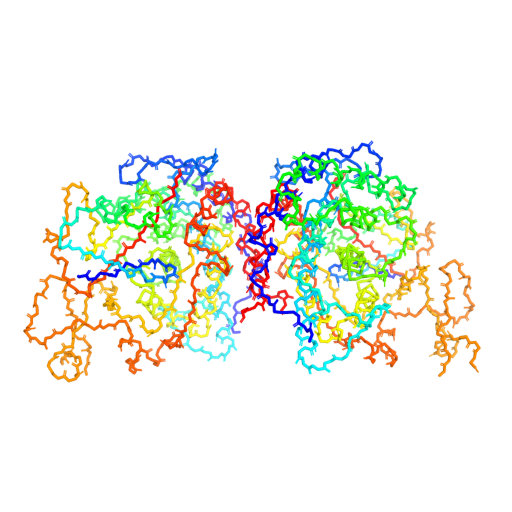.072 -18.936 1.00 53.35 532 LYS B CA 1
ATOM 5307 C C . LYS B 1 312 ? 25.173 -24.062 -19.962 1.00 49.73 532 LYS B C 1
ATOM 5308 O O . LYS B 1 312 ? 26.311 -23.601 -19.865 1.00 44.91 532 LYS B O 1
ATOM 5314 N N . LYS B 1 313 ? 24.348 -23.735 -20.953 1.00 51.77 533 LYS B N 1
ATOM 5315 C CA . LYS B 1 313 ? 24.681 -22.676 -21.899 1.00 51.76 533 LYS B CA 1
ATOM 5316 C C . LYS B 1 313 ? 23.475 -21.786 -22.172 1.00 48.85 533 LYS B C 1
ATOM 5317 O O . LYS B 1 313 ? 22.448 -22.247 -22.670 1.00 50.11 533 LYS B O 1
ATOM 5323 N N . LEU B 1 314 ? 23.610 -20.509 -21.833 1.00 44.10 534 LEU B N 1
ATOM 5324 C CA . LEU B 1 314 ? 22.559 -19.525 -22.056 1.00 39.95 534 LEU B CA 1
ATOM 5325 C C . LEU B 1 314 ? 23.035 -18.445 -23.016 1.00 37.74 534 LEU B C 1
ATOM 5326 O O . LEU B 1 314 ? 24.145 -17.929 -22.881 1.00 36.42 534 LEU B O 1
ATOM 5331 N N . ASP B 1 315 ? 22.195 -18.103 -23.987 1.00 38.16 535 ASP B N 1
ATOM 5332 C CA . ASP B 1 315 ? 22.514 -17.023 -24.911 1.00 38.22 535 ASP B CA 1
ATOM 5333 C C . ASP B 1 315 ? 22.291 -15.676 -24.244 1.00 31.83 535 ASP B C 1
ATOM 5334 O O . ASP B 1 315 ? 21.312 -15.483 -23.519 1.00 28.31 535 ASP B O 1
ATOM 5339 N N . GLY B 1 316 ? 23.212 -14.751 -24.483 1.00 29.31 536 GLY B N 1
ATOM 5340 C CA . GLY B 1 316 ? 23.063 -13.394 -24.003 1.00 29.28 536 GLY B CA 1
ATOM 5341 C C . GLY B 1 316 ? 22.481 -12.519 -25.094 1.00 33.12 536 GLY B C 1
ATOM 5342 O O . GLY B 1 316 ? 22.211 -12.990 -26.197 1.00 25.40 536 GLY B O 1
ATOM 5343 N N . GLY B 1 317 ? 22.286 -11.244 -24.783 1.00 29.31 537 GLY B N 1
ATOM 5344 C CA . GLY B 1 317 ? 21.760 -10.297 -25.745 1.00 34.14 537 GLY B CA 1
ATOM 5345 C C . GLY B 1 317 ? 20.345 -10.620 -26.187 1.00 37.18 537 GLY B C 1
ATOM 5346 O O . GLY B 1 317 ? 19.493 -10.999 -25.382 1.00 34.11 537 GLY B O 1
ATOM 5347 N N . LEU B 1 318 ? 20.103 -10.466 -27.483 1.00 37.82 538 LEU B N 1
ATOM 5348 C CA . LEU B 1 318 ? 18.811 -10.764 -28.078 1.00 42.51 538 LEU B CA 1
ATOM 5349 C C . LEU B 1 318 ? 19.047 -11.491 -29.393 1.00 45.09 538 LEU B C 1
ATOM 5350 O O . LEU B 1 318 ? 19.833 -11.024 -30.209 1.00 42.70 538 LEU B O 1
ATOM 5355 N N . PRO B 1 319 ? 18.373 -12.635 -29.607 1.00 54.33 539 PRO B N 1
ATOM 5356 C CA . PRO B 1 319 ? 18.653 -13.446 -30.801 1.00 60.73 539 PRO B CA 1
ATOM 5357 C C . PRO B 1 319 ? 18.363 -12.722 -32.116 1.00 63.55 539 PRO B C 1
ATOM 5358 O O . PRO B 1 319 ? 17.286 -12.147 -32.296 1.00 65.28 539 PRO B O 1
ATOM 5362 N N . GLY B 1 320 ? 19.330 -12.770 -33.027 1.00 62.99 540 GLY B N 1
ATOM 5363 C CA . GLY B 1 320 ? 19.221 -12.104 -34.312 1.00 60.47 540 GLY B CA 1
ATOM 5364 C C . GLY B 1 320 ? 19.999 -10.803 -34.349 1.00 56.88 540 GLY B C 1
ATOM 5365 O O . GLY B 1 320 ? 20.541 -10.419 -35.386 1.00 60.08 540 GLY B O 1
ATOM 5366 N N . LEU B 1 321 ? 20.055 -10.119 -33.213 1.00 48.74 541 LEU B N 1
ATOM 5367 C CA . LEU B 1 321 ? 20.749 -8.841 -33.139 1.00 46.83 541 LEU B CA 1
ATOM 5368 C C . LEU B 1 321 ? 22.252 -9.031 -33.035 1.00 45.96 541 LEU B C 1
ATOM 5369 O O . LEU B 1 321 ? 22.735 -9.835 -32.239 1.00 45.44 541 LEU B O 1
ATOM 5374 N N . LYS B 1 322 ? 22.986 -8.282 -33.845 1.00 45.66 542 LYS B N 1
ATOM 5375 C CA . LYS B 1 322 ? 24.431 -8.241 -33.721 1.00 48.54 542 LYS B CA 1
ATOM 5376 C C . LYS B 1 322 ? 24.743 -7.345 -32.531 1.00 45.60 542 LYS B C 1
ATOM 5377 O O . LYS B 1 322 ? 23.905 -6.535 -32.127 1.00 44.69 542 LYS B O 1
ATOM 5383 N N . GLU B 1 323 ? 25.936 -7.504 -31.970 1.00 40.96 543 GLU B N 1
ATOM 5384 C CA . GLU B 1 323 ? 26.322 -6.811 -30.746 1.00 41.31 543 GLU B CA 1
ATOM 5385 C C . GLU B 1 323 ? 26.074 -5.300 -30.824 1.00 42.57 543 GLU B C 1
ATOM 5386 O O . GLU B 1 323 ? 25.560 -4.702 -29.874 1.00 39.14 543 GLU B O 1
ATOM 5392 N N . TYR B 1 324 ? 26.403 -4.687 -31.959 1.00 43.87 544 TYR B N 1
ATOM 5393 C CA . TYR B 1 324 ? 26.220 -3.243 -32.104 1.00 47.18 544 TYR B CA 1
ATOM 5394 C C . TYR B 1 324 ? 24.737 -2.874 -32.208 1.00 44.21 544 TYR B C 1
ATOM 5395 O O . TYR B 1 324 ? 24.325 -1.804 -31.758 1.00 44.73 544 TYR B O 1
ATOM 5404 N N . GLN B 1 325 ? 23.937 -3.761 -32.792 1.00 39.31 545 GLN B N 1
ATOM 5405 C CA . GLN B 1 325 ? 22.496 -3.539 -32.866 1.00 40.25 545 GLN B CA 1
ATOM 5406 C C . GLN B 1 325 ? 21.848 -3.686 -31.495 1.00 38.92 545 GLN B C 1
ATOM 5407 O O . GLN B 1 325 ? 20.856 -3.024 -31.192 1.00 41.57 545 GLN B O 1
ATOM 5413 N N . TYR B 1 326 ? 22.415 -4.561 -30.670 1.00 35.29 546 TYR B N 1
ATOM 5414 C CA . TYR B 1 326 ? 21.910 -4.775 -29.319 1.00 30.73 546 TYR B CA 1
ATOM 5415 C C . TYR B 1 326 ? 22.122 -3.539 -28.450 1.00 30.91 546 TYR B C 1
ATOM 5416 O O . TYR B 1 326 ? 21.261 -3.187 -27.641 1.00 29.96 546 TYR B O 1
ATOM 5425 N N . LEU B 1 327 ? 23.271 -2.889 -28.611 1.00 29.93 547 LEU B N 1
ATOM 5426 C CA . LEU B 1 327 ? 23.547 -1.651 -27.890 1.00 35.77 547 LEU B CA 1
ATOM 5427 C C . LEU B 1 327 ? 22.530 -0.578 -28.266 1.00 36.06 547 LEU B C 1
ATOM 5428 O O . LEU B 1 327 ? 22.113 0.217 -27.422 1.00 37.46 547 LEU B O 1
ATOM 5433 N N . GLN B 1 328 ? 22.134 -0.566 -29.536 1.00 35.01 548 GLN B N 1
ATOM 5434 C CA . GLN B 1 328 ? 21.097 0.345 -30.009 1.00 39.48 548 GLN B CA 1
ATOM 5435 C C . GLN B 1 328 ? 19.777 0.108 -29.274 1.00 40.11 548 GLN B C 1
ATOM 5436 O O . GLN B 1 328 ? 19.101 1.059 -28.880 1.00 41.28 548 GLN B O 1
ATOM 5442 N N . ARG B 1 329 ? 19.416 -1.159 -29.091 1.00 33.13 549 ARG B N 1
ATOM 5443 C CA . ARG B 1 329 ? 18.234 -1.507 -28.312 1.00 29.02 549 ARG B CA 1
ATOM 5444 C C . ARG B 1 329 ? 18.383 -1.026 -26.872 1.00 33.28 549 ARG B C 1
ATOM 5445 O O . ARG B 1 329 ? 17.443 -0.495 -26.279 1.00 31.27 549 ARG B O 1
ATOM 5453 N N . LEU B 1 330 ? 19.579 -1.207 -26.324 1.00 32.75 550 LEU B N 1
ATOM 5454 C CA . LEU B 1 330 ? 19.861 -0.849 -24.940 1.00 33.18 550 LEU B CA 1
ATOM 5455 C C . LEU B 1 330 ? 19.882 0.661 -24.709 1.00 35.67 550 LEU B C 1
ATOM 5456 O O . LEU B 1 330 ? 19.696 1.121 -23.584 1.00 39.39 550 LEU B O 1
ATOM 5461 N N . ASN B 1 331 ? 20.115 1.429 -25.769 1.00 34.10 551 ASN B N 1
ATOM 5462 C CA . ASN B 1 331 ? 20.190 2.884 -25.648 1.00 37.69 551 ASN B CA 1
ATOM 5463 C C . ASN B 1 331 ? 19.009 3.582 -26.312 1.00 36.38 551 ASN B C 1
ATOM 5464 O O . ASN B 1 331 ? 19.087 4.759 -26.660 1.00 36.27 551 ASN B O 1
ATOM 5469 N N . SER B 1 332 ? 17.910 2.853 -26.468 1.00 28.33 552 SER B N 1
ATOM 5470 C CA . SER B 1 332 ? 16.777 3.332 -27.245 1.00 30.16 552 SER B CA 1
ATOM 5471 C C . SER B 1 332 ? 15.838 4.226 -26.446 1.00 30.16 552 SER B C 1
ATOM 5472 O O . SER B 1 332 ? 15.994 4.401 -25.238 1.00 31.50 552 SER B O 1
ATOM 5475 N N . ILE B 1 333 ? 14.856 4.785 -27.142 1.00 26.80 553 ILE B N 1
ATOM 5476 C CA . ILE B 1 333 ? 13.813 5.579 -26.514 1.00 29.95 553 ILE B CA 1
ATOM 5477 C C . ILE B 1 333 ? 13.051 4.719 -25.499 1.00 31.17 553 ILE B C 1
ATOM 5478 O O . ILE B 1 333 ? 12.589 5.210 -24.470 1.00 33.64 553 ILE B O 1
ATOM 5483 N N . ASN B 1 334 ? 12.951 3.425 -25.786 1.00 28.43 554 ASN B N 1
ATOM 5484 C CA . ASN B 1 334 ? 12.316 2.480 -24.878 1.00 24.69 554 ASN B CA 1
ATOM 5485 C C . ASN B 1 334 ? 13.042 2.396 -23.538 1.00 21.47 554 ASN B C 1
ATOM 5486 O O . ASN B 1 334 ? 12.414 2.400 -22.483 1.00 20.95 554 ASN B O 1
ATOM 5491 N N . ARG B 1 335 ? 14.368 2.331 -23.583 1.00 21.81 555 ARG B N 1
ATOM 5492 C CA . ARG B 1 335 ? 15.165 2.370 -22.366 1.00 25.05 555 ARG B CA 1
ATOM 5493 C C . ARG B 1 335 ? 14.913 3.675 -21.607 1.00 27.73 555 ARG B C 1
ATOM 5494 O O . ARG B 1 335 ? 14.745 3.669 -20.388 1.00 26.88 555 ARG B O 1
ATOM 5502 N N . ALA B 1 336 ? 14.869 4.786 -22.340 1.00 24.13 556 ALA B N 1
ATOM 5503 C CA . ALA B 1 336 ? 14.658 6.104 -21.744 1.00 26.45 556 ALA B CA 1
ATOM 5504 C C . ALA B 1 336 ? 13.342 6.188 -20.972 1.00 26.90 556 ALA B C 1
ATOM 5505 O O . ALA B 1 336 ? 13.301 6.734 -19.871 1.00 26.31 556 ALA B O 1
ATOM 5507 N N . ARG B 1 337 ? 12.270 5.652 -21.552 1.00 23.22 557 ARG B N 1
ATOM 5508 C CA . ARG B 1 337 ? 10.969 5.633 -20.889 1.00 27.72 557 ARG B CA 1
ATOM 5509 C C . ARG B 1 337 ? 10.983 4.765 -19.631 1.00 28.56 557 ARG B C 1
ATOM 5510 O O . ARG B 1 337 ? 10.312 5.078 -18.647 1.00 30.64 557 ARG B O 1
ATOM 5518 N N . CYS B 1 338 ? 11.738 3.670 -19.668 1.00 21.72 558 CYS B N 1
ATOM 5519 C CA . CYS B 1 338 ? 11.908 2.827 -18.491 1.00 20.40 558 CYS B CA 1
ATOM 5520 C C . CYS B 1 338 ? 12.614 3.576 -17.371 1.00 25.17 558 CYS B C 1
ATOM 5521 O O . CYS B 1 338 ? 12.313 3.382 -16.193 1.00 20.90 558 CYS B O 1
ATOM 5524 N N . GLU B 1 339 ? 13.557 4.433 -17.744 1.00 27.02 559 GLU B N 1
ATOM 5525 C CA . GLU B 1 339 ? 14.339 5.169 -16.760 1.00 34.23 559 GLU B CA 1
ATOM 5526 C C . GLU B 1 339 ? 13.627 6.440 -16.297 1.00 31.68 559 GLU B C 1
ATOM 5527 O O . GLU B 1 339 ? 14.039 7.058 -15.317 1.00 26.62 559 GLU B O 1
ATOM 5533 N N . ASN B 1 340 ? 12.557 6.824 -16.988 1.00 23.99 560 ASN B N 1
ATOM 5534 C CA . ASN B 1 340 ? 11.898 8.096 -16.689 1.00 29.11 560 ASN B CA 1
ATOM 5535 C C . ASN B 1 340 ? 10.403 8.003 -16.395 1.00 25.98 560 ASN B C 1
ATOM 5536 O O . ASN B 1 340 ? 9.800 8.977 -15.949 1.00 28.66 560 ASN B O 1
ATOM 5541 N N . ASP B 1 341 ? 9.801 6.845 -16.640 1.00 24.23 561 ASP B N 1
ATOM 5542 C CA . ASP B 1 341 ? 8.356 6.704 -16.462 1.00 23.47 561 ASP B CA 1
ATOM 5543 C C . ASP B 1 341 ? 8.032 5.516 -15.563 1.00 24.07 561 ASP B C 1
ATOM 5544 O O . ASP B 1 341 ? 8.123 4.361 -15.986 1.00 24.51 561 ASP B O 1
ATOM 5549 N N . VAL B 1 342 ? 7.664 5.811 -14.319 1.00 26.41 562 VAL B N 1
ATOM 5550 C CA . VAL B 1 342 ? 7.363 4.780 -13.326 1.00 25.90 562 VAL B CA 1
ATOM 5551 C C . VAL B 1 342 ? 6.323 3.779 -13.825 1.00 26.40 562 VAL B C 1
ATOM 5552 O O . VAL B 1 342 ? 6.521 2.566 -13.725 1.00 24.34 562 VAL B O 1
ATOM 5556 N N . ASP B 1 343 ? 5.222 4.287 -14.371 1.00 22.00 563 ASP B N 1
ATOM 5557 C CA . ASP B 1 343 ? 4.142 3.425 -14.846 1.00 21.48 563 ASP B CA 1
ATOM 5558 C C . ASP B 1 343 ? 4.575 2.535 -16.003 1.00 20.56 563 ASP B C 1
ATOM 5559 O O . ASP B 1 343 ? 4.189 1.368 -16.072 1.00 21.03 563 ASP B O 1
ATOM 5564 N N . PHE B 1 344 ? 5.368 3.085 -16.918 1.00 21.85 564 PHE B N 1
ATOM 5565 C CA . PHE B 1 344 ? 5.818 2.313 -18.066 1.00 20.03 564 PHE B CA 1
ATOM 5566 C C . PHE B 1 344 ? 6.735 1.174 -17.641 1.00 21.00 564 PHE B C 1
ATOM 5567 O O . PHE B 1 344 ? 6.539 0.022 -18.038 1.00 20.20 564 PHE B O 1
ATOM 5575 N N . CYS B 1 345 ? 7.738 1.510 -16.835 1.00 20.90 565 CYS B N 1
ATOM 5576 C CA . CYS B 1 345 ? 8.729 0.541 -16.389 1.00 18.84 565 CYS B CA 1
ATOM 5577 C C . CYS B 1 345 ? 8.079 -0.579 -15.584 1.00 18.43 565 CYS B C 1
ATOM 5578 O O . CYS B 1 345 ? 8.360 -1.756 -15.794 1.00 20.14 565 CYS B O 1
ATOM 5581 N N . LEU B 1 346 ? 7.204 -0.196 -14.663 1.00 25.16 566 LEU B N 1
ATOM 5582 C CA . LEU B 1 346 ? 6.455 -1.151 -13.859 1.00 21.39 566 LEU B CA 1
ATOM 5583 C C . LEU B 1 346 ? 5.601 -2.031 -14.770 1.00 20.94 566 LEU B C 1
ATOM 5584 O O . LEU B 1 346 ? 5.506 -3.243 -14.572 1.00 18.19 566 LEU B O 1
ATOM 5589 N N . GLY B 1 347 ? 5.005 -1.418 -15.789 1.00 18.58 567 GLY B N 1
ATOM 5590 C CA . GLY B 1 347 ? 4.223 -2.154 -16.772 1.00 18.46 567 GLY B CA 1
ATOM 5591 C C . GLY B 1 347 ? 5.041 -3.176 -17.543 1.00 21.33 567 GLY B C 1
ATOM 5592 O O . GLY B 1 347 ? 4.554 -4.263 -17.863 1.00 17.96 567 GLY B O 1
ATOM 5593 N N . GLN B 1 348 ? 6.287 -2.828 -17.851 1.00 17.80 568 GLN B N 1
ATOM 5594 C CA . GLN B 1 348 ? 7.184 -3.759 -18.531 1.00 17.52 568 GLN B CA 1
ATOM 5595 C C . GLN B 1 348 ? 7.486 -4.943 -17.616 1.00 17.31 568 GLN B C 1
ATOM 5596 O O . GLN B 1 348 ? 7.457 -6.103 -18.035 1.00 17.91 568 GLN B O 1
ATOM 5602 N N . LEU B 1 349 ? 7.754 -4.638 -16.354 1.00 19.03 569 LEU B N 1
ATOM 5603 C CA . LEU B 1 349 ? 8.064 -5.661 -15.369 1.00 17.32 569 LEU B CA 1
ATOM 5604 C C . LEU B 1 349 ? 6.864 -6.564 -15.063 1.00 17.56 569 LEU B C 1
ATOM 5605 O O . LEU B 1 349 ? 7.031 -7.770 -14.898 1.00 17.67 569 LEU B O 1
ATOM 5610 N N . GLN B 1 350 ? 5.657 -6.005 -15.006 1.00 17.82 570 GLN B N 1
ATOM 5611 C CA . GLN B 1 350 ? 4.496 -6.834 -14.690 1.00 18.25 570 GLN B CA 1
ATOM 5612 C C . GLN B 1 350 ? 4.159 -7.771 -15.847 1.00 23.29 570 GLN B C 1
ATOM 5613 O O . GLN B 1 350 ? 3.807 -8.932 -15.624 1.00 19.70 570 GLN B O 1
ATOM 5619 N N . THR B 1 351 ? 4.293 -7.278 -17.075 1.00 22.64 571 THR B N 1
ATOM 5620 C CA . THR B 1 351 ? 4.092 -8.113 -18.251 1.00 21.78 571 THR B CA 1
ATOM 5621 C C . THR B 1 351 ? 5.131 -9.229 -18.289 1.00 23.63 571 THR B C 1
ATOM 5622 O O . THR B 1 351 ? 4.798 -10.383 -18.553 1.00 26.91 571 THR B O 1
ATOM 5626 N N . ALA B 1 352 ? 6.387 -8.885 -18.013 1.00 17.89 572 ALA B N 1
ATOM 5627 C CA . ALA B 1 352 ? 7.453 -9.883 -17.963 1.00 17.99 572 ALA B CA 1
ATOM 5628 C C . ALA B 1 352 ? 7.140 -10.930 -16.908 1.00 23.72 572 ALA B C 1
ATOM 5629 O O . ALA B 1 352 ? 7.277 -12.128 -17.143 1.00 27.97 572 ALA B O 1
ATOM 5631 N N . HIS B 1 353 ? 6.710 -10.456 -15.746 1.00 25.68 573 HIS B N 1
ATOM 5632 C CA . HIS B 1 353 ? 6.440 -11.316 -14.606 1.00 25.52 573 HIS B CA 1
ATOM 5633 C C . HIS B 1 353 ? 5.325 -12.316 -14.890 1.00 28.86 573 HIS B C 1
ATOM 5634 O O . HIS B 1 353 ? 5.429 -13.491 -14.543 1.00 27.44 573 HIS B O 1
ATOM 5641 N N . HIS B 1 354 ? 4.259 -11.851 -15.528 1.00 31.15 574 HIS B N 1
ATOM 5642 C CA . HIS B 1 354 ? 3.109 -12.711 -15.757 1.00 37.53 574 HIS B CA 1
ATOM 5643 C C . HIS B 1 354 ? 3.279 -13.576 -17.001 1.00 34.60 574 HIS B C 1
ATOM 5644 O O . HIS B 1 354 ? 2.566 -14.564 -17.177 1.00 37.92 574 HIS B O 1
ATOM 5651 N N . GLN B 1 355 ? 4.237 -13.216 -17.850 1.00 33.73 575 GLN B N 1
ATOM 5652 C CA . GLN B 1 355 ? 4.610 -14.070 -18.970 1.00 34.40 575 GLN B CA 1
ATOM 5653 C C . GLN B 1 355 ? 5.272 -15.342 -18.454 1.00 38.11 575 GLN B C 1
ATOM 5654 O O . GLN B 1 355 ? 5.106 -16.416 -19.030 1.00 39.56 575 GLN B O 1
ATOM 5660 N N . THR B 1 356 ? 6.014 -15.215 -17.358 1.00 40.86 576 THR B N 1
ATOM 5661 C CA . THR B 1 356 ? 6.698 -16.357 -16.759 1.00 44.89 576 THR B CA 1
ATOM 5662 C C . THR B 1 356 ? 5.700 -17.305 -16.100 1.00 48.88 576 THR B C 1
ATOM 5663 O O . THR B 1 356 ? 6.004 -18.473 -15.855 1.00 50.37 576 THR B O 1
ATOM 5667 N N . LYS B 1 357 ? 4.505 -16.796 -15.818 1.00 52.11 577 LYS B N 1
ATOM 5668 C CA . LYS B 1 357 ? 3.447 -17.606 -15.226 1.00 57.11 577 LYS B CA 1
ATOM 5669 C C . LYS B 1 357 ? 2.516 -18.173 -16.299 1.00 59.81 577 LYS B C 1
ATOM 5670 O O . LYS B 1 357 ? 1.436 -18.682 -15.992 1.00 59.52 577 LYS B O 1
ATOM 5676 N N . ILE B 1 358 ? 2.944 -18.082 -17.555 1.00 61.41 578 ILE B N 1
ATOM 5677 C CA . ILE B 1 358 ? 2.222 -18.689 -18.670 1.00 59.76 578 ILE B CA 1
ATOM 5678 C C . ILE B 1 358 ? 2.802 -20.062 -19.005 1.00 64.15 578 ILE B C 1
ATOM 5679 O O . ILE B 1 358 ? 2.077 -21.054 -19.095 1.00 65.87 578 ILE B O 1
ATOM 5684 N N . MET C 2 3 ? 50.519 -14.553 -32.429 1.00 74.04 1 MET C N 1
ATOM 5685 C CA . MET C 2 3 ? 49.886 -14.247 -31.150 1.00 70.10 1 MET C CA 1
ATOM 5686 C C . MET C 2 3 ? 48.411 -13.890 -31.320 1.00 73.50 1 MET C C 1
ATOM 5687 O O . MET C 2 3 ? 48.059 -13.012 -32.106 1.00 74.33 1 MET C O 1
ATOM 5692 N N . GLN C 2 4 ? 47.547 -14.575 -30.581 1.00 71.34 2 GLN C N 1
ATOM 5693 C CA . GLN C 2 4 ? 46.127 -14.264 -30.625 1.00 69.59 2 GLN C CA 1
ATOM 5694 C C . GLN C 2 4 ? 45.586 -13.987 -29.225 1.00 64.03 2 GLN C C 1
ATOM 5695 O O . GLN C 2 4 ? 45.993 -14.619 -28.250 1.00 64.27 2 GLN C O 1
ATOM 5701 N N . ILE C 2 5 ? 44.683 -13.018 -29.130 1.00 59.24 3 ILE C N 1
ATOM 5702 C CA . ILE C 2 5 ? 44.064 -12.673 -27.856 1.00 54.41 3 ILE C CA 1
ATOM 5703 C C . ILE C 2 5 ? 42.557 -12.872 -27.934 1.00 51.75 3 ILE C C 1
ATOM 5704 O O . ILE C 2 5 ? 41.986 -12.944 -29.022 1.00 50.48 3 ILE C O 1
ATOM 5709 N N . PHE C 2 6 ? 41.916 -12.967 -26.774 1.00 44.40 4 PHE C N 1
ATOM 5710 C CA . PHE C 2 6 ? 40.480 -13.187 -26.717 1.00 43.77 4 PHE C CA 1
ATOM 5711 C C . PHE C 2 6 ? 39.769 -12.004 -26.077 1.00 41.54 4 PHE C C 1
ATOM 5712 O O . PHE C 2 6 ? 40.115 -11.575 -24.978 1.00 41.47 4 PHE C O 1
ATOM 5720 N N . VAL C 2 7 ? 38.773 -11.481 -26.782 1.00 38.21 5 VAL C N 1
ATOM 5721 C CA . VAL C 2 7 ? 37.990 -10.355 -26.298 1.00 38.41 5 VAL C CA 1
ATOM 5722 C C . VAL C 2 7 ? 36.566 -10.815 -26.006 1.00 33.70 5 VAL C C 1
ATOM 5723 O O . VAL C 2 7 ? 35.872 -11.298 -26.898 1.00 37.46 5 VAL C O 1
ATOM 5727 N N . LYS C 2 8 ? 36.134 -10.677 -24.756 1.00 31.95 6 LYS C N 1
ATOM 5728 C CA . LYS C 2 8 ? 34.830 -11.197 -24.353 1.00 30.00 6 LYS C CA 1
ATOM 5729 C C . LYS C 2 8 ? 33.834 -10.098 -24.000 1.00 34.20 6 LYS C C 1
ATOM 5730 O O . LYS C 2 8 ? 34.189 -9.096 -23.377 1.00 29.41 6 LYS C O 1
ATOM 5736 N N . THR C 2 9 ? 32.582 -10.297 -24.403 1.00 26.46 7 THR C N 1
ATOM 5737 C CA . THR C 2 9 ? 31.511 -9.379 -24.041 1.00 31.69 7 THR C CA 1
ATOM 5738 C C . THR C 2 9 ? 30.650 -9.990 -22.950 1.00 33.31 7 THR C C 1
ATOM 5739 O O . THR C 2 9 ? 30.706 -11.194 -22.692 1.00 34.42 7 THR C O 1
ATOM 5743 N N . LEU C 2 10 ? 29.849 -9.152 -22.311 1.00 30.52 8 LEU C N 1
ATOM 5744 C CA . LEU C 2 10 ? 28.929 -9.623 -21.289 1.00 31.67 8 LEU C CA 1
ATOM 5745 C C . LEU C 2 10 ? 27.884 -10.577 -21.847 1.00 26.61 8 LEU C C 1
ATOM 5746 O O . LEU C 2 10 ? 27.515 -11.559 -21.204 1.00 25.34 8 LEU C O 1
ATOM 5751 N N . THR C 2 11 ? 27.435 -10.292 -23.062 1.00 24.41 9 THR C N 1
ATOM 5752 C CA . THR C 2 11 ? 26.429 -11.101 -23.734 1.00 29.04 9 THR C CA 1
ATOM 5753 C C . THR C 2 11 ? 26.970 -12.473 -24.139 1.00 31.88 9 THR C C 1
ATOM 5754 O O . THR C 2 11 ? 26.246 -13.286 -24.706 1.00 35.34 9 THR C O 1
ATOM 5758 N N . GLY C 2 12 ? 28.245 -12.722 -23.858 1.00 34.63 10 GLY C N 1
ATOM 5759 C CA . GLY C 2 12 ? 28.807 -14.055 -23.988 1.00 35.04 10 GLY C CA 1
ATOM 5760 C C . GLY C 2 12 ? 29.533 -14.345 -25.286 1.00 37.50 10 GLY C C 1
ATOM 5761 O O . GLY C 2 12 ? 29.867 -15.494 -25.568 1.00 40.12 10 GLY C O 1
ATOM 5762 N N . LYS C 2 13 ? 29.782 -13.312 -26.081 1.00 37.22 11 LYS C N 1
ATOM 5763 C CA . LYS C 2 13 ? 30.508 -13.495 -27.328 1.00 38.36 11 LYS C CA 1
ATOM 5764 C C . LYS C 2 13 ? 32.013 -13.478 -27.081 1.00 40.15 11 LYS C C 1
ATOM 5765 O O . LYS C 2 13 ? 32.499 -12.784 -26.187 1.00 39.50 11 LYS C O 1
ATOM 5771 N N . THR C 2 14 ? 32.747 -14.255 -27.870 1.00 39.79 12 THR C N 1
ATOM 5772 C CA . THR C 2 14 ? 34.198 -14.303 -27.753 1.00 38.72 12 THR C CA 1
ATOM 5773 C C . THR C 2 14 ? 34.850 -13.985 -29.094 1.00 41.63 12 THR C C 1
ATOM 5774 O O . THR C 2 14 ? 34.745 -14.759 -30.044 1.00 41.78 12 THR C O 1
ATOM 5778 N N . ILE C 2 15 ? 35.518 -12.838 -29.165 1.00 41.28 13 ILE C N 1
ATOM 5779 C CA . ILE C 2 15 ? 36.190 -12.417 -30.387 1.00 43.34 13 ILE C CA 1
ATOM 5780 C C . ILE C 2 15 ? 37.669 -12.775 -30.354 1.00 44.17 13 ILE C C 1
ATOM 5781 O O . ILE C 2 15 ? 38.422 -12.262 -29.527 1.00 42.23 13 ILE C O 1
ATOM 5786 N N . THR C 2 16 ? 38.083 -13.655 -31.257 1.00 46.66 14 THR C N 1
ATOM 5787 C CA . THR C 2 16 ? 39.482 -14.044 -31.352 1.00 49.65 14 THR C CA 1
ATOM 5788 C C . THR C 2 16 ? 40.200 -13.150 -32.355 1.00 52.50 14 THR C C 1
ATOM 5789 O O . THR C 2 16 ? 39.757 -13.009 -33.493 1.00 52.91 14 THR C O 1
ATOM 5793 N N . LEU C 2 17 ? 41.304 -12.545 -31.930 1.00 48.76 15 LEU C N 1
ATOM 5794 C CA . LEU C 2 17 ? 42.018 -11.590 -32.770 1.00 50.41 15 LEU C CA 1
ATOM 5795 C C . LEU C 2 17 ? 43.486 -11.958 -32.961 1.00 57.07 15 LEU C C 1
ATOM 5796 O O . LEU C 2 17 ? 44.222 -12.130 -31.991 1.00 54.98 15 LEU C O 1
ATOM 5801 N N . GLU C 2 18 ? 43.905 -12.076 -34.217 1.00 59.58 16 GLU C N 1
ATOM 5802 C CA . GLU C 2 18 ? 45.317 -12.245 -34.535 1.00 66.79 16 GLU C CA 1
ATOM 5803 C C . GLU C 2 18 ? 46.019 -10.901 -34.365 1.00 64.92 16 GLU C C 1
ATOM 5804 O O . GLU C 2 18 ? 45.729 -9.947 -35.087 1.00 64.58 16 GLU C O 1
ATOM 5810 N N . VAL C 2 19 ? 46.917 -10.819 -33.385 1.00 64.59 17 VAL C N 1
ATOM 5811 C CA . VAL C 2 19 ? 47.530 -9.547 -33.005 1.00 64.26 17 VAL C CA 1
ATOM 5812 C C . VAL C 2 19 ? 49.033 -9.697 -32.733 1.00 70.08 17 VAL C C 1
ATOM 5813 O O . VAL C 2 19 ? 49.510 -10.788 -32.430 1.00 73.56 17 VAL C O 1
ATOM 5817 N N . GLU C 2 20 ? 49.775 -8.600 -32.848 1.00 71.07 18 GLU C N 1
ATOM 5818 C CA . GLU C 2 20 ? 51.176 -8.569 -32.439 1.00 74.67 18 GLU C CA 1
ATOM 5819 C C . GLU C 2 20 ? 51.367 -7.515 -31.342 1.00 71.16 18 GLU C C 1
ATOM 5820 O O . GLU C 2 20 ? 50.616 -6.542 -31.283 1.00 67.96 18 GLU C O 1
ATOM 5826 N N . PRO C 2 21 ? 52.363 -7.717 -30.458 1.00 72.63 19 PRO C N 1
ATOM 5827 C CA . PRO C 2 21 ? 52.561 -6.874 -29.268 1.00 71.44 19 PRO C CA 1
ATOM 5828 C C . PRO C 2 21 ? 52.623 -5.363 -29.524 1.00 71.19 19 PRO C C 1
ATOM 5829 O O . PRO C 2 21 ? 52.296 -4.591 -28.622 1.00 70.11 19 PRO C O 1
ATOM 5833 N N . SER C 2 22 ? 53.026 -4.947 -30.720 1.00 71.04 20 SER C N 1
ATOM 5834 C CA . SER C 2 22 ? 53.182 -3.523 -31.003 1.00 71.19 20 SER C CA 1
ATOM 5835 C C . SER C 2 22 ? 51.894 -2.878 -31.513 1.00 70.32 20 SER C C 1
ATOM 5836 O O . SER C 2 22 ? 51.864 -1.679 -31.786 1.00 70.86 20 SER C O 1
ATOM 5839 N N . ASP C 2 23 ? 50.834 -3.671 -31.643 1.00 69.17 21 ASP C N 1
ATOM 5840 C CA . ASP C 2 23 ? 49.541 -3.135 -32.053 1.00 68.47 21 ASP C CA 1
ATOM 5841 C C . ASP C 2 23 ? 48.986 -2.207 -30.982 1.00 64.08 21 ASP C C 1
ATOM 5842 O O . ASP C 2 23 ? 49.037 -2.517 -29.793 1.00 61.34 21 ASP C O 1
ATOM 5847 N N . THR C 2 24 ? 48.466 -1.061 -31.408 1.00 63.25 22 THR C N 1
ATOM 5848 C CA . THR C 2 24 ? 47.884 -0.109 -30.476 1.00 60.90 22 THR C CA 1
ATOM 5849 C C . THR C 2 24 ? 46.424 -0.458 -30.209 1.00 60.31 22 THR C C 1
ATOM 5850 O O . THR C 2 24 ? 45.866 -1.365 -30.824 1.00 58.78 22 THR C O 1
ATOM 5854 N N . ILE C 2 25 ? 45.808 0.276 -29.294 1.00 54.56 23 ILE C N 1
ATOM 5855 C CA . ILE C 2 25 ? 44.471 -0.056 -28.825 1.00 56.30 23 ILE C CA 1
ATOM 5856 C C . ILE C 2 25 ? 43.412 0.199 -29.906 1.00 59.01 23 ILE C C 1
ATOM 5857 O O . ILE C 2 25 ? 42.341 -0.405 -29.889 1.00 58.14 23 ILE C O 1
ATOM 5862 N N . GLU C 2 26 ? 43.728 1.051 -30.878 1.00 65.20 24 GLU C N 1
ATOM 5863 C CA . GLU C 2 26 ? 42.763 1.356 -31.935 1.00 67.81 24 GLU C CA 1
ATOM 5864 C C . GLU C 2 26 ? 42.874 0.318 -33.027 1.00 65.38 24 GLU C C 1
ATOM 5865 O O . GLU C 2 26 ? 41.871 -0.043 -33.635 1.00 65.71 24 GLU C O 1
ATOM 5871 N N . ASN C 2 27 ? 44.097 -0.148 -33.274 1.00 64.96 25 ASN C N 1
ATOM 5872 C CA . ASN C 2 27 ? 44.303 -1.296 -34.144 1.00 65.53 25 ASN C CA 1
ATOM 5873 C C . ASN C 2 27 ? 43.436 -2.440 -33.655 1.00 56.12 25 ASN C C 1
ATOM 5874 O O . ASN C 2 27 ? 42.704 -3.051 -34.428 1.00 55.55 25 ASN C O 1
ATOM 5879 N N . VAL C 2 28 ? 43.516 -2.705 -32.356 1.00 51.04 26 VAL C N 1
ATOM 5880 C CA . VAL C 2 28 ? 42.658 -3.690 -31.719 1.00 45.13 26 VAL C CA 1
ATOM 5881 C C . VAL C 2 28 ? 41.189 -3.346 -31.950 1.00 43.10 26 VAL C C 1
ATOM 5882 O O . VAL C 2 28 ? 40.403 -4.194 -32.370 1.00 46.48 26 VAL C O 1
ATOM 5886 N N . LYS C 2 29 ? 40.826 -2.095 -31.683 1.00 39.35 27 LYS C N 1
ATOM 5887 C CA . LYS C 2 29 ? 39.443 -1.661 -31.843 1.00 40.37 27 LYS C CA 1
ATOM 5888 C C . LYS C 2 29 ? 39.036 -1.654 -33.313 1.00 42.67 27 LYS C C 1
ATOM 5889 O O . LYS C 2 29 ? 37.887 -1.956 -33.641 1.00 40.23 27 LYS C O 1
ATOM 5895 N N . ALA C 2 30 ? 39.976 -1.315 -34.194 1.00 44.85 28 ALA C N 1
ATOM 5896 C CA . ALA C 2 30 ? 39.716 -1.353 -35.630 1.00 46.11 28 ALA C CA 1
ATOM 5897 C C . ALA C 2 30 ? 39.507 -2.789 -36.083 1.00 45.46 28 ALA C C 1
ATOM 5898 O O . ALA C 2 30 ? 38.648 -3.064 -36.921 1.00 44.93 28 ALA C O 1
ATOM 5900 N N . LYS C 2 31 ? 40.301 -3.701 -35.530 1.00 46.23 29 LYS C N 1
ATOM 5901 C CA . LYS C 2 31 ? 40.157 -5.120 -35.838 1.00 49.22 29 LYS C CA 1
ATOM 5902 C C . LYS C 2 31 ? 38.787 -5.622 -35.398 1.00 45.77 29 LYS C C 1
ATOM 5903 O O . LYS C 2 31 ? 38.149 -6.407 -36.099 1.00 45.88 29 LYS C O 1
ATOM 5909 N N . ILE C 2 32 ? 38.338 -5.156 -34.237 1.00 44.37 30 ILE C N 1
ATOM 5910 C CA . ILE C 2 32 ? 37.029 -5.535 -33.717 1.00 41.68 30 ILE C CA 1
ATOM 5911 C C . ILE C 2 32 ? 35.912 -5.001 -34.615 1.00 43.63 30 ILE C C 1
ATOM 5912 O O . ILE C 2 32 ? 34.937 -5.708 -34.891 1.00 43.87 30 ILE C O 1
ATOM 5917 N N . GLN C 2 33 ? 36.060 -3.764 -35.084 1.00 43.92 31 GLN C N 1
ATOM 5918 C CA . GLN C 2 33 ? 35.080 -3.189 -35.998 1.00 44.49 31 GLN C CA 1
ATOM 5919 C C . GLN C 2 33 ? 35.003 -3.990 -37.291 1.00 49.63 31 GLN C C 1
ATOM 5920 O O . GLN C 2 33 ? 33.918 -4.295 -37.781 1.00 43.20 31 GLN C O 1
ATOM 5926 N N . ASP C 2 34 ? 36.159 -4.336 -37.842 1.00 49.85 32 ASP C N 1
ATOM 5927 C CA . ASP C 2 34 ? 36.191 -5.058 -39.106 1.00 56.49 32 ASP C CA 1
ATOM 5928 C C . ASP C 2 34 ? 35.669 -6.482 -38.953 1.00 55.65 32 ASP C C 1
ATOM 5929 O O . ASP C 2 34 ? 35.226 -7.092 -39.925 1.00 56.75 32 ASP C O 1
ATOM 5934 N N . LYS C 2 35 ? 35.704 -7.004 -37.732 1.00 54.09 33 LYS C N 1
ATOM 5935 C CA . LYS C 2 35 ? 35.284 -8.379 -37.490 1.00 55.03 33 LYS C CA 1
ATOM 5936 C C . LYS C 2 35 ? 33.839 -8.461 -36.992 1.00 55.33 33 LYS C C 1
ATOM 5937 O O . LYS C 2 35 ? 33.128 -9.419 -37.298 1.00 55.78 33 LYS C O 1
ATOM 5943 N N . GLU C 2 36 ? 33.398 -7.457 -36.237 1.00 54.51 34 GLU C N 1
ATOM 5944 C CA . GLU C 2 36 ? 32.071 -7.506 -35.626 1.00 56.88 34 GLU C CA 1
ATOM 5945 C C . GLU C 2 36 ? 31.183 -6.306 -35.953 1.00 51.87 34 GLU C C 1
ATOM 5946 O O . GLU C 2 36 ? 30.011 -6.283 -35.583 1.00 48.33 34 GLU C O 1
ATOM 5952 N N . GLY C 2 37 ? 31.732 -5.309 -36.639 1.00 37.87 35 GLY C N 1
ATOM 5953 C CA . GLY C 2 37 ? 30.952 -4.145 -37.019 1.00 38.28 35 GLY C CA 1
ATOM 5954 C C . GLY C 2 37 ? 30.639 -3.207 -35.867 1.00 40.65 35 GLY C C 1
ATOM 5955 O O . GLY C 2 37 ? 29.777 -2.338 -35.984 1.00 44.77 35 GLY C O 1
ATOM 5956 N N . ILE C 2 38 ? 31.333 -3.386 -34.748 1.00 37.72 36 ILE C N 1
ATOM 5957 C CA . ILE C 2 38 ? 31.192 -2.484 -33.608 1.00 37.08 36 ILE C CA 1
ATOM 5958 C C . ILE C 2 38 ? 32.062 -1.249 -33.807 1.00 39.23 36 ILE C C 1
ATOM 5959 O O . ILE C 2 38 ? 33.289 -1.360 -33.880 1.00 35.37 36 ILE C O 1
ATOM 5964 N N . PRO C 2 39 ? 31.434 -0.067 -33.904 1.00 38.33 37 PRO C N 1
ATOM 5965 C CA . PRO C 2 39 ? 32.205 1.173 -34.065 1.00 35.49 37 PRO C CA 1
ATOM 5966 C C . PRO C 2 39 ? 33.152 1.423 -32.890 1.00 37.83 37 PRO C C 1
ATOM 5967 O O . PRO C 2 39 ? 32.732 1.297 -31.739 1.00 36.44 37 PRO C O 1
ATOM 5971 N N . PRO C 2 40 ? 34.422 1.760 -33.180 1.00 40.04 38 PRO C N 1
ATOM 5972 C CA . PRO C 2 40 ? 35.437 2.043 -32.156 1.00 39.87 38 PRO C CA 1
ATOM 5973 C C . PRO C 2 40 ? 34.973 3.078 -31.128 1.00 40.99 38 PRO C C 1
ATOM 5974 O O . PRO C 2 40 ? 35.381 3.013 -29.970 1.00 41.26 38 PRO C O 1
ATOM 5978 N N . ASP C 2 41 ? 34.131 4.012 -31.564 1.00 47.73 39 ASP C N 1
ATOM 5979 C CA . ASP C 2 41 ? 33.518 5.017 -30.693 1.00 53.26 39 ASP C CA 1
ATOM 5980 C C . ASP C 2 41 ? 32.842 4.425 -29.462 1.00 48.63 39 ASP C C 1
ATOM 5981 O O . ASP C 2 41 ? 32.836 5.031 -28.392 1.00 49.36 39 ASP C O 1
ATOM 5986 N N . GLN C 2 42 ? 32.256 3.247 -29.625 1.00 45.34 40 GLN C N 1
ATOM 5987 C CA . GLN C 2 42 ? 31.459 2.648 -28.567 1.00 48.50 40 GLN C CA 1
ATOM 5988 C C . GLN C 2 42 ? 32.183 1.494 -27.888 1.00 45.04 40 GLN C C 1
ATOM 5989 O O . GLN C 2 42 ? 31.585 0.743 -27.123 1.00 42.81 40 GLN C O 1
ATOM 5995 N N . GLN C 2 43 ? 33.476 1.364 -28.164 1.00 42.78 41 GLN C N 1
ATOM 5996 C CA . GLN C 2 43 ? 34.265 0.283 -27.591 1.00 39.47 41 GLN C CA 1
ATOM 5997 C C . GLN C 2 43 ? 35.060 0.723 -26.369 1.00 40.46 41 GLN C C 1
ATOM 5998 O O . GLN C 2 43 ? 35.816 1.694 -26.419 1.00 40.43 41 GLN C O 1
ATOM 6004 N N . ARG C 2 44 ? 34.912 0.001 -25.274 1.00 37.97 42 ARG C N 1
ATOM 6005 C CA . ARG C 2 44 ? 35.789 0.160 -24.135 1.00 39.95 42 ARG C CA 1
ATOM 6006 C C . ARG C 2 44 ? 36.402 -1.173 -23.834 1.00 37.10 42 ARG C C 1
ATOM 6007 O O . ARG C 2 44 ? 35.726 -2.126 -23.595 1.00 42.58 42 ARG C O 1
ATOM 6015 N N . LEU C 2 45 ? 37.712 -1.228 -23.881 1.00 38.20 43 LEU C N 1
ATOM 6016 C CA . LEU C 2 45 ? 38.446 -2.468 -23.663 1.00 40.32 43 LEU C CA 1
ATOM 6017 C C . LEU C 2 45 ? 39.076 -2.506 -22.277 1.00 41.75 43 LEU C C 1
ATOM 6018 O O . LEU C 2 45 ? 39.685 -1.532 -21.831 1.00 43.69 43 LEU C O 1
ATOM 6023 N N . ILE C 2 46 ? 38.924 -3.639 -21.599 1.00 40.41 44 ILE C N 1
ATOM 6024 C CA . ILE C 2 46 ? 39.459 -3.805 -20.254 1.00 40.53 44 ILE C CA 1
ATOM 6025 C C . ILE C 2 46 ? 40.410 -4.993 -20.178 1.00 40.24 44 ILE C C 1
ATOM 6026 O O . ILE C 2 46 ? 40.126 -6.063 -20.713 1.00 37.93 44 ILE C O 1
ATOM 6031 N N . PHE C 2 47 ? 41.543 -4.795 -19.514 1.00 43.41 45 PHE C N 1
ATOM 6032 C CA . PHE C 2 47 ? 42.448 -5.893 -19.202 1.00 44.83 45 PHE C CA 1
ATOM 6033 C C . PHE C 2 47 ? 42.970 -5.752 -17.780 1.00 46.93 45 PHE C C 1
ATOM 6034 O O . PHE C 2 47 ? 43.401 -4.671 -17.376 1.00 42.77 45 PHE C O 1
ATOM 6042 N N . ALA C 2 48 ? 42.919 -6.849 -17.028 1.00 47.47 46 ALA C N 1
ATOM 6043 C CA . ALA C 2 48 ? 43.363 -6.873 -15.635 1.00 48.99 46 ALA C CA 1
ATOM 6044 C C . ALA C 2 48 ? 42.654 -5.811 -14.793 1.00 51.00 46 ALA C C 1
ATOM 6045 O O . ALA C 2 48 ? 43.247 -5.226 -13.889 1.00 53.04 46 ALA C O 1
ATOM 6047 N N . GLY C 2 49 ? 41.383 -5.566 -15.102 1.00 52.28 47 GLY C N 1
ATOM 6048 C CA . GLY C 2 49 ? 40.578 -4.617 -14.354 1.00 55.71 47 GLY C CA 1
ATOM 6049 C C . GLY C 2 49 ? 40.860 -3.159 -14.670 1.00 58.08 47 GLY C C 1
ATOM 6050 O O . GLY C 2 49 ? 40.302 -2.263 -14.035 1.00 59.79 47 GLY C O 1
ATOM 6051 N N . LYS C 2 50 ? 41.720 -2.919 -15.655 1.00 57.13 48 LYS C N 1
ATOM 6052 C CA . LYS C 2 50 ? 42.110 -1.562 -16.023 1.00 57.47 48 LYS C CA 1
ATOM 6053 C C . LYS C 2 50 ? 41.639 -1.199 -17.432 1.00 54.05 48 LYS C C 1
ATOM 6054 O O . LYS C 2 50 ? 41.748 -1.999 -18.365 1.00 47.47 48 LYS C O 1
ATOM 6060 N N . GLN C 2 51 ? 41.113 0.012 -17.582 1.00 53.86 49 GLN C N 1
ATOM 6061 C CA . GLN C 2 51 ? 40.631 0.475 -18.876 1.00 55.50 49 GLN C CA 1
ATOM 6062 C C . GLN C 2 51 ? 41.793 0.901 -19.772 1.00 56.42 49 GLN C C 1
ATOM 6063 O O . GLN C 2 51 ? 42.644 1.693 -19.369 1.00 59.10 49 GLN C O 1
ATOM 6069 N N . LEU C 2 52 ? 41.817 0.372 -20.992 1.00 51.36 50 LEU C N 1
ATOM 6070 C CA . LEU C 2 52 ? 42.956 0.551 -21.883 1.00 51.29 50 LEU C CA 1
ATOM 6071 C C . LEU C 2 52 ? 42.892 1.873 -22.641 1.00 54.35 50 LEU C C 1
ATOM 6072 O O . LEU C 2 52 ? 41.886 2.186 -23.278 1.00 55.18 50 LEU C O 1
ATOM 6077 N N . GLU C 2 53 ? 43.975 2.644 -22.566 1.00 53.59 51 GLU C N 1
ATOM 6078 C CA . GLU C 2 53 ? 43.998 3.989 -23.133 1.00 59.60 51 GLU C CA 1
ATOM 6079 C C . GLU C 2 53 ? 44.252 3.974 -24.632 1.00 61.08 51 GLU C C 1
ATOM 6080 O O . GLU C 2 53 ? 45.034 3.167 -25.131 1.00 53.15 51 GLU C O 1
ATOM 6086 N N . ASP C 2 54 ? 43.596 4.884 -25.345 1.00 63.78 52 ASP C N 1
ATOM 6087 C CA . ASP C 2 54 ? 43.792 4.998 -26.780 1.00 69.04 52 ASP C CA 1
ATOM 6088 C C . ASP C 2 54 ? 45.167 5.569 -27.120 1.00 74.41 52 ASP C C 1
ATOM 6089 O O . ASP C 2 54 ? 45.557 6.626 -26.618 1.00 75.66 52 ASP C O 1
ATOM 6094 N N . GLY C 2 55 ? 45.900 4.860 -27.972 1.00 74.42 53 GLY C N 1
ATOM 6095 C CA . GLY C 2 55 ? 47.195 5.329 -28.427 1.00 76.83 53 GLY C CA 1
ATOM 6096 C C . GLY C 2 55 ? 48.364 4.540 -27.873 1.00 75.88 53 GLY C C 1
ATOM 6097 O O . GLY C 2 55 ? 49.475 4.620 -28.395 1.00 77.61 53 GLY C O 1
ATOM 6098 N N . ARG C 2 56 ? 48.122 3.781 -26.809 1.00 73.55 54 ARG C N 1
ATOM 6099 C CA . ARG C 2 56 ? 49.160 2.930 -26.240 1.00 73.06 54 ARG C CA 1
ATOM 6100 C C . ARG C 2 56 ? 49.063 1.537 -26.855 1.00 69.82 54 ARG C C 1
ATOM 6101 O O . ARG C 2 56 ? 48.130 1.257 -27.606 1.00 69.61 54 ARG C O 1
ATOM 6109 N N . THR C 2 57 ? 50.021 0.669 -26.546 1.00 67.00 55 THR C N 1
ATOM 6110 C CA . THR C 2 57 ? 50.084 -0.644 -27.186 1.00 61.30 55 THR C CA 1
ATOM 6111 C C . THR C 2 57 ? 49.797 -1.781 -26.209 1.00 60.19 55 THR C C 1
ATOM 6112 O O . THR C 2 57 ? 49.707 -1.567 -25.002 1.00 60.37 55 THR C O 1
ATOM 6116 N N . LEU C 2 58 ? 49.660 -2.991 -26.744 1.00 57.77 56 LEU C N 1
ATOM 6117 C CA . LEU C 2 58 ? 49.363 -4.166 -25.930 1.00 54.70 56 LEU C CA 1
ATOM 6118 C C . LEU C 2 58 ? 50.530 -4.573 -25.033 1.00 58.72 56 LEU C C 1
ATOM 6119 O O . LEU C 2 58 ? 50.324 -5.018 -23.903 1.00 58.69 56 LEU C O 1
ATOM 6124 N N . SER C 2 59 ? 51.752 -4.428 -25.539 1.00 71.82 57 SER C N 1
ATOM 6125 C CA . SER C 2 59 ? 52.940 -4.766 -24.760 1.00 75.13 57 SER C CA 1
ATOM 6126 C C . SER C 2 59 ? 53.120 -3.785 -23.606 1.00 74.72 57 SER C C 1
ATOM 6127 O O . SER C 2 59 ? 53.786 -4.090 -22.616 1.00 76.30 57 SER C O 1
ATOM 6130 N N . ASP C 2 60 ? 52.516 -2.608 -23.738 1.00 74.70 58 ASP C N 1
ATOM 6131 C CA . ASP C 2 60 ? 52.518 -1.623 -22.665 1.00 74.74 58 ASP C CA 1
ATOM 6132 C C . ASP C 2 60 ? 51.726 -2.114 -21.448 1.00 73.42 58 ASP C C 1
ATOM 6133 O O . ASP C 2 60 ? 52.006 -1.697 -20.326 1.00 75.99 58 ASP C O 1
ATOM 6138 N N . TYR C 2 61 ? 50.746 -2.994 -21.664 1.00 68.21 59 TYR C N 1
ATOM 6139 C CA . TYR C 2 61 ? 49.963 -3.562 -20.558 1.00 65.49 59 TYR C CA 1
ATOM 6140 C C . TYR C 2 61 ? 50.340 -4.996 -20.237 1.00 68.71 59 TYR C C 1
ATOM 6141 O O . TYR C 2 61 ? 49.633 -5.658 -19.474 1.00 68.42 59 TYR C O 1
ATOM 6150 N N . ASN C 2 62 ? 51.410 -5.489 -20.853 1.00 71.48 60 ASN C N 1
ATOM 6151 C CA . ASN C 2 62 ? 51.831 -6.872 -20.664 1.00 73.91 60 ASN C CA 1
ATOM 6152 C C . ASN C 2 62 ? 50.764 -7.858 -21.147 1.00 69.44 60 ASN C C 1
ATOM 6153 O O . ASN C 2 62 ? 50.591 -8.934 -20.573 1.00 70.24 60 ASN C O 1
ATOM 6158 N N . ILE C 2 63 ? 50.042 -7.476 -22.197 1.00 64.85 61 ILE C N 1
ATOM 6159 C CA . ILE C 2 63 ? 49.086 -8.374 -22.837 1.00 62.38 61 ILE C CA 1
ATOM 6160 C C . ILE C 2 63 ? 49.841 -9.333 -23.748 1.00 65.91 61 ILE C C 1
ATOM 6161 O O . ILE C 2 63 ? 50.568 -8.907 -24.643 1.00 67.22 61 ILE C O 1
ATOM 6166 N N . GLN C 2 64 ? 49.675 -10.629 -23.514 1.00 68.96 62 GLN C N 1
ATOM 6167 C CA . GLN C 2 64 ? 50.444 -11.633 -24.240 1.00 75.41 62 GLN C CA 1
ATOM 6168 C C . GLN C 2 64 ? 49.552 -12.654 -24.934 1.00 73.42 62 GLN C C 1
ATOM 6169 O O . GLN C 2 64 ? 48.338 -12.483 -25.004 1.00 64.74 62 GLN C O 1
ATOM 6175 N N . LYS C 2 65 ? 50.172 -13.707 -25.457 1.00 79.45 63 LYS C N 1
ATOM 6176 C CA . LYS C 2 65 ? 49.446 -14.834 -26.033 1.00 81.75 63 LYS C CA 1
ATOM 6177 C C . LYS C 2 65 ? 48.424 -15.366 -25.025 1.00 77.81 63 LYS C C 1
ATOM 6178 O O . LYS C 2 65 ? 48.662 -15.304 -23.814 1.00 77.50 63 LYS C O 1
ATOM 6184 N N . GLU C 2 66 ? 47.281 -15.835 -25.532 1.00 74.30 64 GLU C N 1
ATOM 6185 C CA . GLU C 2 66 ? 46.228 -16.466 -24.725 1.00 73.48 64 GLU C CA 1
ATOM 6186 C C . GLU C 2 66 ? 45.451 -15.488 -23.842 1.00 64.18 64 GLU C C 1
ATOM 6187 O O . GLU C 2 66 ? 44.499 -15.885 -23.168 1.00 65.02 64 GLU C O 1
ATOM 6193 N N . SER C 2 67 ? 45.848 -14.219 -23.842 1.00 58.72 65 SER C N 1
ATOM 6194 C CA . SER C 2 67 ? 45.304 -13.252 -22.891 1.00 58.50 65 SER C CA 1
ATOM 6195 C C . SER C 2 67 ? 43.841 -12.899 -23.169 1.00 50.38 65 SER C C 1
ATOM 6196 O O . SER C 2 67 ? 43.422 -12.780 -24.322 1.00 46.18 65 SER C O 1
ATOM 6199 N N . THR C 2 68 ? 43.070 -12.734 -22.099 1.00 49.37 66 THR C N 1
ATOM 6200 C CA . THR C 2 68 ? 41.658 -12.390 -22.214 1.00 44.42 66 THR C CA 1
ATOM 6201 C C . THR C 2 68 ? 41.412 -10.915 -21.902 1.00 43.12 66 THR C C 1
ATOM 6202 O O . THR C 2 68 ? 41.873 -10.397 -20.882 1.00 40.86 66 THR C O 1
ATOM 6206 N N . LEU C 2 69 ? 40.685 -10.247 -22.791 1.00 42.11 67 LEU C N 1
ATOM 6207 C CA . LEU C 2 69 ? 40.265 -8.868 -22.569 1.00 40.20 67 LEU C CA 1
ATOM 6208 C C . LEU C 2 69 ? 38.743 -8.778 -22.502 1.00 36.24 67 LEU C C 1
ATOM 6209 O O . LEU C 2 69 ? 38.035 -9.622 -23.048 1.00 32.26 67 LEU C O 1
ATOM 6214 N N . HIS C 2 70 ? 38.242 -7.753 -21.823 1.00 32.52 68 HIS C N 1
ATOM 6215 C CA . HIS C 2 70 ? 36.805 -7.523 -21.763 1.00 34.21 68 HIS C CA 1
ATOM 6216 C C . HIS C 2 70 ? 36.409 -6.342 -22.641 1.00 31.15 68 HIS C C 1
ATOM 6217 O O . HIS C 2 70 ? 37.091 -5.316 -22.667 1.00 31.00 68 HIS C O 1
ATOM 6224 N N . LEU C 2 71 ? 35.310 -6.501 -23.370 1.00 28.00 69 LEU C N 1
ATOM 6225 C CA . LEU C 2 71 ? 34.784 -5.426 -24.198 1.00 30.37 69 LEU C CA 1
ATOM 6226 C C . LEU C 2 71 ? 33.453 -4.935 -23.649 1.00 31.54 69 LEU C C 1
ATOM 6227 O O . LEU C 2 71 ? 32.452 -5.648 -23.702 1.00 30.55 69 LEU C O 1
ATOM 6232 N N . VAL C 2 72 ? 33.454 -3.720 -23.112 1.00 32.13 70 VAL C N 1
ATOM 6233 C CA . VAL C 2 72 ? 32.226 -3.072 -22.670 1.00 32.78 70 VAL C CA 1
ATOM 6234 C C . VAL C 2 72 ? 31.778 -2.050 -23.712 1.00 37.97 70 VAL C C 1
ATOM 6235 O O . VAL C 2 72 ? 32.572 -1.219 -24.158 1.00 35.11 70 VAL C O 1
ATOM 6239 N N . LEU C 2 73 ? 30.512 -2.115 -24.108 1.00 39.41 71 LEU C N 1
ATOM 6240 C CA . LEU C 2 73 ? 29.987 -1.180 -25.095 1.00 42.96 71 LEU C CA 1
ATOM 6241 C C . LEU C 2 73 ? 29.285 0.001 -24.427 1.00 48.82 71 LEU C C 1
ATOM 6242 O O . LEU C 2 73 ? 28.444 -0.187 -23.547 1.00 48.15 71 LEU C O 1
ATOM 6247 N N . ARG C 2 74 ? 29.633 1.215 -24.849 1.00 53.69 72 ARG C N 1
ATOM 6248 C CA . ARG C 2 74 ? 29.022 2.423 -24.298 1.00 59.50 72 ARG C CA 1
ATOM 6249 C C . ARG C 2 74 ? 29.135 3.622 -25.248 1.00 64.92 72 ARG C C 1
ATOM 6250 O O . ARG C 2 74 ? 30.154 3.813 -25.912 1.00 66.03 72 ARG C O 1
ATOM 6258 N N . LEU C 2 75 ? 28.070 4.420 -25.293 1.00 68.66 73 LEU C N 1
ATOM 6259 C CA . LEU C 2 75 ? 27.946 5.574 -26.184 1.00 74.29 73 LEU C CA 1
ATOM 6260 C C . LEU C 2 75 ? 28.910 6.720 -25.856 1.00 78.71 73 LEU C C 1
ATOM 6261 O O . LEU C 2 75 ? 29.357 6.854 -24.715 1.00 79.27 73 LEU C O 1
ATOM 6266 N N . ARG C 2 76 ? 29.205 7.529 -26.878 1.00 81.66 74 ARG C N 1
ATOM 6267 C CA . ARG C 2 76 ? 29.983 8.779 -26.799 1.00 85.51 74 ARG C CA 1
ATOM 6268 C C . ARG C 2 76 ? 30.955 8.897 -25.623 1.00 84.25 74 ARG C C 1
ATOM 6269 O O . ARG C 2 76 ? 31.200 9.994 -25.117 1.00 87.26 74 ARG C O 1
ATOM 6277 N N . MET D 2 3 ? -36.175 -8.945 -13.427 1.00 102.99 1 MET D N 1
ATOM 6278 C CA . MET D 2 3 ? -35.585 -9.176 -14.741 1.00 101.42 1 MET D CA 1
ATOM 6279 C C . MET D 2 3 ? -34.072 -8.959 -14.716 1.00 102.23 1 MET D C 1
ATOM 6280 O O . MET D 2 3 ? -33.583 -7.994 -14.127 1.00 102.63 1 MET D O 1
ATOM 6285 N N . GLN D 2 4 ? -33.336 -9.862 -15.356 1.00 100.25 2 GLN D N 1
ATOM 6286 C CA . GLN D 2 4 ? -31.882 -9.760 -15.404 1.00 97.38 2 GLN D CA 1
ATOM 6287 C C . GLN D 2 4 ? -31.357 -9.838 -16.835 1.00 93.74 2 GLN D C 1
ATOM 6288 O O . GLN D 2 4 ? -31.838 -10.631 -17.645 1.00 95.09 2 GLN D O 1
ATOM 6294 N N . ILE D 2 5 ? -30.371 -9.001 -17.143 1.00 88.83 3 ILE D N 1
ATOM 6295 C CA . ILE D 2 5 ? -29.710 -9.042 -18.441 1.00 83.80 3 ILE D CA 1
ATOM 6296 C C . ILE D 2 5 ? -28.212 -9.253 -18.252 1.00 83.64 3 ILE D C 1
ATOM 6297 O O . ILE D 2 5 ? -27.696 -9.125 -17.140 1.00 85.08 3 ILE D O 1
ATOM 6302 N N . PHE D 2 6 ? -27.518 -9.579 -19.338 1.00 80.97 4 PHE D N 1
ATOM 6303 C CA . PHE D 2 6 ? -26.091 -9.865 -19.265 1.00 80.03 4 PHE D CA 1
ATOM 6304 C C . PHE D 2 6 ? -25.270 -8.901 -20.110 1.00 76.44 4 PHE D C 1
ATOM 6305 O O . PHE D 2 6 ? -25.523 -8.730 -21.302 1.00 75.51 4 PHE D O 1
ATOM 6313 N N . VAL D 2 7 ? -24.285 -8.274 -19.478 1.00 73.40 5 VAL D N 1
ATOM 6314 C CA . VAL D 2 7 ? -23.395 -7.351 -20.168 1.00 70.24 5 VAL D CA 1
ATOM 6315 C C . VAL D 2 7 ? -21.987 -7.934 -20.227 1.00 68.02 5 VAL D C 1
ATOM 6316 O O . VAL D 2 7 ? -21.362 -8.177 -19.193 1.00 68.73 5 VAL D O 1
ATOM 6320 N N . LYS D 2 8 ? -21.496 -8.163 -21.442 1.00 64.94 6 LYS D N 1
ATOM 6321 C CA . LYS D 2 8 ? -20.204 -8.811 -21.637 1.00 63.69 6 LYS D CA 1
ATOM 6322 C C . LYS D 2 8 ? -19.145 -7.855 -22.173 1.00 59.00 6 LYS D C 1
ATOM 6323 O O . LYS D 2 8 ? -19.382 -7.125 -23.133 1.00 55.25 6 LYS D O 1
ATOM 6329 N N . THR D 2 9 ? -17.975 -7.868 -21.541 1.00 58.65 7 THR D N 1
ATOM 6330 C CA . THR D 2 9 ? -16.844 -7.068 -21.996 1.00 57.02 7 THR D CA 1
ATOM 6331 C C . THR D 2 9 ? -15.894 -7.918 -22.833 1.00 55.94 7 THR D C 1
ATOM 6332 O O . THR D 2 9 ? -15.972 -9.146 -22.816 1.00 54.49 7 THR D O 1
ATOM 6336 N N . LEU D 2 10 ? -14.999 -7.260 -23.563 1.00 59.89 8 LEU D N 1
ATOM 6337 C CA . LEU D 2 10 ? -14.032 -7.955 -24.407 1.00 58.33 8 LEU D CA 1
ATOM 6338 C C . LEU D 2 10 ? -13.121 -8.851 -23.577 1.00 57.31 8 LEU D C 1
ATOM 6339 O O . LEU D 2 10 ? -12.780 -9.966 -23.979 1.00 56.61 8 LEU D O 1
ATOM 6344 N N . THR D 2 11 ? -12.754 -8.354 -22.402 1.00 57.36 9 THR D N 1
ATOM 6345 C CA . THR D 2 11 ? -11.856 -9.058 -21.493 1.00 57.95 9 THR D CA 1
ATOM 6346 C C . THR D 2 11 ? -12.508 -10.266 -20.822 1.00 57.31 9 THR D C 1
ATOM 6347 O O . THR D 2 11 ? -11.909 -10.902 -19.956 1.00 57.09 9 THR D O 1
ATOM 6351 N N . GLY D 2 12 ? -13.734 -10.579 -21.221 1.00 60.56 10 GLY D N 1
ATOM 6352 C CA . GLY D 2 12 ? -14.369 -11.816 -20.815 1.00 64.30 10 GLY D CA 1
ATOM 6353 C C . GLY D 2 12 ? -15.113 -11.726 -19.502 1.00 67.23 10 GLY D C 1
ATOM 6354 O O . GLY D 2 12 ? -15.193 -12.708 -18.774 1.00 66.38 10 GLY D O 1
ATOM 6355 N N . LYS D 2 13 ? -15.658 -10.558 -19.182 1.00 69.58 11 LYS D N 1
ATOM 6356 C CA . LYS D 2 13 ? -16.436 -10.438 -17.955 1.00 74.02 11 LYS D CA 1
ATOM 6357 C C . LYS D 2 13 ? -17.920 -10.322 -18.254 1.00 71.83 11 LYS D C 1
ATOM 6358 O O . LYS D 2 13 ? -18.331 -9.658 -19.205 1.00 67.62 11 LYS D O 1
ATOM 6364 N N . THR D 2 14 ? -18.710 -11.001 -17.433 1.00 74.34 12 THR D N 1
ATOM 6365 C CA . THR D 2 14 ? -20.149 -11.066 -17.604 1.00 77.74 12 THR D CA 1
ATOM 6366 C C . THR D 2 14 ? -20.833 -10.276 -16.495 1.00 83.09 12 THR D C 1
ATOM 6367 O O . THR D 2 14 ? -20.828 -10.690 -15.336 1.00 87.83 12 THR D O 1
ATOM 6371 N N . ILE D 2 15 ? -21.407 -9.130 -16.849 1.00 83.95 13 ILE D N 1
ATOM 6372 C CA . ILE D 2 15 ? -22.071 -8.282 -15.864 1.00 83.68 13 ILE D CA 1
ATOM 6373 C C . ILE D 2 15 ? -23.543 -8.648 -15.744 1.00 86.21 13 ILE D C 1
ATOM 6374 O O . ILE D 2 15 ? -24.357 -8.264 -16.585 1.00 87.49 13 ILE D O 1
ATOM 6379 N N . THR D 2 16 ? -23.882 -9.401 -14.703 1.00 86.25 14 THR D N 1
ATOM 6380 C CA . THR D 2 16 ? -25.279 -9.684 -14.406 1.00 88.30 14 THR D CA 1
ATOM 6381 C C . THR D 2 16 ? -25.928 -8.471 -13.758 1.00 91.71 14 THR D C 1
ATOM 6382 O O . THR D 2 16 ? -25.587 -8.099 -12.635 1.00 94.53 14 THR D O 1
ATOM 6386 N N . LEU D 2 17 ? -26.860 -7.852 -14.471 1.00 91.12 15 LEU D N 1
ATOM 6387 C CA . LEU D 2 17 ? -27.542 -6.677 -13.953 1.00 92.42 15 LEU D CA 1
ATOM 6388 C C . LEU D 2 17 ? -28.959 -7.007 -13.510 1.00 98.67 15 LEU D C 1
ATOM 6389 O O . LEU D 2 17 ? -29.609 -7.882 -14.080 1.00 98.21 15 LEU D O 1
ATOM 6394 N N . GLU D 2 18 ? -29.428 -6.308 -12.482 1.00 102.74 16 GLU D N 1
ATOM 6395 C CA . GLU D 2 18 ? -30.828 -6.387 -12.088 1.00 108.35 16 GLU D CA 1
ATOM 6396 C C . GLU D 2 18 ? -31.562 -5.179 -12.657 1.00 109.25 16 GLU D C 1
ATOM 6397 O O . GLU D 2 18 ? -31.279 -4.034 -12.303 1.00 108.25 16 GLU D O 1
ATOM 6403 N N . VAL D 2 19 ? -32.497 -5.454 -13.560 1.00 111.21 17 VAL D N 1
ATOM 6404 C CA . VAL D 2 19 ? -33.050 -4.439 -14.449 1.00 113.48 17 VAL D CA 1
ATOM 6405 C C . VAL D 2 19 ? -34.573 -4.594 -14.564 1.00 118.90 17 VAL D C 1
ATOM 6406 O O . VAL D 2 19 ? -35.111 -5.665 -14.288 1.00 121.56 17 VAL D O 1
ATOM 6410 N N . GLU D 2 20 ? -35.276 -3.529 -14.941 1.00 120.85 18 GLU D N 1
ATOM 6411 C CA . GLU D 2 20 ? -36.690 -3.649 -15.280 1.00 121.05 18 GLU D CA 1
ATOM 6412 C C . GLU D 2 20 ? -36.968 -3.000 -16.653 1.00 121.65 18 GLU D C 1
ATOM 6413 O O . GLU D 2 20 ? -36.340 -2.006 -17.002 1.00 120.24 18 GLU D O 1
ATOM 6419 N N . PRO D 2 21 ? -37.920 -3.565 -17.426 1.00 124.26 19 PRO D N 1
ATOM 6420 C CA . PRO D 2 21 ? -38.035 -3.455 -18.894 1.00 124.36 19 PRO D CA 1
ATOM 6421 C C . PRO D 2 21 ? -37.704 -2.122 -19.599 1.00 125.46 19 PRO D C 1
ATOM 6422 O O . PRO D 2 21 ? -37.475 -2.197 -20.806 1.00 125.21 19 PRO D O 1
ATOM 6426 N N . SER D 2 22 ? -37.684 -0.971 -18.926 1.00 126.75 20 SER D N 1
ATOM 6427 C CA . SER D 2 22 ? -37.423 0.273 -19.642 1.00 126.53 20 SER D CA 1
ATOM 6428 C C . SER D 2 22 ? -36.813 1.365 -18.757 1.00 124.57 20 SER D C 1
ATOM 6429 O O . SER D 2 22 ? -37.161 2.544 -18.879 1.00 126.92 20 SER D O 1
ATOM 6432 N N . ASP D 2 23 ? -35.903 0.979 -17.868 1.00 119.31 21 ASP D N 1
ATOM 6433 C CA . ASP D 2 23 ? -34.909 1.933 -17.416 1.00 115.59 21 ASP D CA 1
ATOM 6434 C C . ASP D 2 23 ? -34.286 2.399 -18.718 1.00 111.36 21 ASP D C 1
ATOM 6435 O O . ASP D 2 23 ? -33.902 1.557 -19.525 1.00 109.38 21 ASP D O 1
ATOM 6440 N N . THR D 2 24 ? -34.222 3.701 -18.973 1.00 111.62 22 THR D N 1
ATOM 6441 C CA . THR D 2 24 ? -33.594 4.166 -20.212 1.00 109.55 22 THR D CA 1
ATOM 6442 C C . THR D 2 24 ? -32.114 3.769 -20.228 1.00 106.88 22 THR D C 1
ATOM 6443 O O . THR D 2 24 ? -31.585 3.285 -19.230 1.00 105.86 22 THR D O 1
ATOM 6447 N N . ILE D 2 25 ? -31.434 3.974 -21.351 1.00 110.31 23 ILE D N 1
ATOM 6448 C CA . ILE D 2 25 ? -30.073 3.457 -21.470 1.00 107.42 23 ILE D CA 1
ATOM 6449 C C . ILE D 2 25 ? -29.061 4.334 -20.718 1.00 105.76 23 ILE D C 1
ATOM 6450 O O . ILE D 2 25 ? -27.943 3.898 -20.436 1.00 103.58 23 ILE D O 1
ATOM 6455 N N . GLU D 2 26 ? -29.454 5.556 -20.369 1.00 106.10 24 GLU D N 1
ATOM 6456 C CA . GLU D 2 26 ? -28.638 6.357 -19.460 1.00 105.77 24 GLU D CA 1
ATOM 6457 C C . GLU D 2 26 ? -28.516 5.635 -18.124 1.00 103.32 24 GLU D C 1
ATOM 6458 O O . GLU D 2 26 ? -27.419 5.470 -17.592 1.00 102.60 24 GLU D O 1
ATOM 6464 N N . ASN D 2 27 ? -29.660 5.208 -17.593 1.00 103.44 25 ASN D N 1
ATOM 6465 C CA . ASN D 2 27 ? -29.722 4.569 -16.281 1.00 102.90 25 ASN D CA 1
ATOM 6466 C C . ASN D 2 27 ? -28.910 3.279 -16.182 1.00 98.82 25 ASN D C 1
ATOM 6467 O O . ASN D 2 27 ? -28.222 3.070 -15.183 1.00 97.80 25 ASN D O 1
ATOM 6472 N N . VAL D 2 28 ? -28.985 2.421 -17.198 1.00 98.68 26 VAL D N 1
ATOM 6473 C CA . VAL D 2 28 ? -28.197 1.192 -17.179 1.00 100.10 26 VAL D CA 1
ATOM 6474 C C . VAL D 2 28 ? -26.713 1.539 -17.274 1.00 95.75 26 VAL D C 1
ATOM 6475 O O . VAL D 2 28 ? -25.877 0.898 -16.636 1.00 94.47 26 VAL D O 1
ATOM 6479 N N . LYS D 2 29 ? -26.389 2.571 -18.049 1.00 95.94 27 LYS D N 1
ATOM 6480 C CA . LYS D 2 29 ? -25.016 3.051 -18.125 1.00 94.62 27 LYS D CA 1
ATOM 6481 C C . LYS D 2 29 ? -24.618 3.688 -16.799 1.00 97.28 27 LYS D C 1
ATOM 6482 O O . LYS D 2 29 ? -23.442 3.710 -16.438 1.00 92.91 27 LYS D O 1
ATOM 6488 N N . ALA D 2 30 ? -25.609 4.201 -16.076 1.00 97.18 28 ALA D N 1
ATOM 6489 C CA . ALA D 2 30 ? -25.383 4.718 -14.734 1.00 95.25 28 ALA D CA 1
ATOM 6490 C C . ALA D 2 30 ? -25.318 3.565 -13.736 1.00 96.38 28 ALA D C 1
ATOM 6491 O O . ALA D 2 30 ? -24.651 3.662 -12.706 1.00 93.73 28 ALA D O 1
ATOM 6493 N N . LYS D 2 31 ? -26.016 2.475 -14.046 1.00 94.92 29 LYS D N 1
ATOM 6494 C CA . LYS D 2 31 ? -25.963 1.272 -13.221 1.00 94.26 29 LYS D CA 1
ATOM 6495 C C . LYS D 2 31 ? -24.590 0.619 -13.330 1.00 99.17 29 LYS D C 1
ATOM 6496 O O . LYS D 2 31 ? -24.068 0.071 -12.357 1.00 96.82 29 LYS D O 1
ATOM 6502 N N . ILE D 2 32 ? -24.010 0.686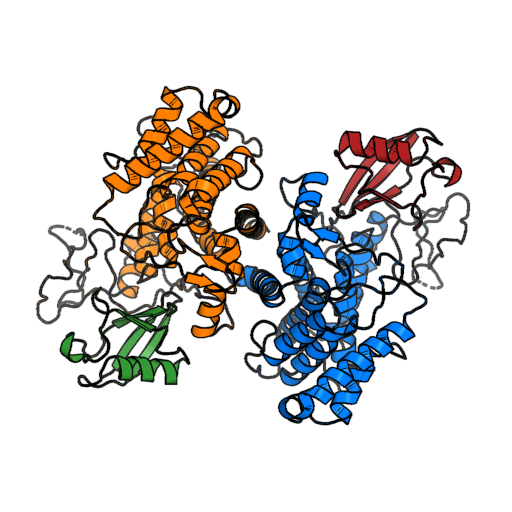 -14.524 1.00 92.06 30 ILE D N 1
ATOM 6503 C CA . ILE D 2 32 ? -22.683 0.136 -14.769 1.00 97.21 30 ILE D CA 1
ATOM 6504 C C . ILE D 2 32 ? -21.616 0.956 -14.041 1.00 89.54 30 ILE D C 1
ATOM 6505 O O . ILE D 2 32 ? -20.667 0.399 -13.486 1.00 88.27 30 ILE D O 1
ATOM 6510 N N . GLN D 2 33 ? -21.792 2.276 -14.021 1.00 90.23 31 GLN D N 1
ATOM 6511 C CA . GLN D 2 33 ? -20.865 3.167 -13.327 1.00 92.55 31 GLN D CA 1
ATOM 6512 C C . GLN D 2 33 ? -20.797 2.857 -11.829 1.00 91.14 31 GLN D C 1
ATOM 6513 O O . GLN D 2 33 ? -19.801 3.145 -11.170 1.00 88.11 31 GLN D O 1
ATOM 6519 N N . ASP D 2 34 ? -21.851 2.251 -11.294 1.00 89.96 32 ASP D N 1
ATOM 6520 C CA . ASP D 2 34 ? -21.929 2.022 -9.857 1.00 89.80 32 ASP D CA 1
ATOM 6521 C C . ASP D 2 34 ? -21.263 0.718 -9.411 1.00 90.80 32 ASP D C 1
ATOM 6522 O O . ASP D 2 34 ? -20.963 0.549 -8.229 1.00 90.16 32 ASP D O 1
ATOM 6527 N N . LYS D 2 35 ? -21.026 -0.199 -10.343 1.00 88.08 33 LYS D N 1
ATOM 6528 C CA . LYS D 2 35 ? -20.389 -1.466 -9.990 1.00 90.48 33 LYS D CA 1
ATOM 6529 C C . LYS D 2 35 ? -18.924 -1.521 -10.430 1.00 89.43 33 LYS D C 1
ATOM 6530 O O . LYS D 2 35 ? -18.094 -2.138 -9.760 1.00 92.29 33 LYS D O 1
ATOM 6536 N N . GLU D 2 36 ? -18.601 -0.874 -11.546 1.00 87.24 34 GLU D N 1
ATOM 6537 C CA . GLU D 2 36 ? -17.230 -0.892 -12.052 1.00 84.14 34 GLU D CA 1
ATOM 6538 C C . GLU D 2 36 ? -16.587 0.492 -12.100 1.00 83.96 34 GLU D C 1
ATOM 6539 O O . GLU D 2 36 ? -15.424 0.626 -12.476 1.00 86.97 34 GLU D O 1
ATOM 6545 N N . GLY D 2 37 ? -17.359 1.508 -11.797 1.00 85.04 35 GLY D N 1
ATOM 6546 C CA . GLY D 2 37 ? -16.845 2.843 -11.678 1.00 84.96 35 GLY D CA 1
ATOM 6547 C C . GLY D 2 37 ? -16.595 3.532 -12.981 1.00 89.38 35 GLY D C 1
ATOM 6548 O O . GLY D 2 37 ? -15.961 4.569 -13.038 1.00 90.24 35 GLY D O 1
ATOM 6549 N N . ILE D 2 38 ? -17.112 2.962 -14.039 1.00 85.45 36 ILE D N 1
ATOM 6550 C CA . ILE D 2 38 ? -16.836 3.488 -15.353 1.00 85.61 36 ILE D CA 1
ATOM 6551 C C . ILE D 2 38 ? -17.703 4.643 -15.725 1.00 87.07 36 ILE D C 1
ATOM 6552 O O . ILE D 2 38 ? -18.913 4.500 -15.789 1.00 88.27 36 ILE D O 1
ATOM 6557 N N . PRO D 2 39 ? -17.093 5.807 -15.987 1.00 87.01 37 PRO D N 1
ATOM 6558 C CA . PRO D 2 39 ? -17.859 6.999 -16.366 1.00 90.46 37 PRO D CA 1
ATOM 6559 C C . PRO D 2 39 ? -18.601 6.787 -17.682 1.00 90.98 37 PRO D C 1
ATOM 6560 O O . PRO D 2 39 ? -17.988 6.365 -18.663 1.00 88.87 37 PRO D O 1
ATOM 6564 N N . PRO D 2 40 ? -19.912 7.074 -17.701 1.00 91.16 38 PRO D N 1
ATOM 6565 C CA . PRO D 2 40 ? -20.751 6.919 -18.895 1.00 92.36 38 PRO D CA 1
ATOM 6566 C C . PRO D 2 40 ? -20.109 7.569 -20.115 1.00 92.35 38 PRO D C 1
ATOM 6567 O O . PRO D 2 40 ? -20.389 7.179 -21.249 1.00 92.69 38 PRO D O 1
ATOM 6571 N N . ASP D 2 41 ? -19.253 8.555 -19.871 1.00 92.00 39 ASP D N 1
ATOM 6572 C CA . ASP D 2 41 ? -18.566 9.252 -20.925 1.00 98.31 39 ASP D CA 1
ATOM 6573 C C . ASP D 2 41 ? -17.895 8.233 -21.809 1.00 96.30 39 ASP D C 1
ATOM 6574 O O . ASP D 2 41 ? -17.683 8.446 -22.972 1.00 96.06 39 ASP D O 1
ATOM 6579 N N . GLN D 2 42 ? -17.459 7.160 -21.195 1.00 93.76 40 GLN D N 1
ATOM 6580 C CA . GLN D 2 42 ? -16.638 6.188 -21.857 1.00 88.33 40 GLN D CA 1
ATOM 6581 C C . GLN D 2 42 ? -17.373 4.912 -22.194 1.00 88.42 40 GLN D C 1
ATOM 6582 O O . GLN D 2 42 ? -16.769 3.926 -22.522 1.00 87.38 40 GLN D O 1
ATOM 6588 N N . GLN D 2 43 ? -18.688 4.931 -22.104 1.00 89.68 41 GLN D N 1
ATOM 6589 C CA . GLN D 2 43 ? -19.460 3.731 -22.380 1.00 89.80 41 GLN D CA 1
ATOM 6590 C C . GLN D 2 43 ? -20.032 3.664 -23.796 1.00 95.77 41 GLN D C 1
ATOM 6591 O O . GLN D 2 43 ? -20.396 4.679 -24.399 1.00 95.99 41 GLN D O 1
ATOM 6597 N N . ARG D 2 44 ? -20.041 2.442 -24.323 1.00 94.12 42 ARG D N 1
ATOM 6598 C CA . ARG D 2 44 ? -20.767 2.091 -25.545 1.00 91.30 42 ARG D CA 1
ATOM 6599 C C . ARG D 2 44 ? -21.454 0.753 -25.377 1.00 91.16 42 ARG D C 1
ATOM 6600 O O . ARG D 2 44 ? -20.793 -0.280 -25.312 1.00 91.33 42 ARG D O 1
ATOM 6608 N N . LEU D 2 45 ? -22.779 0.765 -25.315 1.00 92.53 43 LEU D N 1
ATOM 6609 C CA . LEU D 2 45 ? -23.529 -0.469 -25.125 1.00 92.81 43 LEU D CA 1
ATOM 6610 C C . LEU D 2 45 ? -24.115 -0.982 -26.433 1.00 93.50 43 LEU D C 1
ATOM 6611 O O . LEU D 2 45 ? -24.759 -0.240 -27.173 1.00 94.72 43 LEU D O 1
ATOM 6616 N N . ILE D 2 46 ? -23.882 -2.262 -26.704 1.00 96.59 44 ILE D N 1
ATOM 6617 C CA . ILE D 2 46 ? -24.322 -2.891 -27.943 1.00 96.05 44 ILE D CA 1
ATOM 6618 C C . ILE D 2 46 ? -25.326 -4.009 -27.675 1.00 93.93 44 ILE D C 1
ATOM 6619 O O . ILE D 2 46 ? -25.161 -4.795 -26.743 1.00 93.28 44 ILE D O 1
ATOM 6624 N N . PHE D 2 47 ? -26.369 -4.069 -28.495 1.00 95.14 45 PHE D N 1
ATOM 6625 C CA . PHE D 2 47 ? -27.303 -5.187 -28.470 1.00 95.48 45 PHE D CA 1
ATOM 6626 C C . PHE D 2 47 ? -27.704 -5.556 -29.893 1.00 95.85 45 PHE D C 1
ATOM 6627 O O . PHE D 2 47 ? -28.138 -4.697 -30.662 1.00 94.39 45 PHE D O 1
ATOM 6635 N N . ALA D 2 48 ? -27.547 -6.834 -30.232 1.00 92.69 46 ALA D N 1
ATOM 6636 C CA . ALA D 2 48 ? -27.846 -7.343 -31.570 1.00 92.26 46 ALA D CA 1
ATOM 6637 C C . ALA D 2 48 ? -27.087 -6.576 -32.652 1.00 94.01 46 ALA D C 1
ATOM 6638 O O . ALA D 2 48 ? -27.606 -6.352 -33.745 1.00 94.47 46 ALA D O 1
ATOM 6640 N N . GLY D 2 49 ? -25.858 -6.175 -32.338 1.00 93.98 47 GLY D N 1
ATOM 6641 C CA . GLY D 2 49 ? -25.017 -5.458 -33.282 1.00 93.76 47 GLY D CA 1
ATOM 6642 C C . GLY D 2 49 ? -25.378 -3.989 -33.398 1.00 94.39 47 GLY D C 1
ATOM 6643 O O . GLY D 2 49 ? -24.837 -3.265 -34.234 1.00 95.01 47 GLY D O 1
ATOM 6644 N N . LYS D 2 50 ? -26.296 -3.552 -32.545 1.00 94.93 48 LYS D N 1
ATOM 6645 C CA . LYS D 2 50 ? -26.780 -2.179 -32.555 1.00 96.27 48 LYS D CA 1
ATOM 6646 C C . LYS D 2 50 ? -26.360 -1.461 -31.279 1.00 96.92 48 LYS D C 1
ATOM 6647 O O . LYS D 2 50 ? -26.519 -2.005 -30.187 1.00 96.50 48 LYS D O 1
ATOM 6653 N N . GLN D 2 51 ? -25.822 -0.250 -31.401 1.00 104.33 49 GLN D N 1
ATOM 6654 C CA . GLN D 2 51 ? -25.478 0.499 -30.199 1.00 105.79 49 GLN D CA 1
ATOM 6655 C C . GLN D 2 51 ? -26.677 1.313 -29.734 1.00 107.28 49 GLN D C 1
ATOM 6656 O O . GLN D 2 51 ? -27.343 1.988 -30.522 1.00 107.36 49 GLN D O 1
ATOM 6662 N N . LEU D 2 52 ? -26.947 1.231 -28.438 1.00 108.67 50 LEU D N 1
ATOM 6663 C CA . LEU D 2 52 ? -28.167 1.778 -27.871 1.00 111.97 50 LEU D CA 1
ATOM 6664 C C . LEU D 2 52 ? -28.043 3.267 -27.580 1.00 118.04 50 LEU D C 1
ATOM 6665 O O . LEU D 2 52 ? -27.387 3.670 -26.620 1.00 119.59 50 LEU D O 1
ATOM 6670 N N . GLU D 2 53 ? -28.673 4.081 -28.421 1.00 121.38 51 GLU D N 1
ATOM 6671 C CA . GLU D 2 53 ? -28.712 5.519 -28.200 1.00 123.58 51 GLU D CA 1
ATOM 6672 C C . GLU D 2 53 ? -29.557 5.807 -26.968 1.00 122.65 51 GLU D C 1
ATOM 6673 O O . GLU D 2 53 ? -30.493 5.066 -26.661 1.00 121.45 51 GLU D O 1
ATOM 6679 N N . ASP D 2 54 ? -29.220 6.877 -26.258 1.00 122.11 52 ASP D N 1
ATOM 6680 C CA . ASP D 2 54 ? -29.855 7.161 -24.979 1.00 121.54 52 ASP D CA 1
ATOM 6681 C C . ASP D 2 54 ? -30.898 8.267 -25.078 1.00 119.64 52 ASP D C 1
ATOM 6682 O O . ASP D 2 54 ? -30.799 9.172 -25.908 1.00 121.28 52 ASP D O 1
ATOM 6687 N N . GLY D 2 55 ? -31.893 8.184 -24.203 1.00 116.66 53 GLY D N 1
ATOM 6688 C CA . GLY D 2 55 ? -33.141 8.893 -24.391 1.00 114.84 53 GLY D CA 1
ATOM 6689 C C . GLY D 2 55 ? -34.144 7.847 -24.819 1.00 111.80 53 GLY D C 1
ATOM 6690 O O . GLY D 2 55 ? -35.349 8.002 -24.629 1.00 112.45 53 GLY D O 1
ATOM 6691 N N . ARG D 2 56 ? -33.622 6.778 -25.416 1.00 109.45 54 ARG D N 1
ATOM 6692 C CA . ARG D 2 56 ? -34.399 5.580 -25.688 1.00 109.20 54 ARG D CA 1
ATOM 6693 C C . ARG D 2 56 ? -34.208 4.613 -24.534 1.00 104.29 54 ARG D C 1
ATOM 6694 O O . ARG D 2 56 ? -33.778 5.015 -23.458 1.00 104.79 54 ARG D O 1
ATOM 6702 N N . THR D 2 57 ? -34.528 3.341 -24.739 1.00 103.12 55 THR D N 1
ATOM 6703 C CA . THR D 2 57 ? -34.674 2.458 -23.583 1.00 108.64 55 THR D CA 1
ATOM 6704 C C . THR D 2 57 ? -34.865 0.972 -23.921 1.00 101.27 55 THR D C 1
ATOM 6705 O O . THR D 2 57 ? -35.069 0.614 -25.080 1.00 100.86 55 THR D O 1
ATOM 6709 N N . LEU D 2 58 ? -34.818 0.123 -22.889 1.00 104.68 56 LEU D N 1
ATOM 6710 C CA . LEU D 2 58 ? -34.700 -1.340 -23.043 1.00 104.15 56 LEU D CA 1
ATOM 6711 C C . LEU D 2 58 ? -35.818 -2.044 -23.824 1.00 102.50 56 LEU D C 1
ATOM 6712 O O . LEU D 2 58 ? -35.562 -2.654 -24.866 1.00 99.99 56 LEU D O 1
ATOM 6717 N N . SER D 2 59 ? -37.050 -1.976 -23.325 1.00 106.59 57 SER D N 1
ATOM 6718 C CA . SER D 2 59 ? -38.160 -2.660 -23.991 1.00 107.94 57 SER D CA 1
ATOM 6719 C C . SER D 2 59 ? -38.395 -2.115 -25.399 1.00 106.54 57 SER D C 1
ATOM 6720 O O . SER D 2 59 ? -38.964 -2.815 -26.246 1.00 108.38 57 SER D O 1
ATOM 6723 N N . ASP D 2 60 ? -37.957 -0.880 -25.650 1.00 104.10 58 ASP D N 1
ATOM 6724 C CA . ASP D 2 60 ? -37.930 -0.369 -27.015 1.00 101.18 58 ASP D CA 1
ATOM 6725 C C . ASP D 2 60 ? -37.004 -1.212 -27.891 1.00 101.86 58 ASP D C 1
ATOM 6726 O O . ASP D 2 60 ? -37.312 -1.473 -29.052 1.00 100.35 58 ASP D O 1
ATOM 6731 N N . TYR D 2 61 ? -35.867 -1.633 -27.343 1.00 101.00 59 TYR D N 1
ATOM 6732 C CA . TYR D 2 61 ? -34.939 -2.472 -28.101 1.00 101.82 59 TYR D CA 1
ATOM 6733 C C . TYR D 2 61 ? -35.309 -3.949 -27.964 1.00 102.47 59 TYR D C 1
ATOM 6734 O O . TYR D 2 61 ? -34.583 -4.830 -28.431 1.00 103.15 59 TYR D O 1
ATOM 6743 N N . ASN D 2 62 ? -36.449 -4.198 -27.323 1.00 104.41 60 ASN D N 1
ATOM 6744 C CA . ASN D 2 62 ? -36.958 -5.546 -27.071 1.00 106.82 60 ASN D CA 1
ATOM 6745 C C . ASN D 2 62 ? -35.930 -6.499 -26.456 1.00 107.81 60 ASN D C 1
ATOM 6746 O O . ASN D 2 62 ? -35.583 -7.518 -27.055 1.00 101.80 60 ASN D O 1
ATOM 6751 N N . ILE D 2 63 ? -35.442 -6.159 -25.266 1.00 106.76 61 ILE D N 1
ATOM 6752 C CA . ILE D 2 63 ? -34.548 -7.038 -24.518 1.00 107.69 61 ILE D CA 1
ATOM 6753 C C . ILE D 2 63 ? -35.317 -7.680 -23.362 1.00 107.96 61 ILE D C 1
ATOM 6754 O O . ILE D 2 63 ? -35.690 -7.014 -22.396 1.00 106.52 61 ILE D O 1
ATOM 6759 N N . GLN D 2 64 ? -35.577 -8.976 -23.482 1.00 112.34 62 GLN D N 1
ATOM 6760 C CA . GLN D 2 64 ? -36.234 -9.718 -22.415 1.00 117.43 62 GLN D CA 1
ATOM 6761 C C . GLN D 2 64 ? -35.194 -10.437 -21.562 1.00 117.83 62 GLN D C 1
ATOM 6762 O O . GLN D 2 64 ? -33.990 -10.280 -21.771 1.00 117.17 62 GLN D O 1
ATOM 6768 N N . LYS D 2 65 ? -35.670 -11.222 -20.601 1.00 119.21 63 LYS D N 1
ATOM 6769 C CA . LYS D 2 65 ? -34.806 -11.920 -19.654 1.00 118.68 63 LYS D CA 1
ATOM 6770 C C . LYS D 2 65 ? -33.747 -12.787 -20.332 1.00 117.69 63 LYS D C 1
ATOM 6771 O O . LYS D 2 65 ? -33.948 -13.285 -21.441 1.00 116.20 63 LYS D O 1
ATOM 6777 N N . GLU D 2 66 ? -32.617 -12.939 -19.648 1.00 118.67 64 GLU D N 1
ATOM 6778 C CA . GLU D 2 66 ? -31.513 -13.802 -20.075 1.00 120.18 64 GLU D CA 1
ATOM 6779 C C . GLU D 2 66 ? -30.872 -13.377 -21.390 1.00 116.76 64 GLU D C 1
ATOM 6780 O O . GLU D 2 66 ? -30.274 -14.199 -22.082 1.00 116.62 64 GLU D O 1
ATOM 6786 N N . SER D 2 67 ? -30.987 -12.100 -21.738 1.00 113.42 65 SER D N 1
ATOM 6787 C CA . SER D 2 67 ? -30.343 -11.611 -22.950 1.00 110.23 65 SER D CA 1
ATOM 6788 C C . SER D 2 67 ? -28.930 -11.125 -22.679 1.00 106.91 65 SER D C 1
ATOM 6789 O O . SER D 2 67 ? -28.555 -10.842 -21.539 1.00 106.54 65 SER D O 1
ATOM 6792 N N . THR D 2 68 ? -28.171 -10.999 -23.759 1.00 68.05 66 THR D N 1
ATOM 6793 C CA . THR D 2 68 ? -26.759 -10.677 -23.686 1.00 63.36 66 THR D CA 1
ATOM 6794 C C . THR D 2 68 ? -26.462 -9.384 -24.432 1.00 62.95 66 THR D C 1
ATOM 6795 O O . THR D 2 68 ? -26.861 -9.213 -25.585 1.00 63.16 66 THR D O 1
ATOM 6799 N N . LEU D 2 69 ? -25.771 -8.471 -23.761 1.00 65.43 67 LEU D N 1
ATOM 6800 C CA . LEU D 2 69 ? -25.341 -7.227 -24.383 1.00 69.30 67 LEU D CA 1
ATOM 6801 C C . LEU D 2 69 ? -23.822 -7.105 -24.339 1.00 65.83 67 LEU D C 1
ATOM 6802 O O . LEU D 2 69 ? -23.153 -7.819 -23.592 1.00 64.88 67 LEU D O 1
ATOM 6807 N N . HIS D 2 70 ? -23.285 -6.196 -25.146 1.00 63.77 68 HIS D N 1
ATOM 6808 C CA . HIS D 2 70 ? -21.845 -5.975 -25.200 1.00 59.68 68 HIS D CA 1
ATOM 6809 C C . HIS D 2 70 ? -21.487 -4.581 -24.696 1.00 63.36 68 HIS D C 1
ATOM 6810 O O . HIS D 2 70 ? -22.119 -3.593 -25.071 1.00 65.17 68 HIS D O 1
ATOM 6817 N N . LEU D 2 71 ? -20.471 -4.508 -23.843 1.00 61.00 69 LEU D N 1
ATOM 6818 C CA . LEU D 2 71 ? -19.980 -3.229 -23.346 1.00 63.18 69 LEU D CA 1
ATOM 6819 C C . LEU D 2 71 ? -18.623 -2.904 -23.958 1.00 62.27 69 LEU D C 1
ATOM 6820 O O . LEU D 2 71 ? -17.619 -3.543 -23.643 1.00 60.98 69 LEU D O 1
ATOM 6825 N N . VAL D 2 72 ? -18.582 -1.853 -24.744 1.00 61.86 70 VAL D N 1
ATOM 6826 C CA . VAL D 2 72 ? -17.394 -1.454 -25.421 1.00 60.86 70 VAL D CA 1
ATOM 6827 C C . VAL D 2 72 ? -16.859 -0.139 -24.922 1.00 61.41 70 VAL D C 1
ATOM 6828 O O . VAL D 2 72 ? -17.505 0.891 -24.990 1.00 60.82 70 VAL D O 1
ATOM 6832 N N . LEU D 2 73 ? -15.627 -0.192 -24.461 1.00 61.75 71 LEU D N 1
ATOM 6833 C CA . LEU D 2 73 ? -14.999 0.918 -23.787 1.00 65.08 71 LEU D CA 1
ATOM 6834 C C . LEU D 2 73 ? -14.353 1.917 -24.702 1.00 70.79 71 LEU D C 1
ATOM 6835 O O . LEU D 2 73 ? -13.747 1.583 -25.694 1.00 68.99 71 LEU D O 1
ATOM 6840 N N . ARG D 2 74 ? -14.509 3.172 -24.340 1.00 77.50 72 ARG D N 1
ATOM 6841 C CA . ARG D 2 74 ? -13.965 4.263 -25.091 1.00 84.68 72 ARG D CA 1
ATOM 6842 C C . ARG D 2 74 ? -12.838 4.949 -24.305 1.00 89.68 72 ARG D C 1
ATOM 6843 O O . ARG D 2 74 ? -12.959 5.170 -23.124 1.00 89.00 72 ARG D O 1
ATOM 6851 N N . LEU D 2 75 ? -11.746 5.295 -24.971 1.00 93.19 73 LEU D N 1
ATOM 6852 C CA . LEU D 2 75 ? -10.673 5.993 -24.293 1.00 98.04 73 LEU D CA 1
ATOM 6853 C C . LEU D 2 75 ? -11.097 7.432 -24.148 1.00 109.20 73 LEU D C 1
ATOM 6854 O O . LEU D 2 75 ? -11.887 7.929 -24.936 1.00 110.61 73 LEU D O 1
ATOM 6859 N N . ARG D 2 76 ? -10.550 8.118 -23.163 1.00 109.15 74 ARG D N 1
ATOM 6860 C CA . ARG D 2 76 ? -10.914 9.502 -22.937 1.00 111.94 74 ARG D CA 1
ATOM 6861 C C . ARG D 2 76 ? -9.730 10.430 -23.096 1.00 110.20 74 ARG D C 1
ATOM 6862 O O . ARG D 2 76 ? -9.894 11.584 -23.460 1.00 111.67 74 ARG D O 1
#